Protein AF-0000000068134170 (afdb_homodimer)

Foldseek 3Di:
DPPPPFLQVLLQVLLVWAFFFQDPSVVVVLVVLQCLQPDLQQHAPDKDKDKFWFKWKAFDPVDAWWKFKAAPVGDTPDTADFFFDDDPPLRPDPRQGTFWAILFDFDKQKAFEFEQEAQALVSLVVCVVVVHQQASAEYEYEHDDDALLVSLVSSVVRRHAEYEYEHFCVQAPVLDAAQCRAPPNALFAYQFWWAYFYSFQAFAGQFAFLAFRHPVGHGDDPVPGDRGRPHYYGYGGNNVVLLVQQFADAAFDDPVRAGRSPHTGHGDGAGDCPHPGHRRMMMITGTGMDIDTHMGMKMKGKQAADAASLAEEEEEEERHASISQSQFASLVVSLLSSLSRVVSNCVSVVNDGFNYMYMYMYAGPFRNRLHRLLSVCSVCVVSCLQHYQEYEYEGGAFQAQQAKAKAWDQQLVQLLLVLQQPAAGDDDDGHGSFRSQLVQAWDQDPVPGIGHDHHYDARNGSCNLVCFQRLFTYMYIYHHDRCVVDSHPTRNSHRTSSNRSSSCCPHGAPVCVSSVSSSSSVSSSSRQQRHDLAHSTQPLSCLRVLVLQLVLCCVPVVVVCVVLPHHCVLSVVLSVLLNVLSVVLVVVVVVCVVDDDDSVVSVLSNSLRGNLSVLQFACPLCVPHRSGGRQQHGDAPAPGPHRRQLRNLCVVCVPDDRPDVSVVSNNVSSVSRSSSSNSSSVSSHDPPPD/DPPPDQLLVLLQVLLVWAFFFQDPSVVVVLVVLQCLQPDLQQHAPDKDKDKFWFKWKAFDPVDAWWKFKAAPVGDTPDTADFFFDDDPPLRPDPRQGTFWAILFDFDKQKAFEFEQEAQALVSLVVCVVVVHQQASAEYEYEHDDDALLVSLVSSVVRRHAEYEYEHFCVQAPVLDAAQCSAPPNALFAYQFWWAYFYSFQAFAGQFAFLAFRHPVGHGDDPVPGDRGRPHYYGYGGVNVVLLVFQFADAAFDDPVRAGRSPHTGHGDGAGDCPHPGHRPMMMIIGTGMDIDTHMGMKMKGKQAADAASLAEEEEEEERHASISQSQFASLVVSLLSSLSRVVSNCVSVVNDGFNYMYMYMYAGPFRNHLHRLLSVCSVCVVSCLQHYQEYEYEGGAFQAQQAKAKAWDQQCVQLLLVQQQPAAGDDDDGHGSFRSQLVQAWDQDPVPGIGHDHHYDARNGSCNLVCFQRLFTYMYIYHHDRCVVDSRPTRNSHRTSSNRSSSCCPHGDPSCRSSVSSSSSVSSSSRQQRHDLAHSTQQLSCLRVLVLQLVLCCVPVVVVCVVLPHHCVLSVVLSVLLNVLSVVLVVVVVVCVVDDDDSVVSVLSNSLRGNLSVLQFACPLCVPDRSGGRQQHDDAPAPGPHRRQLRNLCVVCVPDDRPDVSVVSNNVSSVSRSSSSNSSSVSSHDPPPD

Sequence (1380 aa):
CWPCPSLCPPCRELSREPHLASSPRDEDLVQLLLQRWKDPESGLDSAEAFTYEVLLSFPSQEQPNVVDIVGPTGDIIHSCHRTEENVTGEQGGPDVVQPYAAYAPSGTPQGLLVYANRGTEEDFKELQTQGINLEGTIALTRYGGVGRGAKAVNAAKHGVAGVLVYTDPADINDGLRLPNETFPNSWYLPPSGVERGSYYKYFGDPLTPYLPAIPSSFRLDLANVSGFPPIPTQPIGFQDARDLLCNLNGTLAPATWQGALGCPYSLGPGFRPDGNFSADSQVNVSVYNRLELRNSSNVLGIIRGAVEPDRYVLYGNHRDSWVHGAVDPSSGTAVLLELSRVLGTLLKKGTWRPRRSIVFASWGAEEFGLIGSTEFTEEFFNKLQERTVAYINVDIAVFANATLRVQGTPPVQSVVFSATKEIRSPGPGDLSIYDNWIQYFNRSSPVYGLVPSLGSLGAGSDYAPFIHFLGISSMDIAYTYDRSKTSARIYPTYHTAFDTFDYVDKFLDPGFSSHQAVARTAGSIILRLSDSFFLPLKVSDYSETLRSFLQAAQEDLGALLEQHSISLGPLVTAVEKFEAEAAALGQRISALQKGSPDPLQVRMLNDQLMLLERTFLNPRAFPEERYYSHVLWATRTGSVATFPGLSNACSRARDTASGSEAWAEVQRQLSIVVTALEGAAATLRPVADLCWPCPSLCPPCRELSREPHLASSPRDEDLVQLLLQRWKDPESGLDSAEAFTYEVLLSFPSQEQPNVVDIVGPTGDIIHSCHRTEENVTGEQGGPDVVQPYAAYAPSGTPQGLLVYANRGTEEDFKELQTQGINLEGTIALTRYGGVGRGAKAVNAAKHGVAGVLVYTDPADINDGLRLPNETFPNSWYLPPSGVERGSYYKYFGDPLTPYLPAIPSSFRLDLANVSGFPPIPTQPIGFQDARDLLCNLNGTLAPATWQGALGCPYSLGPGFRPDGNFSADSQVNVSVYNRLELRNSSNVLGIIRGAVEPDRYVLYGNHRDSWVHGAVDPSSGTAVLLELSRVLGTLLKKGTWRPRRSIVFASWGAEEFGLIGSTEFTEEFFNKLQERTVAYINVDIAVFANATLRVQGTPPVQSVVFSATKEIRSPGPGDLSIYDNWIQYFNRSSPVYGLVPSLGSLGAGSDYAPFIHFLGISSMDIAYTYDRSKTSARIYPTYHTAFDTFDYVDKFLDPGFSSHQAVARTAGSIILRLSDSFFLPLKVSDYSETLRSFLQAAQEDLGALLEQHSISLGPLVTAVEKFEAEAAALGQRISALQKGSPDPLQVRMLNDQLMLLERTFLNPRAFPEERYYSHVLWATRTGSVATFPGLSNACSRARDTASGSEAWAEVQRQLSIVVTALEGAAATLRPVADL

Nearest PDB structures (foldseek):
  4twe-assembly1_A  TM=9.978E-01  e=0.000E+00  Homo sapiens
  6h7z-assembly1_A  TM=9.379E-01  e=5.448E-82  Homo sapiens
  4ngp-assembly1_A-2  TM=9.386E-01  e=2.065E-80  Homo sapiens
  7zqs-assembly1_D  TM=8.855E-01  e=8.256E-57  Homo sapiens
  6d04-assembly1_A  TM=9.019E-01  e=1.075E-52  Homo sapiens

Solvent-accessible surface area (backbone atoms only — not comparable to full-atom values): 67793 Å² total; per-residue (Å²): 133,78,80,68,70,68,68,58,60,52,29,45,62,63,14,66,48,38,16,32,57,64,33,73,52,30,51,50,49,52,49,49,52,46,52,52,28,58,31,82,65,30,12,46,78,42,55,49,73,50,73,30,54,36,68,44,50,43,73,35,85,90,46,63,54,46,44,33,33,27,37,80,87,64,47,76,75,44,71,52,75,60,62,51,68,60,84,81,58,70,39,63,40,90,66,48,60,67,58,41,36,27,52,24,35,55,39,68,39,61,18,37,38,28,51,31,45,43,26,39,60,65,43,53,49,51,43,42,72,72,66,47,81,40,64,46,16,26,35,40,23,35,64,53,92,50,57,70,25,48,26,33,44,38,38,44,76,55,38,32,39,28,35,36,34,25,58,45,25,42,44,34,30,68,43,45,54,50,63,84,60,6,39,95,69,38,70,28,40,33,34,44,46,32,60,39,48,44,18,46,68,55,72,26,43,72,41,22,77,89,43,36,37,42,92,73,39,43,63,57,53,77,91,73,49,76,47,54,25,79,35,24,40,40,42,38,19,36,49,49,48,31,65,50,41,62,25,33,15,63,55,73,45,56,79,89,57,50,70,32,70,83,55,76,43,26,29,27,66,17,29,24,72,88,42,92,46,55,43,69,25,26,38,34,43,35,32,38,45,40,78,42,79,41,60,37,46,28,40,40,33,32,41,59,20,74,71,38,28,56,33,31,39,36,37,38,22,36,65,29,15,73,17,24,13,21,41,52,14,24,34,12,40,37,33,50,52,49,49,48,34,57,53,10,29,38,40,58,70,67,78,45,72,38,34,21,12,36,35,41,36,39,24,16,33,38,64,67,23,30,23,27,46,32,33,50,48,42,52,40,41,62,55,49,54,74,25,37,50,32,39,41,28,26,49,44,19,45,59,18,65,67,32,65,46,44,27,29,44,49,28,49,49,53,37,52,50,58,31,24,59,75,34,69,33,71,71,91,70,87,43,25,33,41,61,50,18,38,74,78,42,53,42,81,37,97,86,73,40,78,39,57,49,68,38,72,64,72,71,89,52,66,52,24,50,39,36,30,57,45,20,30,42,36,34,38,44,25,24,27,64,57,68,91,79,44,56,40,80,55,56,38,34,55,56,17,62,62,20,28,46,65,50,37,48,72,59,35,33,59,89,44,43,46,49,47,44,44,36,53,36,52,48,43,38,49,49,45,61,20,52,42,83,64,56,56,51,37,65,49,49,41,43,61,57,51,49,49,24,50,48,40,38,52,72,75,39,36,67,63,34,48,74,66,74,44,77,62,60,58,47,54,52,23,54,52,47,26,43,52,24,33,48,50,39,53,52,52,50,56,55,43,66,76,51,84,67,52,72,62,60,45,48,55,54,36,47,42,60,39,50,43,48,40,32,38,50,36,79,73,78,34,79,88,44,87,62,38,17,21,56,78,62,38,83,59,82,28,87,56,77,30,46,16,53,38,24,34,25,43,59,68,19,71,86,51,63,86,84,30,72,44,47,51,45,26,42,39,32,46,26,51,52,29,49,27,35,44,35,38,23,60,49,39,40,64,55,68,51,133,133,79,79,69,71,68,69,59,60,53,30,44,62,63,15,66,49,38,17,31,59,66,33,72,52,30,51,50,49,53,50,48,50,46,53,53,28,59,32,82,63,30,12,46,78,42,54,48,74,51,72,30,54,34,68,43,50,43,72,35,85,90,47,62,53,45,46,33,33,28,37,80,86,64,46,76,76,44,72,49,75,60,62,50,69,61,83,82,58,69,41,63,42,90,65,47,60,67,58,40,37,28,52,24,35,56,39,65,39,59,19,37,38,29,50,31,45,44,26,39,61,64,43,54,48,50,42,44,72,72,68,47,83,39,65,43,16,27,34,39,23,36,64,54,92,48,55,71,24,50,26,33,46,38,37,45,77,56,36,32,40,27,36,36,35,27,59,46,25,42,46,34,31,69,43,45,53,47,62,83,61,5,40,94,70,40,69,27,41,33,33,44,47,32,62,40,49,43,18,46,66,56,74,25,42,71,40,21,76,90,42,35,37,43,92,75,39,44,62,56,53,77,90,71,50,73,46,54,25,80,34,26,41,40,43,38,19,37,49,48,46,31,63,51,41,63,25,33,15,62,54,75,47,56,80,91,58,51,68,31,71,83,54,76,44,25,28,27,68,17,29,25,73,90,43,94,44,54,42,68,25,26,38,33,43,36,34,37,45,40,78,42,80,41,61,36,48,27,39,39,32,33,41,59,19,74,71,39,26,58,33,30,38,35,37,39,23,35,63,30,15,74,17,24,12,19,39,54,13,24,35,11,40,38,34,50,51,51,50,49,34,56,53,11,29,38,40,58,68,67,77,45,73,38,34,21,11,37,35,42,35,39,25,18,32,37,63,67,23,31,24,28,46,30,34,50,48,42,52,40,40,62,53,46,56,74,24,38,50,33,40,40,28,27,50,45,19,45,58,17,66,65,32,64,47,42,26,28,45,50,28,49,49,54,37,52,51,58,31,24,59,74,34,69,34,71,71,91,71,86,44,25,33,41,62,50,17,37,75,77,42,53,42,81,37,98,85,73,39,77,39,57,49,70,37,72,66,72,72,87,51,67,51,24,50,40,36,29,57,45,19,30,44,36,33,38,45,23,23,26,64,57,69,90,78,43,55,39,81,53,56,38,34,55,54,16,62,63,20,28,45,64,49,37,48,71,59,33,34,58,88,46,44,46,49,48,44,42,34,53,37,54,48,43,37,50,50,44,62,22,52,42,84,63,57,56,51,39,65,49,48,40,41,61,56,52,50,47,22,49,49,39,38,52,73,75,39,36,68,64,33,47,76,67,74,44,76,61,60,58,47,54,52,22,53,51,48,26,44,53,25,34,49,50,39,53,51,52,52,57,56,43,67,78,52,84,67,52,70,62,58,45,48,55,54,36,46,42,59,39,51,44,48,40,33,37,50,36,79,73,79,34,78,88,44,86,62,38,16,21,56,78,61,38,83,58,82,29,89,57,78,30,45,16,54,38,25,34,26,42,61,67,20,70,87,50,62,86,85,31,72,45,48,50,45,28,43,40,32,46,26,51,52,29,50,28,35,45,34,38,23,59,50,41,40,64,55,67,51,133

pLDDT: mean 96.14, std 6.69, range [30.27, 98.94]

Radius of gyration: 35.32 Å; Cα contacts (8 Å, |Δi|>4): 3319; chains: 2; bounding box: 80×100×73 Å

Structure (mmCIF, N/CA/C/O backbone):
data_AF-0000000068134170-model_v1
#
loop_
_entity.id
_entity.type
_entity.pdbx_description
1 polymer 'Aminopeptidase NAALADL1'
#
loop_
_atom_site.group_PDB
_atom_site.id
_atom_site.type_symbol
_atom_site.label_atom_id
_atom_site.label_alt_id
_atom_site.label_comp_id
_atom_site.label_asym_id
_atom_site.label_entity_id
_atom_site.label_seq_id
_atom_site.pdbx_PDB_ins_code
_atom_site.Cartn_x
_atom_site.Cartn_y
_atom_site.Cartn_z
_atom_site.occupancy
_atom_site.B_iso_or_equiv
_atom_site.auth_seq_id
_atom_site.auth_comp_id
_atom_site.auth_asym_id
_atom_site.auth_atom_id
_atom_site.pdbx_PDB_model_num
ATOM 1 N N . CYS A 1 1 ? 28.656 33.594 10.078 1 30.3 1 CYS A N 1
ATOM 2 C CA . CYS A 1 1 ? 27.844 34.719 10.594 1 30.3 1 CYS A CA 1
ATOM 3 C C . CYS A 1 1 ? 26.844 35.188 9.555 1 30.3 1 CYS A C 1
ATOM 5 O O . CYS A 1 1 ? 27.234 35.625 8.469 1 30.3 1 CYS A O 1
ATOM 7 N N . TRP A 1 2 ? 25.547 34.719 9.578 1 34.97 2 TRP A N 1
ATOM 8 C CA . TRP A 1 2 ? 24.422 35 8.695 1 34.97 2 TRP A CA 1
ATOM 9 C C . TRP A 1 2 ? 24.062 36.5 8.742 1 34.97 2 TRP A C 1
ATOM 11 O O . TRP A 1 2 ? 23.672 37 9.797 1 34.97 2 TRP A O 1
ATOM 21 N N . PRO A 1 3 ? 24.719 37.375 8.07 1 35.81 3 PRO A N 1
ATOM 22 C CA . PRO A 1 3 ? 24.109 38.719 8.125 1 35.81 3 PRO A CA 1
ATOM 23 C C . PRO A 1 3 ? 22.594 38.656 7.918 1 35.81 3 PRO A C 1
ATOM 25 O O . PRO A 1 3 ? 22.109 38 7.004 1 35.81 3 PRO A O 1
ATOM 28 N N . CYS A 1 4 ? 21.875 38.688 8.953 1 40.25 4 CYS A N 1
ATOM 29 C CA . CYS A 1 4 ? 20.422 38.656 8.984 1 40.25 4 CYS A CA 1
ATOM 30 C C . CYS A 1 4 ? 19.828 39.844 8.203 1 40.25 4 CYS A C 1
ATOM 32 O O . CYS A 1 4 ? 19.719 40.938 8.734 1 40.25 4 CYS A O 1
ATOM 34 N N . PRO A 1 5 ? 20.047 39.969 6.984 1 43.09 5 PRO A N 1
ATOM 35 C CA . PRO A 1 5 ? 19.109 41 6.578 1 43.09 5 PRO A CA 1
ATOM 36 C C . PRO A 1 5 ? 17.719 40.812 7.215 1 43.09 5 PRO A C 1
ATOM 38 O O . PRO A 1 5 ? 17.344 39.719 7.574 1 43.09 5 PRO A O 1
ATOM 41 N N . SER A 1 6 ? 17.016 41.906 7.684 1 44.09 6 SER A N 1
ATOM 42 C CA . SER A 1 6 ? 15.773 42 8.453 1 44.09 6 SER A CA 1
ATOM 43 C C . SER A 1 6 ? 14.648 41.188 7.828 1 44.09 6 SER A C 1
ATOM 45 O O . SER A 1 6 ? 14.266 41.438 6.684 1 44.09 6 SER A O 1
ATOM 47 N N . LEU A 1 7 ? 14.531 39.875 8.195 1 48.94 7 LEU A N 1
ATOM 48 C CA . LEU A 1 7 ? 13.297 39.125 7.953 1 48.94 7 LEU A CA 1
ATOM 49 C C . LEU A 1 7 ? 12.086 40.031 7.949 1 48.94 7 LEU A C 1
ATOM 51 O O . LEU A 1 7 ? 10.984 39.625 7.605 1 48.94 7 LEU A O 1
ATOM 55 N N . CYS A 1 8 ? 12.352 41.344 8.25 1 55.88 8 CYS A N 1
ATOM 56 C CA . CYS A 1 8 ? 11.273 42.281 8.453 1 55.88 8 CYS A CA 1
ATOM 57 C C . CYS A 1 8 ? 10.602 42.656 7.133 1 55.88 8 CYS A C 1
ATOM 59 O O . CYS A 1 8 ? 9.375 42.656 7.039 1 55.88 8 CYS A O 1
ATOM 61 N N . PRO A 1 9 ? 11.406 42.656 6.012 1 55.91 9 PRO A N 1
ATOM 62 C CA . PRO A 1 9 ? 10.711 43.125 4.809 1 55.91 9 PRO A CA 1
ATOM 63 C C . PRO A 1 9 ? 9.859 42.031 4.156 1 55.91 9 PRO A C 1
ATOM 65 O O . PRO A 1 9 ? 8.711 42.281 3.781 1 55.91 9 PRO A O 1
ATOM 68 N N . PRO A 1 10 ? 10.289 40.781 4.258 1 71.69 10 PRO A N 1
ATOM 69 C CA . PRO A 1 10 ? 9.445 39.781 3.602 1 71.69 10 PRO A CA 1
ATOM 70 C C . PRO A 1 10 ? 8.148 39.531 4.355 1 71.69 10 PRO A C 1
ATOM 72 O O . PRO A 1 10 ? 7.086 39.375 3.74 1 71.69 10 PRO A O 1
ATOM 75 N N . CYS A 1 11 ? 8.297 39.531 5.59 1 76.88 11 CYS A N 1
ATOM 76 C CA . CYS A 1 11 ? 7.105 39.219 6.359 1 76.88 11 CYS A CA 1
ATOM 77 C C . CYS A 1 11 ? 6.012 40.25 6.141 1 76.88 11 CYS A C 1
ATOM 79 O O . CYS A 1 11 ? 4.832 39.906 6.039 1 76.88 11 CYS A O 1
ATOM 81 N N . ARG A 1 12 ? 6.469 41.5 6.145 1 88.12 12 ARG A N 1
ATOM 82 C CA . ARG A 1 12 ? 5.484 42.562 5.938 1 88.12 12 ARG A CA 1
ATOM 83 C C . ARG A 1 12 ? 4.824 42.438 4.566 1 88.12 12 ARG A C 1
ATOM 85 O O . ARG A 1 12 ? 3.604 42.562 4.449 1 88.12 12 ARG A O 1
ATOM 92 N N . GLU A 1 13 ? 5.609 42.156 3.609 1 92.06 13 GLU A N 1
ATOM 93 C CA . GLU A 1 13 ? 5.082 42.031 2.256 1 92.06 13 GLU A CA 1
ATOM 94 C C . GLU A 1 13 ? 4.164 40.812 2.152 1 92.06 13 GLU A C 1
ATOM 96 O O . GLU A 1 13 ? 3.109 40.875 1.516 1 92.06 13 GLU A O 1
ATOM 101 N N . LEU A 1 14 ? 4.523 39.688 2.732 1 96.44 14 LEU A N 1
ATOM 102 C CA . LEU A 1 14 ? 3.801 38.406 2.637 1 96.44 14 LEU A CA 1
ATOM 103 C C . LEU A 1 14 ? 2.408 38.531 3.246 1 96.44 14 LEU A C 1
ATOM 105 O O . LEU A 1 14 ? 1.466 37.875 2.789 1 96.44 14 LEU A O 1
ATOM 109 N N . SER A 1 15 ? 2.275 39.375 4.328 1 96.06 15 SER A N 1
ATOM 110 C CA . SER A 1 15 ? 1.023 39.469 5.074 1 96.06 15 SER A CA 1
ATOM 111 C C . SER A 1 15 ? 0.335 40.812 4.844 1 96.06 15 SER A C 1
ATOM 113 O O . SER A 1 15 ? -0.539 41.219 5.621 1 96.06 15 SER A O 1
ATOM 115 N N . ARG A 1 16 ? 0.759 41.531 3.852 1 94.88 16 ARG A N 1
ATOM 116 C CA . ARG A 1 16 ? 0.228 42.844 3.58 1 94.88 16 ARG A CA 1
ATOM 117 C C . ARG A 1 16 ? -1.262 42.781 3.264 1 94.88 16 ARG A C 1
ATOM 119 O O . ARG A 1 16 ? -2.023 43.688 3.67 1 94.88 16 ARG A O 1
ATOM 126 N N .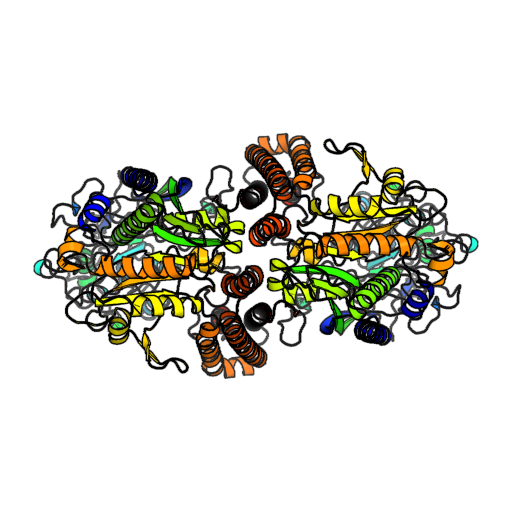 GLU A 1 17 ? -1.665 41.844 2.525 1 95.81 17 GLU A N 1
ATOM 127 C CA . GLU A 1 17 ? -3.051 41.625 2.125 1 95.81 17 GLU A CA 1
ATOM 128 C C . GLU A 1 17 ? -3.494 40.188 2.434 1 95.81 17 GLU A C 1
ATOM 130 O O . GLU A 1 17 ? -2.67 39.281 2.488 1 95.81 17 GLU A O 1
ATOM 135 N N . PRO A 1 18 ? -4.84 40.094 2.686 1 96.88 18 PRO A N 1
ATOM 136 C CA . PRO A 1 18 ? -5.332 38.719 2.826 1 96.88 18 PRO A CA 1
ATOM 137 C C . PRO A 1 18 ? -5.016 37.844 1.609 1 96.88 18 PRO A C 1
ATOM 139 O O . PRO A 1 18 ? -5.082 38.344 0.473 1 96.88 18 PRO A O 1
ATOM 142 N N . HIS A 1 19 ? -4.613 36.656 1.808 1 97.69 19 HIS A N 1
ATOM 143 C CA . HIS A 1 19 ? -4.184 35.812 0.71 1 97.69 19 HIS A CA 1
ATOM 144 C C . HIS A 1 19 ? -4.75 34.406 0.858 1 97.69 19 HIS A C 1
ATOM 146 O O . HIS A 1 19 ? -4.004 33.406 0.86 1 97.69 19 HIS A O 1
ATOM 152 N N . LEU A 1 20 ? -6.078 34.312 0.842 1 97.75 20 LEU A N 1
ATOM 153 C CA . LEU A 1 20 ? -6.816 33.062 0.84 1 97.75 20 LEU A CA 1
ATOM 154 C C . LEU A 1 20 ? -6.453 32.219 -0.38 1 97.75 20 LEU A C 1
ATOM 156 O O . LEU A 1 20 ? -6.125 32.781 -1.438 1 97.75 20 LEU A O 1
ATOM 160 N N . ALA A 1 21 ? -6.469 30.938 -0.207 1 98.25 21 ALA A N 1
ATOM 161 C CA . ALA A 1 21 ? -6.125 30.031 -1.301 1 98.25 21 ALA A CA 1
ATOM 162 C C . ALA A 1 21 ? -6.852 30.422 -2.584 1 98.25 21 ALA A C 1
ATOM 164 O O . ALA A 1 21 ? -8.055 30.672 -2.566 1 98.25 21 ALA A O 1
ATOM 165 N N . SER A 1 22 ? -6.129 30.406 -3.678 1 97.44 22 SER A N 1
ATOM 166 C CA . SER A 1 22 ? -6.617 30.609 -5.035 1 97.44 22 SER A CA 1
ATOM 167 C C . SER A 1 22 ? -7.086 32.062 -5.23 1 97.44 22 SER A C 1
ATOM 169 O O . SER A 1 22 ? -7.711 32.375 -6.246 1 97.44 22 SER A O 1
ATOM 171 N N . SER A 1 23 ? -6.887 32.969 -4.238 1 97.31 23 SER A N 1
ATOM 172 C CA . SER A 1 23 ? -7.152 34.406 -4.434 1 97.31 23 SER A CA 1
ATOM 173 C C . SER A 1 23 ? -6.086 35.062 -5.312 1 97.31 23 SER A C 1
ATOM 175 O O . SER A 1 23 ? -5.02 34.469 -5.531 1 97.31 23 SER A O 1
ATOM 177 N N . PRO A 1 24 ? -6.383 36.188 -5.852 1 96.88 24 PRO A N 1
ATOM 178 C CA . PRO A 1 24 ? -5.367 36.906 -6.633 1 96.88 24 PRO A CA 1
ATOM 179 C C . PRO A 1 24 ? -4.074 37.125 -5.852 1 96.88 24 PRO A C 1
ATOM 181 O O . PRO A 1 24 ? -2.98 37 -6.402 1 96.88 24 PRO A O 1
ATOM 184 N N . ARG A 1 25 ? -4.191 37.469 -4.574 1 97.69 25 ARG A N 1
ATOM 185 C CA . ARG A 1 25 ? -2.994 37.719 -3.775 1 97.69 25 ARG A CA 1
ATOM 186 C C . ARG A 1 25 ? -2.211 36.406 -3.578 1 97.69 25 ARG A C 1
ATOM 188 O O . ARG A 1 25 ? -0.979 36.438 -3.553 1 97.69 25 ARG A O 1
ATOM 195 N N . ASP A 1 26 ? -2.914 35.344 -3.33 1 97.94 26 ASP A N 1
ATOM 196 C CA . ASP A 1 26 ? -2.248 34.031 -3.273 1 97.94 26 ASP A CA 1
ATOM 197 C C . ASP A 1 26 ? -1.436 33.781 -4.539 1 97.94 26 ASP A C 1
ATOM 199 O O . ASP A 1 26 ? -0.3 33.312 -4.469 1 97.94 26 ASP A O 1
ATOM 203 N N . GLU A 1 27 ? -1.95 34.062 -5.699 1 97.81 27 GLU A N 1
ATOM 204 C CA . GLU A 1 27 ? -1.26 33.906 -6.977 1 97.81 27 GLU A CA 1
ATOM 205 C C . GLU A 1 27 ? -0.055 34.812 -7.078 1 97.81 27 GLU A C 1
ATOM 207 O O . GLU A 1 27 ? 0.978 34.438 -7.641 1 97.81 27 GLU A O 1
ATOM 212 N N . ASP A 1 28 ? -0.245 36.062 -6.566 1 97.81 28 ASP A N 1
ATOM 213 C CA . ASP A 1 28 ? 0.882 36.969 -6.531 1 97.81 28 ASP A CA 1
ATOM 214 C C . ASP A 1 28 ? 2.049 36.406 -5.738 1 97.81 28 ASP A C 1
ATOM 216 O O . ASP A 1 28 ? 3.211 36.562 -6.105 1 97.81 28 ASP A O 1
ATOM 220 N N . LEU A 1 29 ? 1.729 35.75 -4.668 1 98.06 29 LEU A N 1
ATOM 221 C CA . LEU A 1 29 ? 2.77 35.188 -3.828 1 98.06 29 LEU A CA 1
ATOM 222 C C . LEU A 1 29 ? 3.414 33.969 -4.512 1 98.06 29 LEU A C 1
ATOM 224 O O . LEU A 1 29 ? 4.605 33.719 -4.332 1 98.06 29 LEU A O 1
ATOM 228 N N . VAL A 1 30 ? 2.635 33.188 -5.285 1 98.5 30 VAL A N 1
ATOM 229 C CA . VAL A 1 30 ? 3.215 32.125 -6.121 1 98.5 30 VAL A CA 1
ATOM 230 C C . VAL A 1 30 ? 4.293 32.719 -7.023 1 98.5 30 VAL A C 1
ATOM 232 O O . VAL A 1 30 ? 5.406 32.219 -7.102 1 98.5 30 VAL A O 1
ATOM 235 N N . GLN A 1 31 ? 3.965 33.844 -7.645 1 98.25 31 GLN A N 1
ATOM 236 C CA . GLN A 1 31 ? 4.895 34.5 -8.555 1 98.25 31 GLN A CA 1
ATOM 237 C C . GLN A 1 31 ? 6.105 35.062 -7.809 1 98.25 31 GLN A C 1
ATOM 239 O O . GLN A 1 31 ? 7.227 35.031 -8.32 1 98.25 31 GLN A O 1
ATOM 244 N N . LEU A 1 32 ? 5.844 35.562 -6.613 1 97.69 32 LEU A N 1
ATOM 245 C CA . LEU A 1 32 ? 6.941 36.031 -5.789 1 97.69 32 LEU A CA 1
ATOM 246 C C . LEU A 1 32 ? 7.949 34.938 -5.508 1 97.69 32 LEU A C 1
ATOM 248 O O . LEU A 1 32 ? 9.156 35.156 -5.633 1 97.69 32 LEU A O 1
ATOM 252 N N . LEU A 1 33 ? 7.496 33.781 -5.113 1 98.19 33 LEU A N 1
ATOM 253 C CA . LEU A 1 33 ? 8.367 32.625 -4.832 1 98.19 33 LEU A CA 1
ATOM 254 C C . LEU A 1 33 ? 9.141 32.219 -6.078 1 98.19 33 LEU A C 1
ATOM 256 O O . LEU A 1 33 ? 10.344 31.969 -6.02 1 98.19 33 LEU A O 1
ATOM 260 N N . LEU A 1 34 ? 8.422 32.094 -7.191 1 98.62 34 LEU A N 1
ATOM 261 C CA . LEU A 1 34 ? 9.062 31.719 -8.445 1 98.62 34 LEU A CA 1
ATOM 262 C C . LEU A 1 34 ? 10.164 32.719 -8.812 1 98.62 34 LEU A C 1
ATOM 264 O O . LEU A 1 34 ? 11.266 32.312 -9.203 1 98.62 34 LEU A O 1
ATOM 268 N N . GLN A 1 35 ? 9.852 34 -8.672 1 98.06 35 GLN A N 1
ATOM 269 C CA . GLN A 1 35 ? 10.828 35.062 -8.984 1 98.06 35 GLN A CA 1
ATOM 270 C C . GLN A 1 35 ? 12.055 34.938 -8.094 1 98.06 35 GLN A C 1
ATOM 272 O O . GLN A 1 35 ? 13.188 35.031 -8.57 1 98.06 35 GLN A O 1
ATOM 277 N N . ARG A 1 36 ? 11.828 34.812 -6.809 1 97.75 36 ARG A N 1
ATOM 278 C CA . ARG A 1 36 ? 12.93 34.688 -5.855 1 97.75 36 ARG A CA 1
ATOM 279 C C . ARG A 1 36 ? 13.773 33.469 -6.125 1 97.75 36 ARG A C 1
ATOM 281 O O . ARG A 1 36 ? 15.008 33.531 -6.066 1 97.75 36 ARG A O 1
ATOM 288 N N . TRP A 1 37 ? 13.188 32.312 -6.441 1 98.5 37 TRP A N 1
ATOM 289 C CA . TRP A 1 37 ? 13.891 31.047 -6.582 1 98.5 37 TRP A CA 1
ATOM 290 C C . TRP A 1 37 ? 14.555 30.938 -7.949 1 98.5 37 TRP A C 1
ATOM 292 O O . TRP A 1 37 ? 15.406 30.062 -8.164 1 98.5 37 TRP A O 1
ATOM 302 N N . LYS A 1 38 ? 14.188 31.828 -8.836 1 98.44 38 LYS A N 1
ATOM 303 C CA . LYS A 1 38 ? 14.82 31.859 -10.148 1 98.44 38 LYS A CA 1
ATOM 304 C C . LYS A 1 38 ? 15.852 32.969 -10.242 1 98.44 38 LYS A C 1
ATOM 306 O O . LYS A 1 38 ? 16.438 33.219 -11.305 1 98.44 38 LYS A O 1
ATOM 311 N N . ASP A 1 39 ? 16.016 33.719 -9.18 1 98.19 39 ASP A N 1
ATOM 312 C CA . ASP A 1 39 ? 17 34.781 -9.156 1 98.19 39 ASP A CA 1
ATOM 313 C C . ASP A 1 39 ? 18.391 34.281 -9.508 1 98.19 39 ASP A C 1
ATOM 315 O O . ASP A 1 39 ? 18.844 33.281 -8.977 1 98.19 39 ASP A O 1
ATOM 319 N N . PRO A 1 40 ? 19.141 34.938 -10.352 1 97.75 40 PRO A N 1
ATOM 320 C CA . PRO A 1 40 ? 20.438 34.438 -10.797 1 97.75 40 PRO A CA 1
ATOM 321 C C . PRO A 1 40 ? 21.516 34.531 -9.711 1 97.75 40 PRO A C 1
ATOM 323 O O . PRO A 1 40 ? 22.5 33.781 -9.758 1 97.75 40 PRO A O 1
ATOM 326 N N . GLU A 1 41 ? 21.359 35.344 -8.734 1 97.62 41 GLU A N 1
ATOM 327 C CA . GLU A 1 41 ? 22.406 35.562 -7.734 1 97.62 41 GLU A CA 1
ATOM 328 C C . GLU A 1 41 ? 22.109 34.812 -6.445 1 97.62 41 GLU A C 1
ATOM 330 O O . GLU A 1 41 ? 23.031 34.469 -5.688 1 97.62 41 GLU A O 1
ATOM 335 N N . SER A 1 42 ? 20.844 34.531 -6.164 1 97.69 42 SER A N 1
ATOM 336 C CA . SER A 1 42 ? 20.5 33.938 -4.871 1 97.69 42 SER A CA 1
ATOM 337 C C . SER A 1 42 ? 19.438 32.875 -5.016 1 97.69 42 SER A C 1
ATOM 339 O O . SER A 1 42 ? 18.906 32.375 -4.02 1 97.69 42 SER A O 1
ATOM 341 N N . GLY A 1 43 ? 19.078 32.5 -6.246 1 98.06 43 GLY A N 1
ATOM 342 C CA . GLY A 1 43 ? 18.031 31.531 -6.48 1 98.06 43 GLY A CA 1
ATOM 343 C C . GLY A 1 43 ? 18.547 30.094 -6.465 1 98.06 43 GLY A C 1
ATOM 344 O O . GLY A 1 43 ? 19.609 29.828 -5.926 1 98.06 43 GLY A O 1
ATOM 345 N N . LEU A 1 44 ? 17.703 29.188 -6.93 1 98.44 44 LEU A N 1
ATOM 346 C CA . LEU A 1 44 ? 17.953 27.75 -6.898 1 98.44 44 LEU A CA 1
ATOM 347 C C . LEU A 1 44 ? 18.266 27.234 -8.297 1 98.44 44 LEU A C 1
ATOM 349 O O . LEU A 1 44 ? 18.469 28.016 -9.227 1 98.44 44 LEU A O 1
ATOM 353 N N . ASP A 1 45 ? 18.469 25.875 -8.477 1 98.12 45 ASP A N 1
ATOM 354 C CA . ASP A 1 45 ? 18.75 25.297 -9.781 1 98.12 45 ASP A CA 1
ATOM 355 C C . ASP A 1 45 ? 17.531 25.344 -10.688 1 98.12 45 ASP A C 1
ATOM 357 O O . ASP A 1 45 ? 17.641 25.516 -11.898 1 98.12 45 ASP A O 1
ATOM 361 N N . SER A 1 46 ? 16.406 25.094 -10.062 1 97.38 46 SER A N 1
ATOM 362 C CA . SER A 1 46 ? 15.133 25.156 -10.781 1 97.38 46 SER A CA 1
ATOM 363 C C . SER A 1 46 ? 13.984 25.5 -9.844 1 97.38 46 SER A C 1
ATOM 365 O O . SER A 1 46 ? 14.094 25.312 -8.625 1 97.38 46 SER A O 1
ATOM 367 N N . ALA A 1 47 ? 12.969 26.094 -10.336 1 97.94 47 ALA A N 1
ATOM 368 C CA . ALA A 1 47 ? 11.727 26.391 -9.641 1 97.94 47 ALA A CA 1
ATOM 369 C C . ALA A 1 47 ? 10.523 26.25 -10.578 1 97.94 47 ALA A C 1
ATOM 371 O O . ALA A 1 47 ? 10.586 26.672 -11.734 1 97.94 47 ALA A O 1
ATOM 372 N N . GLU A 1 48 ? 9.5 25.578 -10.07 1 97.31 48 GLU A N 1
ATOM 373 C CA . GLU A 1 48 ? 8.336 25.312 -10.906 1 97.31 48 GLU A CA 1
ATOM 374 C C . GLU A 1 48 ? 7.051 25.297 -10.07 1 97.31 48 GLU A C 1
ATOM 376 O O . GLU A 1 48 ? 7.082 24.969 -8.883 1 97.31 48 GLU A O 1
ATOM 381 N N . ALA A 1 49 ? 5.996 25.75 -10.711 1 98.19 49 ALA A N 1
ATOM 382 C CA . ALA A 1 49 ? 4.676 25.641 -10.094 1 98.19 49 ALA A CA 1
ATOM 383 C C . ALA A 1 49 ? 3.924 24.422 -10.602 1 98.19 49 ALA A C 1
ATOM 385 O O . ALA A 1 49 ? 3.996 24.078 -11.789 1 98.19 49 ALA A O 1
ATOM 386 N N . PHE A 1 50 ? 3.275 23.672 -9.766 1 97.62 50 PHE A N 1
ATOM 387 C CA . PHE A 1 50 ? 2.377 22.562 -10.055 1 97.62 50 PHE A CA 1
ATOM 388 C C . PHE A 1 50 ? 0.945 22.906 -9.664 1 97.62 50 PHE A C 1
ATOM 390 O O . PHE A 1 50 ? 0.648 23.109 -8.484 1 97.62 50 PHE A O 1
ATOM 397 N N . THR A 1 51 ? 0.081 22.906 -10.609 1 98.12 51 THR A N 1
ATOM 398 C CA . THR A 1 51 ? -1.277 23.391 -10.375 1 98.12 51 THR A CA 1
ATOM 399 C C . THR A 1 51 ? -2.25 22.219 -10.273 1 98.12 51 THR A C 1
ATOM 401 O O . THR A 1 51 ? -2.168 21.266 -11.047 1 98.12 51 THR A O 1
ATOM 404 N N . TYR A 1 52 ? -3.16 22.234 -9.328 1 98.62 52 TYR A N 1
ATOM 405 C CA . TYR A 1 52 ? -4.227 21.266 -9.109 1 98.62 52 TYR A CA 1
ATOM 406 C C . TYR A 1 52 ? -5.59 21.938 -9.117 1 98.62 52 TYR A C 1
ATOM 408 O O . TYR A 1 52 ? -5.727 23.078 -8.68 1 98.62 52 TYR A O 1
ATOM 416 N N . GLU A 1 53 ? -6.562 21.297 -9.672 1 98.69 53 GLU A N 1
ATOM 417 C CA . GLU A 1 53 ? -7.945 21.766 -9.602 1 98.69 53 GLU A CA 1
ATOM 418 C C . GLU A 1 53 ? -8.68 21.141 -8.43 1 98.69 53 GLU A C 1
ATOM 420 O O . GLU A 1 53 ? -9.016 19.953 -8.461 1 98.69 53 GLU A O 1
ATOM 425 N N . VAL A 1 54 ? -8.992 21.906 -7.375 1 98.69 54 VAL A N 1
ATOM 426 C CA . VAL A 1 54 ? -9.406 21.344 -6.09 1 98.69 54 VAL A CA 1
ATOM 427 C C . VAL A 1 54 ? -10.742 21.969 -5.664 1 98.69 54 VAL A C 1
ATOM 429 O O . VAL A 1 54 ? -11.102 23.047 -6.129 1 98.69 54 VAL A O 1
ATOM 432 N N . LEU A 1 55 ? -11.477 21.203 -4.863 1 98.69 55 LEU A N 1
ATOM 433 C CA . LEU A 1 55 ? -12.75 21.688 -4.332 1 98.69 55 LEU A CA 1
ATOM 434 C C . LEU A 1 55 ? -12.531 22.547 -3.086 1 98.69 55 LEU A C 1
ATOM 436 O O . LEU A 1 55 ? -12.125 22.031 -2.043 1 98.69 55 LEU A O 1
ATOM 440 N N . LEU A 1 56 ? -12.805 23.812 -3.182 1 98.62 56 LEU A N 1
ATOM 441 C CA . LEU A 1 56 ? -12.672 24.734 -2.064 1 98.62 56 LEU A CA 1
ATOM 442 C C . LEU A 1 56 ? -14.047 25.234 -1.611 1 98.62 56 LEU A C 1
ATOM 444 O O . LEU A 1 56 ? -15.055 24.984 -2.277 1 98.62 56 LEU A O 1
ATOM 448 N N . SER A 1 57 ? -14.125 25.781 -0.478 1 98.44 57 SER A N 1
ATOM 449 C CA . SER A 1 57 ? -15.344 26.281 0.151 1 98.44 57 SER A CA 1
ATOM 450 C C . SER A 1 57 ? -15.211 27.75 0.525 1 98.44 57 SER A C 1
ATOM 452 O O . SER A 1 57 ? -14.266 28.141 1.21 1 98.44 57 SER A O 1
ATOM 454 N N . PHE A 1 58 ? -16.156 28.594 0.006 1 97.81 58 PHE A N 1
ATOM 455 C CA . PHE A 1 58 ? -16.125 30.031 0.258 1 97.81 58 PHE A CA 1
ATOM 456 C C . PHE A 1 58 ? -17.484 30.516 0.762 1 97.81 58 PHE A C 1
ATOM 458 O O . PHE A 1 58 ? -18.516 29.969 0.4 1 97.81 58 PHE A O 1
ATOM 465 N N . PRO A 1 59 ? -17.438 31.531 1.655 1 96.69 59 PRO A N 1
ATOM 466 C CA . PRO A 1 59 ? -18.719 32.156 1.975 1 96.69 59 PRO A CA 1
ATOM 467 C C . PRO A 1 59 ? -19.297 32.969 0.805 1 96.69 59 PRO A C 1
ATOM 469 O O . PRO A 1 59 ? -18.531 33.469 -0.031 1 96.69 59 PRO A O 1
ATOM 472 N N . SER A 1 60 ? -20.594 33.031 0.773 1 93.88 60 SER A N 1
ATOM 473 C CA . SER A 1 60 ? -21.219 33.844 -0.266 1 93.88 60 SER A CA 1
ATOM 474 C C . SER A 1 60 ? -20.984 35.344 -0.03 1 93.88 60 SER A C 1
ATOM 476 O O . SER A 1 60 ? -21.156 35.812 1.089 1 93.88 60 SER A O 1
ATOM 478 N N . GLN A 1 61 ? -20.609 36.031 -1.038 1 85.94 61 GLN A N 1
ATOM 479 C CA . GLN A 1 61 ? -20.422 37.469 -0.925 1 85.94 61 GLN A CA 1
ATOM 480 C C . GLN A 1 61 ? -21.766 38.188 -0.94 1 85.94 61 GLN A C 1
ATOM 482 O O . GLN A 1 61 ? -21.922 39.219 -0.285 1 85.94 61 GLN A O 1
ATOM 487 N N . GLU A 1 62 ? -22.766 37.656 -1.643 1 91.19 62 GLU A N 1
ATOM 488 C CA . GLU A 1 62 ? -24.062 38.281 -1.813 1 91.19 62 GLU A CA 1
ATOM 489 C C . GLU A 1 62 ? -24.969 38.031 -0.607 1 91.19 62 GLU A C 1
ATOM 491 O O . GLU A 1 62 ? -25.766 38.906 -0.221 1 91.19 62 GLU A O 1
ATOM 496 N N . GLN A 1 63 ? -24.781 36.875 -0.057 1 93.19 63 GLN A N 1
ATOM 497 C CA . GLN A 1 63 ? -25.547 36.5 1.119 1 93.19 63 GLN A CA 1
ATOM 498 C C . GLN A 1 63 ? -24.625 36.094 2.273 1 93.19 63 GLN A C 1
ATOM 500 O O . GLN A 1 63 ? -24.328 34.938 2.461 1 93.19 63 GLN A O 1
ATOM 505 N N . PRO A 1 64 ? -24.328 37.031 3.053 1 92.69 64 PRO A N 1
ATOM 506 C CA . PRO A 1 64 ? -23.391 36.75 4.141 1 92.69 64 PRO A CA 1
ATOM 507 C C . PRO A 1 64 ? -23.984 35.781 5.172 1 92.69 64 PRO A C 1
ATOM 509 O O . PRO A 1 64 ? -25.203 35.688 5.316 1 92.69 64 PRO A O 1
ATOM 512 N N . ASN A 1 65 ? -23.125 34.969 5.797 1 97.69 65 ASN A N 1
ATOM 513 C CA . ASN A 1 65 ? -23.531 34.188 6.961 1 97.69 65 ASN A CA 1
ATOM 514 C C . ASN A 1 65 ? -23.922 35.094 8.133 1 97.69 65 ASN A C 1
ATOM 516 O O . ASN A 1 65 ? -23.25 36.094 8.406 1 97.69 65 ASN A O 1
ATOM 520 N N . VAL A 1 66 ? -25.078 34.75 8.758 1 97.38 66 VAL A N 1
ATOM 521 C CA . VAL A 1 66 ? -25.578 35.625 9.836 1 97.38 66 VAL A CA 1
ATOM 522 C C . VAL A 1 66 ? -26.141 34.75 10.961 1 97.38 66 VAL A C 1
ATOM 524 O O . VAL A 1 66 ? -26.641 33.656 10.727 1 97.38 66 VAL A O 1
ATOM 527 N N . VAL A 1 67 ? -25.938 35.25 12.141 1 98.56 67 VAL A N 1
ATOM 528 C CA . VAL A 1 67 ? -26.578 34.688 13.328 1 98.56 67 VAL A CA 1
ATOM 529 C C . VAL A 1 67 ? -27.469 35.719 13.984 1 98.56 67 VAL A C 1
ATOM 531 O O . VAL A 1 67 ? -26.984 36.781 14.43 1 98.56 67 VAL A O 1
ATOM 534 N N . ASP A 1 68 ? -28.781 35.406 14.07 1 98.38 68 ASP A N 1
ATOM 535 C CA . ASP A 1 68 ? -29.766 36.344 14.609 1 98.38 68 ASP A CA 1
ATOM 536 C C . ASP A 1 68 ? -30.531 35.719 15.773 1 98.38 68 ASP A C 1
ATOM 538 O O . ASP A 1 68 ? -30.688 34.5 15.844 1 98.38 68 ASP A O 1
ATOM 542 N N . ILE A 1 69 ? -30.906 36.594 16.641 1 98.38 69 ILE A N 1
ATOM 543 C CA . ILE A 1 69 ? -31.906 36.219 17.641 1 98.38 69 ILE A CA 1
ATOM 544 C C . ILE A 1 69 ? -33.281 36.719 17.188 1 98.38 69 ILE A C 1
ATOM 546 O O . ILE A 1 69 ? -33.469 37.875 16.906 1 98.38 69 ILE A O 1
ATOM 550 N N . VAL A 1 70 ? -34.125 35.75 17.141 1 97.94 70 VAL A N 1
ATOM 551 C CA . VAL A 1 70 ? -35.469 36 16.625 1 97.94 70 VAL A CA 1
ATOM 552 C C . VAL A 1 70 ? -36.5 35.906 17.766 1 97.94 70 VAL A C 1
ATOM 554 O O . VAL A 1 70 ? -36.531 34.938 18.516 1 97.94 70 VAL A O 1
ATOM 557 N N . GLY A 1 71 ? -37.312 36.969 17.859 1 95.31 71 GLY A N 1
ATOM 558 C CA . GLY A 1 71 ? -38.344 37 18.891 1 95.31 71 GLY A CA 1
ATOM 559 C C . GLY A 1 71 ? -39.531 36.094 18.578 1 95.31 71 GLY A C 1
ATOM 560 O O . GLY A 1 71 ? -39.594 35.531 17.484 1 95.31 71 GLY A O 1
ATOM 561 N N . PRO A 1 72 ? -40.5 36.031 19.547 1 91.75 72 PRO A N 1
ATOM 562 C CA . PRO A 1 72 ? -41.656 35.188 19.391 1 91.75 72 PRO A CA 1
ATOM 563 C C . PRO A 1 72 ? -42.531 35.594 18.203 1 91.75 72 PRO A C 1
ATOM 565 O O . PRO A 1 72 ? -43.25 34.75 17.656 1 91.75 72 PRO A O 1
ATOM 568 N N . THR A 1 73 ? -42.438 36.844 17.781 1 93.25 73 THR A N 1
ATOM 569 C CA . THR A 1 73 ? -43.281 37.312 16.688 1 93.25 73 THR A CA 1
ATOM 570 C C . THR A 1 73 ? -42.531 37.188 15.359 1 93.25 73 THR A C 1
ATOM 572 O O . THR A 1 73 ? -43.062 37.562 14.312 1 93.25 73 THR A O 1
ATOM 575 N N . GLY A 1 74 ? -41.312 36.812 15.445 1 93.5 74 GLY A N 1
ATOM 576 C CA . GLY A 1 74 ? -40.562 36.594 14.219 1 93.5 74 GLY A CA 1
ATOM 577 C C . GLY A 1 74 ? -39.625 37.719 13.883 1 93.5 74 GLY A C 1
ATOM 578 O O . GLY A 1 74 ? -38.812 37.594 12.953 1 93.5 74 GLY A O 1
ATOM 579 N N . ASP A 1 75 ? -39.625 38.719 14.625 1 95 75 ASP A N 1
ATOM 580 C CA . ASP A 1 75 ? -38.781 39.844 14.375 1 95 75 ASP A CA 1
ATOM 581 C C . ASP A 1 75 ? -37.344 39.594 14.875 1 95 75 ASP A C 1
ATOM 583 O O . ASP A 1 75 ? -37.156 38.938 15.906 1 95 75 ASP A O 1
ATOM 587 N N . ILE A 1 76 ? -36.406 40.125 14.164 1 97 76 ILE A N 1
ATOM 588 C CA . ILE A 1 76 ? -35.031 40.062 14.625 1 97 76 ILE A CA 1
ATOM 589 C C . ILE A 1 76 ? -34.812 41.062 15.758 1 97 76 ILE A C 1
ATOM 591 O O . ILE A 1 76 ? -35 42.25 15.57 1 97 76 ILE A O 1
ATOM 595 N N . ILE A 1 77 ? -34.438 40.594 16.875 1 95 77 ILE A N 1
ATOM 596 C CA . ILE A 1 77 ? -34.312 41.469 18.031 1 95 77 ILE A CA 1
ATOM 597 C C . ILE A 1 77 ? -32.812 41.75 18.312 1 95 77 ILE A C 1
ATOM 599 O O . ILE A 1 77 ? -32.5 42.719 19.016 1 95 77 ILE A O 1
ATOM 603 N N . HIS A 1 78 ? -31.984 40.906 17.812 1 96.75 78 HIS A N 1
ATOM 604 C CA . HIS A 1 78 ? -30.531 41.062 17.953 1 96.75 78 HIS A CA 1
ATOM 605 C C . HIS A 1 78 ? -29.797 40.344 16.844 1 96.75 78 HIS A C 1
ATOM 607 O O . HIS A 1 78 ? -30.25 39.312 16.359 1 96.75 78 HIS A O 1
ATOM 613 N N . SER A 1 79 ? -28.703 40.969 16.328 1 97.31 79 SER A N 1
ATOM 614 C CA . SER A 1 79 ? -27.844 40.344 15.32 1 97.31 79 SER A CA 1
ATOM 615 C C . SER A 1 79 ? -26.391 40.281 15.789 1 97.31 79 SER A C 1
ATOM 617 O O . SER A 1 79 ? -25.859 41.281 16.312 1 97.31 79 SER A O 1
ATOM 619 N N . CYS A 1 80 ? -25.781 39.125 15.641 1 97.25 80 CYS A N 1
ATOM 620 C CA . CYS A 1 80 ? -24.344 39 15.914 1 97.25 80 CYS A CA 1
ATOM 621 C C . CYS A 1 80 ? -23.531 39.781 14.875 1 97.25 80 CYS A C 1
ATOM 623 O O . CYS A 1 80 ? -24.016 40.031 13.773 1 97.25 80 CYS A O 1
ATOM 625 N N . HIS A 1 81 ? -22.281 40.031 15.273 1 96 81 HIS A N 1
ATOM 626 C CA . HIS A 1 81 ? -21.391 40.75 14.367 1 96 81 HIS A CA 1
ATOM 627 C C . HIS A 1 81 ? -21.062 39.875 13.141 1 96 81 HIS A C 1
ATOM 629 O O . HIS A 1 81 ? -20.797 38.688 13.266 1 96 81 HIS A O 1
ATOM 635 N N . ARG A 1 82 ? -21.047 40.531 12.047 1 93.44 82 ARG A N 1
ATOM 636 C CA . ARG A 1 82 ? -20.766 39.812 10.805 1 93.44 82 ARG A CA 1
ATOM 637 C C . ARG A 1 82 ? -19.266 39.812 10.516 1 93.44 82 ARG A C 1
ATOM 639 O O . ARG A 1 82 ? -18.781 38.969 9.758 1 93.44 82 ARG A O 1
ATOM 646 N N . THR A 1 83 ? -18.641 40.812 10.992 1 94.56 83 THR A N 1
ATOM 647 C CA . THR A 1 83 ? -17.203 40.938 10.789 1 94.56 83 THR A CA 1
ATOM 648 C C . THR A 1 83 ? -16.5 41.344 12.086 1 94.56 83 THR A C 1
ATOM 650 O O . THR A 1 83 ? -17.156 41.781 13.031 1 94.56 83 THR A O 1
ATOM 653 N N . GLU A 1 84 ? -15.211 41.188 12.125 1 97.56 84 GLU A N 1
ATOM 654 C CA . GLU A 1 84 ? -14.414 41.625 13.258 1 97.56 84 GLU A CA 1
ATOM 655 C C . GLU A 1 84 ? -14.266 43.156 13.266 1 97.56 84 GLU A C 1
ATOM 657 O O . GLU A 1 84 ? -14.281 43.781 12.211 1 97.56 84 GLU A O 1
ATOM 662 N N . GLU A 1 85 ? -14.117 43.688 14.461 1 97.12 85 GLU A N 1
ATOM 663 C CA . GLU A 1 85 ? -13.977 45.125 14.602 1 97.12 85 GLU A CA 1
ATOM 664 C C . GLU A 1 85 ? -12.648 45.625 14.008 1 97.12 85 GLU A C 1
ATOM 666 O O . GLU A 1 85 ? -11.625 44.938 14.156 1 97.12 85 GLU A O 1
ATOM 671 N N . ASN A 1 86 ? -12.719 46.75 13.297 1 97.5 86 ASN A N 1
ATOM 672 C CA . ASN A 1 86 ? -11.5 47.344 12.766 1 97.5 86 ASN A CA 1
ATOM 673 C C . ASN A 1 86 ? -10.75 48.125 13.844 1 97.5 86 ASN A C 1
ATOM 675 O O . ASN A 1 86 ? -11.07 49.281 14.109 1 97.5 86 ASN A O 1
ATOM 679 N N . VAL A 1 87 ? -9.727 47.562 14.398 1 96.5 87 VAL A N 1
ATOM 680 C CA . VAL A 1 87 ? -9.078 48.219 15.547 1 96.5 87 VAL A CA 1
ATOM 681 C C . VAL A 1 87 ? -7.738 48.812 15.117 1 96.5 87 VAL A C 1
ATOM 683 O O . VAL A 1 87 ? -7.199 49.688 15.797 1 96.5 87 VAL A O 1
ATOM 686 N N . THR A 1 88 ? -7.16 48.312 14 1 96.25 88 THR A N 1
ATOM 687 C CA . THR A 1 88 ? -5.863 48.812 13.578 1 96.25 88 THR A CA 1
ATOM 688 C C . THR A 1 88 ? -5.895 49.219 12.109 1 96.25 88 THR A C 1
ATOM 690 O O . THR A 1 88 ? -4.863 49.594 11.539 1 96.25 88 THR A O 1
ATOM 693 N N . GLY A 1 89 ? -7.023 49.062 11.461 1 94.69 89 GLY A N 1
ATOM 694 C CA . GLY A 1 89 ? -7.145 49.406 10.047 1 94.69 89 GLY A CA 1
ATOM 695 C C . GLY A 1 89 ? -7.156 48.188 9.148 1 94.69 89 GLY A C 1
ATOM 696 O O . GLY A 1 89 ? -7.949 48.094 8.211 1 94.69 89 GLY A O 1
ATOM 697 N N . GLU A 1 90 ? -6.363 47.125 9.375 1 93.62 90 GLU A N 1
ATOM 698 C CA . GLU A 1 90 ? -6.191 45.969 8.531 1 93.62 90 GLU A CA 1
ATOM 699 C C . GLU A 1 90 ? -7.473 45.125 8.484 1 93.62 90 GLU A C 1
ATOM 701 O O . GLU A 1 90 ? -7.754 44.469 7.477 1 93.62 90 GLU A O 1
ATOM 706 N N . GLN A 1 91 ? -8.25 45.125 9.531 1 95.19 91 GLN A N 1
ATOM 707 C CA . GLN A 1 91 ? -9.438 44.281 9.641 1 95.19 91 GLN A CA 1
ATOM 708 C C . GLN A 1 91 ? -10.547 44.781 8.719 1 95.19 91 GLN A C 1
ATOM 710 O O . GLN A 1 91 ? -11.492 44.031 8.438 1 95.19 91 GLN A O 1
ATOM 715 N N . GLY A 1 92 ? -10.453 46 8.32 1 92.94 92 GLY A N 1
ATOM 716 C CA . GLY A 1 92 ? -11.5 46.562 7.488 1 92.94 92 GLY A CA 1
ATOM 717 C C . GLY A 1 92 ? -11.211 46.406 6.004 1 92.94 92 GLY A C 1
ATOM 718 O O . GLY A 1 92 ? -11.977 46.906 5.172 1 92.94 92 GLY A O 1
ATOM 719 N N . GLY A 1 93 ? -10.172 45.75 5.629 1 92 93 GLY A N 1
ATOM 720 C CA . GLY A 1 93 ? -9.82 45.562 4.23 1 92 93 GLY A CA 1
ATOM 721 C C . GLY A 1 93 ? -10.867 44.812 3.438 1 92 93 GLY A C 1
ATOM 722 O O . GLY A 1 93 ? -11.531 43.906 3.971 1 92 93 GLY A O 1
ATOM 723 N N . PRO A 1 94 ? -11.016 45.125 2.178 1 91.75 94 PRO A N 1
ATOM 724 C CA . PRO A 1 94 ? -12.07 44.531 1.361 1 91.75 94 PRO A CA 1
ATOM 725 C C . PRO A 1 94 ? -11.875 43.031 1.132 1 91.75 94 PRO A C 1
ATOM 727 O O . PRO A 1 94 ? -12.836 42.312 0.851 1 91.75 94 PRO A O 1
ATOM 730 N N . ASP A 1 95 ? -10.641 42.625 1.229 1 93.81 95 ASP A N 1
ATOM 731 C CA . ASP A 1 95 ? -10.359 41.219 0.917 1 93.81 95 ASP A CA 1
ATOM 732 C C . ASP A 1 95 ? -10.352 40.375 2.184 1 93.81 95 ASP A C 1
ATOM 734 O O . ASP A 1 95 ? -10.039 39.156 2.131 1 93.81 95 ASP A O 1
ATOM 738 N N . VAL A 1 96 ? -10.609 40.938 3.33 1 96.06 96 VAL A N 1
ATOM 739 C CA . VAL A 1 96 ? -10.781 40.188 4.555 1 96.06 96 VAL A CA 1
ATOM 740 C C . VAL A 1 96 ? -12.047 39.312 4.449 1 96.06 96 VAL A C 1
ATOM 742 O O . VAL A 1 96 ? -13.156 39.844 4.391 1 96.06 96 VAL A O 1
ATOM 745 N N . VAL A 1 97 ? -11.859 38.062 4.387 1 96.06 97 VAL A N 1
ATOM 746 C CA . VAL A 1 97 ? -12.977 37.156 4.184 1 96.06 97 VAL A CA 1
ATOM 747 C C . VAL A 1 97 ? -13.875 37.156 5.418 1 96.06 97 VAL A C 1
ATOM 749 O O . VAL A 1 97 ? -13.391 37.25 6.547 1 96.06 97 VAL A O 1
ATOM 752 N N . GLN A 1 98 ? -15.172 37.094 5.262 1 94.88 98 GLN A N 1
ATOM 753 C CA . GLN A 1 98 ? -16.109 37 6.379 1 94.88 98 GLN A CA 1
ATOM 754 C C . GLN A 1 98 ? -15.82 35.75 7.223 1 94.88 98 GLN A C 1
ATOM 756 O O . GLN A 1 98 ? -15.438 34.688 6.691 1 94.88 98 GLN A O 1
ATOM 761 N N . PRO A 1 99 ? -16.016 35.875 8.523 1 95.62 99 PRO A N 1
ATOM 762 C CA . PRO A 1 99 ? -15.906 34.656 9.344 1 95.62 99 PRO A CA 1
ATOM 763 C C . PRO A 1 99 ? -16.844 33.531 8.875 1 95.62 99 PRO A C 1
ATOM 765 O O . PRO A 1 99 ? -18 33.812 8.555 1 95.62 99 PRO A O 1
ATOM 768 N N . TYR A 1 100 ? -16.281 32.344 8.727 1 97.75 100 TYR A N 1
ATOM 769 C CA . TYR A 1 100 ? -17.125 31.234 8.312 1 97.75 100 TYR A CA 1
ATOM 770 C C . TYR A 1 100 ? -16.422 29.906 8.602 1 97.75 100 TYR A C 1
ATOM 772 O O . TYR A 1 100 ? -15.234 29.875 8.898 1 97.75 100 TYR A O 1
ATOM 780 N N . ALA A 1 101 ? -17.172 28.875 8.703 1 98.12 101 ALA A N 1
ATOM 781 C CA . ALA A 1 101 ? -16.703 27.484 8.758 1 98.12 101 ALA A CA 1
ATOM 782 C C . ALA A 1 101 ? -16.656 26.875 7.363 1 98.12 101 ALA A C 1
ATOM 784 O O . ALA A 1 101 ? -17.688 26.469 6.824 1 98.12 101 ALA A O 1
ATOM 785 N N . ALA A 1 102 ? -15.383 26.719 6.875 1 98.31 102 ALA A N 1
ATOM 786 C CA . ALA A 1 102 ? -15.25 26.172 5.527 1 98.31 102 ALA A CA 1
ATOM 787 C C . ALA A 1 102 ? -15.812 24.75 5.457 1 98.31 102 ALA A C 1
ATOM 789 O O . ALA A 1 102 ? -15.586 23.953 6.363 1 98.31 102 ALA A O 1
ATOM 790 N N . TYR A 1 103 ? -16.625 24.438 4.371 1 98.25 103 TYR A N 1
ATOM 791 C CA . TYR A 1 103 ? -17.203 23.141 4.012 1 98.25 103 TYR A CA 1
ATOM 792 C C . TYR A 1 103 ? -18.453 22.875 4.84 1 98.25 103 TYR A C 1
ATOM 794 O O . TYR A 1 103 ? -19.141 21.859 4.637 1 98.25 103 TYR A O 1
ATOM 802 N N . ALA A 1 104 ? -18.781 23.719 5.855 1 98.19 104 ALA A N 1
ATOM 803 C CA . ALA A 1 104 ? -20.094 23.594 6.477 1 98.19 104 ALA A CA 1
ATOM 804 C C . ALA A 1 104 ? -21.203 23.781 5.449 1 98.19 104 ALA A C 1
ATOM 806 O O . ALA A 1 104 ? -21.109 24.656 4.582 1 98.19 104 ALA A O 1
ATOM 807 N N . PRO A 1 105 ? -22.234 23.031 5.562 1 97.44 105 PRO A N 1
ATOM 808 C CA . PRO A 1 105 ? -23.297 23.125 4.551 1 97.44 105 PRO A CA 1
ATOM 809 C C . PRO A 1 105 ? -24.156 24.359 4.715 1 97.44 105 PRO A C 1
ATOM 811 O O . PRO A 1 105 ? -24.312 24.875 5.832 1 97.44 105 PRO A O 1
ATOM 814 N N . SER A 1 106 ? -24.734 24.812 3.623 1 97.25 106 SER A N 1
ATOM 815 C CA . SER A 1 106 ? -25.688 25.906 3.666 1 97.25 106 SER A CA 1
ATOM 816 C C . SER A 1 106 ? -26.984 25.484 4.359 1 97.25 106 SER A C 1
ATOM 818 O O . SER A 1 106 ? -27.359 24.312 4.332 1 97.25 106 SER A O 1
ATOM 820 N N . GLY A 1 107 ? -27.594 26.359 4.996 1 98.19 107 GLY A N 1
ATOM 821 C CA . GLY A 1 107 ? -28.859 26.156 5.699 1 98.19 107 GLY A CA 1
ATOM 822 C C . GLY A 1 107 ? -29.203 27.297 6.648 1 98.19 107 GLY A C 1
ATOM 823 O O . GLY A 1 107 ? -28.391 28.172 6.887 1 98.19 107 GLY A O 1
ATOM 824 N N . THR A 1 108 ? -30.484 27.297 7.098 1 98.31 108 THR A N 1
ATOM 825 C CA . THR A 1 108 ? -30.938 28.359 7.992 1 98.31 108 THR A CA 1
ATOM 826 C C . THR A 1 108 ? -31.703 27.781 9.172 1 98.31 108 THR A C 1
ATOM 828 O O . THR A 1 108 ? -32.875 28.125 9.398 1 98.31 108 THR A O 1
ATOM 831 N N . PRO A 1 109 ? -31.078 27 9.914 1 98.75 109 PRO A N 1
ATOM 832 C CA . PRO A 1 109 ? -31.766 26.453 11.078 1 98.75 109 PRO A CA 1
ATOM 833 C C . PRO A 1 109 ? -32.094 27.531 12.109 1 98.75 109 PRO A C 1
ATOM 835 O O . PRO A 1 109 ? -31.422 28.531 12.211 1 98.75 109 PRO A O 1
ATOM 838 N N . GLN A 1 110 ? -33.188 27.281 12.805 1 98.62 110 GLN A N 1
ATOM 839 C CA . GLN A 1 110 ? -33.656 28.141 13.891 1 98.62 110 GLN A CA 1
ATOM 840 C C . GLN A 1 110 ? -34.188 27.297 15.062 1 98.62 110 GLN A C 1
ATOM 842 O O . GLN A 1 110 ? -34.844 26.297 14.867 1 98.62 110 GLN A O 1
ATOM 847 N N . GLY A 1 111 ? -33.75 27.656 16.25 1 98.5 111 GLY A N 1
ATOM 848 C CA . GLY A 1 111 ? -34.156 26.906 17.406 1 98.5 111 GLY A CA 1
ATOM 849 C C . GLY A 1 111 ? -33.688 27.516 18.719 1 98.5 111 GLY A C 1
ATOM 850 O O . GLY A 1 111 ? -33.031 28.562 18.719 1 98.5 111 GLY A O 1
ATOM 851 N N . LEU A 1 112 ? -34.188 26.875 19.844 1 98.25 112 LEU A N 1
ATOM 852 C CA . LEU A 1 112 ? -33.719 27.312 21.156 1 98.25 112 LEU A CA 1
ATOM 853 C C . LEU A 1 112 ? -32.219 27.078 21.312 1 98.25 112 LEU A C 1
ATOM 855 O O . LEU A 1 112 ? -31.703 26.094 20.797 1 98.25 112 LEU A O 1
ATOM 859 N N . LEU A 1 113 ? -31.594 27.984 21.969 1 98.5 113 LEU A N 1
ATOM 860 C CA . LEU A 1 113 ? -30.156 27.875 22.172 1 98.5 113 LEU A CA 1
ATOM 861 C C . LEU A 1 113 ? -29.828 26.938 23.328 1 98.5 113 LEU A C 1
ATOM 863 O O . LEU A 1 113 ? -30.5 26.953 24.359 1 98.5 113 LEU A O 1
ATOM 867 N N . VAL A 1 114 ? -28.859 26.094 23.141 1 98.69 114 VAL A N 1
ATOM 868 C CA . VAL A 1 114 ? -28.281 25.281 24.203 1 98.69 114 VAL A CA 1
ATOM 869 C C . VAL A 1 114 ? -26.766 25.453 24.219 1 98.69 114 VAL A C 1
ATOM 871 O O . VAL A 1 114 ? -26.141 25.656 23.172 1 98.69 114 VAL A O 1
ATOM 874 N N . TYR A 1 115 ? -26.188 25.5 25.422 1 98.75 115 TYR A N 1
ATOM 875 C CA . TYR A 1 115 ? -24.734 25.516 25.562 1 98.75 115 TYR A CA 1
ATOM 876 C C . TYR A 1 115 ? -24.188 24.094 25.688 1 98.75 115 TYR A C 1
ATOM 878 O O . TYR A 1 115 ? -24.578 23.344 26.578 1 98.75 115 TYR A O 1
ATOM 886 N N . ALA A 1 116 ? -23.25 23.781 24.766 1 98.69 116 ALA A N 1
ATOM 887 C CA . ALA A 1 116 ? -22.781 22.391 24.688 1 98.69 116 ALA A CA 1
ATOM 888 C C . ALA A 1 116 ? -21.281 22.297 24.859 1 98.69 116 ALA A C 1
ATOM 890 O O . ALA A 1 116 ? -20.625 21.469 24.234 1 98.69 116 ALA A O 1
ATOM 891 N N . ASN A 1 117 ? -20.672 23.125 25.625 1 98.38 117 ASN A N 1
ATOM 892 C CA . ASN A 1 117 ? -19.25 23.078 25.969 1 98.38 117 ASN A CA 1
ATOM 893 C C . ASN A 1 117 ? -18.375 22.938 24.734 1 98.38 117 ASN A C 1
ATOM 895 O O . ASN A 1 117 ? -18.438 23.781 23.828 1 98.38 117 ASN A O 1
ATOM 899 N N . ARG A 1 118 ? -17.609 21.812 24.578 1 97.81 118 ARG A N 1
ATOM 900 C CA . ARG A 1 118 ? -16.703 21.688 23.453 1 97.81 118 ARG A CA 1
ATOM 901 C C . ARG A 1 118 ? -17.312 20.812 22.359 1 97.81 118 ARG A C 1
ATOM 903 O O . ARG A 1 118 ? -16.641 20.484 21.375 1 97.81 118 ARG A O 1
ATOM 910 N N . GLY A 1 119 ? -18.469 20.438 22.5 1 98.06 119 GLY A N 1
ATOM 911 C CA . GLY A 1 119 ? -19.203 19.734 21.453 1 98.06 119 GLY A CA 1
ATOM 912 C C . GLY A 1 119 ? -18.766 18.297 21.281 1 98.06 119 GLY A C 1
ATOM 913 O O . GLY A 1 119 ? -18.844 17.75 20.188 1 98.06 119 GLY A O 1
ATOM 914 N N . THR A 1 120 ? -18.156 17.625 22.281 1 96.81 120 THR A N 1
ATOM 915 C CA . THR A 1 120 ? -17.844 16.203 22.203 1 96.81 120 THR A CA 1
ATOM 916 C C . THR A 1 120 ? -19.109 15.359 22.281 1 96.81 120 THR A C 1
ATOM 918 O O . THR A 1 120 ? -20.172 15.852 22.656 1 96.81 120 THR A O 1
ATOM 921 N N . GLU A 1 121 ? -18.984 14.18 21.859 1 95.38 121 GLU A N 1
ATOM 922 C CA . GLU A 1 121 ? -20.125 13.273 22 1 95.38 121 GLU A CA 1
ATOM 923 C C . GLU A 1 121 ? -20.578 13.18 23.453 1 95.38 121 GLU A C 1
ATOM 925 O O . GLU A 1 121 ? -21.781 13.156 23.734 1 95.38 121 GLU A O 1
ATOM 930 N N . GLU A 1 122 ? -19.641 13.164 24.344 1 95.44 122 GLU A N 1
ATOM 931 C CA . GLU A 1 122 ? -19.938 13.094 25.781 1 95.44 122 GLU A CA 1
ATOM 932 C C . GLU A 1 122 ? -20.656 14.344 26.266 1 95.44 122 GLU A C 1
ATOM 934 O O . GLU A 1 122 ? -21.5 14.273 27.156 1 95.44 122 GLU A O 1
ATOM 939 N N . ASP A 1 123 ? -20.328 15.5 25.75 1 98.06 123 ASP A N 1
ATOM 940 C CA . ASP A 1 123 ? -21 16.75 26.125 1 98.06 123 ASP A CA 1
ATOM 941 C C . ASP A 1 123 ? -22.5 16.688 25.781 1 98.06 123 ASP A C 1
ATOM 943 O O . ASP A 1 123 ? -23.344 17.062 26.594 1 98.06 123 ASP A O 1
ATOM 947 N N . PHE A 1 124 ? -22.828 16.188 24.641 1 98.31 124 PHE A N 1
ATOM 948 C CA . PHE A 1 124 ? -24.219 16.109 24.234 1 98.31 124 PHE A CA 1
ATOM 949 C C . PHE A 1 124 ? -24.969 15.055 25.031 1 98.31 124 PHE A C 1
ATOM 951 O O . PHE A 1 124 ? -26.141 15.234 25.375 1 98.31 124 PHE A O 1
ATOM 958 N N . LYS A 1 125 ? -24.25 13.977 25.297 1 97.31 125 LYS A N 1
ATOM 959 C CA . LYS A 1 125 ? -24.859 12.961 26.156 1 97.31 125 LYS A CA 1
ATOM 960 C C . LYS A 1 125 ? -25.156 13.516 27.547 1 97.31 125 LYS A C 1
ATOM 962 O O . LYS A 1 125 ? -26.203 13.203 28.125 1 97.31 125 LYS A O 1
ATOM 967 N N . GLU A 1 126 ? -24.234 14.242 28.031 1 97.31 126 GLU A N 1
ATOM 968 C CA . GLU A 1 126 ? -24.438 14.852 29.344 1 97.31 126 GLU A CA 1
ATOM 969 C C . GLU A 1 126 ? -25.656 15.773 29.344 1 97.31 126 GLU A C 1
ATOM 971 O O . GLU A 1 126 ? -26.422 15.789 30.297 1 97.31 126 GLU A O 1
ATOM 976 N N . LEU A 1 127 ? -25.891 16.578 28.328 1 98.31 127 LEU A N 1
ATOM 977 C CA . LEU A 1 127 ? -27.062 17.453 28.203 1 98.31 127 LEU A CA 1
ATOM 978 C C . LEU A 1 127 ? -28.344 16.641 28.219 1 98.31 127 LEU A C 1
ATOM 980 O O . LEU A 1 127 ? -29.328 17.016 28.875 1 98.31 127 LEU A O 1
ATOM 984 N N . GLN A 1 128 ? -28.297 15.57 27.5 1 97.38 128 GLN A N 1
ATOM 985 C CA . GLN A 1 128 ? -29.469 14.703 27.469 1 97.38 128 GLN A CA 1
ATOM 986 C C . GLN A 1 128 ? -29.734 14.078 28.828 1 97.38 128 GLN A C 1
ATOM 988 O O . GLN A 1 128 ? -30.875 13.938 29.25 1 97.38 128 GLN A O 1
ATOM 993 N N . THR A 1 129 ? -28.672 13.648 29.438 1 96.5 129 THR A N 1
ATOM 994 C CA . THR A 1 129 ? -28.797 13.078 30.766 1 96.5 129 THR A CA 1
ATOM 995 C C . THR A 1 129 ? -29.422 14.086 31.734 1 96.5 129 THR A C 1
ATOM 997 O O . THR A 1 129 ? -30.141 13.711 32.656 1 96.5 129 THR A O 1
ATOM 1000 N N . GLN A 1 130 ? -29.203 15.336 31.531 1 95.94 130 GLN A N 1
ATOM 1001 C CA . GLN A 1 130 ? -29.766 16.406 32.375 1 95.94 130 GLN A CA 1
ATOM 1002 C C . GLN A 1 130 ? -31.188 16.734 31.953 1 95.94 130 GLN A C 1
ATOM 1004 O O . GLN A 1 130 ? -31.797 17.672 32.469 1 95.94 130 GLN A O 1
ATOM 1009 N N . GLY A 1 131 ? -31.734 16 30.984 1 96.25 131 GLY A N 1
ATOM 1010 C CA . GLY A 1 131 ? -33.125 16.125 30.594 1 96.25 131 GLY A CA 1
ATOM 1011 C C . GLY A 1 131 ? -33.375 17.203 29.547 1 96.25 131 GLY A C 1
ATOM 1012 O O . GLY A 1 131 ? -34.5 17.625 29.328 1 96.25 131 GLY A O 1
ATOM 1013 N N . ILE A 1 132 ? -32.375 17.656 28.906 1 97.69 132 ILE A N 1
ATOM 1014 C CA . ILE A 1 132 ? -32.5 18.703 27.906 1 97.69 132 ILE A CA 1
ATOM 1015 C C . ILE A 1 132 ? -32.812 18.078 26.547 1 97.69 132 ILE A C 1
ATOM 1017 O O . ILE A 1 132 ? -32.062 17.234 26.062 1 97.69 132 ILE A O 1
ATOM 1021 N N . ASN A 1 133 ? -33.938 18.438 25.938 1 97.44 133 ASN A N 1
ATOM 1022 C CA . ASN A 1 133 ? -34.25 18 24.578 1 97.44 133 ASN A CA 1
ATOM 1023 C C . ASN A 1 133 ? -33.469 18.781 23.531 1 97.44 133 ASN A C 1
ATOM 1025 O O . ASN A 1 133 ? -33.656 19.984 23.375 1 97.44 133 ASN A O 1
ATOM 1029 N N . LEU A 1 134 ? -32.688 18.125 22.781 1 98.62 134 LEU A N 1
ATOM 1030 C CA . LEU A 1 134 ? -31.734 18.766 21.875 1 98.62 134 LEU A CA 1
ATOM 1031 C C . LEU A 1 134 ? -32.312 18.859 20.469 1 98.62 134 LEU A C 1
ATOM 1033 O O . LEU A 1 134 ? -31.781 19.594 19.625 1 98.62 134 LEU A O 1
ATOM 1037 N N . GLU A 1 135 ? -33.406 18.219 20.188 1 98.38 135 GLU A N 1
ATOM 1038 C CA . GLU A 1 135 ? -33.969 18.188 18.844 1 98.38 135 GLU A CA 1
ATOM 1039 C C . GLU A 1 135 ? -34.312 19.594 18.359 1 98.38 135 GLU A C 1
ATOM 1041 O O . GLU A 1 135 ? -35.094 20.312 19 1 98.38 135 GLU A O 1
ATOM 1046 N N . GLY A 1 136 ? -33.719 19.938 17.281 1 98.38 136 GLY A N 1
ATOM 1047 C CA . GLY A 1 136 ? -34.031 21.203 16.625 1 98.38 136 GLY A CA 1
ATOM 1048 C C . GLY A 1 136 ? -33.375 22.406 17.281 1 98.38 136 GLY A C 1
ATOM 1049 O O . GLY A 1 136 ? -33.594 23.547 16.891 1 98.38 136 GLY A O 1
ATOM 1050 N N . THR A 1 137 ? -32.531 22.203 18.266 1 98.69 137 THR A N 1
ATOM 1051 C CA . THR A 1 137 ? -31.875 23.297 18.969 1 98.69 137 THR A CA 1
ATOM 1052 C C . THR A 1 137 ? -30.672 23.797 18.188 1 98.69 137 THR A C 1
ATOM 1054 O O . THR A 1 137 ? -30.266 23.188 17.188 1 98.69 137 THR A O 1
ATOM 1057 N N . ILE A 1 138 ? -30.172 24.938 18.516 1 98.81 138 ILE A N 1
ATOM 1058 C CA . ILE A 1 138 ? -28.891 25.469 18.094 1 98.81 138 ILE A CA 1
ATOM 1059 C C . ILE A 1 138 ? -27.875 25.328 19.234 1 98.81 138 ILE A C 1
ATOM 1061 O O . ILE A 1 138 ? -28.094 25.844 20.328 1 98.81 138 ILE A O 1
ATOM 1065 N N . ALA A 1 139 ? -26.812 24.656 18.969 1 98.94 139 ALA A N 1
ATOM 1066 C CA . ALA A 1 139 ? -25.828 24.422 20 1 98.94 139 ALA A CA 1
ATOM 1067 C C . ALA A 1 139 ? -24.688 25.438 19.938 1 98.94 139 ALA A C 1
ATOM 1069 O O . ALA A 1 139 ? -24.141 25.688 18.859 1 98.94 139 ALA A O 1
ATOM 1070 N N . LEU A 1 140 ? -24.391 26.109 21 1 98.81 140 LEU A N 1
ATOM 1071 C CA . LEU A 1 140 ? -23.203 26.953 21.156 1 98.81 140 LEU A CA 1
ATOM 1072 C C . LEU A 1 140 ? -22.047 26.156 21.766 1 98.81 140 LEU A C 1
ATOM 1074 O O . LEU A 1 140 ? -22.188 25.594 22.859 1 98.81 140 LEU A O 1
ATOM 1078 N N . THR A 1 141 ? -20.906 26.062 21.047 1 98.69 141 THR A N 1
ATOM 1079 C CA . THR A 1 141 ? -19.766 25.281 21.5 1 98.69 141 THR A CA 1
ATOM 1080 C C . THR A 1 141 ? -18.5 26.125 21.5 1 98.69 141 THR A C 1
ATOM 1082 O O . THR A 1 141 ? -18.406 27.109 20.766 1 98.69 141 THR A O 1
ATOM 1085 N N . ARG A 1 142 ? -17.531 25.734 22.344 1 97.62 142 ARG A N 1
ATOM 1086 C CA . ARG A 1 142 ? -16.203 26.359 22.375 1 97.62 142 ARG A CA 1
ATOM 1087 C C . ARG A 1 142 ? -15.258 25.672 21.406 1 97.62 142 ARG A C 1
ATOM 1089 O O . ARG A 1 142 ? -15.359 24.453 21.188 1 97.62 142 ARG A O 1
ATOM 1096 N N . TYR A 1 143 ? -14.352 26.469 20.844 1 96.25 143 TYR A N 1
ATOM 1097 C CA . TYR A 1 143 ? -13.234 25.844 20.141 1 96.25 143 TYR A CA 1
ATOM 1098 C C . TYR A 1 143 ? -12.391 25.016 21.094 1 96.25 143 TYR A C 1
ATOM 1100 O O . TYR A 1 143 ? -12.414 25.234 22.312 1 96.25 143 TYR A O 1
ATOM 1108 N N . GLY A 1 144 ? -11.633 24 20.562 1 91.88 144 GLY A N 1
ATOM 1109 C CA . GLY A 1 144 ? -10.766 23.141 21.344 1 91.88 144 GLY A CA 1
ATOM 1110 C C . GLY A 1 144 ? -11.398 21.797 21.656 1 91.88 144 GLY A C 1
ATOM 1111 O O . GLY A 1 144 ? -12.602 21.609 21.469 1 91.88 144 GLY A O 1
ATOM 1112 N N . GLY A 1 145 ? -10.57 20.906 22.141 1 88.75 145 GLY A N 1
ATOM 1113 C CA . GLY A 1 145 ? -11.055 19.562 22.438 1 88.75 145 GLY A CA 1
ATOM 1114 C C . GLY A 1 145 ? -11.172 18.688 21.203 1 88.75 145 GLY A C 1
ATOM 1115 O O . GLY A 1 145 ? -10.164 18.266 20.641 1 88.75 145 GLY A O 1
ATOM 1116 N N . VAL A 1 146 ? -12.422 18.594 20.797 1 89.31 146 VAL A N 1
ATOM 1117 C CA . VAL A 1 146 ? -12.633 17.766 19.609 1 89.31 146 VAL A CA 1
ATOM 1118 C C . VAL A 1 146 ? -12.422 18.609 18.344 1 89.31 146 VAL A C 1
ATOM 1120 O O . VAL A 1 146 ? -12.359 19.844 18.422 1 89.31 146 VAL A O 1
ATOM 1123 N N . GLY A 1 147 ? -12.141 18.016 17.234 1 89.31 147 GLY A N 1
ATOM 1124 C CA . GLY A 1 147 ? -11.93 18.719 15.969 1 89.31 147 GLY A CA 1
ATOM 1125 C C . GLY A 1 147 ? -13.133 19.531 15.539 1 89.31 147 GLY A C 1
ATOM 1126 O O . GLY A 1 147 ? -14.266 19.234 15.914 1 89.31 147 GLY A O 1
ATOM 1127 N N . ARG A 1 148 ? -12.953 20.594 14.781 1 94.06 148 ARG A N 1
ATOM 1128 C CA . ARG A 1 148 ? -13.969 21.531 14.32 1 94.06 148 ARG A CA 1
ATOM 1129 C C . ARG A 1 148 ? -15.141 20.797 13.68 1 94.06 148 ARG A C 1
ATOM 1131 O O . ARG A 1 148 ? -16.297 20.969 14.102 1 94.06 148 ARG A O 1
ATOM 1138 N N . GLY A 1 149 ? -14.828 19.984 12.711 1 95.12 149 GLY A N 1
ATOM 1139 C CA . GLY A 1 149 ? -15.883 19.266 12.016 1 95.12 149 GLY A CA 1
ATOM 1140 C C . GLY A 1 149 ? -16.594 18.25 12.898 1 95.12 149 GLY A C 1
ATOM 1141 O O . GLY A 1 149 ? -17.797 18.031 12.734 1 95.12 149 GLY A O 1
ATOM 1142 N N . ALA A 1 150 ? -15.906 17.703 13.844 1 95.94 150 ALA A N 1
ATOM 1143 C CA . ALA A 1 150 ? -16.453 16.688 14.727 1 95.94 150 ALA A CA 1
ATOM 1144 C C . ALA A 1 150 ? -17.578 17.25 15.602 1 95.94 150 ALA A C 1
ATOM 1146 O O . ALA A 1 150 ? -18.516 16.547 15.953 1 95.94 150 ALA A O 1
ATOM 1147 N N . LYS A 1 151 ? -17.516 18.531 15.961 1 97.81 151 LYS A N 1
ATOM 1148 C CA . LYS A 1 151 ? -18.562 19.172 16.75 1 97.81 151 LYS A CA 1
ATOM 1149 C C . LYS A 1 151 ? -19.922 19.078 16.047 1 97.81 151 LYS A C 1
ATOM 1151 O O . LYS A 1 151 ? -20.922 18.75 16.672 1 97.81 151 LYS A O 1
ATOM 1156 N N . ALA A 1 152 ? -19.875 19.359 14.773 1 98.25 152 ALA A N 1
ATOM 1157 C CA . ALA A 1 152 ? -21.094 19.328 13.984 1 98.25 152 ALA A CA 1
ATOM 1158 C C . ALA A 1 152 ? -21.594 17.891 13.828 1 98.25 152 ALA A C 1
ATOM 1160 O O . ALA A 1 152 ? -22.812 17.641 13.867 1 98.25 152 ALA A O 1
ATOM 1161 N N . VAL A 1 153 ? -20.672 16.953 13.625 1 97.88 153 VAL A N 1
ATOM 1162 C CA . VAL A 1 153 ? -21.031 15.547 13.484 1 97.88 153 VAL A CA 1
ATOM 1163 C C . VAL A 1 153 ? -21.688 15.047 14.766 1 97.88 153 VAL A C 1
ATOM 1165 O O . VAL A 1 153 ? -22.75 14.414 14.727 1 97.88 153 VAL A O 1
ATOM 1168 N N . ASN A 1 154 ? -21.078 15.289 15.898 1 98.19 154 ASN A N 1
ATOM 1169 C CA . ASN A 1 154 ? -21.594 14.867 17.188 1 98.19 154 ASN A CA 1
ATOM 1170 C C . ASN A 1 154 ? -22.953 15.508 17.484 1 98.19 154 ASN A C 1
ATOM 1172 O O . ASN A 1 154 ? -23.875 14.836 17.969 1 98.19 154 ASN A O 1
ATOM 1176 N N . ALA A 1 155 ? -23.094 16.766 17.203 1 98.69 155 ALA A N 1
ATOM 1177 C CA . ALA A 1 155 ? -24.344 17.5 17.422 1 98.69 155 ALA A CA 1
ATOM 1178 C C . ALA A 1 155 ? -25.484 16.906 16.609 1 98.69 155 ALA A C 1
ATOM 1180 O O . ALA A 1 155 ? -26.594 16.703 17.125 1 98.69 155 ALA A O 1
ATOM 1181 N N . ALA A 1 156 ? -25.188 16.672 15.383 1 98.56 156 ALA A N 1
ATOM 1182 C CA . ALA A 1 156 ? -26.203 16.156 14.477 1 98.56 156 ALA A CA 1
ATOM 1183 C C . ALA A 1 156 ? -26.75 14.828 14.969 1 98.56 156 ALA A C 1
ATOM 1185 O O . ALA A 1 156 ? -27.938 14.539 14.812 1 98.56 156 ALA A O 1
ATOM 1186 N N . LYS A 1 157 ? -25.906 14.016 15.547 1 97.88 157 LYS A N 1
ATOM 1187 C CA . LYS A 1 157 ? -26.328 12.719 16.078 1 97.88 157 LYS A CA 1
ATOM 1188 C C . LYS A 1 157 ? -27.422 12.875 17.125 1 97.88 157 LYS A C 1
ATOM 1190 O O . LYS A 1 157 ? -28.203 11.953 17.344 1 97.88 157 LYS A O 1
ATOM 1195 N N . HIS A 1 158 ? -27.5 14.008 17.766 1 98.25 158 HIS A N 1
ATOM 1196 C CA . HIS A 1 158 ? -28.438 14.211 18.875 1 98.25 158 HIS A CA 1
ATOM 1197 C C . HIS A 1 158 ? -29.578 15.141 18.453 1 98.25 158 HIS A C 1
ATOM 1199 O O . HIS A 1 158 ? -30.297 15.656 19.312 1 98.25 158 HIS A O 1
ATOM 1205 N N . GLY A 1 159 ? -29.688 15.43 17.188 1 98.31 159 GLY A N 1
ATOM 1206 C CA . GLY A 1 159 ? -30.844 16.141 16.656 1 98.31 159 GLY A CA 1
ATOM 1207 C C . GLY A 1 159 ? -30.656 17.656 16.656 1 98.31 159 GLY A C 1
ATOM 1208 O O . GLY A 1 159 ? -31.594 18.391 16.359 1 98.31 159 GLY A O 1
ATOM 1209 N N . VAL A 1 160 ? -29.469 18.109 16.984 1 98.75 160 VAL A N 1
ATOM 1210 C CA . VAL A 1 160 ? -29.172 19.547 16.906 1 98.75 160 VAL A CA 1
ATOM 1211 C C . VAL A 1 160 ? -29.266 20.016 15.469 1 98.75 160 VAL A C 1
ATOM 1213 O O . VAL A 1 160 ? -28.828 19.312 14.547 1 98.75 160 VAL A O 1
ATOM 1216 N N . ALA A 1 161 ? -29.781 21.188 15.281 1 98.75 161 ALA A N 1
ATOM 1217 C CA . ALA A 1 161 ? -30.062 21.656 13.922 1 98.75 161 ALA A CA 1
ATOM 1218 C C . ALA A 1 161 ? -28.938 22.516 13.391 1 98.75 161 ALA A C 1
ATOM 1220 O O . ALA A 1 161 ? -28.734 22.609 12.172 1 98.75 161 ALA A O 1
ATOM 1221 N N . GLY A 1 162 ? -28.203 23.188 14.211 1 98.75 162 GLY A N 1
ATOM 1222 C CA . GLY A 1 162 ? -27.094 24.047 13.859 1 98.75 162 GLY A CA 1
ATOM 1223 C C . GLY A 1 162 ? -26.094 24.234 14.984 1 98.75 162 GLY A C 1
ATOM 1224 O O . GLY A 1 162 ? -26.422 24.016 16.156 1 98.75 162 GLY A O 1
ATOM 1225 N N . VAL A 1 163 ? -24.891 24.594 14.633 1 98.88 163 VAL A N 1
ATOM 1226 C CA . VAL A 1 163 ? -23.844 24.703 15.633 1 98.88 163 VAL A CA 1
ATOM 1227 C C . VAL A 1 163 ? -23.156 26.062 15.523 1 98.88 163 VAL A C 1
ATOM 1229 O O . VAL A 1 163 ? -22.859 26.531 14.43 1 98.88 163 VAL A O 1
ATOM 1232 N N . LEU A 1 164 ? -23 26.75 16.594 1 98.75 164 LEU A N 1
ATOM 1233 C CA . LEU A 1 164 ? -22.156 27.922 16.75 1 98.75 164 LEU A CA 1
ATOM 1234 C C . LEU A 1 164 ? -20.875 27.578 17.5 1 98.75 164 LEU A C 1
ATOM 1236 O O . LEU A 1 164 ? -20.906 26.781 18.438 1 98.75 164 LEU A O 1
ATOM 1240 N N . VAL A 1 165 ? -19.797 28.141 17.031 1 98.69 165 VAL A N 1
ATOM 1241 C CA . VAL A 1 165 ? -18.516 27.891 17.656 1 98.69 165 VAL A CA 1
ATOM 1242 C C . VAL A 1 165 ? -17.844 29.219 18.016 1 98.69 165 VAL A C 1
ATOM 1244 O O . VAL A 1 165 ? -17.875 30.156 17.234 1 98.69 165 VAL A O 1
ATOM 1247 N N . TYR A 1 166 ? -17.297 29.312 19.172 1 98.25 166 TYR A N 1
ATOM 1248 C CA . TYR A 1 166 ? -16.594 30.531 19.547 1 98.25 166 TYR A CA 1
ATOM 1249 C C . TYR A 1 166 ? -15.328 30.188 20.344 1 98.25 166 TYR A C 1
ATOM 1251 O O . TYR A 1 166 ? -15.164 29.062 20.812 1 98.25 166 TYR A O 1
ATOM 1259 N N . THR A 1 167 ? -14.391 31.125 20.406 1 98 167 THR A N 1
ATOM 1260 C CA . THR A 1 167 ? -13.164 31 21.172 1 98 167 THR A CA 1
ATOM 1261 C C . THR A 1 167 ? -13.312 31.641 22.562 1 98 167 THR A C 1
ATOM 1263 O O . THR A 1 167 ? -13.336 32.875 22.672 1 98 167 THR A O 1
ATOM 1266 N N . ASP A 1 168 ? -13.367 30.812 23.547 1 98.38 168 ASP A N 1
ATOM 1267 C CA . ASP A 1 168 ? -13.609 31.328 24.891 1 98.38 168 ASP A CA 1
ATOM 1268 C C . ASP A 1 168 ? -12.359 31.984 25.469 1 98.38 168 ASP A C 1
ATOM 1270 O O . ASP A 1 168 ? -11.266 31.422 25.391 1 98.38 168 ASP A O 1
ATOM 1274 N N . PRO A 1 169 ? -12.492 33.125 26.109 1 98.25 169 PRO A N 1
ATOM 1275 C CA . PRO A 1 169 ? -11.328 33.812 26.688 1 98.25 169 PRO A CA 1
ATOM 1276 C C . PRO A 1 169 ? -10.594 32.938 27.719 1 98.25 169 PRO A C 1
ATOM 1278 O O . PRO A 1 169 ? -9.383 33.094 27.906 1 98.25 169 PRO A O 1
ATOM 1281 N N . ALA A 1 170 ? -11.289 32 28.312 1 97.88 170 ALA A N 1
ATOM 1282 C CA . ALA A 1 170 ? -10.648 31.094 29.266 1 97.88 170 ALA A CA 1
ATOM 1283 C C . ALA A 1 170 ? -9.648 30.188 28.562 1 97.88 170 ALA A C 1
ATOM 1285 O O . ALA A 1 170 ? -8.664 29.75 29.156 1 97.88 170 ALA A O 1
ATOM 1286 N N . ASP A 1 171 ? -9.867 29.953 27.281 1 97.12 171 ASP A N 1
ATOM 1287 C CA . ASP A 1 171 ? -9.07 28.969 26.547 1 97.12 171 ASP A CA 1
ATOM 1288 C C . ASP A 1 171 ? -7.996 29.656 25.719 1 97.12 171 ASP A C 1
ATOM 1290 O O . ASP A 1 171 ? -7.09 29 25.203 1 97.12 171 ASP A O 1
ATOM 1294 N N . ILE A 1 172 ? -8.078 31.062 25.594 1 97.56 172 ILE A N 1
ATOM 1295 C CA . ILE A 1 172 ? -7.223 31.688 24.594 1 97.56 172 ILE A CA 1
ATOM 1296 C C . ILE A 1 172 ? -6.555 32.938 25.188 1 97.56 172 ILE A C 1
ATOM 1298 O O . ILE A 1 172 ? -5.512 33.375 24.688 1 97.56 172 ILE A O 1
ATOM 1302 N N . ASN A 1 173 ? -7.184 33.562 26.297 1 98.12 173 ASN A N 1
ATOM 1303 C CA . ASN A 1 173 ? -6.801 34.906 26.703 1 98.12 173 ASN A CA 1
ATOM 1304 C C . ASN A 1 173 ? -6.422 34.969 28.188 1 98.12 173 ASN A C 1
ATOM 1306 O O . ASN A 1 173 ? -6.406 36.031 28.781 1 98.12 173 ASN A O 1
ATOM 1310 N N . ASP A 1 174 ? -6.277 33.812 28.828 1 98 174 ASP A N 1
ATOM 1311 C CA . ASP A 1 174 ? -6.023 33.781 30.266 1 98 174 ASP A CA 1
ATOM 1312 C C . ASP A 1 174 ? -7.141 34.469 31.047 1 98 174 ASP A C 1
ATOM 1314 O O . ASP A 1 174 ? -6.883 35.125 32.031 1 98 174 ASP A O 1
ATOM 1318 N N . GLY A 1 175 ? -8.281 34.469 30.484 1 97.69 175 GLY A N 1
ATOM 1319 C CA . GLY A 1 175 ? -9.469 34.969 31.141 1 97.69 175 GLY A CA 1
ATOM 1320 C C . GLY A 1 175 ? -9.719 36.438 30.828 1 97.69 175 GLY A C 1
ATOM 1321 O O . GLY A 1 175 ? -10.75 37 31.234 1 97.69 175 GLY A O 1
ATOM 1322 N N . LEU A 1 176 ? -8.867 37.094 30.125 1 98 176 LEU A N 1
ATOM 1323 C CA . LEU A 1 176 ? -9.031 38.5 29.766 1 98 176 LEU A CA 1
ATOM 1324 C C . LEU A 1 176 ? -9.984 38.656 28.594 1 98 176 LEU A C 1
ATOM 1326 O O . LEU A 1 176 ? -9.961 37.844 27.656 1 98 176 LEU A O 1
ATOM 1330 N N . ARG A 1 177 ? -10.867 39.625 28.641 1 96.88 177 ARG A N 1
ATOM 1331 C CA . ARG A 1 177 ? -11.914 39.688 27.625 1 96.88 177 ARG A CA 1
ATOM 1332 C C . ARG A 1 177 ? -12.219 41.125 27.203 1 96.88 177 ARG A C 1
ATOM 1334 O O . ARG A 1 177 ? -12.867 41.344 26.188 1 96.88 177 ARG A O 1
ATOM 1341 N N . LEU A 1 178 ? -11.703 42.125 27.938 1 97.19 178 LEU A N 1
ATOM 1342 C CA . LEU A 1 178 ? -12.078 43.5 27.688 1 97.19 178 LEU A CA 1
ATOM 1343 C C . LEU A 1 178 ? -11.242 44.094 26.547 1 97.19 178 LEU A C 1
ATOM 1345 O O . LEU A 1 178 ? -10.086 43.719 26.359 1 97.19 178 LEU A O 1
ATOM 1349 N N . PRO A 1 179 ? -11.844 45.031 25.781 1 96.56 179 PRO A N 1
ATOM 1350 C CA . PRO A 1 179 ? -11.133 45.625 24.656 1 96.56 179 PRO A CA 1
ATOM 1351 C C . PRO A 1 179 ? -9.797 46.25 25.078 1 96.56 179 PRO A C 1
ATOM 1353 O O . PRO A 1 179 ? -8.82 46.188 24.328 1 96.56 179 PRO A O 1
ATOM 1356 N N . ASN A 1 180 ? -9.75 46.812 26.25 1 97.12 180 ASN A N 1
ATOM 1357 C CA . ASN A 1 180 ? -8.531 47.5 26.688 1 97.12 180 ASN A CA 1
ATOM 1358 C C . ASN A 1 180 ? -7.48 46.469 27.156 1 97.12 180 ASN A C 1
ATOM 1360 O O . ASN A 1 180 ? -6.32 46.844 27.359 1 97.12 180 ASN A O 1
ATOM 1364 N N . GLU A 1 181 ? -7.875 45.188 27.266 1 97.56 181 GLU A N 1
ATOM 1365 C CA . GLU A 1 181 ? -6.984 44.125 27.719 1 97.56 181 GLU A CA 1
ATOM 1366 C C . GLU A 1 181 ? -6.48 43.281 26.547 1 97.56 181 GLU A C 1
ATOM 1368 O O . GLU A 1 181 ? -5.578 42.469 26.719 1 97.56 181 GLU A O 1
ATOM 1373 N N . THR A 1 182 ? -7.016 43.5 25.469 1 98.06 182 THR A N 1
ATOM 1374 C CA . THR A 1 182 ? -6.762 42.625 24.328 1 98.06 182 THR A CA 1
ATOM 1375 C C . THR A 1 182 ? -6.145 43.406 23.172 1 98.06 182 THR A C 1
ATOM 1377 O O . THR A 1 182 ? -5.863 44.594 23.297 1 98.06 182 THR A O 1
ATOM 1380 N N . PHE A 1 183 ? -5.75 42.75 22.078 1 97.5 183 PHE A N 1
ATOM 1381 C CA . PHE A 1 183 ? -5.168 43.406 20.906 1 97.5 183 PHE A CA 1
ATOM 1382 C C . PHE A 1 183 ? -6.031 44.594 20.453 1 97.5 183 PHE A C 1
ATOM 1384 O O . PHE A 1 183 ? -7.258 44.469 20.406 1 97.5 183 PHE A O 1
ATOM 1391 N N . PRO A 1 184 ? -5.398 45.75 20.156 1 97.44 184 PRO A N 1
ATOM 1392 C CA . PRO A 1 184 ? -3.971 45.938 19.891 1 97.44 184 PRO A CA 1
ATOM 1393 C C . PRO A 1 184 ? -3.191 46.344 21.156 1 97.44 184 PRO A C 1
ATOM 1395 O O . PRO A 1 184 ? -2.064 46.812 21.047 1 97.44 184 PRO A O 1
ATOM 1398 N N . ASN A 1 185 ? -3.762 46.156 22.328 1 97.62 185 ASN A N 1
ATOM 1399 C CA . ASN A 1 185 ? -3.121 46.562 23.562 1 97.62 185 ASN A CA 1
ATOM 1400 C C . ASN A 1 185 ? -2.328 45.438 24.203 1 97.62 185 ASN A C 1
ATOM 1402 O O . ASN A 1 185 ? -1.543 45.656 25.125 1 97.62 185 ASN A O 1
ATOM 1406 N N . SER A 1 186 ? -2.473 44.312 23.781 1 97.5 186 SER A N 1
ATOM 1407 C CA . SER A 1 186 ? -1.749 43.094 24.188 1 97.5 186 SER A CA 1
ATOM 1408 C C . SER A 1 186 ? -1.8 42.031 23.125 1 97.5 186 SER A C 1
ATOM 1410 O O . SER A 1 186 ? -2.355 42.25 22.031 1 97.5 186 SER A O 1
ATOM 1412 N N . TRP A 1 187 ? -1.222 40.844 23.406 1 97.75 187 TRP A N 1
ATOM 1413 C CA . TRP A 1 187 ? -1.192 39.781 22.406 1 97.75 187 TRP A CA 1
ATOM 1414 C C . TRP A 1 187 ? -2.488 38.969 22.422 1 97.75 187 TRP A C 1
ATOM 1416 O O . TRP A 1 187 ? -2.67 38.062 21.625 1 97.75 187 TRP A O 1
ATOM 1426 N N . TYR A 1 188 ? -3.484 39.281 23.328 1 98.5 188 TYR A N 1
ATOM 1427 C CA . TYR A 1 188 ? -4.707 38.5 23.5 1 98.5 188 TYR A CA 1
ATOM 1428 C C . TYR A 1 188 ? -5.727 38.844 22.422 1 98.5 188 TYR A C 1
ATOM 1430 O O . TYR A 1 188 ? -5.68 39.906 21.812 1 98.5 188 TYR A O 1
ATOM 1438 N N . LEU A 1 189 ? -6.629 37.969 22.141 1 98.44 189 LEU A N 1
ATOM 1439 C CA . LEU A 1 189 ? -7.66 38.094 21.109 1 98.44 189 LEU A CA 1
ATOM 1440 C C . LEU A 1 189 ? -8.711 39.125 21.516 1 98.44 189 LEU A C 1
ATOM 1442 O O . LEU A 1 189 ? -9.25 39.062 22.625 1 98.44 189 LEU A O 1
ATOM 1446 N N . PRO A 1 190 ? -9.047 40.094 20.641 1 98.19 190 PRO A N 1
ATOM 1447 C CA . PRO A 1 190 ? -10.125 41.031 20.938 1 98.19 190 PRO A CA 1
ATOM 1448 C C . PRO A 1 190 ? -11.5 40.375 20.938 1 98.19 190 PRO A C 1
ATOM 1450 O O . PRO A 1 190 ? -11.68 39.312 20.359 1 98.19 190 PRO A O 1
ATOM 1453 N N . PRO A 1 191 ? -12.477 41.062 21.578 1 98.06 191 PRO A N 1
ATOM 1454 C CA . PRO A 1 191 ? -13.805 40.469 21.75 1 98.06 191 PRO A CA 1
ATOM 1455 C C . PRO A 1 191 ? -14.469 40.094 20.438 1 98.06 191 PRO A C 1
ATOM 1457 O O . PRO A 1 191 ? -15.234 39.125 20.375 1 98.06 191 PRO A O 1
ATOM 1460 N N . SER A 1 192 ? -14.164 40.781 19.391 1 98 192 SER A N 1
ATOM 1461 C CA . SER A 1 192 ? -14.844 40.531 18.125 1 98 192 SER A CA 1
ATOM 1462 C C . SER A 1 192 ? -14.117 39.469 17.312 1 98 192 SER A C 1
ATOM 1464 O O . SER A 1 192 ? -14.539 39.156 16.188 1 98 192 SER A O 1
ATOM 1466 N N . GLY A 1 193 ? -12.953 38.969 17.828 1 97.94 193 GLY A N 1
ATOM 1467 C CA . GLY A 1 193 ? -12.156 38 17.078 1 97.94 193 GLY A CA 1
ATOM 1468 C C . GLY A 1 193 ? -12.891 36.719 16.797 1 97.94 193 GLY A C 1
ATOM 1469 O O . GLY A 1 193 ? -13.516 36.156 17.688 1 97.94 193 GLY A O 1
ATOM 1470 N N . VAL A 1 194 ? -12.938 36.25 15.5 1 98.06 194 VAL A N 1
ATOM 1471 C CA . VAL A 1 194 ? -13.586 35.031 15.078 1 98.06 194 VAL A CA 1
ATOM 1472 C C . VAL A 1 194 ? -12.57 34.125 14.406 1 98.06 194 VAL A C 1
ATOM 1474 O O . VAL A 1 194 ? -11.953 34.5 13.406 1 98.06 194 VAL A O 1
ATOM 1477 N N . GLU A 1 195 ? -12.375 32.906 14.938 1 97.56 195 GLU A N 1
ATOM 1478 C CA . GLU A 1 195 ? -11.469 31.891 14.391 1 97.56 195 GLU A CA 1
ATOM 1479 C C . GLU A 1 195 ? -12.109 31.156 13.219 1 97.56 195 GLU A C 1
ATOM 1481 O O . GLU A 1 195 ? -13.141 30.5 13.383 1 97.56 195 GLU A O 1
ATOM 1486 N N . ARG A 1 196 ? -11.562 31.359 11.992 1 97.44 196 ARG A N 1
ATOM 1487 C CA . ARG A 1 196 ? -11.977 30.625 10.805 1 97.44 196 ARG A CA 1
ATOM 1488 C C . ARG A 1 196 ? -11.258 29.281 10.711 1 97.44 196 ARG A C 1
ATOM 1490 O O . ARG A 1 196 ? -10.297 29.031 11.445 1 97.44 196 ARG A O 1
ATOM 1497 N N . GLY A 1 197 ? -11.711 28.391 9.805 1 96.94 197 GLY A N 1
ATOM 1498 C CA . GLY A 1 197 ? -11.008 27.141 9.578 1 96.94 197 GLY A CA 1
ATOM 1499 C C . GLY A 1 197 ? -11.773 26.172 8.703 1 96.94 197 GLY A C 1
ATOM 1500 O O . GLY A 1 197 ? -12.953 26.391 8.398 1 96.94 197 GLY A O 1
ATOM 1501 N N . SER A 1 198 ? -11.078 25.188 8.266 1 97.44 198 SER A N 1
ATOM 1502 C CA . SER A 1 198 ? -11.719 24.078 7.551 1 97.44 198 SER A CA 1
ATOM 1503 C C . SER A 1 198 ? -12.422 23.125 8.516 1 97.44 198 SER A C 1
ATOM 1505 O O . SER A 1 198 ? -11.859 22.75 9.539 1 97.44 198 SER A O 1
ATOM 1507 N N . TYR A 1 199 ? -13.617 22.781 8.211 1 97.75 199 TYR A N 1
ATOM 1508 C CA . TYR A 1 199 ? -14.367 21.812 8.992 1 97.75 199 TYR A CA 1
ATOM 1509 C C . TYR A 1 199 ? -14.445 20.469 8.281 1 97.75 199 TYR A C 1
ATOM 1511 O O . TYR A 1 199 ? -15.258 19.609 8.641 1 97.75 199 TYR A O 1
ATOM 1519 N N . TYR A 1 200 ? -13.625 20.297 7.191 1 96.5 200 TYR A N 1
ATOM 1520 C CA . TYR A 1 200 ? -13.469 19.047 6.473 1 96.5 200 TYR A CA 1
ATOM 1521 C C . TYR A 1 200 ? -12.664 18.047 7.297 1 96.5 200 TYR A C 1
ATOM 1523 O O . TYR A 1 200 ? -11.633 18.391 7.871 1 96.5 200 TYR A O 1
ATOM 1531 N N . LYS A 1 201 ? -13.094 16.812 7.34 1 95.06 201 LYS A N 1
ATOM 1532 C CA . LYS A 1 201 ? -12.547 15.805 8.242 1 95.06 201 LYS A CA 1
ATOM 1533 C C . LYS A 1 201 ? -11.18 15.32 7.766 1 95.06 201 LYS A C 1
ATOM 1535 O O . LYS A 1 201 ? -10.289 15.07 8.578 1 95.06 201 LYS A O 1
ATOM 1540 N N . TYR A 1 202 ? -10.992 15.141 6.477 1 94.88 202 TYR A N 1
ATOM 1541 C CA . TYR A 1 202 ? -9.828 14.461 5.922 1 94.88 202 TYR A CA 1
ATOM 1542 C C . TYR A 1 202 ? -8.836 15.469 5.344 1 94.88 202 TYR A C 1
ATOM 1544 O O . TYR A 1 202 ? -9.148 16.656 5.238 1 94.88 202 TYR A O 1
ATOM 1552 N N . PHE A 1 203 ? -7.613 15.078 5.141 1 95.31 203 PHE A N 1
ATOM 1553 C CA . PHE A 1 203 ? -6.715 15.953 4.395 1 95.31 203 PHE A CA 1
ATOM 1554 C C . PHE A 1 203 ? -6.66 15.547 2.926 1 95.31 203 PHE A C 1
ATOM 1556 O O . PHE A 1 203 ? -6.93 14.391 2.584 1 95.31 203 PHE A O 1
ATOM 1563 N N . GLY A 1 204 ? -6.398 16.578 2.064 1 97.81 204 GLY A N 1
ATOM 1564 C CA . GLY A 1 204 ? -6.406 16.391 0.621 1 97.81 204 GLY A CA 1
ATOM 1565 C C . GLY A 1 204 ? -7.699 16.844 -0.028 1 97.81 204 GLY A C 1
ATOM 1566 O O . GLY A 1 204 ? -8.648 17.219 0.665 1 97.81 204 GLY A O 1
ATOM 1567 N N . ASP A 1 205 ? -7.781 16.875 -1.328 1 98.62 205 ASP A N 1
ATOM 1568 C CA . ASP A 1 205 ? -8.969 17.25 -2.08 1 98.62 205 ASP A CA 1
ATOM 1569 C C . ASP A 1 205 ? -10.125 16.297 -1.809 1 98.62 205 ASP A C 1
ATOM 1571 O O . ASP A 1 205 ? -9.969 15.078 -1.936 1 98.62 205 ASP A O 1
ATOM 1575 N N . PRO A 1 206 ? -11.359 16.812 -1.449 1 98.38 206 PRO A N 1
ATOM 1576 C CA . PRO A 1 206 ? -12.5 15.953 -1.132 1 98.38 206 PRO A CA 1
ATOM 1577 C C . PRO A 1 206 ? -12.938 15.094 -2.316 1 98.38 206 PRO A C 1
ATOM 1579 O O . PRO A 1 206 ? -13.516 14.016 -2.127 1 98.38 206 PRO A O 1
ATOM 1582 N N . LEU A 1 207 ? -12.594 15.539 -3.518 1 98.31 207 LEU A N 1
ATOM 1583 C CA . LEU A 1 207 ? -13.18 14.891 -4.688 1 98.31 207 LEU A CA 1
ATOM 1584 C C . LEU A 1 207 ? -12.25 13.812 -5.234 1 98.31 207 LEU A C 1
ATOM 1586 O O . LEU A 1 207 ? -12.688 12.938 -5.988 1 98.31 207 LEU A O 1
ATOM 1590 N N . THR A 1 208 ? -11.008 13.867 -4.926 1 98.25 208 THR A N 1
ATOM 1591 C CA . THR A 1 208 ? -10.086 12.961 -5.594 1 98.25 208 THR A CA 1
ATOM 1592 C C . THR A 1 208 ? -9.211 12.227 -4.574 1 98.25 208 THR A C 1
ATOM 1594 O O . THR A 1 208 ? -7.988 12.195 -4.703 1 98.25 208 THR A O 1
ATOM 1597 N N . PRO A 1 209 ? -9.797 11.602 -3.547 1 97.56 209 PRO A N 1
ATOM 1598 C CA . PRO A 1 209 ? -8.969 10.875 -2.584 1 97.56 209 PRO A CA 1
ATOM 1599 C C . PRO A 1 209 ? -8.062 9.844 -3.248 1 97.56 209 PRO A C 1
ATOM 1601 O O . PRO A 1 209 ? -8.523 9.055 -4.074 1 97.56 209 PRO A O 1
ATOM 1604 N N . TYR A 1 210 ? -6.727 9.906 -2.994 1 97.44 210 TYR A N 1
ATOM 1605 C CA . TYR A 1 210 ? -5.684 8.984 -3.418 1 97.44 210 TYR A CA 1
ATOM 1606 C C . TYR A 1 210 ? -5.32 9.203 -4.883 1 97.44 210 TYR A C 1
ATOM 1608 O O . TYR A 1 210 ? -4.574 8.414 -5.469 1 97.44 210 TYR A O 1
ATOM 1616 N N . LEU A 1 211 ? -5.895 10.219 -5.594 1 98.25 211 LEU A N 1
ATOM 1617 C CA . LEU A 1 211 ? -5.547 10.656 -6.941 1 98.25 211 LEU A CA 1
ATOM 1618 C C . LEU A 1 211 ? -5.191 12.141 -6.961 1 98.25 211 LEU A C 1
ATOM 1620 O O . LEU A 1 211 ? -5.797 12.938 -6.238 1 98.25 211 LEU A O 1
ATOM 1624 N N . PRO A 1 212 ? -4.176 12.508 -7.758 1 98.25 212 PRO A N 1
ATOM 1625 C CA . PRO A 1 212 ? -3.93 13.953 -7.867 1 98.25 212 PRO A CA 1
ATOM 1626 C C . PRO A 1 212 ? -5.109 14.703 -8.484 1 98.25 212 PRO A C 1
ATOM 1628 O O . PRO A 1 212 ? -5.75 14.203 -9.406 1 98.25 212 PRO A O 1
ATOM 1631 N N . ALA A 1 213 ? -5.398 15.859 -7.977 1 98.62 213 ALA A N 1
ATOM 1632 C CA . ALA A 1 213 ? -6.547 16.625 -8.438 1 98.62 213 ALA A CA 1
ATOM 1633 C C . ALA A 1 213 ? -6.234 17.359 -9.734 1 98.62 213 ALA A C 1
ATOM 1635 O O . ALA A 1 213 ? -6.254 18.594 -9.781 1 98.62 213 ALA A O 1
ATOM 1636 N N . ILE A 1 214 ? -5.957 16.672 -10.758 1 97.44 214 ILE A N 1
ATOM 1637 C CA . ILE A 1 214 ? -5.73 17.203 -12.094 1 97.44 214 ILE A CA 1
ATOM 1638 C C . ILE A 1 214 ? -6.934 16.906 -12.984 1 97.44 214 ILE A C 1
ATOM 1640 O O . ILE A 1 214 ? -7.766 16.062 -12.641 1 97.44 214 ILE A O 1
ATOM 1644 N N . PRO A 1 215 ? -7.105 17.531 -14.094 1 93.69 215 PRO A N 1
ATOM 1645 C CA . PRO A 1 215 ? -8.336 17.453 -14.883 1 93.69 215 PRO A CA 1
ATOM 1646 C C . PRO A 1 215 ? -8.672 16.031 -15.305 1 93.69 215 PRO A C 1
ATOM 1648 O O . PRO A 1 215 ? -9.852 15.656 -15.375 1 93.69 215 PRO A O 1
ATOM 1651 N N . SER A 1 216 ? -7.723 15.172 -15.477 1 92.81 216 SER A N 1
ATOM 1652 C CA . SER A 1 216 ? -7.965 13.836 -16 1 92.81 216 SER A CA 1
ATOM 1653 C C . SER A 1 216 ? -8.336 12.859 -14.891 1 92.81 216 SER A C 1
ATOM 1655 O O . SER A 1 216 ? -8.758 11.734 -15.164 1 92.81 216 SER A O 1
ATOM 1657 N N . SER A 1 217 ? -8.281 13.242 -13.688 1 97.5 217 SER A N 1
ATOM 1658 C CA . SER A 1 217 ? -8.516 12.328 -12.57 1 97.5 217 SER A CA 1
ATOM 1659 C C . SER A 1 217 ? -10.008 12.133 -12.32 1 97.5 217 SER A C 1
ATOM 1661 O O . SER A 1 217 ? -10.797 13.062 -12.469 1 97.5 217 SER A O 1
ATOM 1663 N N . PHE A 1 218 ? -10.336 10.938 -11.945 1 97.31 218 PHE A N 1
ATOM 1664 C CA . PHE A 1 218 ? -11.68 10.633 -11.477 1 97.31 218 PHE A CA 1
ATOM 1665 C C . PHE A 1 218 ? -12.039 11.484 -10.273 1 97.31 218 PHE A C 1
ATOM 1667 O O . PHE A 1 218 ? -11.211 11.695 -9.383 1 97.31 218 PHE A O 1
ATOM 1674 N N . ARG A 1 219 ? -13.25 12.016 -10.281 1 97.62 219 ARG A N 1
ATOM 1675 C CA . ARG A 1 219 ? -13.781 12.797 -9.172 1 97.62 219 ARG A CA 1
ATOM 1676 C C . ARG A 1 219 ? -15.047 12.164 -8.609 1 97.62 219 ARG A C 1
ATOM 1678 O O . ARG A 1 219 ? -15.898 11.688 -9.367 1 97.62 219 ARG A O 1
ATOM 1685 N N . LEU A 1 220 ? -15.156 12.117 -7.344 1 97 220 LEU A N 1
ATOM 1686 C CA . LEU A 1 220 ? -16.375 11.68 -6.684 1 97 220 LEU A CA 1
ATOM 1687 C C . LEU A 1 220 ? -17.531 12.641 -6.969 1 97 220 LEU A C 1
ATOM 1689 O O . LEU A 1 220 ? -17.312 13.844 -7.098 1 97 220 LEU A O 1
ATOM 1693 N N . ASP A 1 221 ? -18.703 11.992 -7.027 1 95.12 221 ASP A N 1
ATOM 1694 C CA . ASP A 1 221 ? -19.891 12.836 -6.977 1 95.12 221 ASP A CA 1
ATOM 1695 C C . ASP A 1 221 ? -20 13.555 -5.633 1 95.12 221 ASP A C 1
ATOM 1697 O O . ASP A 1 221 ? -19.734 12.961 -4.586 1 95.12 221 ASP A O 1
ATOM 1701 N N . LEU A 1 222 ? -20.375 14.828 -5.695 1 94.44 222 LEU A N 1
ATOM 1702 C CA . LEU A 1 222 ? -20.469 15.633 -4.48 1 94.44 222 LEU A CA 1
ATOM 1703 C C . LEU A 1 222 ? -21.344 14.938 -3.438 1 94.44 222 LEU A C 1
ATOM 1705 O O . LEU A 1 222 ? -21.078 15.039 -2.236 1 94.44 222 LEU A O 1
ATOM 1709 N N . ALA A 1 223 ? -22.391 14.242 -3.885 1 92.75 223 ALA A N 1
ATOM 1710 C CA . ALA A 1 223 ? -23.312 13.57 -2.982 1 92.75 223 ALA A CA 1
ATOM 1711 C C . ALA A 1 223 ? -22.641 12.398 -2.27 1 92.75 223 ALA A C 1
ATOM 1713 O O . ALA A 1 223 ? -23.125 11.938 -1.231 1 92.75 223 ALA A O 1
ATOM 1714 N N . ASN A 1 224 ? -21.469 11.922 -2.871 1 92.25 224 ASN A N 1
ATOM 1715 C CA . ASN A 1 224 ? -20.797 10.742 -2.342 1 92.25 224 ASN A CA 1
ATOM 1716 C C . ASN A 1 224 ? -19.547 11.125 -1.547 1 92.25 224 ASN A C 1
ATOM 1718 O O . ASN A 1 224 ? -18.797 10.25 -1.098 1 92.25 224 ASN A O 1
ATOM 1722 N N . VAL A 1 225 ? -19.328 12.43 -1.395 1 95.81 225 VAL A N 1
ATOM 1723 C CA . VAL A 1 225 ? -18.188 12.891 -0.622 1 95.81 225 VAL A CA 1
ATOM 1724 C C . VAL A 1 225 ? -18.5 12.797 0.871 1 95.81 225 VAL A C 1
ATOM 1726 O O . VAL A 1 225 ? -19.578 13.172 1.31 1 95.81 225 VAL A O 1
ATOM 1729 N N . SER A 1 226 ? -17.609 12.195 1.556 1 94.38 226 SER A N 1
ATOM 1730 C CA . SER A 1 226 ? -17.734 12.117 3.008 1 94.38 226 SER A CA 1
ATOM 1731 C C . SER A 1 226 ? -16.797 13.102 3.693 1 94.38 226 SER A C 1
ATOM 1733 O O . SER A 1 226 ? -15.859 13.609 3.074 1 94.38 226 SER A O 1
ATOM 1735 N N . GLY A 1 227 ? -17.078 13.43 4.938 1 95.62 227 GLY A N 1
ATOM 1736 C CA . GLY A 1 227 ? -16.156 14.203 5.742 1 95.62 227 GLY A CA 1
ATOM 1737 C C . GLY A 1 227 ? -16.609 15.641 5.953 1 95.62 227 GLY A C 1
ATOM 1738 O O . GLY A 1 227 ? -16.047 16.359 6.781 1 95.62 227 GLY A O 1
ATOM 1739 N N . PHE A 1 228 ? -17.641 16.062 5.219 1 97.12 228 PHE A N 1
ATOM 1740 C CA . PHE A 1 228 ? -18.219 17.391 5.465 1 97.12 228 PHE A CA 1
ATOM 1741 C C . PHE A 1 228 ? -19.109 17.359 6.691 1 97.12 228 PHE A C 1
ATOM 1743 O O . PHE A 1 228 ? -19.766 16.344 6.973 1 97.12 228 PHE A O 1
ATOM 1750 N N . PRO A 1 229 ? -19.125 18.516 7.438 1 97.06 229 PRO A N 1
ATOM 1751 C CA . PRO A 1 229 ? -20.141 18.594 8.492 1 97.06 229 PRO A CA 1
ATOM 1752 C C . PRO A 1 229 ? -21.562 18.375 7.969 1 97.06 229 PRO A C 1
ATOM 1754 O O . PRO A 1 229 ? -21.891 18.828 6.875 1 97.06 229 PRO A O 1
ATOM 1757 N N . PRO A 1 230 ? -22.375 17.703 8.805 1 97.56 230 PRO A N 1
ATOM 1758 C CA . PRO A 1 230 ? -23.703 17.359 8.297 1 97.56 230 PRO A CA 1
ATOM 1759 C C . PRO A 1 230 ? -24.719 18.5 8.5 1 97.56 230 PRO A C 1
ATOM 1761 O O . PRO A 1 230 ? -25.797 18.469 7.906 1 97.56 230 PRO A O 1
ATOM 1764 N N . ILE A 1 231 ? -24.469 19.5 9.352 1 98.56 231 ILE A N 1
ATOM 1765 C CA . ILE A 1 231 ? -25.422 20.562 9.641 1 98.56 231 ILE A CA 1
ATOM 1766 C C . ILE A 1 231 ? -24.719 21.906 9.578 1 98.56 231 ILE A C 1
ATOM 1768 O O . ILE A 1 231 ? -23.5 22 9.75 1 98.56 231 ILE A O 1
ATOM 1772 N N . PRO A 1 232 ? -25.469 23 9.32 1 98.56 232 PRO A N 1
ATOM 1773 C CA . PRO A 1 232 ? -24.891 24.344 9.273 1 98.56 232 PRO A CA 1
ATOM 1774 C C . PRO A 1 232 ? -24.125 24.688 10.539 1 98.56 232 PRO A C 1
ATOM 1776 O O . PRO A 1 232 ? -24.578 24.406 11.648 1 98.56 232 PRO A O 1
ATOM 1779 N N . THR A 1 233 ? -22.969 25.219 10.344 1 98.69 233 THR A N 1
ATOM 1780 C CA . THR A 1 233 ? -22.078 25.609 11.422 1 98.69 233 THR A CA 1
ATOM 1781 C C . THR A 1 233 ? -21.469 27 11.164 1 98.69 233 THR A C 1
ATOM 1783 O O . THR A 1 233 ? -21.109 27.312 10.023 1 98.69 233 THR A O 1
ATOM 1786 N N . GLN A 1 234 ? -21.406 27.797 12.172 1 98.5 234 GLN A N 1
ATOM 1787 C CA . GLN A 1 234 ? -20.922 29.156 12.016 1 98.5 234 GLN A CA 1
ATOM 1788 C C . GLN A 1 234 ? -20.125 29.609 13.234 1 98.5 234 GLN A C 1
ATOM 1790 O O . GLN A 1 234 ? -20.594 29.469 14.367 1 98.5 234 GLN A O 1
ATOM 1795 N N . PRO A 1 235 ? -18.906 30.094 13.016 1 98.5 235 PRO A N 1
ATOM 1796 C CA . PRO A 1 235 ? -18.156 30.688 14.133 1 98.5 235 PRO A CA 1
ATOM 1797 C C . PRO A 1 235 ? -18.594 32.125 14.43 1 98.5 235 PRO A C 1
ATOM 1799 O O . PRO A 1 235 ? -18.984 32.844 13.516 1 98.5 235 PRO A O 1
ATOM 1802 N N . ILE A 1 236 ? -18.562 32.531 15.672 1 98.56 236 ILE A N 1
ATOM 1803 C CA . ILE A 1 236 ? -18.875 33.875 16.109 1 98.56 236 ILE A CA 1
ATOM 1804 C C . ILE A 1 236 ? -17.812 34.375 17.078 1 98.56 236 ILE A C 1
ATOM 1806 O O . ILE A 1 236 ? -17 33.562 17.578 1 98.56 236 ILE A O 1
ATOM 1810 N N . GLY A 1 237 ? -17.703 35.656 17.297 1 98.06 237 GLY A N 1
ATOM 1811 C CA . GLY A 1 237 ? -16.797 36.219 18.281 1 98.06 237 GLY A CA 1
ATOM 1812 C C . GLY A 1 237 ? -17.234 35.938 19.703 1 98.06 237 GLY A C 1
ATOM 1813 O O . GLY A 1 237 ? -18.406 35.625 19.953 1 98.06 237 GLY A O 1
ATOM 1814 N N . PHE A 1 238 ? -16.266 36.031 20.656 1 98.25 238 PHE A N 1
ATOM 1815 C CA . PHE A 1 238 ? -16.672 35.719 22.031 1 98.25 238 PHE A CA 1
ATOM 1816 C C . PHE A 1 238 ? -17.5 36.844 22.625 1 98.25 238 PHE A C 1
ATOM 1818 O O . PHE A 1 238 ? -18.203 36.656 23.625 1 98.25 238 PHE A O 1
ATOM 1825 N N . GLN A 1 239 ? -17.531 38.062 22.031 1 98 239 GLN A N 1
ATOM 1826 C CA . GLN A 1 239 ? -18.484 39.094 22.422 1 98 239 GLN A CA 1
ATOM 1827 C C . GLN A 1 239 ? -19.922 38.656 22.141 1 98 239 GLN A C 1
ATOM 1829 O O . GLN A 1 239 ? -20.812 38.844 22.984 1 98 239 GLN A O 1
ATOM 1834 N N . ASP A 1 240 ? -20.141 38.156 20.969 1 98.44 240 ASP A N 1
ATOM 1835 C CA . ASP A 1 240 ? -21.453 37.656 20.609 1 98.44 240 ASP A CA 1
ATOM 1836 C C . ASP A 1 240 ? -21.844 36.469 21.453 1 98.44 240 ASP A C 1
ATOM 1838 O O . ASP A 1 240 ? -23 36.312 21.859 1 98.44 240 ASP A O 1
ATOM 1842 N N . ALA A 1 241 ? -20.875 35.594 21.688 1 98.69 241 ALA A N 1
ATOM 1843 C CA . ALA A 1 241 ? -21.125 34.438 22.562 1 98.69 241 ALA A CA 1
ATOM 1844 C C . ALA A 1 241 ? -21.547 34.906 23.953 1 98.69 241 ALA A C 1
ATOM 1846 O O . ALA A 1 241 ? -22.375 34.281 24.609 1 98.69 241 ALA A O 1
ATOM 1847 N N . ARG A 1 242 ? -20.906 35.969 24.438 1 98.19 242 ARG A N 1
ATOM 1848 C CA . ARG A 1 242 ? -21.281 36.531 25.734 1 98.19 242 ARG A CA 1
ATOM 1849 C C . ARG A 1 242 ? -22.734 37 25.734 1 98.19 242 ARG A C 1
ATOM 1851 O O . ARG A 1 242 ? -23.484 36.688 26.688 1 98.19 242 ARG A O 1
ATOM 1858 N N . ASP A 1 243 ? -23.172 37.656 24.703 1 97.5 243 ASP A N 1
ATOM 1859 C CA . ASP A 1 243 ? -24.547 38.125 24.594 1 97.5 243 ASP A CA 1
ATOM 1860 C C . ASP A 1 243 ? -25.531 36.938 24.641 1 97.5 243 ASP A C 1
ATOM 1862 O O . ASP A 1 243 ? -26.625 37.062 25.188 1 97.5 243 ASP A O 1
ATOM 1866 N N . LEU A 1 244 ? -25.125 35.844 24.047 1 98.12 244 LEU A N 1
ATOM 1867 C CA . LEU A 1 244 ? -25.984 34.688 23.984 1 98.12 244 LEU A CA 1
ATOM 1868 C C . LEU A 1 244 ? -25.953 33.906 25.312 1 98.12 244 LEU A C 1
ATOM 1870 O O . LEU A 1 244 ? -27 33.719 25.938 1 98.12 244 LEU A O 1
ATOM 1874 N N . LEU A 1 245 ? -24.828 33.594 25.766 1 97.94 245 LEU A N 1
ATOM 1875 C CA . LEU A 1 245 ? -24.641 32.688 26.875 1 97.94 245 LEU A CA 1
ATOM 1876 C C . LEU A 1 245 ? -25.031 33.344 28.203 1 97.94 245 LEU A C 1
ATOM 1878 O O . LEU A 1 245 ? -25.562 32.688 29.094 1 97.94 245 LEU A O 1
ATOM 1882 N N . CYS A 1 246 ? -24.766 34.625 28.422 1 97.44 246 CYS A N 1
ATOM 1883 C CA . CYS A 1 246 ? -25.062 35.312 29.672 1 97.44 246 CYS A CA 1
ATOM 1884 C C . CYS A 1 246 ? -26.562 35.562 29.812 1 97.44 246 CYS A C 1
ATOM 1886 O O . CYS A 1 246 ? -27.047 35.875 30.906 1 97.44 246 CYS A O 1
ATOM 1888 N N . ASN A 1 247 ? -27.328 35.344 28.766 1 97.62 247 ASN A N 1
ATOM 1889 C CA . ASN A 1 247 ? -28.781 35.469 28.812 1 97.62 247 ASN A CA 1
ATOM 1890 C C . ASN A 1 247 ? -29.469 34.094 28.719 1 97.62 247 ASN A C 1
ATOM 1892 O O . ASN A 1 247 ? -30.688 34.031 28.578 1 97.62 247 ASN A O 1
ATOM 1896 N N . LEU A 1 248 ? -28.703 33.094 28.719 1 97.62 248 LEU A N 1
ATOM 1897 C CA . LEU A 1 248 ? -29.25 31.734 28.562 1 97.62 248 LEU A CA 1
ATOM 1898 C C . LEU A 1 248 ? -29.938 31.281 29.828 1 97.62 248 LEU A C 1
ATOM 1900 O O . LEU A 1 248 ? -29.453 31.516 30.938 1 97.62 248 LEU A O 1
ATOM 1904 N N . ASN A 1 249 ? -31.062 30.625 29.688 1 96.31 249 ASN A N 1
ATOM 1905 C CA . ASN A 1 249 ? -31.797 30.016 30.797 1 96.31 249 ASN A CA 1
ATOM 1906 C C . ASN A 1 249 ? -31.25 28.625 31.141 1 96.31 249 ASN A C 1
ATOM 1908 O O . ASN A 1 249 ? -30.234 28.203 30.594 1 96.31 249 ASN A O 1
ATOM 1912 N N . GLY A 1 250 ? -31.953 28.016 32.094 1 95.25 250 GLY A N 1
ATOM 1913 C CA . GLY A 1 250 ? -31.672 26.609 32.406 1 95.25 250 GLY A CA 1
ATOM 1914 C C . GLY A 1 250 ? -30.75 26.438 33.594 1 95.25 250 GLY A C 1
ATOM 1915 O O . GLY A 1 250 ? -30.438 27.391 34.281 1 95.25 250 GLY A O 1
ATOM 1916 N N . THR A 1 251 ? -30.234 25.172 33.719 1 96.38 251 THR A N 1
ATOM 1917 C CA . THR A 1 251 ? -29.375 24.781 34.844 1 96.38 251 THR A CA 1
ATOM 1918 C C . THR A 1 251 ? -27.953 25.297 34.625 1 96.38 251 THR A C 1
ATOM 1920 O O . THR A 1 251 ? -27.484 25.391 33.469 1 96.38 251 THR A O 1
ATOM 1923 N N . LEU A 1 252 ? -27.375 25.656 35.781 1 97.31 252 LEU A N 1
ATOM 1924 C CA . LEU A 1 252 ? -25.969 26.062 35.719 1 97.31 252 LEU A CA 1
ATOM 1925 C C . LEU A 1 252 ? -25.094 24.953 35.156 1 97.31 252 LEU A C 1
ATOM 1927 O O . LEU A 1 252 ? -25.203 23.797 35.594 1 97.31 252 LEU A O 1
ATOM 1931 N N . ALA A 1 253 ? -24.25 25.328 34.156 1 98.06 253 ALA A N 1
ATOM 1932 C CA . ALA A 1 253 ? -23.328 24.344 33.594 1 98.06 253 ALA A CA 1
ATOM 1933 C C . ALA A 1 253 ? -22.344 23.844 34.625 1 98.06 253 ALA A C 1
ATOM 1935 O O . ALA A 1 253 ? -22.016 24.562 35.594 1 98.06 253 ALA A O 1
ATOM 1936 N N . PRO A 1 254 ? -21.797 22.594 34.438 1 96.5 254 PRO A N 1
ATOM 1937 C CA . PRO A 1 254 ? -20.766 22.109 35.344 1 96.5 254 PRO A CA 1
ATOM 1938 C C . PRO A 1 254 ? -19.547 23.031 35.438 1 96.5 254 PRO A C 1
ATOM 1940 O O . PRO A 1 254 ? -19.281 23.781 34.469 1 96.5 254 PRO A O 1
ATOM 1943 N N . ALA A 1 255 ? -18.828 22.922 36.531 1 96.94 255 ALA A N 1
ATOM 1944 C CA . ALA A 1 255 ? -17.672 23.781 36.75 1 96.94 255 ALA A CA 1
ATOM 1945 C C . ALA A 1 255 ? -16.656 23.672 35.625 1 96.94 255 ALA A C 1
ATOM 1947 O O . ALA A 1 255 ? -16.062 24.656 35.188 1 96.94 255 ALA A O 1
ATOM 1948 N N . THR A 1 256 ? -16.5 22.484 35.062 1 96.31 256 THR A N 1
ATOM 1949 C CA . THR A 1 256 ? -15.516 22.234 34.031 1 96.31 256 THR A CA 1
ATOM 1950 C C . THR A 1 256 ? -15.984 22.828 32.688 1 96.31 256 THR A C 1
ATOM 1952 O O . THR A 1 256 ? -15.203 22.953 31.75 1 96.31 256 THR A O 1
ATOM 1955 N N . TRP A 1 257 ? -17.281 23.25 32.625 1 97.94 257 TRP A N 1
ATOM 1956 C CA . TRP A 1 257 ? -17.844 23.812 31.406 1 97.94 257 TRP A CA 1
ATOM 1957 C C . TRP A 1 257 ? -17.828 25.328 31.453 1 97.94 257 TRP A C 1
ATOM 1959 O O . TRP A 1 257 ? -18.094 25.984 30.453 1 97.94 257 TRP A O 1
ATOM 1969 N N . GLN A 1 258 ? -17.531 25.906 32.625 1 98.12 258 GLN A N 1
ATOM 1970 C CA . GLN A 1 258 ? -17.531 27.359 32.75 1 98.12 258 GLN A CA 1
ATOM 1971 C C . GLN A 1 258 ? -16.328 27.984 32.031 1 98.12 258 GLN A C 1
ATOM 1973 O O . GLN A 1 258 ? -15.32 27.312 31.828 1 98.12 258 GLN A O 1
ATOM 1978 N N . GLY A 1 259 ? -16.484 29.281 31.625 1 97.88 259 GLY A N 1
ATOM 1979 C CA . GLY A 1 259 ? -15.438 30.031 30.938 1 97.88 259 GLY A CA 1
ATOM 1980 C C . GLY A 1 259 ? -15.273 31.438 31.484 1 97.88 259 GLY A C 1
ATOM 1981 O O . GLY A 1 259 ? -15.367 31.656 32.688 1 97.88 259 GLY A O 1
ATOM 1982 N N . ALA A 1 260 ? -14.914 32.375 30.609 1 98.19 260 ALA A N 1
ATOM 1983 C CA . ALA A 1 260 ? -14.555 33.688 31.125 1 98.19 260 ALA A CA 1
ATOM 1984 C C . ALA A 1 260 ? -15.266 34.812 30.359 1 98.19 260 ALA A C 1
ATOM 1986 O O . ALA A 1 260 ? -14.664 35.812 30.016 1 98.19 260 ALA A O 1
ATOM 1987 N N . LEU A 1 261 ? -16.516 34.594 30.125 1 98 261 LEU A N 1
ATOM 1988 C CA . LEU A 1 261 ? -17.281 35.594 29.422 1 98 261 LEU A CA 1
ATOM 1989 C C . LEU A 1 261 ? -17.812 36.656 30.391 1 98 261 LEU A C 1
ATOM 1991 O O . LEU A 1 261 ? -18.406 37.656 29.969 1 98 261 LEU A O 1
ATOM 1995 N N . GLY A 1 262 ? -17.609 36.469 31.719 1 96.88 262 GLY A N 1
ATOM 1996 C CA . GLY A 1 262 ? -17.984 37.469 32.688 1 96.88 262 GLY A CA 1
ATOM 1997 C C . GLY A 1 262 ? -19.312 37.188 33.344 1 96.88 262 GLY A C 1
ATOM 1998 O O . GLY A 1 262 ? -19.906 38.062 33.969 1 96.88 262 GLY A O 1
ATOM 1999 N N . CYS A 1 263 ? -19.906 36 33.188 1 97.38 263 CYS A N 1
ATOM 2000 C CA . CYS A 1 263 ? -21.141 35.5 33.812 1 97.38 263 CYS A CA 1
ATOM 2001 C C . CYS A 1 263 ? -21.109 34 33.969 1 97.38 263 CYS A C 1
ATOM 2003 O O . CYS A 1 263 ? -20.266 33.312 33.406 1 97.38 263 CYS A O 1
ATOM 2005 N N . PRO A 1 264 ? -21.938 33.469 34.875 1 97.44 264 PRO A N 1
ATOM 2006 C CA . PRO A 1 264 ? -22.078 32 34.938 1 97.44 264 PRO A CA 1
ATOM 2007 C C . PRO A 1 264 ? -22.719 31.453 33.656 1 97.44 264 PRO A C 1
ATOM 2009 O O . PRO A 1 264 ? -23.656 32.031 33.125 1 97.44 264 PRO A O 1
ATOM 2012 N N . TYR A 1 265 ? -22.234 30.344 33.188 1 98.5 265 TYR A N 1
ATOM 2013 C CA . TYR A 1 265 ? -22.797 29.688 32 1 98.5 265 TYR A CA 1
ATOM 2014 C C . TYR A 1 265 ? -23.938 28.75 32.406 1 98.5 265 TYR A C 1
ATOM 2016 O O . TYR A 1 265 ? -23.797 27.938 33.312 1 98.5 265 TYR A O 1
ATOM 2024 N N . SER A 1 266 ? -25.062 28.906 31.797 1 98 266 SER A N 1
ATOM 2025 C CA . SER A 1 266 ? -26.188 27.984 31.922 1 98 266 SER A CA 1
ATOM 2026 C C . SER A 1 266 ? -26.328 27.109 30.688 1 98 266 SER A C 1
ATOM 2028 O O . SER A 1 266 ? -25.766 27.406 29.641 1 98 266 SER A O 1
ATOM 2030 N N . LEU A 1 267 ? -27.047 26.078 30.766 1 98.38 267 LEU A N 1
ATOM 2031 C CA . LEU A 1 267 ? -27.078 25.078 29.703 1 98.38 267 LEU A CA 1
ATOM 2032 C C . LEU A 1 267 ? -28.203 25.359 28.719 1 98.38 267 LEU A C 1
ATOM 2034 O O . LEU A 1 267 ? -28.125 24.984 27.547 1 98.38 267 LEU A O 1
ATOM 2038 N N . GLY A 1 268 ? -29.25 26.094 29.078 1 96.88 268 GLY A N 1
ATOM 2039 C CA . GLY A 1 268 ? -30.453 26.188 28.281 1 96.88 268 GLY A CA 1
ATOM 2040 C C . GLY A 1 268 ? -31.453 25.062 28.547 1 96.88 268 GLY A C 1
ATOM 2041 O O . GLY A 1 268 ? -31.375 24.406 29.578 1 96.88 268 GLY A O 1
ATOM 2042 N N . PRO A 1 269 ? -32.375 24.953 27.641 1 97.25 269 PRO A N 1
ATOM 2043 C CA . PRO A 1 269 ? -32.531 25.656 26.359 1 97.25 269 PRO A CA 1
ATOM 2044 C C . PRO A 1 269 ? -33.281 26.984 26.516 1 97.25 269 PRO A C 1
ATOM 2046 O O . PRO A 1 269 ? -34.031 27.172 27.453 1 97.25 269 PRO A O 1
ATOM 2049 N N . GLY A 1 270 ? -32.938 27.797 25.609 1 96.88 270 GLY A N 1
ATOM 2050 C CA . GLY A 1 270 ? -33.656 29.047 25.516 1 96.88 270 GLY A CA 1
ATOM 2051 C C . GLY A 1 270 ? -33.125 30.125 26.438 1 96.88 270 GLY A C 1
ATOM 2052 O O . GLY A 1 270 ? -32.219 29.875 27.234 1 96.88 270 GLY A O 1
ATOM 2053 N N . PHE A 1 271 ? -33.719 31.312 26.406 1 97.62 271 PHE A N 1
ATOM 2054 C CA . PHE A 1 271 ? -33.188 32.469 27.125 1 97.62 271 PHE A CA 1
ATOM 2055 C C . PHE A 1 271 ? -34 32.688 28.406 1 97.62 271 PHE A C 1
ATOM 2057 O O . PHE A 1 271 ? -35.125 32.25 28.531 1 97.62 271 PHE A O 1
ATOM 2064 N N . ARG A 1 272 ? -33.344 33.312 29.375 1 95.75 272 ARG A N 1
ATOM 2065 C CA . ARG A 1 272 ? -34 33.625 30.625 1 95.75 272 ARG A CA 1
ATOM 2066 C C . ARG A 1 272 ? -35 34.781 30.469 1 95.75 272 ARG A C 1
ATOM 2068 O O . ARG A 1 272 ? -34.719 35.719 29.703 1 95.75 272 ARG A O 1
ATOM 2075 N N . PRO A 1 273 ? -36.062 34.812 31.25 1 92.12 273 PRO A N 1
ATOM 2076 C CA . PRO A 1 273 ? -37.094 35.844 31.094 1 92.12 273 PRO A CA 1
ATOM 2077 C C . PRO A 1 273 ? -36.625 37.219 31.531 1 92.12 273 PRO A C 1
ATOM 2079 O O . PRO A 1 273 ? -37.156 38.219 31.062 1 92.12 273 PRO A O 1
ATOM 2082 N N . ASP A 1 274 ? -35.688 37.312 32.438 1 92.62 274 ASP A N 1
ATOM 2083 C CA . ASP A 1 274 ? -35.219 38.594 32.969 1 92.62 274 ASP A CA 1
ATOM 2084 C C . ASP A 1 274 ? -34 39.094 32.219 1 92.62 274 ASP A C 1
ATOM 2086 O O . ASP A 1 274 ? -33.281 39.969 32.688 1 92.62 274 ASP A O 1
ATOM 2090 N N . GLY A 1 275 ? -33.75 38.406 31.094 1 92.94 275 GLY A N 1
ATOM 2091 C CA . GLY A 1 275 ? -32.594 38.812 30.312 1 92.94 275 GLY A CA 1
ATOM 2092 C C . GLY A 1 275 ? -32.906 39.812 29.234 1 92.94 275 GLY A C 1
ATOM 2093 O O . GLY A 1 275 ? -33.938 40.5 29.297 1 92.94 275 GLY A O 1
ATOM 2094 N N . ASN A 1 276 ? -31.969 39.938 28.297 1 94.12 276 ASN A N 1
ATOM 2095 C CA . ASN A 1 276 ? -32.094 40.906 27.234 1 94.12 276 ASN A CA 1
ATOM 2096 C C . ASN A 1 276 ? -33.031 40.438 26.109 1 94.12 276 ASN A C 1
ATOM 2098 O O . ASN A 1 276 ? -33.469 41.219 25.297 1 94.12 276 ASN A O 1
ATOM 2102 N N . PHE A 1 277 ? -33.219 39.094 26.156 1 95.06 277 PHE A N 1
ATOM 2103 C CA . PHE A 1 277 ? -34.062 38.5 25.141 1 95.06 277 PHE A CA 1
ATOM 2104 C C . PHE A 1 277 ? -35.281 37.844 25.781 1 95.06 277 PHE A C 1
ATOM 2106 O O . PHE A 1 277 ? -35.188 37.344 26.906 1 95.06 277 PHE A O 1
ATOM 2113 N N . SER A 1 278 ? -36.375 37.844 25.031 1 91.94 278 SER A N 1
ATOM 2114 C CA . SER A 1 278 ? -37.562 37.188 25.578 1 91.94 278 SER A CA 1
ATOM 2115 C C . SER A 1 278 ? -37.375 35.688 25.688 1 91.94 278 SER A C 1
ATOM 2117 O O . SER A 1 278 ? -36.625 35.062 24.891 1 91.94 278 SER A O 1
ATOM 2119 N N . ALA A 1 279 ? -37.969 35.125 26.609 1 90.56 279 ALA A N 1
ATOM 2120 C CA . ALA A 1 279 ? -37.812 33.688 26.922 1 90.56 279 ALA A CA 1
ATOM 2121 C C . ALA A 1 279 ? -38.125 32.844 25.703 1 90.56 279 ALA A C 1
ATOM 2123 O O . ALA A 1 279 ? -37.531 31.781 25.516 1 90.56 279 ALA A O 1
ATOM 2124 N N . ASP A 1 280 ? -38.969 33.312 24.812 1 88.56 280 ASP A N 1
ATOM 2125 C CA . ASP A 1 280 ? -39.406 32.5 23.672 1 88.56 280 ASP A CA 1
ATOM 2126 C C . ASP A 1 280 ? -38.594 32.812 22.422 1 88.56 280 ASP A C 1
ATOM 2128 O O . ASP A 1 280 ? -38.875 32.344 21.344 1 88.56 280 ASP A O 1
ATOM 2132 N N . SER A 1 281 ? -37.562 33.562 22.703 1 96.75 281 SER A N 1
ATOM 2133 C CA . SER A 1 281 ? -36.719 33.906 21.562 1 96.75 281 SER A CA 1
ATOM 2134 C C . SER A 1 281 ? -35.875 32.719 21.109 1 96.75 281 SER A C 1
ATOM 2136 O O . SER A 1 281 ? -35.531 31.859 21.922 1 96.75 281 SER A O 1
ATOM 2138 N N . GLN A 1 282 ? -35.562 32.656 19.797 1 98.12 282 GLN A N 1
ATOM 2139 C CA . GLN A 1 282 ? -34.781 31.594 19.188 1 98.12 282 GLN A CA 1
ATOM 2140 C C . GLN A 1 282 ? -33.562 32.156 18.453 1 98.12 282 GLN A C 1
ATOM 2142 O O . GLN A 1 282 ? -33.469 33.344 18.203 1 98.12 282 GLN A O 1
ATOM 2147 N N . VAL A 1 283 ? -32.594 31.297 18.234 1 98.69 283 VAL A N 1
ATOM 2148 C CA . VAL A 1 283 ? -31.422 31.672 17.453 1 98.69 283 VAL A CA 1
ATOM 2149 C C . VAL A 1 283 ? -31.578 31.156 16.016 1 98.69 283 VAL A C 1
ATOM 2151 O O . VAL A 1 283 ? -31.922 29.984 15.805 1 98.69 283 VAL A O 1
ATOM 2154 N N . ASN A 1 284 ? -31.422 31.984 15.102 1 98.62 284 ASN A N 1
ATOM 2155 C CA . ASN A 1 284 ? -31.391 31.641 13.688 1 98.62 284 ASN A CA 1
ATOM 2156 C C . ASN A 1 284 ? -29.969 31.703 13.125 1 98.62 284 ASN A C 1
ATOM 2158 O O . ASN A 1 284 ? -29.281 32.719 13.266 1 98.62 284 ASN A O 1
ATOM 2162 N N . VAL A 1 285 ? -29.453 30.625 12.594 1 98.62 285 VAL A N 1
ATOM 2163 C CA . VAL A 1 285 ? -28.141 30.516 11.977 1 98.62 285 VAL A CA 1
ATOM 2164 C C . VAL A 1 285 ? -28.297 30.406 10.461 1 98.62 285 VAL A C 1
ATOM 2166 O O . VAL A 1 285 ? -28.734 29.375 9.953 1 98.62 285 VAL A O 1
ATOM 2169 N N . SER A 1 286 ? -27.922 31.422 9.719 1 98.19 286 SER A N 1
ATOM 2170 C CA . SER A 1 286 ? -27.969 31.406 8.258 1 98.19 286 SER A CA 1
ATOM 2171 C C . SER A 1 286 ? -26.578 31.234 7.66 1 98.19 286 SER A C 1
ATOM 2173 O O . SER A 1 286 ? -25.75 32.156 7.75 1 98.19 286 SER A O 1
ATOM 2175 N N . VAL A 1 287 ? -26.312 30.109 7.086 1 98.38 287 VAL A N 1
ATOM 2176 C CA . VAL A 1 287 ? -25.047 29.797 6.461 1 98.38 287 VAL A CA 1
ATOM 2177 C C . VAL A 1 287 ? -25.219 29.656 4.953 1 98.38 287 VAL A C 1
ATOM 2179 O O . VAL A 1 287 ? -26.078 28.906 4.488 1 98.38 287 VAL A O 1
ATOM 2182 N N . TYR A 1 288 ? -24.438 30.422 4.219 1 97.81 288 TYR A N 1
ATOM 2183 C CA . TYR A 1 288 ? -24.469 30.359 2.762 1 97.81 288 TYR A CA 1
ATOM 2184 C C . TYR A 1 288 ? -23.078 30.141 2.197 1 97.81 288 TYR A C 1
ATOM 2186 O O . TYR A 1 288 ? -22.547 30.984 1.472 1 97.81 288 TYR A O 1
ATOM 2194 N N . ASN A 1 289 ? -22.438 29.047 2.52 1 97.62 289 ASN A N 1
ATOM 2195 C CA . ASN A 1 289 ? -21.156 28.656 1.96 1 97.62 289 ASN A CA 1
ATOM 2196 C C . ASN A 1 289 ? -21.312 28 0.592 1 97.62 289 ASN A C 1
ATOM 2198 O O . ASN A 1 289 ? -22.312 27.312 0.338 1 97.62 289 ASN A O 1
ATOM 2202 N N . ARG A 1 290 ? -20.391 28.188 -0.247 1 95.94 290 ARG A N 1
ATOM 2203 C CA . ARG A 1 290 ? -20.406 27.609 -1.586 1 95.94 290 ARG A CA 1
ATOM 2204 C C . ARG A 1 290 ? -19.172 26.766 -1.832 1 95.94 290 ARG A C 1
ATOM 2206 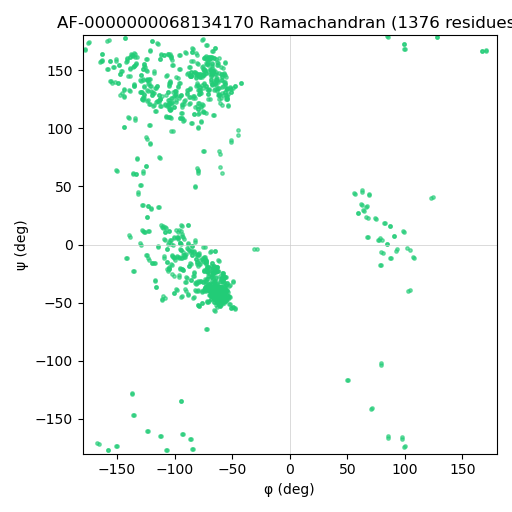O O . ARG A 1 290 ? -18.078 27.125 -1.401 1 95.94 290 ARG A O 1
ATOM 2213 N N . LEU A 1 291 ? -19.344 25.641 -2.453 1 97.25 291 LEU A N 1
ATOM 2214 C CA . LEU A 1 291 ? -18.234 24.812 -2.939 1 97.25 291 LEU A CA 1
ATOM 2215 C C . LEU A 1 291 ? -17.844 25.219 -4.359 1 97.25 291 LEU A C 1
ATOM 2217 O O . LEU A 1 291 ? -18.719 25.406 -5.215 1 97.25 291 LEU A O 1
ATOM 2221 N N . GLU A 1 292 ? -16.594 25.422 -4.547 1 97.25 292 GLU A N 1
ATOM 2222 C CA . GLU A 1 292 ? -16.109 25.828 -5.859 1 97.25 292 GLU A CA 1
ATOM 2223 C C . GLU A 1 292 ? -14.859 25.047 -6.254 1 97.25 292 GLU A C 1
ATOM 2225 O O . GLU A 1 292 ? -13.969 24.844 -5.434 1 97.25 292 GLU A O 1
ATOM 2230 N N . LEU A 1 293 ? -14.812 24.609 -7.5 1 97.88 293 LEU A N 1
ATOM 2231 C CA . LEU A 1 293 ? -13.562 24.094 -8.062 1 97.88 293 LEU A CA 1
ATOM 2232 C C . LEU A 1 293 ? -12.648 25.234 -8.484 1 97.88 293 LEU A C 1
ATOM 2234 O O . LEU A 1 293 ? -13.039 26.094 -9.258 1 97.88 293 LEU A O 1
ATOM 2238 N N . ARG A 1 294 ? -11.461 25.266 -7.918 1 98.12 294 ARG A N 1
ATOM 2239 C CA . ARG A 1 294 ? -10.469 26.297 -8.234 1 98.12 294 ARG A CA 1
ATOM 2240 C C . ARG A 1 294 ? -9.086 25.688 -8.43 1 98.12 294 ARG A C 1
ATOM 2242 O O . ARG A 1 294 ? -8.797 24.609 -7.902 1 98.12 294 ARG A O 1
ATOM 2249 N N . ASN A 1 295 ? -8.305 26.375 -9.195 1 98.38 295 ASN A N 1
ATOM 2250 C CA . ASN A 1 295 ? -6.898 25.984 -9.305 1 98.38 295 ASN A CA 1
ATOM 2251 C C . ASN A 1 295 ? -6.094 26.484 -8.109 1 98.38 295 ASN A C 1
ATOM 2253 O O . ASN A 1 295 ? -6.316 27.578 -7.613 1 98.38 295 ASN A O 1
ATOM 2257 N N . SER A 1 296 ? -5.332 25.688 -7.555 1 98.38 296 SER A N 1
ATOM 2258 C CA . SER A 1 296 ? -4.352 26.016 -6.523 1 98.38 296 SER A CA 1
ATOM 2259 C C . SER A 1 296 ? -2.977 25.469 -6.875 1 98.38 296 SER A C 1
ATOM 2261 O O . SER A 1 296 ? -2.865 24.344 -7.387 1 98.38 296 SER A O 1
ATOM 2263 N N . SER A 1 297 ? -1.912 26.234 -6.59 1 98.44 297 SER A N 1
ATOM 2264 C CA . SER A 1 297 ? -0.586 25.844 -7.059 1 98.44 297 SER A CA 1
ATOM 2265 C C . SER A 1 297 ? 0.341 25.531 -5.887 1 98.44 297 SER A C 1
ATOM 2267 O O . SER A 1 297 ? 0.316 26.219 -4.867 1 98.44 297 SER A O 1
ATOM 2269 N N . ASN A 1 298 ? 1.068 24.453 -6.043 1 98.75 298 ASN A N 1
ATOM 2270 C CA . ASN A 1 298 ? 2.314 24.281 -5.305 1 98.75 298 ASN A CA 1
ATOM 2271 C C . ASN A 1 298 ? 3.49 24.938 -6.02 1 98.75 298 ASN A C 1
ATOM 2273 O O . ASN A 1 298 ? 3.516 25 -7.25 1 98.75 298 ASN A O 1
ATOM 2277 N N . VAL A 1 299 ? 4.426 25.484 -5.293 1 98.81 299 V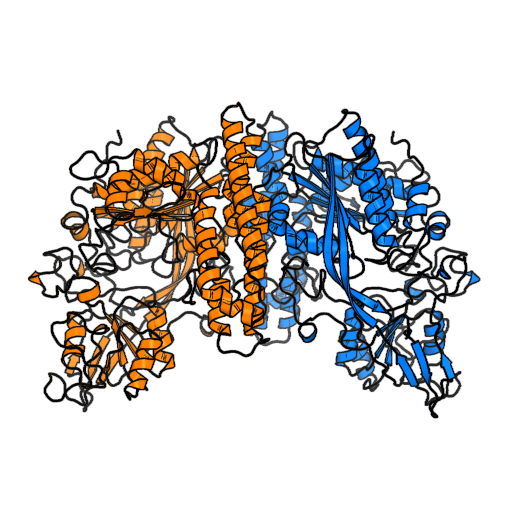AL A N 1
ATOM 2278 C CA . VAL A 1 299 ? 5.684 25.953 -5.867 1 98.81 299 VAL A CA 1
ATOM 2279 C C . VAL A 1 299 ? 6.844 25.141 -5.301 1 98.81 299 VAL A C 1
ATOM 2281 O O . VAL A 1 299 ? 6.996 25.031 -4.082 1 98.81 299 VAL A O 1
ATOM 2284 N N . LEU A 1 300 ? 7.594 24.531 -6.184 1 98.5 300 LEU A N 1
ATOM 2285 C CA . LEU A 1 300 ? 8.742 23.719 -5.781 1 98.5 300 LEU A CA 1
ATOM 2286 C C . LEU A 1 300 ? 10.039 24.328 -6.305 1 98.5 300 LEU A C 1
ATOM 2288 O O . LEU A 1 300 ? 10.086 24.812 -7.438 1 98.5 300 LEU A O 1
ATOM 2292 N N . GLY A 1 301 ? 11.062 24.422 -5.484 1 98.38 301 GLY A N 1
ATOM 2293 C CA . GLY A 1 301 ? 12.43 24.766 -5.84 1 98.38 301 GLY A CA 1
ATOM 2294 C C . GLY A 1 301 ? 13.438 23.703 -5.477 1 98.38 301 GLY A C 1
ATOM 2295 O O . GLY A 1 301 ? 13.328 23.062 -4.426 1 98.38 301 GLY A O 1
ATOM 2296 N N . ILE A 1 302 ? 14.43 23.5 -6.328 1 98.31 302 ILE A N 1
ATOM 2297 C CA . ILE A 1 302 ? 15.328 22.375 -6.121 1 98.31 302 ILE A CA 1
ATOM 2298 C C . ILE A 1 302 ? 16.781 22.844 -6.156 1 98.31 302 ILE A C 1
ATOM 2300 O O . ILE A 1 302 ? 17.141 23.688 -6.984 1 98.31 302 ILE A O 1
ATOM 2304 N N . ILE A 1 303 ? 17.562 22.469 -5.207 1 98.62 303 ILE A N 1
ATOM 2305 C CA . ILE A 1 303 ? 19.016 22.422 -5.281 1 98.62 303 ILE A CA 1
ATOM 2306 C C . ILE A 1 303 ? 19.484 21 -5.527 1 98.62 303 ILE A C 1
ATOM 2308 O O . ILE A 1 303 ? 19.281 20.109 -4.68 1 98.62 303 ILE A O 1
ATOM 2312 N N . ARG A 1 304 ? 20.141 20.797 -6.625 1 97.94 304 ARG A N 1
ATOM 2313 C CA . ARG A 1 304 ? 20.547 19.453 -7.004 1 97.94 304 ARG A CA 1
ATOM 2314 C C . ARG A 1 304 ? 21.766 19 -6.215 1 97.94 304 ARG A C 1
ATOM 2316 O O . ARG A 1 304 ? 22.719 19.781 -6.035 1 97.94 304 ARG A O 1
ATOM 2323 N N . GLY A 1 305 ? 21.672 17.719 -5.746 1 98 305 GLY A N 1
ATOM 2324 C CA . GLY A 1 305 ? 22.812 17.156 -5.043 1 98 305 GLY A CA 1
ATOM 2325 C C . GLY A 1 305 ? 23.969 16.828 -5.961 1 98 305 GLY A C 1
ATOM 2326 O O . GLY A 1 305 ? 23.766 16.453 -7.121 1 98 305 GLY A O 1
ATOM 2327 N N . ALA A 1 306 ? 25.156 16.797 -5.387 1 97 306 ALA A N 1
ATOM 2328 C CA . ALA A 1 306 ? 26.375 16.562 -6.168 1 97 306 ALA A CA 1
ATOM 2329 C C . ALA A 1 306 ? 26.703 15.078 -6.23 1 97 306 ALA A C 1
ATOM 2331 O O . ALA A 1 306 ? 27.266 14.609 -7.219 1 97 306 ALA A O 1
ATOM 2332 N N . VAL A 1 307 ? 26.375 14.344 -5.164 1 96.88 307 VAL A N 1
ATOM 2333 C CA . VAL A 1 307 ? 26.828 12.961 -5.047 1 96.88 307 VAL A CA 1
ATOM 2334 C C . VAL A 1 307 ? 25.641 12.008 -5.188 1 96.88 307 VAL A C 1
ATOM 2336 O O . VAL A 1 307 ? 25.688 11.055 -5.961 1 96.88 307 VAL A O 1
ATOM 2339 N N . GLU A 1 308 ? 24.578 12.289 -4.492 1 97.31 308 GLU A N 1
ATOM 2340 C CA . GLU A 1 308 ? 23.344 11.5 -4.531 1 97.31 308 GLU A CA 1
ATOM 2341 C C . GLU A 1 308 ? 22.141 12.367 -4.883 1 97.31 308 GLU A C 1
ATOM 2343 O O . GLU A 1 308 ? 21.203 12.492 -4.094 1 97.31 308 GLU A O 1
ATOM 2348 N N . PRO A 1 309 ? 22.094 12.867 -6.109 1 97.62 309 PRO A N 1
ATOM 2349 C CA . PRO A 1 309 ? 20.984 13.742 -6.496 1 97.62 309 PRO A CA 1
ATOM 2350 C C . PRO A 1 309 ? 19.625 13.047 -6.426 1 97.62 309 PRO A C 1
ATOM 2352 O O . PRO A 1 309 ? 18.594 13.711 -6.477 1 97.62 309 PRO A O 1
ATOM 2355 N N . ASP A 1 310 ? 19.594 11.656 -6.301 1 97.31 310 ASP A N 1
ATOM 2356 C CA . ASP A 1 310 ? 18.359 10.883 -6.266 1 97.31 310 ASP A CA 1
ATOM 2357 C C . ASP A 1 310 ? 17.766 10.852 -4.855 1 97.31 310 ASP A C 1
ATOM 2359 O O . ASP A 1 310 ? 16.703 10.273 -4.629 1 97.31 310 ASP A O 1
ATOM 2363 N N . ARG A 1 311 ? 18.453 11.383 -3.846 1 98.06 311 ARG A N 1
ATOM 2364 C CA . ARG A 1 311 ? 17.953 11.445 -2.479 1 98.06 311 ARG A CA 1
ATOM 2365 C C . ARG A 1 311 ? 17.531 12.867 -2.119 1 98.06 311 ARG A C 1
ATOM 2367 O O . ARG A 1 311 ? 18.281 13.82 -2.354 1 98.06 311 ARG A O 1
ATOM 2374 N N . TYR A 1 312 ? 16.297 13 -1.545 1 98.31 312 TYR A N 1
ATOM 2375 C CA . TYR A 1 312 ? 15.688 14.312 -1.35 1 98.31 312 TYR A CA 1
ATOM 2376 C C . TYR A 1 312 ? 15.57 14.641 0.133 1 98.31 312 TYR A C 1
ATOM 2378 O O . TYR A 1 312 ? 15.031 13.852 0.912 1 98.31 312 TYR A O 1
ATOM 2386 N N . VAL A 1 313 ? 16.094 15.734 0.565 1 98.81 313 VAL A N 1
ATOM 2387 C CA . VAL A 1 313 ? 15.695 16.406 1.804 1 98.81 313 VAL A CA 1
ATOM 2388 C C . VAL A 1 313 ? 14.641 17.469 1.508 1 98.81 313 VAL A C 1
ATOM 2390 O O . VAL A 1 313 ? 14.922 18.469 0.852 1 98.81 313 VAL A O 1
ATOM 2393 N N . LEU A 1 314 ? 13.406 17.25 1.998 1 98.81 314 LEU A N 1
ATOM 2394 C CA . LEU A 1 314 ? 12.297 18.141 1.684 1 98.81 314 LEU A CA 1
ATOM 2395 C C . LEU A 1 314 ? 12.055 19.125 2.82 1 98.81 314 LEU A C 1
ATOM 2397 O O . LEU A 1 314 ? 12.109 18.75 3.994 1 98.81 314 LEU A O 1
ATOM 2401 N N . TYR A 1 315 ? 11.922 20.344 2.475 1 98.88 315 TYR A N 1
ATOM 2402 C CA . TYR A 1 315 ? 11.492 21.406 3.367 1 98.88 315 TYR A CA 1
ATOM 2403 C C . TYR A 1 315 ? 10.211 22.062 2.863 1 98.88 315 TYR A C 1
ATOM 2405 O O . TYR A 1 315 ? 10.117 22.438 1.693 1 98.88 315 TYR A O 1
ATOM 2413 N N . GLY A 1 316 ? 9.164 22.156 3.795 1 98.75 316 GLY A N 1
ATOM 2414 C CA . GLY A 1 316 ? 7.906 22.688 3.273 1 98.75 316 GLY A CA 1
ATOM 2415 C C . GLY A 1 316 ? 7.23 23.656 4.215 1 98.75 316 GLY A C 1
ATOM 2416 O O . GLY A 1 316 ? 7.418 23.594 5.434 1 98.75 316 GLY A O 1
ATOM 2417 N N . ASN A 1 317 ? 6.477 24.578 3.684 1 98.44 317 ASN A N 1
ATOM 2418 C CA . ASN A 1 317 ? 5.59 25.562 4.297 1 98.44 317 ASN A CA 1
ATOM 2419 C C . ASN A 1 317 ? 4.406 25.891 3.393 1 98.44 317 ASN A C 1
ATOM 2421 O O . ASN A 1 317 ? 4.547 25.938 2.17 1 98.44 317 ASN A O 1
ATOM 2425 N N . HIS A 1 318 ? 3.252 26.016 3.928 1 98.56 318 HIS A N 1
ATOM 2426 C CA . HIS A 1 318 ? 2.156 26.484 3.086 1 98.56 318 HIS A CA 1
ATOM 2427 C C . HIS A 1 318 ? 2.123 28 3.016 1 98.56 318 HIS A C 1
ATOM 2429 O O . HIS A 1 318 ? 2.734 28.672 3.846 1 98.56 318 HIS A O 1
ATOM 2435 N N . ARG A 1 319 ? 1.356 28.516 2.031 1 97.62 319 ARG A N 1
ATOM 2436 C CA . ARG A 1 319 ? 1.38 29.938 1.72 1 97.62 319 ARG A CA 1
ATOM 2437 C C . ARG A 1 319 ? 0.017 30.578 1.97 1 97.62 319 ARG A C 1
ATOM 2439 O O . ARG A 1 319 ? -0.071 31.766 2.273 1 97.62 319 ARG A O 1
ATOM 2446 N N . ASP A 1 320 ? -1.009 29.891 1.801 1 98.25 320 ASP A N 1
ATOM 2447 C CA . ASP A 1 320 ? -2.35 30.453 1.878 1 98.25 320 ASP A CA 1
ATOM 2448 C C . ASP A 1 320 ? -2.75 30.734 3.326 1 98.25 320 ASP A C 1
ATOM 2450 O O . ASP A 1 320 ? -2.332 30 4.234 1 98.25 320 ASP A O 1
ATOM 2454 N N . SER A 1 321 ? -3.502 31.75 3.541 1 97.88 321 SER A N 1
ATOM 2455 C CA . SER A 1 321 ? -4.012 32.156 4.848 1 97.88 321 SER A CA 1
ATOM 2456 C C . SER A 1 321 ? -5.492 32.5 4.781 1 97.88 321 SER A C 1
ATOM 2458 O O . SER A 1 321 ? -5.992 32.906 3.732 1 97.88 321 SER A O 1
ATOM 2460 N N . TRP A 1 322 ? -6.156 32.375 5.844 1 98 322 TRP A N 1
ATOM 2461 C CA . TRP A 1 322 ? -7.551 32.781 5.91 1 98 322 TRP A CA 1
ATOM 2462 C C . TRP A 1 322 ? -7.676 34.312 5.754 1 98 322 TRP A C 1
ATOM 2464 O O . TRP A 1 322 ? -8.656 34.781 5.184 1 98 322 TRP A O 1
ATOM 2474 N N . VAL A 1 323 ? -6.695 35.125 6.316 1 97.5 323 VAL A N 1
ATOM 2475 C CA . VAL A 1 323 ? -6.699 36.594 6.289 1 97.5 323 VAL A CA 1
ATOM 2476 C C . VAL A 1 323 ? -5.297 37.094 5.965 1 97.5 323 VAL A C 1
ATOM 2478 O O . VAL A 1 323 ? -4.676 36.656 4.996 1 97.5 323 VAL A O 1
ATOM 2481 N N . HIS A 1 324 ? -4.785 38.031 6.828 1 97.06 324 HIS A N 1
ATOM 2482 C CA . HIS A 1 324 ? -3.449 38.531 6.547 1 97.06 324 HIS A CA 1
ATOM 2483 C C . HIS A 1 324 ? -2.381 37.5 6.848 1 97.06 324 HIS A C 1
ATOM 2485 O O . HIS A 1 324 ? -1.379 37.406 6.137 1 97.06 324 HIS A O 1
ATOM 2491 N N . GLY A 1 325 ? -2.576 36.75 7.922 1 97.62 325 GLY A N 1
ATOM 2492 C CA . GLY A 1 325 ? -1.793 35.562 8.211 1 97.62 325 GLY A CA 1
ATOM 2493 C C . GLY A 1 325 ? -0.319 35.844 8.422 1 97.62 325 GLY A C 1
ATOM 2494 O O . GLY A 1 325 ? 0.539 35.188 7.84 1 97.62 325 GLY A O 1
ATOM 2495 N N . ALA A 1 326 ? 0.012 36.875 9.188 1 97.88 326 ALA A N 1
ATOM 2496 C CA . ALA A 1 326 ? 1.412 37.188 9.469 1 97.88 326 ALA A CA 1
ATOM 2497 C C . ALA A 1 326 ? 2.078 36.062 10.258 1 97.88 326 ALA A C 1
ATOM 2499 O O . ALA A 1 326 ? 3.252 35.75 10.047 1 97.88 326 ALA A O 1
ATOM 2500 N N . VAL A 1 327 ? 1.353 35.5 11.242 1 98 327 VAL A N 1
ATOM 2501 C CA . VAL A 1 327 ? 1.855 34.375 12.016 1 98 327 VAL A CA 1
ATOM 2502 C C . VAL A 1 327 ? 1.686 33.094 11.211 1 98 327 VAL A C 1
ATOM 2504 O O . VAL A 1 327 ? 2.656 32.344 10.977 1 98 327 VAL A O 1
ATOM 2507 N N . ASP A 1 328 ? 0.498 32.875 10.758 1 98 328 ASP A N 1
ATOM 2508 C CA . ASP A 1 328 ? 0.122 31.688 10 1 98 328 ASP A CA 1
ATOM 2509 C C . ASP A 1 328 ? -0.418 32.062 8.617 1 98 328 ASP A C 1
ATOM 2511 O O . ASP A 1 328 ? -1.573 32.469 8.492 1 98 328 ASP A O 1
ATOM 2515 N N . PRO A 1 329 ? 0.394 31.891 7.66 1 97.62 329 PRO A N 1
ATOM 2516 C CA . PRO A 1 329 ? 1.633 31.109 7.68 1 97.62 329 PRO A CA 1
ATOM 2517 C C . PRO A 1 329 ? 2.859 31.938 7.309 1 97.62 329 PRO A C 1
ATOM 2519 O O . PRO A 1 329 ? 3.939 31.391 7.082 1 97.62 329 PRO A O 1
ATOM 2522 N N . SER A 1 330 ? 2.715 33.188 7.258 1 97.88 330 SER A N 1
ATOM 2523 C CA . SER A 1 330 ? 3.748 34 6.637 1 97.88 330 SER A CA 1
ATOM 2524 C C . SER A 1 330 ? 5.047 33.969 7.438 1 97.88 330 SER A C 1
ATOM 2526 O O . SER A 1 330 ? 6.129 34.156 6.883 1 97.88 330 SER A O 1
ATOM 2528 N N . SER A 1 331 ? 4.934 33.688 8.758 1 97.81 331 SER A N 1
ATOM 2529 C CA . SER A 1 331 ? 6.148 33.469 9.539 1 97.81 331 SER A CA 1
ATOM 2530 C C . SER A 1 331 ? 6.98 32.344 8.961 1 97.81 331 SER A C 1
ATOM 2532 O O . SER A 1 331 ? 8.203 32.469 8.82 1 97.81 331 SER A O 1
ATOM 2534 N N . GLY A 1 332 ? 6.32 31.203 8.586 1 98.12 332 GLY A N 1
ATOM 2535 C CA . GLY A 1 332 ? 6.996 30.078 7.965 1 98.12 332 GLY A CA 1
ATOM 2536 C C . GLY A 1 332 ? 7.508 30.391 6.57 1 98.12 332 GLY A C 1
ATOM 2537 O O . GLY A 1 332 ? 8.602 29.953 6.195 1 98.12 332 GLY A O 1
ATOM 2538 N N . THR A 1 333 ? 6.727 31.094 5.773 1 98.31 333 THR A N 1
ATOM 2539 C CA . THR A 1 333 ? 7.145 31.469 4.43 1 98.31 333 THR A CA 1
ATOM 2540 C C . THR A 1 333 ? 8.367 32.375 4.477 1 98.31 333 THR A C 1
ATOM 2542 O O . THR A 1 333 ? 9.25 32.281 3.619 1 98.31 333 THR A O 1
ATOM 2545 N N . ALA A 1 334 ? 8.367 33.281 5.469 1 97.56 334 ALA A N 1
ATOM 2546 C CA . ALA A 1 334 ? 9.531 34.156 5.633 1 97.56 334 ALA A CA 1
ATOM 2547 C C . ALA A 1 334 ? 10.797 33.344 5.875 1 97.56 334 ALA A C 1
ATOM 2549 O O . ALA A 1 334 ? 11.844 33.625 5.293 1 97.56 334 ALA A O 1
ATOM 2550 N N . VAL A 1 335 ? 10.688 32.344 6.734 1 98.06 335 VAL A N 1
ATOM 2551 C CA . VAL A 1 335 ? 11.812 31.453 7.02 1 98.06 335 VAL A CA 1
ATOM 2552 C C . VAL A 1 335 ? 12.203 30.688 5.758 1 98.06 335 VAL A C 1
ATOM 2554 O O . VAL A 1 335 ? 13.391 30.562 5.441 1 98.06 335 VAL A O 1
ATOM 2557 N N . LEU A 1 336 ? 11.219 30.188 5.031 1 98.5 336 LEU A N 1
ATOM 2558 C CA . LEU A 1 336 ? 11.445 29.453 3.787 1 98.5 336 LEU A CA 1
ATOM 2559 C C . LEU A 1 336 ? 12.219 30.312 2.793 1 98.5 336 LEU A C 1
ATOM 2561 O O . LEU A 1 336 ? 13.188 29.844 2.191 1 98.5 336 LEU A O 1
ATOM 2565 N N . LEU A 1 337 ? 11.789 31.531 2.619 1 97.75 337 LEU A N 1
ATOM 2566 C CA . LEU A 1 337 ? 12.414 32.438 1.658 1 97.75 337 LEU A CA 1
ATOM 2567 C C . LEU A 1 337 ? 13.836 32.781 2.08 1 97.75 337 LEU A C 1
ATOM 2569 O O . LEU A 1 337 ? 14.734 32.844 1.241 1 97.75 337 LEU A O 1
ATOM 2573 N N . GLU A 1 338 ? 14.039 33.031 3.361 1 96.81 338 GLU A N 1
ATOM 2574 C CA . GLU A 1 338 ? 15.375 33.344 3.836 1 96.81 338 GLU A CA 1
ATOM 2575 C C . GLU A 1 338 ? 16.328 32.156 3.703 1 96.81 338 GLU A C 1
ATOM 2577 O O . GLU A 1 338 ? 17.469 32.344 3.273 1 96.81 338 GLU A O 1
ATOM 2582 N N . LEU A 1 339 ? 15.859 30.984 4.086 1 97.75 339 LEU A N 1
ATOM 2583 C CA . LEU A 1 339 ? 16.672 29.781 3.967 1 97.75 339 LEU A CA 1
ATOM 2584 C C . LEU A 1 339 ? 17.047 29.531 2.512 1 97.75 339 LEU A C 1
ATOM 2586 O O . LEU A 1 339 ? 18.219 29.234 2.209 1 97.75 339 LEU A O 1
ATOM 2590 N N . SER A 1 340 ? 16.047 29.594 1.625 1 98.19 340 SER A N 1
ATOM 2591 C CA . SER A 1 340 ? 16.312 29.359 0.213 1 98.19 340 SER A CA 1
ATOM 2592 C C . SER A 1 340 ? 17.25 30.422 -0.353 1 98.19 340 SER A C 1
ATOM 2594 O O . SER A 1 340 ? 18.109 30.125 -1.193 1 98.19 340 SER A O 1
ATOM 2596 N N . ARG A 1 341 ? 17.141 31.688 0.107 1 97.56 341 ARG A N 1
ATOM 2597 C CA . ARG A 1 341 ? 18.031 32.75 -0.344 1 97.56 341 ARG A CA 1
ATOM 2598 C C . ARG A 1 341 ? 19.469 32.5 0.097 1 97.56 341 ARG A C 1
ATOM 2600 O O . ARG A 1 341 ? 20.406 32.625 -0.699 1 97.56 341 ARG A O 1
ATOM 2607 N N . VAL A 1 342 ? 19.672 32.188 1.403 1 97.5 342 VAL A N 1
ATOM 2608 C CA . VAL A 1 342 ? 21 31.953 1.961 1 97.5 342 VAL A CA 1
ATOM 2609 C C . VAL A 1 342 ? 21.672 30.781 1.248 1 97.5 342 VAL A C 1
ATOM 2611 O O . VAL A 1 342 ? 22.812 30.891 0.803 1 97.5 342 VAL A O 1
ATOM 2614 N N . LEU A 1 343 ? 20.953 29.672 1.126 1 98.5 343 LEU A N 1
ATOM 2615 C CA . LEU A 1 343 ? 21.516 28.5 0.471 1 98.5 343 LEU A CA 1
ATOM 2616 C C . LEU A 1 343 ? 21.703 28.734 -1.023 1 98.5 343 LEU A C 1
ATOM 2618 O O . LEU A 1 343 ? 22.688 28.297 -1.615 1 98.5 343 LEU A O 1
ATOM 2622 N N . GLY A 1 344 ? 20.703 29.422 -1.635 1 98.5 344 GLY A N 1
ATOM 2623 C CA . GLY A 1 344 ? 20.812 29.797 -3.037 1 98.5 344 GLY A CA 1
ATOM 2624 C C . GLY A 1 344 ? 22.016 30.672 -3.324 1 98.5 344 GLY A C 1
ATOM 2625 O O . GLY A 1 344 ? 22.672 30.516 -4.352 1 98.5 344 GLY A O 1
ATOM 2626 N N . THR A 1 345 ? 22.312 31.578 -2.42 1 98.25 345 THR A N 1
ATOM 2627 C CA . THR A 1 345 ? 23.469 32.469 -2.574 1 98.25 345 THR A CA 1
ATOM 2628 C C . THR A 1 345 ? 24.766 31.672 -2.564 1 98.25 345 THR A C 1
ATOM 2630 O O . THR A 1 345 ? 25.656 31.906 -3.389 1 98.25 345 THR A O 1
ATOM 2633 N N . LEU A 1 346 ? 24.906 30.766 -1.591 1 98.06 346 LEU A N 1
ATOM 2634 C CA . LEU A 1 346 ? 26.078 29.906 -1.539 1 98.06 346 LEU A CA 1
ATOM 2635 C C . LEU A 1 346 ? 26.203 29.078 -2.811 1 98.06 346 LEU A C 1
ATOM 2637 O O . LEU A 1 346 ? 27.297 28.891 -3.332 1 98.06 346 LEU A O 1
ATOM 2641 N N . LEU A 1 347 ? 25.062 28.594 -3.291 1 98.31 347 LEU A N 1
ATOM 2642 C CA . LEU A 1 347 ? 25 27.781 -4.504 1 98.31 347 LEU A CA 1
ATOM 2643 C C . LEU A 1 347 ? 25.484 28.578 -5.711 1 98.31 347 LEU A C 1
ATOM 2645 O O . LEU A 1 347 ? 26.344 28.125 -6.465 1 98.31 347 LEU A O 1
ATOM 2649 N N . LYS A 1 348 ? 24.922 29.797 -5.887 1 98.06 348 LYS A N 1
ATOM 2650 C CA . LYS A 1 348 ? 25.203 30.625 -7.055 1 98.06 348 LYS A CA 1
ATOM 2651 C C . LYS A 1 348 ? 26.641 31.172 -7.02 1 98.06 348 LYS A C 1
ATOM 2653 O O . LYS A 1 348 ? 27.234 31.406 -8.07 1 98.06 348 LYS A O 1
ATOM 2658 N N . LYS A 1 349 ? 27.188 31.266 -5.887 1 97.81 349 LYS A N 1
ATOM 2659 C CA . LYS A 1 349 ? 28.562 31.688 -5.73 1 97.81 349 LYS A CA 1
ATOM 2660 C C . LYS A 1 349 ? 29.531 30.547 -6.059 1 97.81 349 LYS A C 1
ATOM 2662 O O . LYS A 1 349 ? 30.734 30.781 -6.238 1 97.81 349 LYS A O 1
ATOM 2667 N N . GLY A 1 350 ? 29.047 29.359 -6.086 1 97.44 350 GLY A N 1
ATOM 2668 C CA . GLY A 1 350 ? 29.875 28.188 -6.398 1 97.44 350 GLY A CA 1
ATOM 2669 C C . GLY A 1 350 ? 30.656 27.688 -5.207 1 97.44 350 GLY A C 1
ATOM 2670 O O . GLY A 1 350 ? 31.562 26.859 -5.359 1 97.44 350 GLY A O 1
ATOM 2671 N N . THR A 1 351 ? 30.266 28.047 -4.027 1 97.19 351 THR A N 1
ATOM 2672 C CA . THR A 1 351 ? 31.047 27.703 -2.848 1 97.19 351 THR A CA 1
ATOM 2673 C C . THR A 1 351 ? 30.453 26.5 -2.135 1 97.19 351 THR A C 1
ATOM 2675 O O . THR A 1 351 ? 31.078 25.922 -1.238 1 97.19 351 THR A O 1
ATOM 2678 N N . TRP A 1 352 ? 29.297 26.156 -2.525 1 97.56 352 TRP A N 1
ATOM 2679 C CA . TRP A 1 352 ? 28.641 25.047 -1.832 1 97.56 352 TRP A CA 1
ATOM 2680 C C . TRP A 1 352 ? 27.641 24.359 -2.746 1 97.56 352 TRP A C 1
ATOM 2682 O O . TRP A 1 352 ? 26.938 25.016 -3.518 1 97.56 352 TRP A O 1
ATOM 2692 N N . ARG A 1 353 ? 27.594 23.094 -2.711 1 97.81 353 ARG A N 1
ATOM 2693 C CA . ARG A 1 353 ? 26.547 22.234 -3.25 1 97.81 353 ARG A CA 1
ATOM 2694 C C . ARG A 1 353 ? 26.359 21 -2.381 1 97.81 353 ARG A C 1
ATOM 2696 O O . ARG A 1 353 ? 27.328 20.312 -2.043 1 97.81 353 ARG A O 1
ATOM 2703 N N . PRO A 1 354 ? 25.172 20.672 -1.992 1 98.31 354 PRO A N 1
ATOM 2704 C CA . PRO A 1 354 ? 24.953 19.562 -1.067 1 98.31 354 PRO A CA 1
ATOM 2705 C C . PRO A 1 354 ? 25.203 18.203 -1.717 1 98.31 354 PRO A C 1
ATOM 2707 O O . PRO A 1 354 ? 25.188 18.094 -2.945 1 98.31 354 PRO A O 1
ATOM 2710 N N . ARG A 1 355 ? 25.516 17.203 -0.891 1 97.75 355 ARG A N 1
ATOM 2711 C CA . ARG A 1 355 ? 25.656 15.82 -1.337 1 97.75 355 ARG A CA 1
ATOM 2712 C C . ARG A 1 355 ? 24.344 15.297 -1.906 1 97.75 355 ARG A C 1
ATOM 2714 O O . ARG A 1 355 ? 24.344 14.508 -2.857 1 97.75 355 ARG A O 1
ATOM 2721 N N . ARG A 1 356 ? 23.234 15.562 -1.294 1 98.38 356 ARG A N 1
ATOM 2722 C CA . ARG A 1 356 ? 21.875 15.156 -1.655 1 98.38 356 ARG A CA 1
ATOM 2723 C C . ARG A 1 356 ? 21.031 16.359 -2.08 1 98.38 356 ARG A C 1
ATOM 2725 O O . ARG A 1 356 ? 21.344 17.5 -1.721 1 98.38 356 ARG A O 1
ATOM 2732 N N . SER A 1 357 ? 19.953 16.109 -2.801 1 98.44 357 SER A N 1
ATOM 2733 C CA . SER A 1 357 ? 19.109 17.203 -3.283 1 98.44 357 SER A CA 1
ATOM 2734 C C . SER A 1 357 ? 18.266 17.781 -2.158 1 98.44 357 SER A C 1
ATOM 2736 O O . SER A 1 357 ? 17.891 17.078 -1.218 1 98.44 357 SER A O 1
ATOM 2738 N N . ILE A 1 358 ? 18.031 19.062 -2.244 1 98.75 358 ILE A N 1
ATOM 2739 C CA . ILE A 1 358 ? 17.109 19.75 -1.364 1 98.75 358 ILE A CA 1
ATOM 2740 C C . ILE A 1 358 ? 15.914 20.25 -2.17 1 98.75 358 ILE A C 1
ATOM 2742 O O . ILE A 1 358 ? 16.078 20.859 -3.229 1 98.75 358 ILE A O 1
ATOM 2746 N N . VAL A 1 359 ? 14.766 19.953 -1.73 1 98.56 359 VAL A N 1
ATOM 2747 C CA . VAL A 1 359 ? 13.539 20.438 -2.371 1 98.56 359 VAL A CA 1
ATOM 2748 C C . VAL A 1 359 ? 12.781 21.344 -1.415 1 98.56 359 VAL A C 1
ATOM 2750 O O . VAL A 1 359 ? 12.367 20.922 -0.333 1 98.56 359 VAL A O 1
ATOM 2753 N N . PHE A 1 360 ? 12.68 22.609 -1.794 1 98.75 360 PHE A N 1
ATOM 2754 C CA . PHE A 1 360 ? 11.828 23.547 -1.083 1 98.75 360 PHE A CA 1
ATOM 2755 C C . PHE A 1 360 ? 10.414 23.531 -1.648 1 98.75 360 PHE A C 1
ATOM 2757 O O . PHE A 1 360 ? 10.227 23.578 -2.867 1 98.75 360 PHE A O 1
ATOM 2764 N N . ALA A 1 361 ? 9.461 23.469 -0.756 1 98.88 361 ALA A N 1
ATOM 2765 C CA . ALA A 1 361 ? 8.078 23.391 -1.21 1 98.88 361 ALA A CA 1
ATOM 2766 C C . ALA A 1 361 ? 7.207 24.453 -0.532 1 98.88 361 ALA A C 1
ATOM 2768 O O . ALA A 1 361 ? 7.219 24.578 0.694 1 98.88 361 ALA A O 1
ATOM 2769 N N . SER A 1 362 ? 6.551 25.234 -1.302 1 98.88 362 SER A N 1
ATOM 2770 C CA . SER A 1 362 ? 5.469 26.109 -0.878 1 98.88 362 SER A CA 1
ATOM 2771 C C . SER A 1 362 ? 4.105 25.547 -1.265 1 98.88 362 SER A C 1
ATOM 2773 O O . SER A 1 362 ? 3.742 25.531 -2.441 1 98.88 362 SER A O 1
ATOM 2775 N N . TRP A 1 363 ? 3.348 25.094 -0.297 1 98.88 363 TRP A N 1
ATOM 2776 C CA . TRP A 1 363 ? 2.115 24.359 -0.55 1 98.88 363 TRP A CA 1
ATOM 2777 C C . TRP A 1 363 ? 0.938 25.312 -0.736 1 98.88 363 TRP A C 1
ATOM 2779 O O . TRP A 1 363 ? 0.834 26.328 -0.041 1 98.88 363 TRP A O 1
ATOM 2789 N N . GLY A 1 364 ? 0.012 24.922 -1.628 1 98.62 364 GLY A N 1
ATOM 2790 C CA . GLY A 1 364 ? -1.244 25.641 -1.812 1 98.62 364 GLY A CA 1
ATOM 2791 C C . GLY A 1 364 ? -2.404 25 -1.068 1 98.62 364 GLY A C 1
ATOM 2792 O O . GLY A 1 364 ? -2.43 23.781 -0.871 1 98.62 364 GLY A O 1
ATOM 2793 N N . ALA A 1 365 ? -3.273 25.797 -0.565 1 98.62 365 ALA A N 1
ATOM 2794 C CA . ALA A 1 365 ? -4.574 25.438 -0.006 1 98.62 365 ALA A CA 1
ATOM 2795 C C . ALA A 1 365 ? -4.414 24.516 1.205 1 98.62 365 ALA A C 1
ATOM 2797 O O . ALA A 1 365 ? -5.172 23.562 1.369 1 98.62 365 ALA A O 1
ATOM 2798 N N . GLU A 1 366 ? -3.396 24.703 1.986 1 98.69 366 GLU A N 1
ATOM 2799 C CA . GLU A 1 366 ? -3.242 23.953 3.229 1 98.69 366 GLU A CA 1
ATOM 2800 C C . GLU A 1 366 ? -4.418 24.188 4.168 1 98.69 366 GLU A C 1
ATOM 2802 O O . GLU A 1 366 ? -4.91 23.266 4.809 1 98.69 366 GLU A O 1
ATOM 2807 N N . GLU A 1 367 ? -4.914 25.422 4.203 1 98.25 367 GLU A N 1
ATOM 2808 C CA . GLU A 1 367 ? -5.934 25.844 5.156 1 98.25 367 GLU A CA 1
ATOM 2809 C C . GLU A 1 367 ? -7.258 25.125 4.906 1 98.25 367 GLU A C 1
ATOM 2811 O O . GLU A 1 367 ? -8.117 25.062 5.789 1 98.25 367 GLU A O 1
ATOM 2816 N N . PHE A 1 368 ? -7.457 24.594 3.734 1 98.31 368 PHE A N 1
ATOM 2817 C CA . PHE A 1 368 ? -8.703 23.906 3.395 1 98.31 368 PHE A CA 1
ATOM 2818 C C . PHE A 1 368 ? -8.594 22.406 3.639 1 98.31 368 PHE A C 1
ATOM 2820 O O . PHE A 1 368 ? -9.461 21.641 3.221 1 98.31 368 PHE A O 1
ATOM 2827 N N . GLY A 1 369 ? -7.535 22 4.258 1 97.56 369 GLY A N 1
ATOM 2828 C CA . GLY A 1 369 ? -7.398 20.578 4.543 1 97.56 369 GLY A CA 1
ATOM 2829 C C . GLY A 1 369 ? -6.141 19.969 3.959 1 97.56 369 GLY A C 1
ATOM 2830 O O . GLY A 1 369 ? -6.172 18.859 3.41 1 97.56 369 GLY A O 1
ATOM 2831 N N . LEU A 1 370 ? -5.035 20.656 4.012 1 98.62 370 LEU A N 1
ATOM 2832 C CA . LEU A 1 370 ? -3.723 20.172 3.596 1 98.62 370 LEU A CA 1
ATOM 2833 C C . LEU A 1 370 ? -3.75 19.703 2.145 1 98.62 370 LEU A C 1
ATOM 2835 O O . LEU A 1 370 ? -3.223 18.641 1.818 1 98.62 370 LEU A O 1
ATOM 2839 N N . ILE A 1 371 ? -4.348 20.406 1.286 1 98.75 371 ILE A N 1
ATOM 2840 C CA . ILE A 1 371 ? -4.629 19.953 -0.07 1 98.75 371 ILE A CA 1
ATOM 2841 C C . ILE A 1 371 ? -3.336 19.906 -0.878 1 98.75 371 ILE A C 1
ATOM 2843 O O . ILE A 1 371 ? -2.998 18.859 -1.455 1 98.75 371 ILE A O 1
ATOM 2847 N N . GLY A 1 372 ? -2.518 20.953 -0.867 1 98.75 372 GLY A N 1
ATOM 2848 C CA . GLY A 1 372 ? -1.337 21.047 -1.713 1 98.75 372 GLY A CA 1
ATOM 2849 C C . GLY A 1 372 ? -0.336 19.938 -1.455 1 98.75 372 GLY A C 1
ATOM 2850 O O . GLY A 1 372 ? 0.093 19.25 -2.387 1 98.75 372 GLY A O 1
ATOM 2851 N N . SER A 1 373 ? 0.072 19.766 -0.147 1 98.81 373 SER A N 1
ATOM 2852 C CA . SER A 1 373 ? 1.033 18.719 0.206 1 98.81 373 SER A CA 1
ATOM 2853 C C . SER A 1 373 ? 0.49 17.328 -0.118 1 98.81 373 SER A C 1
ATOM 2855 O O . SER A 1 373 ? 1.228 16.469 -0.598 1 98.81 373 SER A O 1
ATOM 2857 N N . THR A 1 374 ? -0.838 17.094 0.077 1 98.75 374 THR A N 1
ATOM 2858 C CA . THR A 1 374 ? -1.446 15.805 -0.206 1 98.75 374 THR A CA 1
ATOM 2859 C C . THR A 1 374 ? -1.433 15.516 -1.705 1 98.75 374 THR A C 1
ATOM 2861 O O . THR A 1 374 ? -1.069 14.414 -2.127 1 98.75 374 THR A O 1
ATOM 2864 N N . GLU A 1 375 ? -1.786 16.562 -2.533 1 98.75 375 GLU A N 1
ATOM 2865 C CA . GLU A 1 375 ? -1.761 16.391 -3.982 1 98.75 375 GLU A CA 1
ATOM 2866 C C . GLU A 1 375 ? -0.359 16.031 -4.473 1 98.75 375 GLU A C 1
ATOM 2868 O O . GLU A 1 375 ? -0.199 15.188 -5.355 1 98.75 375 GLU A O 1
ATOM 2873 N N . PHE A 1 376 ? 0.633 16.688 -3.914 1 98.5 376 PHE A N 1
ATOM 2874 C CA . PHE A 1 376 ? 2.025 16.422 -4.258 1 98.5 376 PHE A CA 1
ATOM 2875 C C . PHE A 1 376 ? 2.395 14.977 -3.953 1 98.5 376 PHE A C 1
ATOM 2877 O O . PHE A 1 376 ? 3.01 14.297 -4.781 1 98.5 376 PHE A O 1
ATOM 2884 N N . THR A 1 377 ? 2.006 14.453 -2.76 1 98.5 377 THR A N 1
ATOM 2885 C CA . THR A 1 377 ? 2.338 13.094 -2.354 1 98.5 377 THR A CA 1
ATOM 2886 C C . THR A 1 377 ? 1.573 12.078 -3.197 1 98.5 377 THR A C 1
ATOM 2888 O O . THR A 1 377 ? 2.082 10.992 -3.482 1 98.5 377 THR A O 1
ATOM 2891 N N . GLU A 1 378 ? 0.318 12.414 -3.633 1 98.19 378 GLU A N 1
ATOM 2892 C CA . GLU A 1 378 ? -0.448 11.531 -4.512 1 98.19 378 GLU A CA 1
ATOM 2893 C C . GLU A 1 378 ? 0.18 11.453 -5.898 1 98.19 378 GLU A C 1
ATOM 2895 O O . GLU A 1 378 ? 0.33 10.367 -6.457 1 98.19 378 GLU A O 1
ATOM 2900 N N . GLU A 1 379 ? 0.582 12.602 -6.387 1 97.31 379 GLU A N 1
ATOM 2901 C CA . GLU A 1 379 ? 1.081 12.672 -7.758 1 97.31 379 GLU A CA 1
ATOM 2902 C C . GLU A 1 379 ? 2.441 11.992 -7.887 1 97.31 379 GLU A C 1
ATOM 2904 O O . GLU A 1 379 ? 2.717 11.32 -8.883 1 97.31 379 GLU A O 1
ATOM 2909 N N . PHE A 1 380 ? 3.309 12.156 -6.895 1 97.12 380 PHE A N 1
ATOM 2910 C CA . PHE A 1 380 ? 4.676 11.656 -6.969 1 97.12 380 PHE A CA 1
ATOM 2911 C C . PHE A 1 380 ? 4.906 10.555 -5.938 1 97.12 380 PHE A C 1
ATOM 2913 O O . PHE A 1 380 ? 6.012 10.414 -5.41 1 97.12 380 PHE A O 1
ATOM 2920 N N . PHE A 1 381 ? 3.898 9.789 -5.648 1 96.62 381 PHE A N 1
ATOM 2921 C CA . PHE A 1 381 ? 3.846 8.781 -4.598 1 96.62 381 PHE A CA 1
ATOM 2922 C C . PHE A 1 381 ? 5.082 7.887 -4.641 1 96.62 381 PHE A C 1
ATOM 2924 O O . PHE A 1 381 ? 5.832 7.812 -3.664 1 96.62 381 PHE A O 1
ATOM 2931 N N . ASN A 1 382 ? 5.402 7.266 -5.746 1 95.06 382 ASN A N 1
ATOM 2932 C CA . ASN A 1 382 ? 6.469 6.277 -5.863 1 95.06 382 ASN A CA 1
ATOM 2933 C C . ASN A 1 382 ? 7.844 6.918 -5.711 1 95.06 382 ASN A C 1
ATOM 2935 O O . ASN A 1 382 ? 8.695 6.402 -4.988 1 95.06 382 ASN A O 1
ATOM 2939 N N . LYS A 1 383 ? 8.078 8.047 -6.332 1 95.5 383 LYS A N 1
ATOM 2940 C CA . LYS A 1 383 ? 9.352 8.758 -6.281 1 95.5 383 LYS A CA 1
ATOM 2941 C C . LYS A 1 383 ? 9.672 9.211 -4.859 1 95.5 383 LYS A C 1
ATOM 2943 O O . LYS A 1 383 ? 10.797 9.023 -4.383 1 95.5 383 LYS A O 1
ATOM 2948 N N . LEU A 1 384 ? 8.656 9.766 -4.258 1 97.44 384 LEU A N 1
ATOM 2949 C CA . LEU A 1 384 ? 8.875 10.305 -2.92 1 97.44 384 LEU A CA 1
ATOM 2950 C C . LEU A 1 384 ? 9.094 9.18 -1.914 1 97.44 384 LEU A C 1
ATOM 2952 O O . LEU A 1 384 ? 9.969 9.273 -1.054 1 97.44 384 LEU A O 1
ATOM 2956 N N . GLN A 1 385 ? 8.305 8.156 -2.016 1 96.06 385 GLN A N 1
ATOM 2957 C CA . GLN A 1 385 ? 8.453 7.055 -1.075 1 96.06 385 GLN A CA 1
ATOM 2958 C C . GLN A 1 385 ? 9.836 6.414 -1.192 1 96.06 385 GLN A C 1
ATOM 2960 O O . GLN A 1 385 ? 10.445 6.047 -0.185 1 96.06 385 GLN A O 1
ATOM 2965 N N . GLU A 1 386 ? 10.344 6.332 -2.383 1 95.25 386 GLU A N 1
ATOM 2966 C CA . GLU A 1 386 ? 11.609 5.664 -2.646 1 95.25 386 GLU A CA 1
ATOM 2967 C C . GLU A 1 386 ? 12.789 6.562 -2.293 1 95.25 386 GLU A C 1
ATOM 2969 O O . GLU A 1 386 ? 13.836 6.078 -1.856 1 95.25 386 GLU A O 1
ATOM 2974 N N . ARG A 1 387 ? 12.609 7.879 -2.443 1 97.56 387 ARG A N 1
ATOM 2975 C CA . ARG A 1 387 ? 13.805 8.703 -2.58 1 97.56 387 ARG A CA 1
ATOM 2976 C C . ARG A 1 387 ? 13.906 9.711 -1.438 1 97.56 387 ARG A C 1
ATOM 2978 O O . ARG A 1 387 ? 14.977 10.281 -1.207 1 97.56 387 ARG A O 1
ATOM 2985 N N . THR A 1 388 ? 12.852 9.969 -0.676 1 98.38 388 THR A N 1
ATOM 2986 C CA . THR A 1 388 ? 12.875 11.07 0.278 1 98.38 388 THR A CA 1
ATOM 2987 C C . THR A 1 388 ? 13.531 10.641 1.589 1 98.38 388 THR A C 1
ATOM 2989 O O . THR A 1 388 ? 13.133 9.633 2.182 1 98.38 388 THR A O 1
ATOM 2992 N N . VAL A 1 389 ? 14.516 11.43 2.014 1 98.56 389 VAL A N 1
ATOM 2993 C CA . VAL A 1 389 ? 15.258 11.188 3.246 1 98.56 389 VAL A CA 1
ATOM 2994 C C . VAL A 1 389 ? 14.414 11.586 4.449 1 98.56 389 VAL A C 1
ATOM 2996 O O . VAL A 1 389 ? 14.273 10.82 5.402 1 98.56 389 VAL A O 1
ATOM 2999 N N . ALA A 1 390 ? 13.898 12.727 4.426 1 98.81 390 ALA A N 1
ATOM 3000 C CA . ALA A 1 390 ? 13.078 13.289 5.496 1 98.81 390 ALA A CA 1
ATOM 3001 C C . ALA A 1 390 ? 12.297 14.508 5.008 1 98.81 390 ALA A C 1
ATOM 3003 O O . ALA A 1 390 ? 12.625 15.086 3.973 1 98.81 390 ALA A O 1
ATOM 3004 N N . TYR A 1 391 ? 11.258 14.805 5.672 1 98.88 391 TYR A N 1
ATOM 3005 C CA . TYR A 1 391 ? 10.461 16 5.434 1 98.88 391 TYR A CA 1
ATOM 3006 C C . TYR A 1 391 ? 10.539 16.953 6.625 1 98.88 391 TYR A C 1
ATOM 3008 O O . TYR A 1 391 ? 10.219 16.562 7.754 1 98.88 391 TYR A O 1
ATOM 3016 N N . ILE A 1 392 ? 10.961 18.156 6.426 1 98.94 392 ILE A N 1
ATOM 3017 C CA . ILE A 1 392 ? 11.039 19.203 7.426 1 98.94 392 ILE A CA 1
ATOM 3018 C C . ILE A 1 392 ? 9.898 20.203 7.227 1 98.94 392 ILE A C 1
ATOM 3020 O O . ILE A 1 392 ? 9.836 20.875 6.203 1 98.94 392 ILE A O 1
ATOM 3024 N N . ASN A 1 393 ? 9.031 20.281 8.203 1 98.88 393 ASN A N 1
ATOM 3025 C CA . ASN A 1 393 ? 7.871 21.156 8.164 1 98.88 393 ASN A CA 1
ATOM 3026 C C . ASN A 1 393 ? 8.055 22.375 9.062 1 98.88 393 ASN A C 1
ATOM 3028 O O . ASN A 1 393 ? 8.406 22.25 10.234 1 98.88 393 ASN A O 1
ATOM 3032 N N . VAL A 1 394 ? 7.934 23.562 8.531 1 98.62 394 VAL A N 1
ATOM 3033 C CA . VAL A 1 394 ? 7.785 24.797 9.305 1 98.62 394 VAL A CA 1
ATOM 3034 C C . VAL A 1 394 ? 6.477 25.484 8.922 1 98.62 394 VAL A C 1
ATOM 3036 O O . VAL A 1 394 ? 6.465 26.391 8.078 1 98.62 394 VAL A O 1
ATOM 3039 N N . ASP A 1 395 ? 5.488 25.094 9.578 1 98.19 395 ASP A N 1
ATOM 3040 C CA . ASP A 1 395 ? 4.16 25.641 9.328 1 98.19 395 ASP A CA 1
ATOM 3041 C C . ASP A 1 395 ? 4.051 27.062 9.852 1 98.19 395 ASP A C 1
ATOM 3043 O O . ASP A 1 395 ? 4.039 28.031 9.07 1 98.19 395 ASP A O 1
ATOM 3047 N N . ILE A 1 396 ? 4 27.203 11.164 1 98.06 396 ILE A N 1
ATOM 3048 C CA . ILE A 1 396 ? 4.164 28.453 11.914 1 98.06 396 ILE A CA 1
ATOM 3049 C C . ILE A 1 396 ? 5.555 28.5 12.539 1 98.06 396 ILE A C 1
ATOM 3051 O O . ILE A 1 396 ? 5.906 27.656 13.359 1 98.06 396 ILE A O 1
ATOM 3055 N N . ALA A 1 397 ? 6.348 29.484 12.102 1 98.19 397 ALA A N 1
ATOM 3056 C CA . ALA A 1 397 ? 7.715 29.547 12.609 1 98.19 397 ALA A CA 1
ATOM 3057 C C . ALA A 1 397 ? 7.734 30.047 14.055 1 98.19 397 ALA A C 1
ATOM 3059 O O . ALA A 1 397 ? 8.555 29.594 14.859 1 98.19 397 ALA A O 1
ATOM 3060 N N . VAL A 1 398 ? 6.816 31.016 14.289 1 97.81 398 VAL A N 1
ATOM 3061 C CA . VAL A 1 398 ? 6.875 31.656 15.602 1 97.81 398 VAL A CA 1
ATOM 3062 C C . VAL A 1 398 ? 5.461 31.891 16.125 1 97.81 398 VAL A C 1
ATOM 3064 O O . VAL A 1 398 ? 4.734 32.75 15.625 1 97.81 398 VAL A O 1
ATOM 3067 N N . PHE A 1 399 ? 5.121 31.078 17.188 1 97.12 399 PHE A N 1
ATOM 3068 C CA . PHE A 1 399 ? 3.91 31.312 17.969 1 97.12 399 PHE A CA 1
ATOM 3069 C C . PHE A 1 399 ? 4.137 32.406 19 1 97.12 399 PHE A C 1
ATOM 3071 O O . PHE A 1 399 ? 3.203 33.125 19.375 1 97.12 399 PHE A O 1
ATOM 3078 N N . ALA A 1 400 ? 5.273 32.344 19.562 1 95.88 400 ALA A N 1
ATOM 3079 C CA . ALA A 1 400 ? 5.797 33.219 20.609 1 95.88 400 ALA A CA 1
ATOM 3080 C C . ALA A 1 400 ? 7.301 33.031 20.766 1 95.88 400 ALA A C 1
ATOM 3082 O O . ALA A 1 400 ? 7.949 32.406 19.938 1 95.88 400 ALA A O 1
ATOM 3083 N N . ASN A 1 401 ? 7.922 33.625 21.797 1 95.56 401 ASN A N 1
ATOM 3084 C CA . ASN A 1 401 ? 9.367 33.75 21.734 1 95.56 401 ASN A CA 1
ATOM 3085 C C . ASN A 1 401 ? 10.047 33.125 22.953 1 95.56 401 ASN A C 1
ATOM 3087 O O . ASN A 1 401 ? 11.195 33.469 23.266 1 95.56 401 ASN A O 1
ATOM 3091 N N . ALA A 1 402 ? 9.344 32.156 23.625 1 96.06 402 ALA A N 1
ATOM 3092 C CA . ALA A 1 402 ? 9.914 31.625 24.875 1 96.06 402 ALA A CA 1
ATOM 3093 C C . ALA A 1 402 ? 10.93 30.531 24.578 1 96.06 402 ALA A C 1
ATOM 3095 O O . ALA A 1 402 ? 11.992 30.469 25.203 1 96.06 402 ALA A O 1
ATOM 3096 N N . THR A 1 403 ? 10.578 29.641 23.688 1 97.06 403 THR A N 1
ATOM 3097 C CA . THR A 1 403 ? 11.414 28.453 23.5 1 97.06 403 THR A CA 1
ATOM 3098 C C . THR A 1 403 ? 11.078 27.766 22.172 1 97.06 403 THR A C 1
ATOM 3100 O O . THR A 1 403 ? 10.047 28.047 21.562 1 97.06 403 THR A O 1
ATOM 3103 N N . LEU A 1 404 ? 12.023 26.875 21.766 1 98 404 LEU A N 1
ATOM 3104 C CA . LEU A 1 404 ? 11.789 26.031 20.594 1 98 404 LEU A CA 1
ATOM 3105 C C . LEU A 1 404 ? 10.867 24.859 20.953 1 98 404 LEU A C 1
ATOM 3107 O O . LEU A 1 404 ? 10.891 24.359 22.078 1 98 404 LEU A O 1
ATOM 3111 N N . ARG A 1 405 ? 10.047 24.484 20.062 1 97.69 405 ARG A N 1
ATOM 3112 C CA . ARG A 1 405 ? 9.25 23.266 20.078 1 97.69 405 ARG A CA 1
ATOM 3113 C C . ARG A 1 405 ? 9.445 22.469 18.781 1 97.69 405 ARG A C 1
ATOM 3115 O O . ARG A 1 405 ? 9.289 23 17.688 1 97.69 405 ARG A O 1
ATOM 3122 N N . VAL A 1 406 ? 9.789 21.234 18.906 1 98.56 406 VAL A N 1
ATOM 3123 C CA . VAL A 1 406 ? 9.883 20.344 17.75 1 98.56 406 VAL A CA 1
ATOM 3124 C C . VAL A 1 406 ? 9.047 19.094 17.984 1 98.56 406 VAL A C 1
ATOM 3126 O O . VAL A 1 406 ? 9.047 18.531 19.078 1 98.56 406 VAL A O 1
ATOM 3129 N N . GLN A 1 407 ? 8.234 18.797 17.047 1 98.19 407 GLN A N 1
ATOM 3130 C CA . GLN A 1 407 ? 7.594 17.484 16.953 1 98.19 407 GLN A CA 1
ATOM 3131 C C . GLN A 1 407 ? 8.195 16.656 15.812 1 98.19 407 GLN A C 1
ATOM 3133 O O . GLN A 1 407 ? 8.633 17.219 14.797 1 98.19 407 GLN A O 1
ATOM 3138 N N . GLY A 1 408 ? 8.289 15.398 15.953 1 98.38 408 GLY A N 1
ATOM 3139 C CA . GLY A 1 408 ? 8.891 14.586 14.914 1 98.38 408 GLY A CA 1
ATOM 3140 C C . GLY A 1 408 ? 8.875 13.102 15.227 1 98.38 408 GLY A C 1
ATOM 3141 O O . GLY A 1 408 ? 8.523 12.703 16.344 1 98.38 408 GLY A O 1
ATOM 3142 N N . THR A 1 409 ? 9.172 12.281 14.242 1 98.25 409 THR A N 1
ATOM 3143 C CA . THR A 1 409 ? 9.414 10.859 14.469 1 98.25 409 THR A CA 1
ATOM 3144 C C . THR A 1 409 ? 10.695 10.648 15.266 1 98.25 409 THR A C 1
ATOM 3146 O O . THR A 1 409 ? 11.633 11.445 15.172 1 98.25 409 THR A O 1
ATOM 3149 N N . PRO A 1 410 ? 10.805 9.578 15.953 1 98.06 410 PRO A N 1
ATOM 3150 C CA . PRO A 1 410 ? 11.922 9.391 16.875 1 98.06 410 PRO A CA 1
ATOM 3151 C C . PRO A 1 410 ? 13.281 9.453 16.188 1 98.06 410 PRO A C 1
ATOM 3153 O O . PRO A 1 410 ? 14.227 10.039 16.719 1 98.06 410 PRO A O 1
ATOM 3156 N N . PRO A 1 411 ? 13.492 8.984 14.992 1 98.44 411 PRO A N 1
ATOM 3157 C CA . PRO A 1 411 ? 14.828 8.984 14.383 1 98.44 411 PRO A CA 1
ATOM 3158 C C . PRO A 1 411 ? 15.359 10.398 14.133 1 98.44 411 PRO A C 1
ATOM 3160 O O . PRO A 1 411 ? 16.578 10.586 14.016 1 98.44 411 PRO A O 1
ATOM 3163 N N . VAL A 1 412 ? 14.523 11.445 14.062 1 98.62 412 VAL A N 1
ATOM 3164 C CA . VAL A 1 412 ? 15.008 12.781 13.727 1 98.62 412 VAL A CA 1
ATOM 3165 C C . VAL A 1 412 ? 15.508 13.477 14.992 1 98.62 412 VAL A C 1
ATOM 3167 O O . VAL A 1 412 ? 16.125 14.539 14.914 1 98.62 412 VAL A O 1
ATOM 3170 N N . GLN A 1 413 ? 15.266 12.898 16.172 1 98.19 413 GLN A N 1
ATOM 3171 C CA . GLN A 1 413 ? 15.633 13.5 17.438 1 98.19 413 GLN A CA 1
ATOM 3172 C C . GLN A 1 413 ? 17.109 13.891 17.453 1 98.19 413 GLN A C 1
ATOM 3174 O O . GLN A 1 413 ? 17.453 15 17.859 1 98.19 413 GLN A O 1
ATOM 3179 N N . SER A 1 414 ? 17.969 13.008 16.984 1 97.19 414 SER A N 1
ATOM 3180 C CA . SER A 1 414 ? 19.406 13.203 17.047 1 97.19 414 SER A CA 1
ATOM 3181 C C . SER A 1 414 ? 19.844 14.422 16.25 1 97.19 414 SER A C 1
ATOM 3183 O O . SER A 1 414 ? 20.656 15.227 16.719 1 97.19 414 SER A O 1
ATOM 3185 N N . VAL A 1 415 ? 19.328 14.508 15.047 1 98.62 415 VAL A N 1
ATOM 3186 C CA . VAL A 1 415 ? 19.75 15.602 14.18 1 98.62 415 VAL A CA 1
ATOM 3187 C C . VAL A 1 415 ? 19.188 16.922 14.719 1 98.62 415 VAL A C 1
ATOM 3189 O O . VAL A 1 415 ? 19.844 17.953 14.641 1 98.62 415 VAL A O 1
ATOM 3192 N N . VAL A 1 416 ? 18 16.938 15.32 1 98.81 416 VAL A N 1
ATOM 3193 C CA . VAL A 1 416 ? 17.391 18.125 15.914 1 98.81 416 VAL A CA 1
ATOM 3194 C C . VAL A 1 416 ? 18.219 18.578 17.125 1 98.81 416 VAL A C 1
ATOM 3196 O O . VAL A 1 416 ? 18.547 19.766 17.25 1 98.81 416 VAL A O 1
ATOM 3199 N N . PHE A 1 417 ? 18.578 17.625 17.953 1 98.56 417 PHE A N 1
ATOM 3200 C CA . PHE A 1 417 ? 19.359 17.938 19.141 1 98.56 417 PHE A CA 1
ATOM 3201 C C . PHE A 1 417 ? 20.734 18.484 18.766 1 98.56 417 PHE A C 1
ATOM 3203 O O . PHE A 1 417 ? 21.188 19.484 19.344 1 98.56 417 PHE A O 1
ATOM 3210 N N . SER A 1 418 ? 21.375 17.844 17.828 1 98.5 418 SER A N 1
ATOM 3211 C CA . SER A 1 418 ? 22.688 18.297 17.406 1 98.5 418 SER A CA 1
ATOM 3212 C C . SER A 1 418 ? 22.625 19.734 16.875 1 98.5 418 SER A C 1
ATOM 3214 O O . SER A 1 418 ? 23.484 20.562 17.203 1 98.5 418 SER A O 1
ATOM 3216 N N . ALA A 1 419 ? 21.656 20 16.094 1 98.69 419 ALA A N 1
ATOM 3217 C CA . ALA A 1 419 ? 21.5 21.344 15.539 1 98.69 419 ALA A CA 1
ATOM 3218 C C . ALA A 1 419 ? 21.266 22.375 16.641 1 98.69 419 ALA A C 1
ATOM 3220 O O . ALA A 1 419 ? 21.891 23.438 16.641 1 98.69 419 ALA A O 1
ATOM 3221 N N . THR A 1 420 ? 20.422 22.094 17.578 1 98.69 420 THR A N 1
ATOM 3222 C CA . THR A 1 420 ? 19.984 23.062 18.578 1 98.69 420 THR A CA 1
ATOM 3223 C C . THR A 1 420 ? 21.078 23.312 19.609 1 98.69 420 THR A C 1
ATOM 3225 O O . THR A 1 420 ? 21.094 24.344 20.281 1 98.69 420 THR A O 1
ATOM 3228 N N . LYS A 1 421 ? 22 22.359 19.766 1 98.31 421 LYS A N 1
ATOM 3229 C CA . LYS A 1 421 ? 23.125 22.516 20.688 1 98.31 421 LYS A CA 1
ATOM 3230 C C . LYS A 1 421 ? 24.125 23.547 20.156 1 98.31 421 LYS A C 1
ATOM 3232 O O . LYS A 1 421 ? 24.859 24.156 20.938 1 98.31 421 LYS A O 1
ATOM 3237 N N . GLU A 1 422 ? 24.062 23.812 18.906 1 97.38 422 GLU A N 1
ATOM 3238 C CA . GLU A 1 422 ? 25.094 24.641 18.281 1 97.38 422 GLU A CA 1
ATOM 3239 C C . GLU A 1 422 ? 24.578 26.047 17.984 1 97.38 422 GLU A C 1
ATOM 3241 O O . GLU A 1 422 ? 25.297 26.875 17.422 1 97.38 422 GLU A O 1
ATOM 3246 N N . ILE A 1 423 ? 23.359 26.281 18.328 1 97.5 423 ILE A N 1
ATOM 3247 C CA . ILE A 1 423 ? 22.766 27.578 18.016 1 97.5 423 ILE A CA 1
ATOM 3248 C C . ILE A 1 423 ? 22.391 28.297 19.297 1 97.5 423 ILE A C 1
ATOM 3250 O O . ILE A 1 423 ? 21.75 27.719 20.188 1 97.5 423 ILE A O 1
ATOM 3254 N N . ARG A 1 424 ? 22.797 29.547 19.422 1 96.25 424 ARG A N 1
ATOM 3255 C CA . ARG A 1 424 ? 22.469 30.344 20.594 1 96.25 424 ARG A CA 1
ATOM 3256 C C . ARG A 1 424 ? 20.984 30.703 20.609 1 96.25 424 ARG A C 1
ATOM 3258 O O . ARG A 1 424 ? 20.406 31.031 19.562 1 96.25 424 ARG A O 1
ATOM 3265 N N . SER A 1 425 ? 20.344 30.516 21.734 1 96.44 425 SER A N 1
ATOM 3266 C CA . SER A 1 425 ? 18.953 30.906 21.875 1 96.44 425 SER A CA 1
ATOM 3267 C C . SER A 1 425 ? 18.781 32.406 21.844 1 96.44 425 SER A C 1
ATOM 3269 O O . SER A 1 425 ? 19.641 33.156 22.344 1 96.44 425 SER A O 1
ATOM 3271 N N . PRO A 1 426 ? 17.672 32.875 21.266 1 93.81 426 PRO A N 1
ATOM 3272 C CA . PRO A 1 426 ? 17.406 34.312 21.344 1 93.81 426 PRO A CA 1
ATOM 3273 C C . PRO A 1 426 ? 17.234 34.812 22.766 1 93.81 426 PRO A C 1
ATOM 3275 O O . PRO A 1 426 ? 16.812 34.031 23.641 1 93.81 426 PRO A O 1
ATOM 3278 N N . GLY A 1 427 ? 17.375 36.094 23 1 83.69 427 GLY A N 1
ATOM 3279 C CA . GLY A 1 427 ? 17.188 36.688 24.312 1 83.69 427 GLY A CA 1
ATOM 3280 C C . GLY A 1 427 ? 18.484 36.938 25.062 1 83.69 427 GLY A C 1
ATOM 3281 O O . GLY A 1 427 ? 19.562 36.719 24.516 1 83.69 427 GLY A O 1
ATOM 3282 N N . PRO A 1 428 ? 18.234 37.344 26.25 1 79.69 428 PRO A N 1
ATOM 3283 C CA . PRO A 1 428 ? 19.422 37.625 27.078 1 79.69 428 PRO A CA 1
ATOM 3284 C C . PRO A 1 428 ? 20.062 36.344 27.625 1 79.69 428 PRO A C 1
ATOM 3286 O O . PRO A 1 428 ? 19.375 35.375 27.875 1 79.69 428 PRO A O 1
ATOM 3289 N N . GLY A 1 429 ? 21.297 36.094 27.531 1 82.25 429 GLY A N 1
ATOM 3290 C CA . GLY A 1 429 ? 21.984 34.938 28.062 1 82.25 429 GLY A CA 1
ATOM 3291 C C . GLY A 1 429 ? 22.828 34.219 27.031 1 82.25 429 GLY A C 1
ATOM 3292 O O . GLY A 1 429 ? 22.859 34.594 25.875 1 82.25 429 GLY A O 1
ATOM 3293 N N . ASP A 1 430 ? 23.438 33.219 27.547 1 90.25 430 ASP A N 1
ATOM 3294 C CA . ASP A 1 430 ? 24.391 32.531 26.703 1 90.25 430 ASP A CA 1
ATOM 3295 C C . ASP A 1 430 ? 24 31.047 26.531 1 90.25 430 ASP A C 1
ATOM 3297 O O . ASP A 1 430 ? 24.859 30.219 26.188 1 90.25 430 ASP A O 1
ATOM 3301 N N . LEU A 1 431 ? 22.641 30.797 26.562 1 95.75 431 LEU A N 1
ATOM 3302 C CA . LEU A 1 431 ? 22.219 29.406 26.422 1 95.75 431 LEU A CA 1
ATOM 3303 C C . LEU A 1 431 ? 22.094 29.016 24.953 1 95.75 431 LEU A C 1
ATOM 3305 O O . LEU A 1 431 ? 21.766 29.859 24.109 1 95.75 431 LEU A O 1
ATOM 3309 N N . SER A 1 432 ? 22.359 27.766 24.656 1 98.06 432 SER A N 1
ATOM 3310 C CA . SER A 1 432 ? 21.969 27.219 23.375 1 98.06 432 SER A CA 1
ATOM 3311 C C . SER A 1 432 ? 20.469 27.031 23.281 1 98.06 432 SER A C 1
ATOM 3313 O O . SER A 1 432 ? 19.766 27.047 24.297 1 98.06 432 SER A O 1
ATOM 3315 N N . ILE A 1 433 ? 19.938 26.938 22.109 1 98.38 433 ILE A N 1
ATOM 3316 C CA . ILE A 1 433 ? 18.516 26.656 21.938 1 98.38 433 ILE A CA 1
ATOM 3317 C C . ILE A 1 433 ? 18.156 25.359 22.656 1 98.38 433 ILE A C 1
ATOM 3319 O O . ILE A 1 433 ? 17.094 25.25 23.281 1 98.38 433 ILE A O 1
ATOM 3323 N N . TYR A 1 434 ? 19.047 24.328 22.625 1 98.38 434 TYR A N 1
ATOM 3324 C CA . TYR A 1 434 ? 18.875 23.062 23.312 1 98.38 434 TYR A CA 1
ATOM 3325 C C . TYR A 1 434 ? 18.703 23.266 24.812 1 98.38 434 TYR A C 1
ATOM 3327 O O . TYR A 1 434 ? 17.75 22.75 25.406 1 98.38 434 TYR A O 1
ATOM 3335 N N . ASP A 1 435 ? 19.562 24.031 25.422 1 97.94 435 ASP A N 1
ATOM 3336 C CA . ASP A 1 435 ? 19.547 24.266 26.859 1 97.94 435 ASP A CA 1
ATOM 3337 C C . ASP A 1 435 ? 18.328 25.078 27.266 1 97.94 435 ASP A C 1
ATOM 3339 O O . ASP A 1 435 ? 17.75 24.859 28.328 1 97.94 435 ASP A O 1
ATOM 3343 N N . ASN A 1 436 ? 18.016 26.062 26.453 1 97.81 436 ASN A N 1
ATOM 3344 C CA . ASN A 1 436 ? 16.812 26.828 26.703 1 97.81 436 ASN A CA 1
ATOM 3345 C C . ASN A 1 436 ? 15.562 25.953 26.625 1 97.81 436 ASN A C 1
ATOM 3347 O O . ASN A 1 436 ? 14.664 26.062 27.469 1 97.81 436 ASN A O 1
ATOM 3351 N N . TRP A 1 437 ? 15.531 25.094 25.609 1 98.19 437 TRP A N 1
ATOM 3352 C CA . TRP A 1 437 ? 14.406 24.203 25.375 1 98.19 437 TRP A CA 1
ATOM 3353 C C . TRP A 1 437 ? 14.172 23.281 26.578 1 98.19 437 TRP A C 1
ATOM 3355 O O . TRP A 1 437 ? 13.031 23.078 27 1 98.19 437 TRP A O 1
ATOM 3365 N N . ILE A 1 438 ? 15.109 22.734 27.203 1 97.12 438 ILE A N 1
ATOM 3366 C CA . ILE A 1 438 ? 15.039 21.828 28.344 1 97.12 438 ILE A CA 1
ATOM 3367 C C . ILE A 1 438 ? 14.312 22.5 29.5 1 97.12 438 ILE A C 1
ATOM 3369 O O . ILE A 1 438 ? 13.609 21.844 30.266 1 97.12 438 ILE A O 1
ATOM 3373 N N . GLN A 1 439 ? 14.438 23.781 29.594 1 95.81 439 GLN A N 1
ATOM 3374 C CA . GLN A 1 439 ? 13.891 24.531 30.719 1 95.81 439 GLN A CA 1
ATOM 3375 C C . GLN A 1 439 ? 12.367 24.609 30.641 1 95.81 439 GLN A C 1
ATOM 3377 O O . GLN A 1 439 ? 11.695 24.812 31.641 1 95.81 439 GLN A O 1
ATOM 3382 N N . TYR A 1 440 ? 11.875 24.453 29.484 1 96.56 440 TYR A N 1
ATOM 3383 C CA . TYR A 1 440 ? 10.445 24.672 29.297 1 96.56 440 TYR A CA 1
ATOM 3384 C C . TYR A 1 440 ? 9.727 23.359 29.031 1 96.56 440 TYR A C 1
ATOM 3386 O O . TYR A 1 440 ? 8.617 23.141 29.531 1 96.56 440 TYR A O 1
ATOM 3394 N N . PHE A 1 441 ? 10.266 22.5 28.188 1 95.94 441 PHE A N 1
ATOM 3395 C CA . PHE A 1 441 ? 9.703 21.203 27.844 1 95.94 441 PHE A CA 1
ATOM 3396 C C . PHE A 1 441 ? 10.781 20.125 27.859 1 95.94 441 PHE A C 1
ATOM 3398 O O . PHE A 1 441 ? 11.633 20.062 26.969 1 95.94 441 PHE A O 1
ATOM 3405 N N . ASN A 1 442 ? 10.742 19.297 28.797 1 96.81 442 ASN A N 1
ATOM 3406 C CA . ASN A 1 442 ? 11.75 18.25 28.922 1 96.81 442 ASN A CA 1
ATOM 3407 C C . ASN A 1 442 ? 11.125 16.906 29.312 1 96.81 442 ASN A C 1
ATOM 3409 O O . ASN A 1 442 ? 9.93 16.844 29.609 1 96.81 442 ASN A O 1
ATOM 3413 N N . ARG A 1 443 ? 11.836 15.891 29.141 1 96.44 443 ARG A N 1
ATOM 3414 C CA . ARG A 1 443 ? 11.484 14.539 29.578 1 96.44 443 ARG A CA 1
ATOM 3415 C C . ARG A 1 443 ? 12.711 13.789 30.094 1 96.44 443 ARG A C 1
ATOM 3417 O O . ARG A 1 443 ? 13.844 14.133 29.734 1 96.44 443 ARG A O 1
ATOM 3424 N N . SER A 1 444 ? 12.484 12.797 30.906 1 96.31 444 SER A N 1
ATOM 3425 C CA . SER A 1 444 ? 13.555 11.914 31.359 1 96.31 444 SER A CA 1
ATOM 3426 C C . SER A 1 444 ? 13.656 10.68 30.469 1 96.31 444 SER A C 1
ATOM 3428 O O . SER A 1 444 ? 12.688 9.938 30.312 1 96.31 444 SER A O 1
ATOM 3430 N N . SER A 1 445 ? 14.75 10.531 29.891 1 95.25 445 SER A N 1
ATOM 3431 C CA . SER A 1 445 ? 15.055 9.375 29.062 1 95.25 445 SER A CA 1
ATOM 3432 C C . SER A 1 445 ? 15.922 8.367 29.812 1 95.25 445 SER A C 1
ATOM 3434 O O . SER A 1 445 ? 16.906 8.742 30.469 1 95.25 445 SER A O 1
ATOM 3436 N N . PRO A 1 446 ? 15.555 7.066 29.797 1 92.12 446 PRO A N 1
ATOM 3437 C CA . PRO A 1 446 ? 16.438 6.07 30.422 1 92.12 446 PRO A CA 1
ATOM 3438 C C . PRO A 1 446 ? 17.797 5.988 29.734 1 92.12 446 PRO A C 1
ATOM 3440 O O . PRO A 1 446 ? 18.781 5.562 30.359 1 92.12 446 PRO A O 1
ATOM 3443 N N . VAL A 1 447 ? 17.859 6.477 28.516 1 91.75 447 VAL A N 1
ATOM 3444 C CA . VAL A 1 447 ? 19.078 6.355 27.719 1 91.75 447 VAL A CA 1
ATOM 3445 C C . VAL A 1 447 ? 19.875 7.648 27.812 1 91.75 447 VAL A C 1
ATOM 3447 O O . VAL A 1 447 ? 21.094 7.617 27.953 1 91.75 447 VAL A O 1
ATOM 3450 N N . TYR A 1 448 ? 19.172 8.828 27.797 1 95.5 448 TYR A N 1
ATOM 3451 C CA . TYR A 1 448 ? 19.875 10.094 27.578 1 95.5 448 TYR A CA 1
ATOM 3452 C C . TYR A 1 448 ? 19.797 10.977 28.812 1 95.5 448 TYR A C 1
ATOM 3454 O O . TYR A 1 448 ? 20.438 12.031 28.859 1 95.5 448 TYR A O 1
ATOM 3462 N N . GLY A 1 449 ? 19.125 10.531 29.844 1 96.62 449 GLY A N 1
ATOM 3463 C CA . GLY A 1 449 ? 18.859 11.406 30.984 1 96.62 449 GLY A CA 1
ATOM 3464 C C . GLY A 1 449 ? 17.859 12.492 30.672 1 96.62 449 GLY A C 1
ATOM 3465 O O . GLY A 1 449 ? 16.859 12.25 29.984 1 96.62 449 GLY A O 1
ATOM 3466 N N . LEU A 1 450 ? 18.094 13.648 31.203 1 97.69 450 LEU A N 1
ATOM 3467 C CA . LEU A 1 450 ? 17.172 14.758 30.969 1 97.69 450 LEU A CA 1
ATOM 3468 C C . LEU A 1 450 ? 17.438 15.398 29.609 1 97.69 450 LEU A C 1
ATOM 3470 O O . LEU A 1 450 ? 18.531 15.891 29.344 1 97.69 450 LEU A O 1
ATOM 3474 N N . VAL A 1 451 ? 16.484 15.383 28.734 1 98.12 451 VAL A N 1
ATOM 3475 C CA . VAL A 1 451 ? 16.594 15.953 27.406 1 98.12 451 VAL A CA 1
ATOM 3476 C C . VAL A 1 451 ? 15.336 16.734 27.062 1 98.12 451 VAL A C 1
ATOM 3478 O O . VAL A 1 451 ? 14.305 16.594 27.734 1 98.12 451 VAL A O 1
ATOM 3481 N N . PRO A 1 452 ? 15.391 17.641 26.016 1 98 452 PRO A N 1
ATOM 3482 C CA . PRO A 1 452 ? 14.148 18.25 25.547 1 98 452 PRO A CA 1
ATOM 3483 C C . PRO A 1 452 ? 13.109 17.219 25.109 1 98 452 PRO A C 1
ATOM 3485 O O . PRO A 1 452 ? 13.469 16.141 24.641 1 98 452 PRO A O 1
ATOM 3488 N N . SER A 1 453 ? 11.883 17.531 25.312 1 97.38 453 SER A N 1
ATOM 3489 C CA . SER A 1 453 ? 10.805 16.656 24.859 1 97.38 453 SER A CA 1
ATOM 3490 C C . SER A 1 453 ? 10.453 16.922 23.406 1 97.38 453 SER A C 1
ATOM 3492 O O . SER A 1 453 ? 9.891 17.969 23.062 1 97.38 453 SER A O 1
ATOM 3494 N N . LEU A 1 454 ? 10.883 16.016 22.531 1 96.81 454 LEU A N 1
ATOM 3495 C CA . LEU A 1 454 ? 10.414 16.016 21.156 1 96.81 454 LEU A CA 1
ATOM 3496 C C . LEU A 1 454 ? 8.992 15.461 21.062 1 96.81 454 LEU A C 1
ATOM 3498 O O . LEU A 1 454 ? 8.75 14.312 21.438 1 96.81 454 LEU A O 1
ATOM 3502 N N . GLY A 1 455 ? 8.047 16.219 20.703 1 95.06 455 GLY A N 1
ATOM 3503 C CA . GLY A 1 455 ? 6.664 15.773 20.609 1 95.06 455 GLY A CA 1
ATOM 3504 C C . GLY A 1 455 ? 6.41 14.852 19.438 1 95.06 455 GLY A C 1
ATOM 3505 O O . GLY A 1 455 ? 7.293 14.641 18.594 1 95.06 455 GLY A O 1
ATOM 3506 N N . SER A 1 456 ? 5.23 14.258 19.344 1 94.31 456 SER A N 1
ATOM 3507 C CA . SER A 1 456 ? 4.82 13.391 18.25 1 94.31 456 SER A CA 1
ATOM 3508 C C . SER A 1 456 ? 4.027 14.156 17.188 1 94.31 456 SER A C 1
ATOM 3510 O O . SER A 1 456 ? 3.529 15.25 17.469 1 94.31 456 SER A O 1
ATOM 3512 N N . LEU A 1 457 ? 3.938 13.539 16.031 1 95.69 457 LEU A N 1
ATOM 3513 C CA . LEU A 1 457 ? 3.24 14.18 14.93 1 95.69 457 LEU A CA 1
ATOM 3514 C C . LEU A 1 457 ? 1.818 13.641 14.797 1 95.69 457 LEU A C 1
ATOM 3516 O O . LEU A 1 457 ? 1.602 12.43 14.844 1 95.69 457 LEU A O 1
ATOM 3520 N N . GLY A 1 458 ? 0.844 14.477 14.719 1 92.75 458 GLY A N 1
ATOM 3521 C CA . GLY A 1 458 ? -0.519 14.141 14.336 1 92.75 458 GLY A CA 1
ATOM 3522 C C . GLY A 1 458 ? -0.795 14.359 12.859 1 92.75 458 GLY A C 1
ATOM 3523 O O . GLY A 1 458 ? -0.032 13.906 12.008 1 92.75 458 GLY A O 1
ATOM 3524 N N . ALA A 1 459 ? -1.886 14.953 12.578 1 91.44 459 ALA A N 1
ATOM 3525 C CA . ALA A 1 459 ? -2.25 15.281 11.203 1 91.44 459 ALA A CA 1
ATOM 3526 C C . ALA A 1 459 ? -2.619 16.75 11.07 1 91.44 459 ALA A C 1
ATOM 3528 O O . ALA A 1 459 ? -3.5 17.109 10.281 1 91.44 459 ALA A O 1
ATOM 3529 N N . GLY A 1 460 ? -1.989 17.578 11.812 1 90.88 460 GLY A N 1
ATOM 3530 C CA . GLY A 1 460 ? -2.406 18.969 11.922 1 90.88 460 GLY A CA 1
ATOM 3531 C C . GLY A 1 460 ? -1.742 19.875 10.898 1 90.88 460 GLY A C 1
ATOM 3532 O O . GLY A 1 460 ? -2.088 21.047 10.789 1 90.88 460 GLY A O 1
ATOM 3533 N N . SER A 1 461 ? -0.766 19.312 10.188 1 96.5 461 SER A N 1
ATOM 3534 C CA . SER A 1 461 ? -0.07 20.141 9.203 1 96.5 461 SER A CA 1
ATOM 3535 C C . SER A 1 461 ? 0.455 19.281 8.047 1 96.5 461 SER A C 1
ATOM 3537 O O . SER A 1 461 ? 0.158 18.094 7.965 1 96.5 461 SER A O 1
ATOM 3539 N N . ASP A 1 462 ? 1.219 19.906 7.168 1 98.5 462 ASP A N 1
ATOM 3540 C CA . ASP A 1 462 ? 1.567 19.344 5.867 1 98.5 462 ASP A CA 1
ATOM 3541 C C . ASP A 1 462 ? 2.502 18.141 6.012 1 98.5 462 ASP A C 1
ATOM 3543 O O . ASP A 1 462 ? 2.721 17.406 5.055 1 98.5 462 ASP A O 1
ATOM 3547 N N . TYR A 1 463 ? 3.004 17.781 7.188 1 98.56 463 TYR A N 1
ATOM 3548 C CA . TYR A 1 463 ? 3.785 16.562 7.371 1 98.56 463 TYR A CA 1
ATOM 3549 C C . TYR A 1 463 ? 2.893 15.328 7.305 1 98.56 463 TYR A C 1
ATOM 3551 O O . TYR A 1 463 ? 3.383 14.211 7.129 1 98.56 463 TYR A O 1
ATOM 3559 N N . ALA A 1 464 ? 1.586 15.469 7.41 1 98.5 464 ALA A N 1
ATOM 3560 C CA . ALA A 1 464 ? 0.645 14.367 7.574 1 98.5 464 ALA A CA 1
ATOM 3561 C C . ALA A 1 464 ? 0.713 13.406 6.395 1 98.5 464 ALA A C 1
ATOM 3563 O O . ALA A 1 464 ? 0.898 12.195 6.578 1 98.5 464 ALA A O 1
ATOM 3564 N N . PRO A 1 465 ? 0.594 13.898 5.109 1 98.56 465 PRO A N 1
ATOM 3565 C CA . PRO A 1 465 ? 0.649 12.93 4.012 1 98.56 465 PRO A CA 1
ATOM 3566 C C . PRO A 1 465 ? 2.016 12.258 3.881 1 98.56 465 PRO A C 1
ATOM 3568 O O . 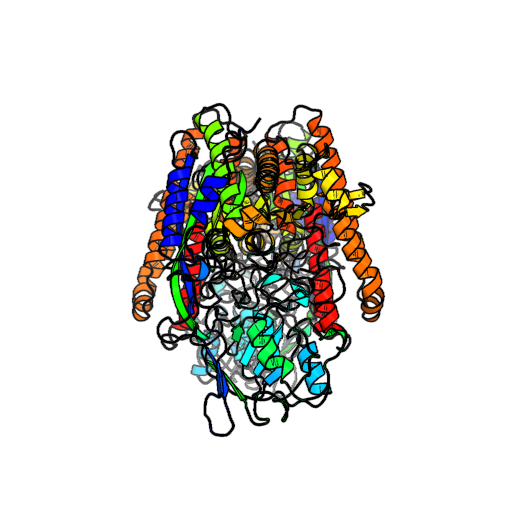PRO A 1 465 ? 2.115 11.133 3.381 1 98.56 465 PRO A O 1
ATOM 3571 N N . PHE A 1 466 ? 3.117 12.891 4.371 1 98.75 466 PHE A N 1
ATOM 3572 C CA . PHE A 1 466 ? 4.457 12.328 4.273 1 98.75 466 PHE A CA 1
ATOM 3573 C C . PHE A 1 466 ? 4.645 11.211 5.289 1 98.75 466 PHE A C 1
ATOM 3575 O O . PHE A 1 466 ? 5.219 10.164 4.969 1 98.75 466 PHE A O 1
ATOM 3582 N N . ILE A 1 467 ? 4.105 11.406 6.523 1 98.38 467 ILE A N 1
ATOM 3583 C CA . ILE A 1 467 ? 4.34 10.398 7.555 1 98.38 467 ILE A CA 1
ATOM 3584 C C . ILE A 1 467 ? 3.252 9.328 7.488 1 98.38 467 ILE A C 1
ATOM 3586 O O . ILE A 1 467 ? 3.547 8.133 7.516 1 98.38 467 ILE A O 1
ATOM 3590 N N . HIS A 1 468 ? 1.964 9.633 7.328 1 98.19 468 HIS A N 1
ATOM 3591 C CA . HIS A 1 468 ? 0.852 8.703 7.469 1 98.19 468 HIS A CA 1
ATOM 3592 C C . HIS A 1 468 ? 0.597 7.949 6.168 1 98.19 468 HIS A C 1
ATOM 3594 O O . HIS A 1 468 ? 0.169 6.793 6.188 1 98.19 468 HIS A O 1
ATOM 3600 N N . PHE A 1 469 ? 0.872 8.562 4.996 1 97.94 469 PHE A N 1
ATOM 3601 C CA . PHE A 1 469 ? 0.567 7.996 3.688 1 97.94 469 PHE A CA 1
ATOM 3602 C C . PHE A 1 469 ? 1.812 7.379 3.062 1 97.94 469 PHE A C 1
ATOM 3604 O O . PHE A 1 469 ? 1.78 6.238 2.602 1 97.94 469 PHE A O 1
ATOM 3611 N N . LEU A 1 470 ? 2.998 8.133 3.209 1 98.31 470 LEU A N 1
ATOM 3612 C CA . LEU A 1 470 ? 4.188 7.695 2.482 1 98.31 470 LEU A CA 1
ATOM 3613 C C . LEU A 1 470 ? 5.199 7.066 3.43 1 98.31 470 LEU A C 1
ATOM 3615 O O . LEU A 1 470 ? 6.152 6.414 2.984 1 98.31 470 LEU A O 1
ATOM 3619 N N . GLY A 1 471 ? 5.102 7.219 4.738 1 98.06 471 GLY A N 1
ATOM 3620 C CA . GLY A 1 471 ? 6.059 6.664 5.68 1 98.06 471 GLY A CA 1
ATOM 3621 C C . GLY A 1 471 ? 7.422 7.332 5.609 1 98.06 471 GLY A C 1
ATOM 3622 O O . GLY A 1 471 ? 8.453 6.656 5.645 1 98.06 471 GLY A O 1
ATOM 3623 N N . ILE A 1 472 ? 7.48 8.68 5.508 1 98.69 472 ILE A N 1
ATOM 3624 C CA . ILE A 1 472 ? 8.719 9.453 5.457 1 98.69 472 ILE A CA 1
ATOM 3625 C C . ILE A 1 472 ? 8.969 10.109 6.816 1 98.69 472 ILE A C 1
ATOM 3627 O O . ILE A 1 472 ? 8.094 10.781 7.363 1 98.69 472 ILE A O 1
ATOM 3631 N N . SER A 1 473 ? 10.148 9.898 7.398 1 98.75 473 SER A N 1
ATOM 3632 C CA . SER A 1 473 ? 10.5 10.586 8.633 1 98.75 473 SER A CA 1
ATOM 3633 C C . SER A 1 473 ? 10.273 12.094 8.508 1 98.75 473 SER A C 1
ATOM 3635 O O . SER A 1 473 ? 10.664 12.703 7.512 1 98.75 473 SER A O 1
ATOM 3637 N N . SER A 1 474 ? 9.594 12.664 9.5 1 98.81 474 SER A N 1
ATOM 3638 C CA . SER A 1 474 ? 9.172 14.055 9.391 1 98.81 474 SER A CA 1
ATOM 3639 C C . SER A 1 474 ? 9.367 14.797 10.711 1 98.81 474 SER A C 1
ATOM 3641 O O . SER A 1 474 ? 9.539 14.172 11.758 1 98.81 474 SER A O 1
ATOM 3643 N N . MET A 1 475 ? 9.398 16.078 10.672 1 98.81 475 MET A N 1
ATOM 3644 C CA . MET A 1 475 ? 9.484 16.953 11.836 1 98.81 475 MET A CA 1
ATOM 3645 C C . MET A 1 475 ? 8.75 18.266 11.578 1 98.81 475 MET A C 1
ATOM 3647 O O . MET A 1 475 ? 8.516 18.641 10.43 1 98.81 475 MET A O 1
ATOM 3651 N N . ASP A 1 476 ? 8.32 18.891 12.57 1 98.81 476 ASP A N 1
ATOM 3652 C CA . ASP A 1 476 ? 7.703 20.219 12.594 1 98.81 476 ASP A CA 1
ATOM 3653 C C . ASP A 1 476 ? 8.383 21.125 13.609 1 98.81 476 ASP A C 1
ATOM 3655 O O . ASP A 1 476 ? 8.523 20.766 14.781 1 98.81 476 ASP A O 1
ATOM 3659 N N . ILE A 1 477 ? 8.859 22.297 13.203 1 98.81 477 ILE A N 1
ATOM 3660 C CA . ILE A 1 477 ? 9.711 23.156 14.016 1 98.81 477 ILE A CA 1
ATOM 3661 C C . ILE A 1 477 ? 9.031 24.516 14.219 1 98.81 477 ILE A C 1
ATOM 3663 O O . ILE A 1 477 ? 8.562 25.125 13.258 1 98.81 477 ILE A O 1
ATOM 3667 N N . ALA A 1 478 ? 8.977 25.016 15.445 1 98.44 478 ALA A N 1
ATOM 3668 C CA . ALA A 1 478 ? 8.422 26.328 15.758 1 98.44 478 ALA A CA 1
ATOM 3669 C C . ALA A 1 478 ? 8.953 26.844 17.094 1 98.44 478 ALA A C 1
ATOM 3671 O O . ALA A 1 478 ? 9.367 26.062 17.953 1 98.44 478 ALA A O 1
ATOM 3672 N N . TYR A 1 479 ? 9.031 28.125 17.219 1 97.94 479 TYR A N 1
ATOM 3673 C CA . TYR A 1 479 ? 9.156 28.734 18.547 1 97.94 479 TYR A CA 1
ATOM 3674 C C . TYR A 1 479 ? 7.781 28.953 19.172 1 97.94 479 TYR A C 1
ATOM 3676 O O . TYR A 1 479 ? 6.809 29.234 18.469 1 97.94 479 TYR A O 1
ATOM 3684 N N . THR A 1 480 ? 7.715 28.797 20.484 1 97.31 480 THR A N 1
ATOM 3685 C CA . THR A 1 480 ? 6.406 28.844 21.125 1 97.31 480 THR A CA 1
ATOM 3686 C C . THR A 1 480 ? 6.504 29.547 22.484 1 97.31 480 THR A C 1
ATOM 3688 O O . THR A 1 480 ? 7.535 30.125 22.812 1 97.31 480 THR A O 1
ATOM 3691 N N . TYR A 1 481 ? 5.426 29.703 23.156 1 96.25 481 TYR A N 1
ATOM 3692 C CA . TYR A 1 481 ? 5.328 30.391 24.438 1 96.25 481 TYR A CA 1
ATOM 3693 C C . TYR A 1 481 ? 5.5 29.422 25.594 1 96.25 481 TYR A C 1
ATOM 3695 O O . TYR A 1 481 ? 5.562 28.203 25.391 1 96.25 481 TYR A O 1
ATOM 3703 N N . ASP A 1 482 ? 5.727 29.906 26.797 1 96.19 482 ASP A N 1
ATOM 3704 C CA . ASP A 1 482 ? 5.805 29.156 28.047 1 96.19 482 ASP A CA 1
ATOM 3705 C C . ASP A 1 482 ? 4.418 28.719 28.516 1 96.19 482 ASP A C 1
ATOM 3707 O O . ASP A 1 482 ? 3.629 29.516 29 1 96.19 482 ASP A O 1
ATOM 3711 N N . ARG A 1 483 ? 4.156 27.484 28.531 1 94.38 483 ARG A N 1
ATOM 3712 C CA . ARG A 1 483 ? 2.824 26.969 28.828 1 94.38 483 ARG A CA 1
ATOM 3713 C C . ARG A 1 483 ? 2.492 27.125 30.312 1 94.38 483 ARG A C 1
ATOM 3715 O O . ARG A 1 483 ? 1.329 27.016 30.703 1 94.38 483 ARG A O 1
ATOM 3722 N N . SER A 1 484 ? 3.447 27.344 31.078 1 95.69 484 SER A N 1
ATOM 3723 C CA . SER A 1 484 ? 3.199 27.578 32.5 1 95.69 484 SER A CA 1
ATOM 3724 C C . SER A 1 484 ? 2.662 28.984 32.75 1 95.69 484 SER A C 1
ATOM 3726 O O . SER A 1 484 ? 2.135 29.266 33.844 1 95.69 484 SER A O 1
ATOM 3728 N N . LYS A 1 485 ? 2.752 29.797 31.75 1 95.94 485 LYS A N 1
ATOM 3729 C CA . LYS A 1 485 ? 2.404 31.203 31.969 1 95.94 485 LYS A CA 1
ATOM 3730 C C . LYS A 1 485 ? 1.098 31.562 31.266 1 95.94 485 LYS A C 1
ATOM 3732 O O . LYS A 1 485 ? 0.544 32.625 31.484 1 95.94 485 LYS A O 1
ATOM 3737 N N . THR A 1 486 ? 0.632 30.703 30.438 1 96.38 486 THR A N 1
ATOM 3738 C CA . THR A 1 486 ? -0.607 30.984 29.719 1 96.38 486 THR A CA 1
ATOM 3739 C C . THR A 1 486 ? -1.411 29.703 29.5 1 96.38 486 THR A C 1
ATOM 3741 O O . THR A 1 486 ? -0.84 28.625 29.375 1 96.38 486 THR A O 1
ATOM 3744 N N . SER A 1 487 ? -2.713 29.859 29.469 1 92.62 487 SER A N 1
ATOM 3745 C CA . SER A 1 487 ? -3.625 28.766 29.188 1 92.62 487 SER A CA 1
ATOM 3746 C C . SER A 1 487 ? -4.039 28.75 27.719 1 92.62 487 SER A C 1
ATOM 3748 O O . SER A 1 487 ? -4.887 27.953 27.312 1 92.62 487 SER A O 1
ATOM 3750 N N . ALA A 1 488 ? -3.434 29.641 26.953 1 96.5 488 ALA A N 1
ATOM 3751 C CA . ALA A 1 488 ? -3.812 29.75 25.547 1 96.5 488 ALA A CA 1
ATOM 3752 C C . ALA A 1 488 ? -3.58 28.438 24.812 1 96.5 488 ALA A C 1
ATOM 3754 O O . ALA A 1 488 ? -2.484 27.875 24.859 1 96.5 488 ALA A O 1
ATOM 3755 N N . ARG A 1 489 ? -4.543 27.875 24.141 1 94.44 489 ARG A N 1
ATOM 3756 C CA . ARG A 1 489 ? -4.449 26.625 23.391 1 94.44 489 ARG A CA 1
ATOM 3757 C C . ARG A 1 489 ? -3.547 26.797 22.172 1 94.44 489 ARG A C 1
ATOM 3759 O O . ARG A 1 489 ? -2.967 25.828 21.688 1 94.44 489 ARG A O 1
ATOM 3766 N N . ILE A 1 490 ? -3.438 27.938 21.625 1 95.69 490 ILE A N 1
ATOM 3767 C CA . ILE A 1 490 ? -2.674 28.406 20.469 1 95.69 490 ILE A CA 1
ATOM 3768 C C . ILE A 1 490 ? -2.479 29.922 20.547 1 95.69 490 ILE A C 1
ATOM 3770 O O . ILE A 1 490 ? -2.963 30.562 21.484 1 95.69 490 ILE A O 1
ATOM 3774 N N . TYR A 1 491 ? -1.708 30.531 19.625 1 97.19 491 TYR A N 1
ATOM 3775 C CA . TYR A 1 491 ? -1.584 31.984 19.719 1 97.19 491 TYR A CA 1
ATOM 3776 C C . TYR A 1 491 ? -2.932 32.656 19.516 1 97.19 491 TYR A C 1
ATOM 3778 O O . TYR A 1 491 ? -3.723 32.219 18.672 1 97.19 491 TYR A O 1
ATOM 3786 N N . PRO A 1 492 ? -3.293 33.656 20.172 1 98.06 492 PRO A N 1
ATOM 3787 C CA . PRO A 1 492 ? -4.676 34.125 20.344 1 98.06 492 PRO A CA 1
ATOM 3788 C C . PRO A 1 492 ? -5.301 34.594 19.031 1 98.06 492 PRO A C 1
ATOM 3790 O O . PRO A 1 492 ? -6.5 34.406 18.812 1 98.06 492 PRO A O 1
ATOM 3793 N N . THR A 1 493 ? -4.566 35.219 18.141 1 98.25 493 THR A N 1
ATOM 3794 C CA . THR A 1 493 ? -5.16 35.812 16.938 1 98.25 493 THR A CA 1
ATOM 3795 C C . THR A 1 493 ? -5.207 34.781 15.812 1 98.25 493 THR A C 1
ATOM 3797 O O . THR A 1 493 ? -5.363 35.156 14.641 1 98.25 493 THR A O 1
ATOM 3800 N N . TYR A 1 494 ? -5.051 33.5 16.172 1 97.81 494 TYR A N 1
ATOM 3801 C CA . TYR A 1 494 ? -5.016 32.406 15.219 1 97.81 494 TYR A CA 1
ATOM 3802 C C . TYR A 1 494 ? -6.238 32.406 14.312 1 97.81 494 TYR A C 1
ATOM 3804 O O . TYR A 1 494 ? -7.375 32.406 14.789 1 97.81 494 TYR A O 1
ATOM 3812 N N . HIS A 1 495 ? -6.039 32.531 12.945 1 97.81 495 HIS A N 1
ATOM 3813 C CA . HIS A 1 495 ? -7.047 32.438 11.891 1 97.81 495 HIS A CA 1
ATOM 3814 C C . HIS A 1 495 ? -8.047 33.594 11.961 1 97.81 495 HIS A C 1
ATOM 3816 O O . HIS A 1 495 ? -9.211 33.438 11.609 1 97.81 495 HIS A O 1
ATOM 3822 N N . THR A 1 496 ? -7.703 34.75 12.547 1 98.25 496 THR A N 1
ATOM 3823 C CA . THR A 1 496 ? -8.555 35.906 12.625 1 98.25 496 THR A CA 1
ATOM 3824 C C . THR A 1 496 ? -7.953 37.062 11.82 1 98.25 496 THR A C 1
ATOM 3826 O O . THR A 1 496 ? -6.816 37 11.359 1 98.25 496 THR A O 1
ATOM 3829 N N . ALA A 1 497 ? -8.719 38.125 11.711 1 98 497 ALA A N 1
ATOM 3830 C CA . ALA A 1 497 ? -8.258 39.281 10.961 1 98 497 ALA A CA 1
ATOM 3831 C C . ALA A 1 497 ? -7.215 40.062 11.758 1 98 497 ALA A C 1
ATOM 3833 O O . ALA A 1 497 ? -6.609 41 11.242 1 98 497 ALA A O 1
ATOM 3834 N N . PHE A 1 498 ? -6.941 39.594 12.984 1 98.25 498 PHE A N 1
ATOM 3835 C CA . PHE A 1 498 ? -6 40.312 13.844 1 98.25 498 PHE A CA 1
ATOM 3836 C C . PHE A 1 498 ? -4.598 39.719 13.711 1 98.25 498 PHE A C 1
ATOM 3838 O O . PHE A 1 498 ? -3.643 40.25 14.281 1 98.25 498 PHE A O 1
ATOM 3845 N N . ASP A 1 499 ? -4.449 38.625 12.938 1 97.81 499 ASP A N 1
ATOM 3846 C CA . ASP A 1 499 ? -3.15 38.062 12.609 1 97.81 499 ASP A CA 1
ATOM 3847 C C . ASP A 1 499 ? -2.412 38.906 11.578 1 97.81 499 ASP A C 1
ATOM 3849 O O . ASP A 1 499 ? -2.385 38.562 10.391 1 97.81 499 ASP A O 1
ATOM 3853 N N . THR A 1 500 ? -1.792 39.969 12.062 1 96.88 500 THR A N 1
ATOM 3854 C CA . THR A 1 500 ? -1.174 41 11.219 1 96.88 500 THR A CA 1
ATOM 3855 C C . THR A 1 500 ? 0.313 41.125 11.531 1 96.88 500 THR A C 1
ATOM 3857 O O . THR A 1 500 ? 0.791 40.594 12.539 1 96.88 500 THR A O 1
ATOM 3860 N N . PHE A 1 501 ? 0.978 41.812 10.633 1 96.5 501 PHE A N 1
ATOM 3861 C CA . PHE A 1 501 ? 2.408 42 10.82 1 96.5 501 PHE A CA 1
ATOM 3862 C C . PHE A 1 501 ? 2.682 42.719 12.141 1 96.5 501 PHE A C 1
ATOM 3864 O O . PHE A 1 501 ? 3.609 42.344 12.867 1 96.5 501 PHE A O 1
ATOM 3871 N N . ASP A 1 502 ? 1.869 43.719 12.484 1 95.19 502 ASP A N 1
ATOM 3872 C CA . ASP A 1 502 ? 2.055 44.469 13.711 1 95.19 502 ASP A CA 1
ATOM 3873 C C . ASP A 1 502 ? 1.91 43.594 14.945 1 95.19 502 ASP A C 1
ATOM 3875 O O . ASP A 1 502 ? 2.594 43.781 15.945 1 95.19 502 ASP A O 1
ATOM 3879 N N . TYR A 1 503 ? 0.97 42.688 14.891 1 97.06 503 TYR A N 1
ATOM 3880 C CA . TYR A 1 503 ? 0.796 41.719 15.969 1 97.06 503 TYR A CA 1
ATOM 3881 C C . TYR A 1 503 ? 2.096 40.969 16.25 1 97.06 503 TYR A C 1
ATOM 3883 O O . TYR A 1 503 ? 2.498 40.812 17.406 1 97.06 503 TYR A O 1
ATOM 3891 N N . VAL A 1 504 ? 2.824 40.531 15.195 1 97.19 504 VAL A N 1
ATOM 3892 C CA . VAL A 1 504 ? 4.074 39.781 15.32 1 97.19 504 VAL A CA 1
ATOM 3893 C C . VAL A 1 504 ? 5.176 40.719 15.828 1 97.19 504 VAL A C 1
ATOM 3895 O O . VAL A 1 504 ? 5.883 40.375 16.781 1 97.19 504 VAL A O 1
ATOM 3898 N N . ASP A 1 505 ? 5.301 41.844 15.203 1 95.31 505 ASP A N 1
ATOM 3899 C CA . ASP A 1 505 ? 6.387 42.781 15.469 1 95.31 505 ASP A CA 1
ATOM 3900 C C . ASP A 1 505 ? 6.316 43.312 16.891 1 95.31 505 ASP A C 1
ATOM 3902 O O . ASP A 1 505 ? 7.348 43.5 17.547 1 95.31 505 ASP A O 1
ATOM 3906 N N . LYS A 1 506 ? 5.109 43.531 17.391 1 95.38 506 LYS A N 1
ATOM 3907 C CA . LYS A 1 506 ? 4.945 44.156 18.688 1 95.38 506 LYS A CA 1
ATOM 3908 C C . LYS A 1 506 ? 4.91 43.125 19.812 1 95.38 506 LYS A C 1
ATOM 3910 O O . LYS A 1 506 ? 5.422 43.375 20.906 1 95.38 506 LYS A O 1
ATOM 3915 N N . PHE A 1 507 ? 4.246 42.031 19.531 1 96.31 507 PHE A N 1
ATOM 3916 C CA . PHE A 1 507 ? 3.904 41.188 20.688 1 96.31 507 PHE A CA 1
ATOM 3917 C C . PHE A 1 507 ? 4.605 39.844 20.594 1 96.31 507 PHE A C 1
ATOM 3919 O O . PHE A 1 507 ? 4.98 39.25 21.609 1 96.31 507 PHE A O 1
ATOM 3926 N N . LEU A 1 508 ? 4.785 39.25 19.484 1 96.44 508 LEU A N 1
ATOM 3927 C CA . LEU A 1 508 ? 5.227 37.844 19.406 1 96.44 508 LEU A CA 1
ATOM 3928 C C . LEU A 1 508 ? 6.742 37.75 19.281 1 96.44 508 LEU A C 1
ATOM 3930 O O . LEU A 1 508 ? 7.379 36.938 19.922 1 96.44 508 LEU A O 1
ATOM 3934 N N . ASP A 1 509 ? 7.289 38.594 18.422 1 96.19 509 ASP A N 1
ATOM 3935 C CA . ASP A 1 509 ? 8.719 38.469 18.156 1 96.19 509 ASP A CA 1
ATOM 3936 C C . ASP A 1 509 ? 9.328 39.812 17.781 1 96.19 509 ASP A C 1
ATOM 3938 O O . ASP A 1 509 ? 9.883 39.969 16.688 1 96.19 509 ASP A O 1
ATOM 3942 N N . PRO A 1 510 ? 9.32 40.75 18.688 1 93.62 510 PRO A N 1
ATOM 3943 C CA . PRO A 1 510 ? 10.031 42 18.406 1 93.62 510 PRO A CA 1
ATOM 3944 C C . PRO A 1 510 ? 11.5 41.781 18.047 1 93.62 510 PRO A C 1
ATOM 3946 O O . PRO A 1 510 ? 12.211 41.062 18.75 1 93.62 510 PRO A O 1
ATOM 3949 N N . GLY A 1 511 ? 11.906 42.281 16.984 1 92.31 511 GLY A N 1
ATOM 3950 C CA . GLY A 1 511 ? 13.281 42.125 16.531 1 92.31 511 GLY A CA 1
ATOM 3951 C C . GLY A 1 511 ? 13.5 40.875 15.711 1 92.31 511 GLY A C 1
ATOM 3952 O O . GLY A 1 511 ? 14.578 40.656 15.148 1 92.31 511 GLY A O 1
ATOM 3953 N N . PHE A 1 512 ? 12.523 39.906 15.656 1 95.56 512 PHE A N 1
ATOM 3954 C CA . PHE A 1 512 ? 12.438 38.75 14.773 1 95.56 512 PHE A CA 1
ATOM 3955 C C . PHE A 1 512 ? 13.594 37.781 15.047 1 95.56 512 PHE A C 1
ATOM 3957 O O . PHE A 1 512 ? 14.094 37.125 14.125 1 95.56 512 PHE A O 1
ATOM 3964 N N . SER A 1 513 ? 14.07 37.781 16.281 1 95.38 513 SER A N 1
ATOM 3965 C CA . SER A 1 513 ? 15.18 36.906 16.656 1 95.38 513 SER A CA 1
ATOM 3966 C C . SER A 1 513 ? 14.719 35.438 16.75 1 95.38 513 SER A C 1
ATOM 3968 O O . SER A 1 513 ? 15.5 34.531 16.516 1 95.38 513 SER A O 1
ATOM 3970 N N . SER A 1 514 ? 13.453 35.25 17.125 1 96.69 514 SER A N 1
ATOM 3971 C CA . SER A 1 514 ? 12.938 33.875 17.156 1 96.69 514 SER A CA 1
ATOM 3972 C C . SER A 1 514 ? 12.789 33.312 15.75 1 96.69 514 SER A C 1
ATOM 3974 O O . SER A 1 514 ? 13.047 32.125 15.523 1 96.69 514 SER A O 1
ATOM 3976 N N . HIS A 1 515 ? 12.375 34.156 14.781 1 97.19 515 HIS A N 1
ATOM 3977 C CA . HIS A 1 515 ? 12.359 33.719 13.383 1 97.19 515 HIS A CA 1
ATOM 3978 C C . HIS A 1 515 ? 13.742 33.281 12.922 1 97.19 515 HIS A C 1
ATOM 3980 O O . HIS A 1 515 ? 13.875 32.25 12.25 1 97.19 515 HIS A O 1
ATOM 3986 N N . GLN A 1 516 ? 14.703 34.062 13.312 1 96.44 516 GLN A N 1
ATOM 3987 C CA . GLN A 1 516 ? 16.078 33.719 12.961 1 96.44 516 GLN A CA 1
ATOM 3988 C C . GLN A 1 516 ? 16.5 32.406 13.578 1 96.44 516 GLN A C 1
ATOM 3990 O O . GLN A 1 516 ? 17.203 31.609 12.945 1 96.44 516 GLN A O 1
ATOM 3995 N N . ALA A 1 517 ? 16.109 32.219 14.805 1 97.25 517 ALA A N 1
ATOM 3996 C CA . ALA A 1 517 ? 16.453 30.969 15.5 1 97.25 517 ALA A CA 1
ATOM 3997 C C . ALA A 1 517 ? 15.859 29.75 14.781 1 97.25 517 ALA A C 1
ATOM 3999 O O . ALA A 1 517 ? 16.531 28.719 14.633 1 97.25 517 ALA A O 1
ATOM 4000 N N . VAL A 1 518 ? 14.609 29.859 14.383 1 98.31 518 VAL A N 1
ATOM 4001 C CA . VAL A 1 518 ? 13.969 28.766 13.664 1 98.31 518 VAL A CA 1
ATOM 4002 C C . VAL A 1 518 ? 14.68 28.531 12.328 1 98.31 518 VAL A C 1
ATOM 4004 O O . VAL A 1 518 ? 14.945 27.391 11.953 1 98.31 518 VAL A O 1
ATOM 4007 N N . ALA A 1 519 ? 14.992 29.594 11.617 1 98.12 519 ALA A N 1
ATOM 4008 C CA . ALA A 1 519 ? 15.688 29.484 10.336 1 98.12 519 ALA A CA 1
ATOM 4009 C C . ALA A 1 519 ? 17.047 28.797 10.5 1 98.12 519 ALA A C 1
ATOM 4011 O O . ALA A 1 519 ? 17.406 27.922 9.711 1 98.12 519 ALA A O 1
ATOM 4012 N N . ARG A 1 520 ? 17.781 29.25 11.531 1 98 520 ARG A N 1
ATOM 4013 C CA . ARG A 1 520 ? 19.094 28.656 11.781 1 98 520 ARG A CA 1
ATOM 4014 C C . ARG A 1 520 ? 18.984 27.188 12.141 1 98 520 ARG A C 1
ATOM 4016 O O . ARG A 1 520 ? 19.781 26.359 11.703 1 98 520 ARG A O 1
ATOM 4023 N N . THR A 1 521 ? 18 26.875 12.945 1 98.69 521 THR A N 1
ATOM 4024 C CA . THR A 1 521 ? 17.781 25.484 13.328 1 98.69 521 THR A CA 1
ATOM 4025 C C . THR A 1 521 ? 17.438 24.625 12.109 1 98.69 521 THR A C 1
ATOM 4027 O O . THR A 1 521 ? 18.078 23.609 11.859 1 98.69 521 THR A O 1
ATOM 4030 N N . ALA A 1 522 ? 16.422 25.047 11.344 1 98.81 522 ALA A N 1
ATOM 4031 C CA . ALA A 1 522 ? 16.016 24.328 10.148 1 98.81 522 ALA A CA 1
ATOM 4032 C C . ALA A 1 522 ? 17.156 24.234 9.133 1 98.81 522 ALA A C 1
ATOM 4034 O O . ALA A 1 522 ? 17.359 23.203 8.508 1 98.81 522 ALA A O 1
ATOM 4035 N N . GLY A 1 523 ? 17.828 25.344 8.945 1 98.62 523 GLY A N 1
ATOM 4036 C CA . GLY A 1 523 ? 18.969 25.359 8.039 1 98.62 523 GLY A CA 1
ATOM 4037 C C . GLY A 1 523 ? 20.047 24.375 8.438 1 98.62 523 GLY A C 1
ATOM 4038 O O . GLY A 1 523 ? 20.594 23.656 7.582 1 98.62 523 GLY A O 1
ATOM 4039 N N . SER A 1 524 ? 20.391 24.344 9.758 1 98.69 524 SER A N 1
ATOM 4040 C CA . SER A 1 524 ? 21.375 23.406 10.258 1 98.69 524 SER A CA 1
ATOM 4041 C C . SER A 1 524 ? 20.938 21.953 10.023 1 98.69 524 SER A C 1
ATOM 4043 O O . SER A 1 524 ? 21.75 21.109 9.641 1 98.69 524 SER A O 1
ATOM 4045 N N . ILE A 1 525 ? 19.719 21.672 10.227 1 98.88 525 ILE A N 1
ATOM 4046 C CA . ILE A 1 525 ? 19.172 20.344 10.023 1 98.88 525 ILE A CA 1
ATOM 4047 C C . ILE A 1 525 ? 19.25 19.969 8.547 1 98.88 525 ILE A C 1
ATOM 4049 O O . ILE A 1 525 ? 19.656 18.859 8.195 1 98.88 525 ILE A O 1
ATOM 4053 N N . ILE A 1 526 ? 18.844 20.906 7.637 1 98.88 526 ILE A N 1
ATOM 4054 C CA . ILE A 1 526 ? 18.922 20.688 6.195 1 98.88 526 ILE A CA 1
ATOM 4055 C C . ILE A 1 526 ? 20.344 20.328 5.801 1 98.88 526 ILE A C 1
ATOM 4057 O O . ILE A 1 526 ? 20.578 19.359 5.074 1 98.88 526 ILE A O 1
ATOM 4061 N N . LEU A 1 527 ? 21.328 21.094 6.297 1 98.75 527 LEU A N 1
ATOM 4062 C CA . LEU A 1 527 ? 22.719 20.875 5.941 1 98.75 527 LEU A CA 1
ATOM 4063 C C . LEU A 1 527 ? 23.219 19.516 6.453 1 98.75 527 LEU A C 1
ATOM 4065 O O . LEU A 1 527 ? 23.922 18.797 5.742 1 98.75 527 LEU A O 1
ATOM 4069 N N . ARG A 1 528 ? 22.812 19.172 7.668 1 98.69 528 ARG A N 1
ATOM 4070 C CA . ARG A 1 528 ? 23.219 17.891 8.234 1 98.69 528 ARG A CA 1
ATOM 4071 C C . ARG A 1 528 ? 22.625 16.734 7.457 1 98.69 528 ARG A C 1
ATOM 4073 O O . ARG A 1 528 ? 23.312 15.75 7.164 1 98.69 528 ARG A O 1
ATOM 4080 N N . LEU A 1 529 ? 21.359 16.797 7.078 1 98.88 529 LEU A N 1
ATOM 4081 C CA . LEU A 1 529 ? 20.688 15.727 6.352 1 98.88 529 LEU A CA 1
ATOM 4082 C C . LEU A 1 529 ? 21.188 15.648 4.91 1 98.88 529 LEU A C 1
ATOM 4084 O O . LEU A 1 529 ? 21.281 14.562 4.34 1 98.88 529 LEU A O 1
ATOM 4088 N N . SER A 1 530 ? 21.484 16.812 4.301 1 98.62 530 SER A N 1
ATOM 4089 C CA . SER A 1 530 ? 21.797 16.844 2.877 1 98.62 530 SER A CA 1
ATOM 4090 C C . SER A 1 530 ? 23.281 16.609 2.641 1 98.62 530 SER A C 1
ATOM 4092 O O . SER A 1 530 ? 23.688 16.172 1.559 1 98.62 530 SER A O 1
ATOM 4094 N N . ASP A 1 531 ? 24.188 16.797 3.711 1 97.75 531 ASP A N 1
ATOM 4095 C CA . ASP A 1 531 ? 25.625 16.844 3.424 1 97.75 531 ASP A CA 1
ATOM 4096 C C . ASP A 1 531 ? 26.375 15.766 4.203 1 97.75 531 ASP A C 1
ATOM 4098 O O . ASP A 1 531 ? 27.531 15.477 3.91 1 97.75 531 ASP A O 1
ATOM 4102 N N . SER A 1 532 ? 25.75 15.148 5.18 1 96.31 532 SER A N 1
ATOM 4103 C CA . SER A 1 532 ? 26.453 14.141 5.973 1 96.31 532 SER A CA 1
ATOM 4104 C C . SER A 1 532 ? 26.672 12.867 5.176 1 96.31 532 SER A C 1
ATOM 4106 O O . SER A 1 532 ? 25.844 12.492 4.344 1 96.31 532 SER A O 1
ATOM 4108 N N . PHE A 1 533 ? 27.859 12.219 5.52 1 95.06 533 PHE A N 1
ATOM 4109 C CA . PHE A 1 533 ? 28.141 10.938 4.895 1 95.06 533 PHE A CA 1
ATOM 4110 C C . PHE A 1 533 ? 27.141 9.883 5.332 1 95.06 533 PHE A C 1
ATOM 4112 O O . PHE A 1 533 ? 26.516 9.227 4.496 1 95.06 533 PHE A O 1
ATOM 4119 N N . PHE A 1 534 ? 27.062 9.711 6.637 1 97.25 534 PHE A N 1
ATOM 4120 C CA . PHE A 1 534 ? 26.016 8.883 7.227 1 97.25 534 PHE A CA 1
ATOM 4121 C C . PHE A 1 534 ? 24.828 9.727 7.648 1 97.25 534 PHE A C 1
ATOM 4123 O O . PHE A 1 534 ? 25 10.75 8.312 1 97.25 534 PHE A O 1
ATOM 4130 N N . LEU A 1 535 ? 23.609 9.375 7.238 1 98.31 535 LEU A N 1
ATOM 4131 C CA . LEU A 1 535 ? 22.422 10.125 7.637 1 98.31 535 LEU A CA 1
ATOM 4132 C C . LEU A 1 535 ? 22.328 10.234 9.156 1 98.31 535 LEU A C 1
ATOM 4134 O O . LEU A 1 535 ? 22.469 9.234 9.859 1 98.31 535 LEU A O 1
ATOM 4138 N N . PRO A 1 536 ? 22.156 11.359 9.648 1 98.31 536 PRO A N 1
ATOM 4139 C CA . PRO A 1 536 ? 22.062 11.531 11.102 1 98.31 536 PRO A CA 1
ATOM 4140 C C . PRO A 1 536 ? 20.656 11.227 11.641 1 98.31 536 PRO A C 1
ATOM 4142 O O . PRO A 1 536 ? 20.109 12.008 12.414 1 98.31 536 PRO A O 1
ATOM 4145 N N . LEU A 1 537 ? 20.062 10.109 11.305 1 98.44 537 LEU A N 1
ATOM 4146 C CA . LEU A 1 537 ? 18.828 9.539 11.836 1 98.44 537 LEU A CA 1
ATOM 4147 C C . LEU A 1 537 ? 19.125 8.391 12.789 1 98.44 537 LEU A C 1
ATOM 4149 O O . LEU A 1 537 ? 19.812 7.434 12.422 1 98.44 537 LEU A O 1
ATOM 4153 N N . LYS A 1 538 ? 18.719 8.5 13.953 1 97.88 538 LYS A N 1
ATOM 4154 C CA . LYS A 1 538 ? 19 7.48 14.953 1 97.88 538 LYS A CA 1
ATOM 4155 C C . LYS A 1 538 ? 17.797 6.57 15.172 1 97.88 538 LYS A C 1
ATOM 4157 O O . LYS A 1 538 ? 16.984 6.812 16.078 1 97.88 538 LYS A O 1
ATOM 4162 N N . VAL A 1 539 ? 17.797 5.438 14.539 1 97.94 539 VAL A N 1
ATOM 4163 C CA . VAL A 1 539 ? 16.625 4.562 14.516 1 97.94 539 VAL A CA 1
ATOM 4164 C C . VAL A 1 539 ? 16.438 3.926 15.883 1 97.94 539 VAL A C 1
ATOM 4166 O O . VAL A 1 539 ? 15.312 3.561 16.25 1 97.94 539 VAL A O 1
ATOM 4169 N N . SER A 1 540 ? 17.5 3.814 16.734 1 97.88 540 SER A N 1
ATOM 4170 C CA . SER A 1 540 ? 17.391 3.213 18.062 1 97.88 540 SER A CA 1
ATOM 4171 C C . SER A 1 540 ? 16.531 4.066 18.984 1 97.88 540 SER A C 1
ATOM 4173 O O . SER A 1 540 ? 16.094 3.598 20.031 1 97.88 540 SER A O 1
ATOM 4175 N N . ASP A 1 541 ? 16.312 5.309 18.594 1 97.62 541 ASP A N 1
ATOM 4176 C CA . ASP A 1 541 ? 15.453 6.168 19.406 1 97.62 541 ASP A CA 1
ATOM 4177 C C . ASP A 1 541 ? 14.008 5.66 19.406 1 97.62 541 ASP A C 1
ATOM 4179 O O . ASP A 1 541 ? 13.227 6.008 20.281 1 97.62 541 ASP A O 1
ATOM 4183 N N . TYR A 1 542 ? 13.609 4.828 18.469 1 98 542 TYR A N 1
ATOM 4184 C CA . TYR A 1 542 ? 12.289 4.215 18.469 1 98 542 TYR A CA 1
ATOM 4185 C C . TYR A 1 542 ? 12.109 3.299 19.672 1 98 542 TYR A C 1
ATOM 4187 O O . TYR A 1 542 ? 10.984 3.002 20.078 1 98 542 TYR A O 1
ATOM 4195 N N . SER A 1 543 ? 13.25 2.816 20.203 1 97.56 543 SER A N 1
ATOM 4196 C CA . SER A 1 543 ? 13.18 1.84 21.297 1 97.56 543 SER A CA 1
ATOM 4197 C C . SER A 1 543 ? 12.414 2.395 22.484 1 97.56 543 SER A C 1
ATOM 4199 O O . SER A 1 543 ? 11.602 1.692 23.094 1 97.56 543 SER A O 1
ATOM 4201 N N . GLU A 1 544 ? 12.617 3.629 22.812 1 96.62 544 GLU A N 1
ATOM 4202 C CA . GLU A 1 544 ? 11.914 4.23 23.953 1 96.62 544 GLU A CA 1
ATOM 4203 C C . GLU A 1 544 ? 10.414 4.309 23.688 1 96.62 544 GLU A C 1
ATOM 4205 O O . GLU A 1 544 ? 9.609 4.051 24.578 1 96.62 544 GLU A O 1
ATOM 4210 N N . THR A 1 545 ? 10.055 4.742 22.5 1 97 545 THR A N 1
ATOM 4211 C CA . THR A 1 545 ? 8.648 4.836 22.109 1 97 545 THR A CA 1
ATOM 4212 C C . THR A 1 545 ? 7.98 3.463 22.156 1 97 545 THR A C 1
ATOM 4214 O O . THR A 1 545 ? 6.898 3.311 22.719 1 97 545 THR A O 1
ATOM 4217 N N . LEU A 1 546 ? 8.656 2.471 21.578 1 98.44 546 LEU A N 1
ATOM 4218 C CA . LEU A 1 546 ? 8.102 1.122 21.5 1 98.44 546 LEU A CA 1
ATOM 4219 C C . LEU A 1 546 ? 7.957 0.519 22.891 1 98.44 546 LEU A C 1
ATOM 4221 O O . LEU A 1 546 ? 6.961 -0.143 23.188 1 98.44 546 LEU A O 1
ATOM 4225 N N . ARG A 1 547 ? 8.938 0.731 23.766 1 97.69 547 ARG A N 1
ATOM 4226 C CA . ARG A 1 547 ? 8.859 0.244 25.141 1 97.69 547 ARG A CA 1
ATOM 4227 C C . ARG A 1 547 ? 7.715 0.916 25.891 1 97.69 547 ARG A C 1
ATOM 4229 O O . ARG A 1 547 ? 7.02 0.271 26.688 1 97.69 547 ARG A O 1
ATOM 4236 N N . SER A 1 548 ? 7.586 2.197 25.688 1 97.12 548 SER A N 1
ATOM 4237 C CA . SER A 1 548 ? 6.488 2.922 26.328 1 97.12 548 SER A CA 1
ATOM 4238 C C . SER A 1 548 ? 5.137 2.363 25.891 1 97.12 548 SER A C 1
ATOM 4240 O O . SER A 1 548 ? 4.254 2.145 26.719 1 97.12 548 SER A O 1
ATOM 4242 N N . PHE A 1 549 ? 4.914 2.148 24.578 1 98.31 549 PHE A N 1
ATOM 4243 C CA . PHE A 1 549 ? 3.68 1.566 24.078 1 98.31 549 PHE A CA 1
ATOM 4244 C C . PHE A 1 549 ? 3.445 0.184 24.672 1 98.31 549 PHE A C 1
ATOM 4246 O O . PHE A 1 549 ? 2.33 -0.137 25.078 1 98.31 549 PHE A O 1
ATOM 4253 N N . LEU A 1 550 ? 4.547 -0.638 24.672 1 98.75 550 LEU A N 1
ATOM 4254 C CA . LEU A 1 550 ? 4.445 -1.995 25.188 1 98.75 550 LEU A CA 1
ATOM 4255 C C . LEU A 1 550 ? 4.062 -1.979 26.672 1 98.75 550 LEU A C 1
ATOM 4257 O O . LEU A 1 550 ? 3.197 -2.744 27.094 1 98.75 550 LEU A O 1
ATOM 4261 N N . GLN A 1 551 ? 4.668 -1.111 27.422 1 98.31 551 GLN A N 1
ATOM 4262 C CA . GLN A 1 551 ? 4.379 -1.001 28.859 1 98.31 551 GLN A CA 1
ATOM 4263 C C . GLN A 1 551 ? 2.928 -0.592 29.094 1 98.31 551 GLN A C 1
ATOM 4265 O O . GLN A 1 551 ? 2.25 -1.158 29.953 1 98.31 551 GLN A O 1
ATOM 4270 N N . ALA A 1 552 ? 2.488 0.398 28.328 1 98.56 552 ALA A N 1
ATOM 4271 C CA . ALA A 1 552 ? 1.096 0.821 28.453 1 98.56 552 ALA A CA 1
ATOM 4272 C C . ALA A 1 552 ? 0.146 -0.327 28.125 1 98.56 552 ALA A C 1
ATOM 4274 O O . ALA A 1 552 ? -0.868 -0.516 28.797 1 98.56 552 ALA A O 1
ATOM 4275 N N . ALA A 1 553 ? 0.429 -1.072 27.078 1 98.69 553 ALA A N 1
ATOM 4276 C CA . ALA A 1 553 ? -0.39 -2.227 26.719 1 98.69 553 ALA A CA 1
ATOM 4277 C C . ALA A 1 553 ? -0.413 -3.258 27.844 1 98.69 553 ALA A C 1
ATOM 4279 O O . ALA A 1 553 ? -1.474 -3.777 28.188 1 98.69 553 ALA A O 1
ATOM 4280 N N . GLN A 1 554 ? 0.763 -3.578 28.406 1 98.62 554 GLN A N 1
ATOM 4281 C CA . GLN A 1 554 ? 0.888 -4.582 29.453 1 98.62 554 GLN A CA 1
ATOM 4282 C C . GLN A 1 554 ? 0.166 -4.137 30.734 1 98.62 554 GLN A C 1
ATOM 4284 O O . GLN A 1 554 ? -0.545 -4.926 31.359 1 98.62 554 GLN A O 1
ATOM 4289 N N . GLU A 1 555 ? 0.271 -2.879 31.062 1 98.5 555 GLU A N 1
ATOM 4290 C CA . GLU A 1 555 ? -0.274 -2.371 32.312 1 98.5 555 GLU A CA 1
ATOM 4291 C C . GLU A 1 555 ? -1.777 -2.133 32.219 1 98.5 555 GLU A C 1
ATOM 4293 O O . GLU A 1 555 ? -2.527 -2.426 33.156 1 98.5 555 GLU A O 1
ATOM 4298 N N . ASP A 1 556 ? -2.207 -1.628 31.078 1 98.38 556 ASP A N 1
ATOM 4299 C CA . ASP A 1 556 ? -3.574 -1.125 31.016 1 98.38 556 ASP A CA 1
ATOM 4300 C C . ASP A 1 556 ? -4.477 -2.09 30.25 1 98.38 556 ASP A C 1
ATOM 4302 O O . ASP A 1 556 ? -5.699 -2.035 30.375 1 98.38 556 ASP A O 1
ATOM 4306 N N . LEU A 1 557 ? -3.889 -2.951 29.422 1 98.12 557 LEU A N 1
ATOM 4307 C CA . LEU A 1 557 ? -4.711 -3.846 28.609 1 98.12 557 LEU A CA 1
ATOM 4308 C C . LEU A 1 557 ? -4.398 -5.305 28.938 1 98.12 557 LEU A C 1
ATOM 4310 O O . LEU A 1 557 ? -5.152 -6.203 28.547 1 98.12 557 LEU A O 1
ATOM 4314 N N . GLY A 1 558 ? -3.297 -5.648 29.594 1 97.81 558 GLY A N 1
ATOM 4315 C CA . GLY A 1 558 ? -2.795 -7 29.797 1 97.81 558 GLY A CA 1
ATOM 4316 C C . GLY A 1 558 ? -3.83 -7.945 30.375 1 97.81 558 GLY A C 1
ATOM 4317 O O . GLY A 1 558 ? -4.062 -9.023 29.828 1 97.81 558 GLY A O 1
ATOM 4318 N N . ALA A 1 559 ? -4.473 -7.555 31.469 1 97.12 559 ALA A N 1
ATOM 4319 C CA . ALA A 1 559 ? -5.457 -8.398 32.125 1 97.12 559 ALA A CA 1
ATOM 4320 C C . ALA A 1 559 ? -6.668 -8.656 31.234 1 97.12 559 ALA A C 1
ATOM 4322 O O . ALA A 1 559 ? -7.172 -9.773 31.172 1 97.12 559 ALA A O 1
ATOM 4323 N N . LEU A 1 560 ? -7.105 -7.574 30.641 1 96.5 560 LEU A N 1
ATOM 4324 C CA . LEU A 1 560 ? -8.242 -7.68 29.734 1 96.5 560 LEU A CA 1
ATOM 4325 C C . LEU A 1 560 ? -7.941 -8.648 28.594 1 96.5 560 LEU A C 1
ATOM 4327 O O . LEU A 1 560 ? -8.781 -9.484 28.25 1 96.5 560 LEU A O 1
ATOM 4331 N N . LEU A 1 561 ? -6.812 -8.539 27.984 1 97.56 561 LEU A N 1
ATOM 4332 C CA . LEU A 1 561 ? -6.402 -9.391 26.875 1 97.56 561 LEU A CA 1
ATOM 4333 C C . LEU A 1 561 ? -6.289 -10.844 27.328 1 97.56 561 LEU A C 1
ATOM 4335 O O . LEU A 1 561 ? -6.738 -11.75 26.625 1 97.56 561 LEU A O 1
ATOM 4339 N N . GLU A 1 562 ? -5.742 -11.094 28.438 1 96.38 562 GLU A N 1
ATOM 4340 C CA . GLU A 1 562 ? -5.605 -12.445 28.953 1 96.38 562 GLU A CA 1
ATOM 4341 C C . GLU A 1 562 ? -6.969 -13.094 29.188 1 96.38 562 GLU A C 1
ATOM 4343 O O . GLU A 1 562 ? -7.133 -14.297 28.969 1 96.38 562 GLU A O 1
ATOM 4348 N N . GLN A 1 563 ? -7.918 -12.297 29.688 1 95.62 563 GLN A N 1
ATOM 4349 C CA . GLN A 1 563 ? -9.281 -12.781 29.875 1 95.62 563 GLN A CA 1
ATOM 4350 C C . GLN A 1 563 ? -9.867 -13.32 28.578 1 95.62 563 GLN A C 1
ATOM 4352 O O . GLN A 1 563 ? -10.734 -14.195 28.594 1 95.62 563 GLN A O 1
ATOM 4357 N N . HIS A 1 564 ? -9.398 -12.812 27.531 1 95.69 564 HIS A N 1
ATOM 4358 C CA . HIS A 1 564 ? -9.914 -13.219 26.219 1 95.69 564 HIS A CA 1
ATOM 4359 C C . HIS A 1 564 ? -8.883 -14.062 25.469 1 95.69 564 HIS A C 1
ATOM 4361 O O . HIS A 1 564 ? -8.93 -14.148 24.234 1 95.69 564 HIS A O 1
ATOM 4367 N N . SER A 1 565 ? -7.84 -14.578 26.156 1 94.44 565 SER A N 1
ATOM 4368 C CA . SER A 1 565 ? -6.84 -15.523 25.672 1 94.44 565 SER A CA 1
ATOM 4369 C C . SER A 1 565 ? -5.965 -14.898 24.594 1 94.44 565 SER A C 1
ATOM 4371 O O . SER A 1 565 ? -5.633 -15.547 23.594 1 94.44 565 SER A O 1
ATOM 4373 N N . ILE A 1 566 ? -5.746 -13.672 24.688 1 96.75 566 ILE A N 1
ATOM 4374 C CA . ILE A 1 566 ? -4.832 -12.961 23.797 1 96.75 566 ILE A CA 1
ATOM 4375 C C . ILE A 1 566 ? -3.541 -12.625 24.531 1 96.75 566 ILE A C 1
ATOM 4377 O O . ILE A 1 566 ? -3.566 -11.93 25.547 1 96.75 566 ILE A O 1
ATOM 4381 N N . SER A 1 567 ? -2.43 -13.133 24.031 1 97.31 567 SER A N 1
ATOM 4382 C CA . SER A 1 567 ? -1.135 -12.945 24.672 1 97.31 567 SER A CA 1
ATOM 4383 C C . SER A 1 567 ? -0.371 -11.781 24.047 1 97.31 567 SER A C 1
ATOM 4385 O O . SER A 1 567 ? -0.385 -11.609 22.828 1 97.31 567 SER A O 1
ATOM 4387 N N . LEU A 1 568 ? 0.293 -10.977 24.859 1 98.5 568 LEU A N 1
ATOM 4388 C CA . LEU A 1 568 ? 1.176 -9.922 24.391 1 98.5 568 LEU A CA 1
ATOM 4389 C C . LEU A 1 568 ? 2.594 -10.445 24.188 1 98.5 568 LEU A C 1
ATOM 4391 O O . LEU A 1 568 ? 3.488 -9.688 23.797 1 98.5 568 LEU A O 1
ATOM 4395 N N . GLY A 1 569 ? 2.793 -11.719 24.438 1 98.38 569 GLY A N 1
ATOM 4396 C CA . GLY A 1 569 ? 4.098 -12.344 24.297 1 98.38 569 GLY A CA 1
ATOM 4397 C C . GLY A 1 569 ? 4.766 -12.039 22.969 1 98.38 569 GLY A C 1
ATOM 4398 O O . GLY A 1 569 ? 5.922 -11.609 22.922 1 98.38 569 GLY A O 1
ATOM 4399 N N . PRO A 1 570 ? 4.059 -12.305 21.891 1 98.25 570 PRO A N 1
ATOM 4400 C CA . PRO A 1 570 ? 4.645 -12.008 20.578 1 98.25 570 PRO A CA 1
ATOM 4401 C C . PRO A 1 570 ? 5.062 -10.547 20.438 1 98.25 570 PRO A C 1
ATOM 4403 O O . PRO A 1 570 ? 6.086 -10.25 19.812 1 98.25 570 PRO A O 1
ATOM 4406 N N . LEU A 1 571 ? 4.254 -9.625 20.938 1 98.62 571 LEU A N 1
ATOM 4407 C CA . LEU A 1 571 ? 4.59 -8.203 20.875 1 98.62 571 LEU A CA 1
ATOM 4408 C C . LEU A 1 571 ? 5.859 -7.914 21.672 1 98.62 571 LEU A C 1
ATOM 4410 O O . LEU A 1 571 ? 6.711 -7.141 21.219 1 98.62 571 LEU A O 1
ATOM 4414 N N . VAL A 1 572 ? 6 -8.484 22.875 1 98.75 572 VAL A N 1
ATOM 4415 C CA . VAL A 1 572 ? 7.203 -8.352 23.688 1 98.75 572 VAL A CA 1
ATOM 4416 C C . VAL A 1 572 ? 8.422 -8.797 22.891 1 98.75 572 VAL A C 1
ATOM 4418 O O . VAL A 1 572 ? 9.422 -8.078 22.812 1 98.75 572 VAL A O 1
ATOM 4421 N N . THR A 1 573 ? 8.344 -9.953 22.266 1 98.62 573 THR A N 1
ATOM 4422 C CA . THR A 1 573 ? 9.453 -10.516 21.5 1 98.62 573 THR A CA 1
ATOM 4423 C C . THR A 1 573 ? 9.797 -9.617 20.328 1 98.62 573 THR A C 1
ATOM 4425 O O . THR A 1 573 ? 10.977 -9.391 20.031 1 98.62 573 THR A O 1
ATOM 4428 N N . ALA A 1 574 ? 8.789 -9.156 19.609 1 98.5 574 ALA A N 1
ATOM 4429 C CA . ALA A 1 574 ? 9.008 -8.305 18.453 1 98.5 574 ALA A CA 1
ATOM 4430 C C . ALA A 1 574 ? 9.711 -7.004 18.844 1 98.5 574 ALA A C 1
ATOM 4432 O O . ALA A 1 574 ? 10.609 -6.543 18.141 1 98.5 574 ALA A O 1
ATOM 4433 N N . VAL A 1 575 ? 9.289 -6.34 19.953 1 98.75 575 VAL A N 1
ATOM 4434 C CA . VAL A 1 575 ? 9.898 -5.105 20.438 1 98.75 575 VAL A CA 1
ATOM 4435 C C . VAL A 1 575 ? 11.359 -5.363 20.797 1 98.75 575 VAL A C 1
ATOM 4437 O O . VAL A 1 575 ? 12.25 -4.586 20.422 1 98.75 575 VAL A O 1
ATOM 4440 N N . GLU A 1 576 ? 11.625 -6.449 21.484 1 98.69 576 GLU A N 1
ATOM 4441 C CA . GLU A 1 576 ? 12.984 -6.805 21.891 1 98.69 576 GLU A CA 1
ATOM 4442 C C . GLU A 1 576 ? 13.875 -7.047 20.672 1 98.69 576 GLU A C 1
ATOM 4444 O O . GLU A 1 576 ? 15.031 -6.621 20.641 1 98.69 576 GLU A O 1
ATOM 4449 N N . LYS A 1 577 ? 13.352 -7.762 19.703 1 98.31 577 LYS A N 1
ATOM 4450 C CA . LYS A 1 577 ? 14.102 -8.016 18.469 1 98.31 577 LYS A CA 1
ATOM 4451 C C . LYS A 1 577 ? 14.453 -6.711 17.766 1 98.31 577 LYS A C 1
ATOM 4453 O O . LYS A 1 577 ? 15.578 -6.543 17.297 1 98.31 577 LYS A O 1
ATOM 4458 N N . PHE A 1 578 ? 13.492 -5.809 17.641 1 98.5 578 PHE A N 1
ATOM 4459 C CA . PHE A 1 578 ? 13.75 -4.516 17.016 1 98.5 578 PHE A CA 1
ATOM 4460 C C . PHE A 1 578 ? 14.859 -3.773 17.75 1 98.5 578 PHE A C 1
ATOM 4462 O O . PHE A 1 578 ? 15.773 -3.236 17.125 1 98.5 578 PHE A O 1
ATOM 4469 N N . GLU A 1 579 ? 14.734 -3.734 19.078 1 98.38 579 GLU A N 1
ATOM 4470 C CA . GLU A 1 579 ? 15.711 -3.027 19.891 1 98.38 579 GLU A CA 1
ATOM 4471 C C . GLU A 1 579 ? 17.125 -3.574 19.672 1 98.38 579 GLU A C 1
ATOM 4473 O O . GLU A 1 579 ? 18.078 -2.809 19.516 1 98.38 579 GLU A O 1
ATOM 4478 N N . ALA A 1 580 ? 17.219 -4.863 19.609 1 98.56 580 ALA A N 1
ATOM 4479 C CA . ALA A 1 580 ? 18.516 -5.504 19.422 1 98.56 580 ALA A CA 1
ATOM 4480 C C . ALA A 1 580 ? 19.094 -5.164 18.047 1 98.56 580 ALA A C 1
ATOM 4482 O O . ALA A 1 580 ? 20.281 -4.836 17.938 1 98.56 580 ALA A O 1
ATOM 4483 N N . GLU A 1 581 ? 18.297 -5.219 17.016 1 98.31 581 GLU A N 1
ATOM 4484 C CA . GLU A 1 581 ? 18.781 -4.961 15.656 1 98.31 581 GLU A CA 1
ATOM 4485 C C . GLU A 1 581 ? 19.109 -3.486 15.461 1 98.31 581 GLU A C 1
ATOM 4487 O O . GLU A 1 581 ? 20.047 -3.145 14.734 1 98.31 581 GLU A O 1
ATOM 4492 N N . ALA A 1 582 ? 18.281 -2.604 16.047 1 98.44 582 ALA A N 1
ATOM 4493 C CA . ALA A 1 582 ? 18.562 -1.174 15.969 1 98.44 582 ALA A CA 1
ATOM 4494 C C . ALA A 1 582 ? 19.891 -0.837 16.625 1 98.44 582 ALA A C 1
ATOM 4496 O O . ALA A 1 582 ? 20.688 -0.061 16.078 1 98.44 582 ALA A O 1
ATOM 4497 N N . ALA A 1 583 ? 20.141 -1.408 17.781 1 97.69 583 ALA A N 1
ATOM 4498 C CA . ALA A 1 583 ? 21.422 -1.204 18.469 1 97.69 583 ALA A CA 1
ATOM 4499 C C . ALA A 1 583 ? 22.578 -1.76 17.656 1 97.69 583 ALA A C 1
ATOM 4501 O O . ALA A 1 583 ? 23.625 -1.128 17.547 1 97.69 583 ALA A O 1
ATOM 4502 N N . ALA A 1 584 ? 22.391 -2.959 17.109 1 98.06 584 ALA A N 1
ATOM 4503 C CA . ALA A 1 584 ? 23.422 -3.594 16.312 1 98.06 584 ALA A CA 1
ATOM 4504 C C . ALA A 1 584 ? 23.766 -2.754 15.078 1 98.06 584 ALA A C 1
ATOM 4506 O O . ALA A 1 584 ? 24.922 -2.656 14.68 1 98.06 584 ALA A O 1
ATOM 4507 N N . LEU A 1 585 ? 22.797 -2.211 14.453 1 97.94 585 LEU A N 1
ATOM 4508 C CA . LEU A 1 585 ? 23.031 -1.348 13.305 1 97.94 585 LEU A CA 1
ATOM 4509 C C . LEU A 1 585 ? 23.859 -0.129 13.703 1 97.94 585 LEU A C 1
ATOM 4511 O O . LEU A 1 585 ? 24.766 0.281 12.969 1 97.94 585 LEU A O 1
ATOM 4515 N N . GLY A 1 586 ? 23.484 0.479 14.875 1 96.94 586 GLY A N 1
ATOM 4516 C CA . GLY A 1 586 ? 24.281 1.59 15.375 1 96.94 586 GLY A CA 1
ATOM 4517 C C . GLY A 1 586 ? 25.75 1.248 15.539 1 96.94 586 GLY A C 1
ATOM 4518 O O . GLY A 1 586 ? 26.625 2.051 15.203 1 96.94 586 GLY A O 1
ATOM 4519 N N . GLN A 1 587 ? 26.016 0.057 16 1 97.06 587 GLN A N 1
ATOM 4520 C CA . GLN A 1 587 ? 27.391 -0.401 16.188 1 97.06 587 GLN A CA 1
ATOM 4521 C C . GLN A 1 587 ? 28.094 -0.589 14.844 1 97.06 587 GLN A C 1
ATOM 4523 O O . GLN A 1 587 ? 29.266 -0.249 14.695 1 97.06 587 GLN A O 1
ATOM 4528 N N . ARG A 1 588 ? 27.391 -1.119 13.891 1 96.12 588 ARG A N 1
ATOM 4529 C CA . ARG A 1 588 ? 27.969 -1.302 12.555 1 96.12 588 ARG A CA 1
ATOM 4530 C C . ARG A 1 588 ? 28.328 0.04 11.922 1 96.12 588 ARG A C 1
ATOM 4532 O O . ARG A 1 588 ? 29.359 0.171 11.273 1 96.12 588 ARG A O 1
ATOM 4539 N N . ILE A 1 589 ? 27.453 1.009 12.086 1 96.81 589 ILE A N 1
ATOM 4540 C CA . ILE A 1 589 ? 27.688 2.34 11.547 1 96.81 589 ILE A CA 1
ATOM 4541 C C . ILE A 1 589 ? 28.938 2.945 12.203 1 96.81 589 ILE A C 1
ATOM 4543 O O . ILE A 1 589 ? 29.797 3.484 11.516 1 96.81 589 ILE A O 1
ATOM 4547 N N . SER A 1 590 ? 29.031 2.828 13.523 1 96 590 SER A N 1
ATOM 4548 C CA . SER A 1 590 ? 30.172 3.359 14.266 1 96 590 SER A CA 1
ATOM 4549 C C . SER A 1 590 ? 31.484 2.713 13.805 1 96 590 SER A C 1
ATOM 4551 O O . SER A 1 590 ? 32.5 3.387 13.688 1 96 590 SER A O 1
ATOM 4553 N N . ALA A 1 591 ? 31.375 1.45 13.594 1 95.31 591 ALA A N 1
ATOM 4554 C CA . ALA A 1 591 ? 32.562 0.723 13.133 1 95.31 591 ALA A CA 1
ATOM 4555 C C . ALA A 1 591 ? 32.969 1.182 11.742 1 95.31 591 ALA A C 1
ATOM 4557 O O . ALA A 1 591 ? 34.156 1.339 11.461 1 95.31 591 ALA A O 1
ATOM 4558 N N . LEU A 1 592 ? 32.062 1.38 10.891 1 94.31 592 LEU A N 1
ATOM 4559 C CA . LEU A 1 592 ? 32.344 1.796 9.516 1 94.31 592 LEU A CA 1
ATOM 4560 C C . LEU A 1 592 ? 32.875 3.225 9.484 1 94.31 592 LEU A C 1
ATOM 4562 O O . LEU A 1 592 ? 33.688 3.566 8.625 1 94.31 592 LEU A O 1
ATOM 4566 N N . GLN A 1 593 ? 32.344 4.039 10.312 1 93.62 593 GLN A N 1
ATOM 4567 C CA . GLN A 1 593 ? 32.781 5.434 10.391 1 93.62 593 GLN A CA 1
ATOM 4568 C C . GLN A 1 593 ? 34.25 5.551 10.719 1 93.62 593 GLN A C 1
ATOM 4570 O O . GLN A 1 593 ? 34.906 6.52 10.328 1 93.62 593 GLN A O 1
ATOM 4575 N N . LYS A 1 594 ? 34.875 4.566 11.445 1 92.88 594 LYS A N 1
ATOM 4576 C CA . LYS A 1 594 ? 36.281 4.57 11.844 1 92.88 594 LYS A CA 1
ATOM 4577 C C . LYS A 1 594 ? 37.188 4.129 10.695 1 92.88 594 LYS A C 1
ATOM 4579 O O . LYS A 1 594 ? 38.406 4.371 10.719 1 92.88 594 LYS A O 1
ATOM 4584 N N . GLY A 1 595 ? 36.469 3.697 9.727 1 91.38 595 GLY A N 1
ATOM 4585 C CA . GLY A 1 595 ? 37.25 3.254 8.57 1 91.38 595 GLY A CA 1
ATOM 4586 C C . GLY A 1 595 ? 37.062 4.148 7.359 1 91.38 595 GLY A C 1
ATOM 4587 O O . GLY A 1 595 ? 36.875 5.359 7.5 1 91.38 595 GLY A O 1
ATOM 4588 N N . SER A 1 596 ? 37.469 3.643 6.227 1 90.44 596 SER A N 1
ATOM 4589 C CA . SER A 1 596 ? 37.25 4.293 4.938 1 90.44 596 SER A CA 1
ATOM 4590 C C . SER A 1 596 ? 36.281 3.488 4.066 1 90.44 596 SER A C 1
ATOM 4592 O O . SER A 1 596 ? 36.719 2.881 3.076 1 90.44 596 SER A O 1
ATOM 4594 N N . PRO A 1 597 ? 35.031 3.611 4.504 1 90.44 597 PRO A N 1
ATOM 4595 C CA . PRO A 1 597 ? 34.094 2.771 3.781 1 90.44 597 PRO A CA 1
ATOM 4596 C C . PRO A 1 597 ? 33.906 3.207 2.33 1 90.44 597 PRO A C 1
ATOM 4598 O O . PRO A 1 597 ? 34.062 4.391 2.012 1 90.44 597 PRO A O 1
ATOM 4601 N N . ASP A 1 598 ? 33.531 2.195 1.497 1 92.62 598 ASP A N 1
ATOM 4602 C CA . ASP A 1 598 ? 33.125 2.449 0.121 1 92.62 598 ASP A CA 1
ATOM 4603 C C . ASP A 1 598 ? 31.781 3.172 0.079 1 92.62 598 ASP A C 1
ATOM 4605 O O . ASP A 1 598 ? 30.938 2.982 0.96 1 92.62 598 ASP A O 1
ATOM 4609 N N . PRO A 1 599 ? 31.625 4.051 -0.957 1 94.06 599 PRO A N 1
ATOM 4610 C CA . PRO A 1 599 ? 30.375 4.797 -1.06 1 94.06 599 PRO A CA 1
ATOM 4611 C C . PRO A 1 599 ? 29.141 3.889 -1.068 1 94.06 599 PRO A C 1
ATOM 4613 O O . PRO A 1 599 ? 28.094 4.254 -0.526 1 94.06 599 PRO A O 1
ATOM 4616 N N . LEU A 1 600 ? 29.281 2.723 -1.63 1 96.44 600 LEU A N 1
ATOM 4617 C CA . LEU A 1 600 ? 28.141 1.818 -1.691 1 96.44 600 LEU A CA 1
ATOM 4618 C C . LEU A 1 600 ? 27.812 1.265 -0.309 1 96.44 600 LEU A C 1
ATOM 4620 O O . LEU A 1 600 ? 26.641 1.031 0.008 1 96.44 600 LEU A O 1
ATOM 4624 N N . GLN A 1 601 ? 28.844 1.02 0.508 1 95.44 601 GLN A N 1
ATOM 4625 C CA . GLN A 1 601 ? 28.609 0.567 1.878 1 95.44 601 GLN A CA 1
ATOM 4626 C C . GLN A 1 601 ? 27.859 1.614 2.684 1 95.44 601 GLN A C 1
ATOM 4628 O O . GLN A 1 601 ? 26.938 1.279 3.439 1 95.44 601 GLN A O 1
ATOM 4633 N N . VAL A 1 602 ? 28.25 2.848 2.469 1 96.44 602 VAL A N 1
ATOM 4634 C CA . VAL A 1 602 ? 27.594 3.947 3.158 1 96.44 602 VAL A CA 1
ATOM 4635 C C . VAL A 1 602 ? 26.141 4.051 2.689 1 96.44 602 VAL A C 1
ATOM 4637 O O . VAL A 1 602 ? 25.234 4.195 3.504 1 96.44 602 VAL A O 1
ATOM 4640 N N . ARG A 1 603 ? 25.984 3.91 1.382 1 96.94 603 ARG A N 1
ATOM 4641 C CA . ARG A 1 603 ? 24.641 4.012 0.795 1 96.94 603 ARG A CA 1
ATOM 4642 C C . ARG A 1 603 ? 23.734 2.916 1.333 1 96.94 603 ARG A C 1
ATOM 4644 O O . ARG A 1 603 ? 22.562 3.17 1.624 1 96.94 603 ARG A O 1
ATOM 4651 N N . MET A 1 604 ? 24.203 1.739 1.483 1 96.56 604 MET A N 1
ATOM 4652 C CA . MET A 1 604 ? 23.406 0.62 1.964 1 96.56 604 MET A CA 1
ATOM 4653 C C . MET A 1 604 ? 22.953 0.853 3.4 1 96.56 604 MET A C 1
ATOM 4655 O O . MET A 1 604 ? 21.797 0.575 3.746 1 96.56 604 MET A O 1
ATOM 4659 N N . LEU A 1 605 ? 23.828 1.384 4.234 1 97.12 605 LEU A N 1
ATOM 4660 C CA . LEU A 1 605 ? 23.484 1.686 5.617 1 97.12 605 LEU A CA 1
ATOM 4661 C C . LEU A 1 605 ? 22.484 2.848 5.68 1 97.12 605 LEU A C 1
ATOM 4663 O O . LEU A 1 605 ? 21.516 2.803 6.438 1 97.12 605 LEU A O 1
ATOM 4667 N N . ASN A 1 606 ? 22.703 3.877 4.832 1 98 606 ASN A N 1
ATOM 4668 C CA . ASN A 1 606 ? 21.797 5.02 4.785 1 98 606 ASN A CA 1
ATOM 4669 C C . ASN A 1 606 ? 20.406 4.609 4.32 1 98 606 ASN A C 1
ATOM 4671 O O . ASN A 1 606 ? 19.406 5.16 4.777 1 98 606 ASN A O 1
ATOM 4675 N N . ASP A 1 607 ? 20.359 3.627 3.375 1 97.62 607 ASP A N 1
ATOM 4676 C CA . ASP A 1 607 ? 19.062 3.133 2.918 1 97.62 607 ASP A CA 1
ATOM 4677 C C . ASP A 1 607 ? 18.281 2.484 4.062 1 97.62 607 ASP A C 1
ATOM 4679 O O . ASP A 1 607 ? 17.062 2.646 4.164 1 97.62 607 ASP A O 1
ATOM 4683 N N . GLN A 1 608 ? 19 1.729 4.945 1 97.81 608 GLN A N 1
ATOM 4684 C CA . GLN A 1 608 ? 18.328 1.122 6.094 1 97.81 608 GLN A CA 1
ATOM 4685 C C . GLN A 1 608 ? 17.766 2.188 7.031 1 97.81 608 GLN A C 1
ATOM 4687 O O . GLN A 1 608 ? 16.656 2.059 7.527 1 97.81 608 GLN A O 1
ATOM 4692 N N . LEU A 1 609 ? 18.516 3.279 7.23 1 98.38 609 LEU A N 1
ATOM 4693 C CA . LEU A 1 609 ? 18.062 4.379 8.086 1 98.38 609 LEU A CA 1
ATOM 4694 C C . LEU A 1 609 ? 16.891 5.109 7.457 1 98.38 609 LEU A C 1
ATOM 4696 O O . LEU A 1 609 ? 15.867 5.32 8.117 1 98.38 609 LEU A O 1
ATOM 4700 N N . MET A 1 610 ? 17 5.422 6.195 1 97.94 610 MET A N 1
ATOM 4701 C CA . MET A 1 610 ? 16.031 6.234 5.473 1 97.94 610 MET A CA 1
ATOM 4702 C C . MET A 1 610 ? 14.711 5.484 5.312 1 97.94 610 MET A C 1
ATOM 4704 O O . MET A 1 610 ? 13.633 6.07 5.477 1 97.94 610 MET A O 1
ATOM 4708 N N . LEU A 1 611 ? 14.742 4.164 5.039 1 97.56 611 LEU A N 1
ATOM 4709 C CA . LEU A 1 611 ? 13.555 3.432 4.609 1 97.56 611 LEU A CA 1
ATOM 4710 C C . LEU A 1 611 ? 12.875 2.758 5.793 1 97.56 611 LEU A C 1
ATOM 4712 O O . LEU A 1 611 ? 11.836 2.111 5.633 1 97.56 611 LEU A O 1
ATOM 4716 N N . LEU A 1 612 ? 13.398 2.922 7.02 1 97.81 612 LEU A N 1
ATOM 4717 C CA . LEU A 1 612 ? 12.82 2.277 8.195 1 97.81 612 LEU A CA 1
ATOM 4718 C C . LEU A 1 612 ? 11.367 2.688 8.383 1 97.81 612 LEU A C 1
ATOM 4720 O O . LEU A 1 612 ? 10.5 1.838 8.617 1 97.81 612 LEU A O 1
ATOM 4724 N N . GLU A 1 613 ? 11.109 3.996 8.242 1 97.75 613 GLU A N 1
ATOM 4725 C CA . GLU A 1 613 ? 9.766 4.508 8.508 1 97.75 613 GLU A CA 1
ATOM 4726 C C . GLU A 1 613 ? 8.727 3.816 7.629 1 97.75 613 GLU A C 1
ATOM 4728 O O . GLU A 1 613 ? 7.594 3.59 8.055 1 97.75 613 GLU A O 1
ATOM 4733 N N . ARG A 1 614 ? 9.086 3.418 6.383 1 97.69 614 ARG A N 1
ATOM 4734 C CA . ARG A 1 614 ? 8.195 2.779 5.422 1 97.69 614 ARG A CA 1
ATOM 4735 C C . ARG A 1 614 ? 7.781 1.392 5.898 1 97.69 614 ARG A C 1
ATOM 4737 O O . ARG A 1 614 ? 6.719 0.891 5.52 1 97.69 614 ARG A O 1
ATOM 4744 N N . THR A 1 615 ? 8.555 0.771 6.785 1 97.94 615 THR A N 1
ATOM 4745 C CA . THR A 1 615 ? 8.281 -0.588 7.238 1 97.94 615 THR A CA 1
ATOM 4746 C C . THR A 1 615 ? 7.07 -0.617 8.164 1 97.94 615 THR A C 1
ATOM 4748 O O . THR A 1 615 ? 6.504 -1.682 8.422 1 97.94 615 THR A O 1
ATOM 4751 N N . PHE A 1 616 ? 6.645 0.516 8.633 1 98.5 616 PHE A N 1
ATOM 4752 C CA . PHE A 1 616 ? 5.516 0.586 9.555 1 98.5 616 PHE A CA 1
ATOM 4753 C C . PHE A 1 616 ? 4.227 0.898 8.805 1 98.5 616 PHE A C 1
ATOM 4755 O O . PHE A 1 616 ? 3.176 1.093 9.422 1 98.5 616 PHE A O 1
ATOM 4762 N N . LEU A 1 617 ? 4.262 0.937 7.449 1 97.69 617 LEU A N 1
ATOM 4763 C CA . LEU A 1 617 ? 3.064 1.2 6.66 1 97.69 617 LEU A CA 1
ATOM 4764 C C . LEU A 1 617 ? 2.295 -0.09 6.395 1 97.69 617 LEU A C 1
ATOM 4766 O O . LEU A 1 617 ? 2.896 -1.135 6.137 1 97.69 617 LEU A O 1
ATOM 4770 N N . ASN A 1 618 ? 1.038 -0.072 6.562 1 97.56 618 ASN A N 1
ATOM 4771 C CA . ASN A 1 618 ? 0.101 -1.123 6.176 1 97.56 618 ASN A CA 1
ATOM 4772 C C . ASN A 1 618 ? -1.227 -0.542 5.699 1 97.56 618 ASN A C 1
ATOM 4774 O O . ASN A 1 618 ? -2.066 -0.15 6.512 1 97.56 618 ASN A O 1
ATOM 4778 N N . PRO A 1 619 ? -1.437 -0.486 4.379 1 95 619 PRO A N 1
ATOM 4779 C CA . PRO A 1 619 ? -2.648 0.145 3.854 1 95 619 PRO A CA 1
ATOM 4780 C C . PRO A 1 619 ? -3.922 -0.603 4.246 1 95 619 PRO A C 1
ATOM 4782 O O . PRO A 1 619 ? -5.027 -0.094 4.043 1 95 619 PRO A O 1
ATOM 4785 N N . ARG A 1 620 ? -3.805 -1.752 4.879 1 95.31 620 ARG A N 1
ATOM 4786 C CA . ARG A 1 620 ? -4.969 -2.557 5.227 1 95.31 620 ARG A CA 1
ATOM 4787 C C . ARG A 1 620 ? -5.254 -2.49 6.723 1 95.31 620 ARG A C 1
ATOM 4789 O O . ARG A 1 620 ? -6.25 -3.043 7.199 1 95.31 620 ARG A O 1
ATOM 4796 N N . ALA A 1 621 ? -4.43 -1.823 7.48 1 97.12 621 ALA A N 1
ATOM 4797 C CA . ALA A 1 621 ? -4.547 -1.813 8.938 1 97.12 621 ALA A CA 1
ATOM 4798 C C . ALA A 1 621 ? -5.777 -1.029 9.383 1 97.12 621 ALA A C 1
ATOM 4800 O O . ALA A 1 621 ? -6.426 -1.39 10.367 1 97.12 621 ALA A O 1
ATOM 4801 N N . PHE A 1 622 ? -6.059 0.051 8.633 1 96.31 622 PHE A N 1
ATOM 4802 C CA . PHE A 1 622 ? -7.141 0.952 9 1 96.31 622 PHE A CA 1
ATOM 4803 C C . PHE A 1 622 ? -8.023 1.27 7.797 1 96.31 622 PHE A C 1
ATOM 4805 O O . PHE A 1 622 ? -8.047 2.406 7.324 1 96.31 622 PHE A O 1
ATOM 4812 N N . PRO A 1 623 ? -8.836 0.353 7.371 1 91 623 PRO A N 1
ATOM 4813 C CA . PRO A 1 623 ? -9.586 0.528 6.125 1 91 623 PRO A CA 1
ATOM 4814 C C . PRO A 1 623 ? -10.57 1.693 6.191 1 91 623 PRO A C 1
ATOM 4816 O O . PRO A 1 623 ? -10.938 2.256 5.152 1 91 623 PRO A O 1
ATOM 4819 N N . GLU A 1 624 ? -10.93 2.123 7.352 1 91.38 624 GLU A N 1
ATOM 4820 C CA . GLU A 1 624 ? -11.922 3.186 7.492 1 91.38 624 GLU A CA 1
ATOM 4821 C C . GLU A 1 624 ? -11.25 4.559 7.562 1 91.38 624 GLU A C 1
ATOM 4823 O O . GLU A 1 624 ? -11.93 5.586 7.543 1 91.38 624 GLU A O 1
ATOM 4828 N N . GLU A 1 625 ? -9.953 4.574 7.68 1 93.62 625 GLU A N 1
ATOM 4829 C CA . GLU A 1 625 ? -9.219 5.828 7.82 1 93.62 625 GLU A CA 1
ATOM 4830 C C . GLU A 1 625 ? -8.508 6.195 6.52 1 93.62 625 GLU A C 1
ATOM 4832 O O . GLU A 1 625 ? -7.598 5.484 6.082 1 93.62 625 GLU A O 1
ATOM 4837 N N . ARG A 1 626 ? -8.883 7.309 5.988 1 94.62 626 ARG A N 1
ATOM 4838 C CA . ARG A 1 626 ? -8.273 7.75 4.742 1 94.62 626 ARG A CA 1
ATOM 4839 C C . ARG A 1 626 ? -6.824 8.18 4.965 1 94.62 626 ARG A C 1
ATOM 4841 O O . ARG A 1 626 ? -6.543 8.992 5.852 1 94.62 626 ARG A O 1
ATOM 4848 N N . TYR A 1 627 ? -5.859 7.617 4.227 1 96.38 627 TYR A N 1
ATOM 4849 C CA . TYR A 1 627 ? -4.453 7.977 4.113 1 96.38 627 TYR A CA 1
ATOM 4850 C C . TYR A 1 627 ? -3.66 7.457 5.305 1 96.38 627 TYR A C 1
ATOM 4852 O O . TYR A 1 627 ? -2.43 7.379 5.254 1 96.38 627 TYR A O 1
ATOM 4860 N N . TYR A 1 628 ? -4.309 7.082 6.445 1 97 628 TYR A N 1
ATOM 4861 C CA . TYR A 1 628 ? -3.59 6.57 7.605 1 97 628 TYR A CA 1
ATOM 4862 C C . TYR A 1 628 ? -3.176 5.117 7.395 1 97 628 TYR A C 1
ATOM 4864 O O . TYR A 1 628 ? -4.016 4.215 7.43 1 97 628 TYR A O 1
ATOM 4872 N N . SER A 1 629 ? -1.941 4.926 7.176 1 96.81 629 SER A N 1
ATOM 4873 C CA . SER A 1 629 ? -1.429 3.576 6.965 1 96.81 629 SER A CA 1
ATOM 4874 C C . SER A 1 629 ? -0.303 3.254 7.941 1 96.81 629 SER A C 1
ATOM 4876 O O . SER A 1 629 ? 0.158 2.111 8.008 1 96.81 629 SER A O 1
ATOM 4878 N N . HIS A 1 630 ? 0.202 4.227 8.711 1 98.12 630 HIS A N 1
ATOM 4879 C CA . HIS A 1 630 ? 1.299 4.043 9.656 1 98.12 630 HIS A CA 1
ATOM 4880 C C . HIS A 1 630 ? 0.81 3.404 10.953 1 98.12 630 HIS A C 1
ATOM 4882 O O . HIS A 1 630 ? 0.081 4.035 11.719 1 98.12 630 HIS A O 1
ATOM 4888 N N . VAL A 1 631 ? 1.209 2.271 11.328 1 98.19 631 VAL A N 1
ATOM 4889 C CA . VAL A 1 631 ? 0.562 1.473 12.367 1 98.19 631 VAL A CA 1
ATOM 4890 C C . VAL A 1 631 ? 0.991 1.972 13.742 1 98.19 631 VAL A C 1
ATOM 4892 O O . VAL A 1 631 ? 0.365 1.639 14.758 1 98.19 631 VAL A O 1
ATOM 4895 N N . LEU A 1 632 ? 2.105 2.816 13.805 1 98.06 632 LEU A N 1
ATOM 4896 C CA . LEU A 1 632 ? 2.551 3.355 15.078 1 98.06 632 LEU A CA 1
ATOM 4897 C C . LEU A 1 632 ? 1.931 4.727 15.336 1 98.06 632 LEU A C 1
ATOM 4899 O O . LEU A 1 632 ? 1.901 5.195 16.484 1 98.06 632 LEU A O 1
ATOM 4903 N N . TRP A 1 633 ? 1.468 5.387 14.211 1 97.12 633 TRP A N 1
ATOM 4904 C CA . TRP A 1 633 ? 1.142 6.797 14.398 1 97.12 633 TRP A CA 1
ATOM 4905 C C . TRP A 1 633 ? -0.264 7.102 13.891 1 97.12 633 TRP A C 1
ATOM 4907 O O . TRP A 1 633 ? -0.669 8.266 13.828 1 97.12 633 TRP A O 1
ATOM 4917 N N . ALA A 1 634 ? -1.054 6.121 13.609 1 95.62 634 ALA A N 1
ATOM 4918 C CA . ALA A 1 634 ? -2.436 6.352 13.195 1 95.62 634 ALA A CA 1
ATOM 4919 C C . ALA A 1 634 ? -3.25 6.98 14.32 1 95.62 634 ALA A C 1
ATOM 4921 O O . ALA A 1 634 ? -2.768 7.109 15.453 1 95.62 634 ALA A O 1
ATOM 4922 N N . THR A 1 635 ? -4.418 7.422 14.023 1 92.31 635 THR A N 1
ATOM 4923 C CA . THR A 1 635 ? -5.277 8.086 15 1 92.31 635 THR A CA 1
ATOM 4924 C C . THR A 1 635 ? -5.691 7.117 16.109 1 92.31 635 THR A C 1
ATOM 4926 O O . THR A 1 635 ? -6.055 5.973 15.828 1 92.31 635 THR A O 1
ATOM 4929 N N . ARG A 1 636 ? -5.605 7.516 17.281 1 92.88 636 ARG A N 1
ATOM 4930 C CA . ARG A 1 636 ? -6.008 6.723 18.438 1 92.88 636 ARG A CA 1
ATOM 4931 C C . ARG A 1 636 ? -7.285 7.273 19.062 1 92.88 636 ARG A C 1
ATOM 4933 O O . ARG A 1 636 ? -7.344 8.445 19.422 1 92.88 636 ARG A O 1
ATOM 4940 N N . THR A 1 637 ? -8.289 6.578 19.141 1 89.81 637 THR A N 1
ATOM 4941 C CA . THR A 1 637 ? -9.539 6.949 19.797 1 89.81 637 THR A CA 1
ATOM 4942 C C . THR A 1 637 ? -9.656 6.273 21.156 1 89.81 637 THR A C 1
ATOM 4944 O O . THR A 1 637 ? -10.43 6.711 22.016 1 89.81 637 THR A O 1
ATOM 4947 N N . GLY A 1 638 ? -8.852 5.223 21.359 1 92.19 638 GLY A N 1
ATOM 4948 C CA . GLY A 1 638 ? -8.844 4.551 22.641 1 92.19 638 GLY A CA 1
ATOM 4949 C C . GLY A 1 638 ? -8.133 5.34 23.734 1 92.19 638 GLY A C 1
ATOM 4950 O O . GLY A 1 638 ? -7.309 6.207 23.422 1 92.19 638 GLY A O 1
ATOM 4951 N N . SER A 1 639 ? -8.383 5.035 24.938 1 92.56 639 SER A N 1
ATOM 4952 C CA . SER A 1 639 ? -7.875 5.812 26.062 1 92.56 639 SER A CA 1
ATOM 4953 C C . SER A 1 639 ? -6.453 5.398 26.422 1 92.56 639 SER A C 1
ATOM 4955 O O . SER A 1 639 ? -5.703 6.176 27.016 1 92.56 639 SER A O 1
ATOM 4957 N N . VAL A 1 640 ? -6.09 4.164 26.062 1 96.56 640 VAL A N 1
ATOM 4958 C CA . VAL A 1 640 ? -4.773 3.67 26.453 1 96.56 640 VAL A CA 1
ATOM 4959 C C . VAL A 1 640 ? -3.729 4.156 25.438 1 96.56 640 VAL A C 1
ATOM 4961 O O . VAL A 1 640 ? -3.887 3.967 24.234 1 96.56 640 VAL A O 1
ATOM 4964 N N . ALA A 1 641 ? -2.686 4.801 25.906 1 96.25 641 ALA A N 1
ATOM 4965 C CA . ALA A 1 641 ? -1.65 5.383 25.047 1 96.25 641 ALA A CA 1
ATOM 4966 C C . ALA A 1 641 ? -0.661 4.32 24.578 1 96.25 641 ALA A C 1
ATOM 4968 O O . ALA A 1 641 ? 0.516 4.352 24.953 1 96.25 641 ALA A O 1
ATOM 4969 N N . THR A 1 642 ? -1.097 3.389 23.828 1 98.19 642 THR A N 1
ATOM 4970 C CA . THR A 1 642 ? -0.314 2.311 23.234 1 98.19 642 THR A CA 1
ATOM 4971 C C . THR A 1 642 ? -0.47 2.305 21.719 1 98.19 642 THR A C 1
ATOM 4973 O O . THR A 1 642 ? -0.699 3.35 21.109 1 98.19 642 THR A O 1
ATOM 4976 N N . PHE A 1 643 ? -0.169 1.213 21.062 1 98.5 643 PHE A N 1
ATOM 4977 C CA . PHE A 1 643 ? -0.359 1.105 19.625 1 98.5 643 PHE A CA 1
ATOM 4978 C C . PHE A 1 643 ? -1.798 1.434 19.234 1 98.5 643 PHE A C 1
ATOM 4980 O O . PHE A 1 643 ? -2.734 0.791 19.719 1 98.5 643 PHE A O 1
ATOM 4987 N N . PRO A 1 644 ? -1.938 2.404 18.312 1 97.94 644 PRO A N 1
ATOM 4988 C CA . PRO A 1 644 ? -3.275 2.947 18.062 1 97.94 644 PRO A CA 1
ATOM 4989 C C . PRO A 1 644 ? -4.277 1.875 17.641 1 97.94 644 PRO A C 1
ATOM 4991 O O . PRO A 1 644 ? -5.406 1.853 18.141 1 97.94 644 PRO A O 1
ATOM 4994 N N . GLY A 1 645 ? -3.879 0.987 16.719 1 98.25 645 GLY A N 1
ATOM 4995 C CA . GLY A 1 645 ? -4.785 -0.068 16.297 1 98.25 645 GLY A CA 1
ATOM 4996 C C . GLY A 1 645 ? -5.25 -0.954 17.438 1 98.25 645 GLY A C 1
ATOM 4997 O O . GLY A 1 645 ? -6.438 -1.275 17.531 1 98.25 645 GLY A O 1
ATOM 4998 N N . LEU A 1 646 ? -4.305 -1.369 18.281 1 98.56 646 LEU A N 1
ATOM 4999 C CA . LEU A 1 646 ? -4.617 -2.209 19.438 1 98.56 646 LEU A CA 1
ATOM 5000 C C . LEU A 1 646 ? -5.516 -1.468 20.422 1 98.56 646 LEU A C 1
ATOM 5002 O O . LEU A 1 646 ? -6.5 -2.025 20.906 1 98.56 646 LEU A O 1
ATOM 5006 N N . SER A 1 647 ? -5.172 -0.206 20.703 1 98.38 647 SER A N 1
ATOM 5007 C CA . SER A 1 647 ? -5.949 0.621 21.625 1 98.38 647 SER A CA 1
ATOM 5008 C C . SER A 1 647 ? -7.387 0.782 21.125 1 98.38 647 SER A C 1
ATOM 5010 O O . SER A 1 647 ? -8.336 0.589 21.891 1 98.38 647 SER A O 1
ATOM 5012 N N . ASN A 1 648 ? -7.555 1.161 19.891 1 97.56 648 ASN A N 1
ATOM 5013 C CA . ASN A 1 648 ? -8.875 1.372 19.297 1 97.56 648 ASN A CA 1
ATOM 5014 C C . ASN A 1 648 ? -9.703 0.088 19.297 1 97.56 648 ASN A C 1
ATOM 5016 O O . ASN A 1 648 ? -10.883 0.103 19.641 1 97.56 648 ASN A O 1
ATOM 5020 N N . ALA A 1 649 ? -9.078 -1.008 18.859 1 97.88 649 ALA A N 1
ATOM 5021 C CA . ALA A 1 649 ? -9.789 -2.283 18.797 1 97.88 649 ALA A CA 1
ATOM 5022 C C . ALA A 1 649 ? -10.25 -2.734 20.172 1 97.88 649 ALA A C 1
ATOM 5024 O O . ALA A 1 649 ? -11.375 -3.213 20.328 1 97.88 649 ALA A O 1
ATOM 5025 N N . CYS A 1 650 ? -9.398 -2.602 21.188 1 98 650 CYS A N 1
ATOM 5026 C CA . CYS A 1 650 ? -9.766 -2.984 22.547 1 98 650 CYS A CA 1
ATOM 5027 C C . CYS A 1 650 ? -10.93 -2.141 23.047 1 98 650 CYS A C 1
ATOM 5029 O O . CYS A 1 650 ? -11.836 -2.656 23.719 1 98 650 CYS A O 1
ATOM 5031 N N . SER A 1 651 ? -10.836 -0.857 22.781 1 96.38 651 SER A N 1
ATOM 5032 C CA . SER A 1 651 ? -11.914 0.035 23.203 1 96.38 651 SER A CA 1
ATOM 5033 C C . SER A 1 651 ? -13.25 -0.398 22.609 1 96.38 651 SER A C 1
ATOM 5035 O O . SER A 1 651 ? -14.281 -0.345 23.281 1 96.38 651 SER A O 1
ATOM 5037 N N . ARG A 1 652 ? -13.289 -0.839 21.391 1 95.06 652 ARG A N 1
ATOM 5038 C CA . ARG A 1 652 ? -14.516 -1.277 20.719 1 95.06 652 ARG A CA 1
ATOM 5039 C C . ARG A 1 652 ? -14.953 -2.645 21.234 1 95.06 652 ARG A C 1
ATOM 5041 O O . ARG A 1 652 ? -16.156 -2.932 21.297 1 95.06 652 ARG A O 1
ATOM 5048 N N . ALA A 1 653 ? -14.008 -3.477 21.609 1 97.19 653 ALA A N 1
ATOM 5049 C CA . ALA A 1 653 ? -14.289 -4.871 21.953 1 97.19 653 ALA A CA 1
ATOM 5050 C C . ALA A 1 653 ? -14.734 -5.004 23.406 1 97.19 653 ALA A C 1
ATOM 5052 O O . ALA A 1 653 ? -15.453 -5.941 23.75 1 97.19 653 ALA A O 1
ATOM 5053 N N . ARG A 1 654 ? -14.352 -4.141 24.266 1 93.44 654 ARG A N 1
ATOM 5054 C CA . ARG A 1 654 ? -14.477 -4.234 25.719 1 93.44 654 ARG A CA 1
ATOM 5055 C C . ARG A 1 654 ? -15.898 -4.621 26.109 1 93.44 654 ARG A C 1
ATOM 5057 O O . ARG A 1 654 ? -16.094 -5.398 27.047 1 93.44 654 ARG A O 1
ATOM 5064 N N . ASP A 1 655 ? -16.938 -4.262 25.422 1 88.12 655 ASP A N 1
ATOM 5065 C CA . ASP A 1 655 ? -18.312 -4.523 25.844 1 88.12 655 ASP A CA 1
ATOM 5066 C C . ASP A 1 655 ? -18.969 -5.57 24.953 1 88.12 655 ASP A C 1
ATOM 5068 O O . ASP A 1 655 ? -20.203 -5.684 24.922 1 88.12 655 ASP A O 1
ATOM 5072 N N . THR A 1 656 ? -18.156 -6.273 24.219 1 94.38 656 THR A N 1
ATOM 5073 C CA . THR A 1 656 ? -18.719 -7.312 23.359 1 94.38 656 THR A CA 1
ATOM 5074 C C . THR A 1 656 ? -18.359 -8.695 23.891 1 94.38 656 THR A C 1
ATOM 5076 O O . THR A 1 656 ? -17.547 -8.828 24.812 1 94.38 656 THR A O 1
ATOM 5079 N N . ALA A 1 657 ? -19.062 -9.75 23.438 1 92.12 657 ALA A N 1
ATOM 5080 C CA . ALA A 1 657 ? -18.859 -11.125 23.891 1 92.12 657 ALA A CA 1
ATOM 5081 C C . ALA A 1 657 ? -17.5 -11.648 23.422 1 92.12 657 ALA A C 1
ATOM 5083 O O . ALA A 1 657 ? -16.984 -11.227 22.375 1 92.12 657 ALA A O 1
ATOM 5084 N N . SER A 1 658 ? -16.953 -12.547 24.219 1 87.88 658 SER A N 1
ATOM 5085 C CA . SER A 1 658 ? -15.727 -13.219 23.797 1 87.88 658 SER A CA 1
ATOM 5086 C C . SER A 1 658 ? -15.914 -13.922 22.453 1 87.88 658 SER A C 1
ATOM 5088 O O . SER A 1 658 ? -16.953 -14.531 22.203 1 87.88 658 SER A O 1
ATOM 5090 N N . GLY A 1 659 ? -15.008 -13.859 21.672 1 86.94 659 GLY A N 1
ATOM 5091 C CA . GLY A 1 659 ? -15.07 -14.531 20.391 1 86.94 659 GLY A CA 1
ATOM 5092 C C . GLY A 1 659 ? -15.781 -13.719 19.328 1 86.94 659 GLY A C 1
ATOM 5093 O O . GLY A 1 659 ? -15.906 -14.156 18.172 1 86.94 659 GLY A O 1
ATOM 5094 N N . SER A 1 660 ? -16.219 -12.562 19.703 1 92.44 660 SER A N 1
ATOM 5095 C CA . SER A 1 660 ? -16.891 -11.68 18.766 1 92.44 660 SER A CA 1
ATOM 5096 C C . SER A 1 660 ? -15.93 -11.18 17.688 1 92.44 660 SER A C 1
ATOM 5098 O O . SER A 1 660 ? -14.711 -11.359 17.812 1 92.44 660 SER A O 1
ATOM 5100 N N . GLU A 1 661 ? -16.516 -10.594 16.641 1 94.44 661 GLU A N 1
ATOM 5101 C CA . GLU A 1 661 ? -15.719 -9.992 15.578 1 94.44 661 GLU A CA 1
ATOM 5102 C C . GLU A 1 661 ? -14.844 -8.867 16.109 1 94.44 661 GLU A C 1
ATOM 5104 O O . GLU A 1 661 ? -13.742 -8.633 15.609 1 94.44 661 GLU A O 1
ATOM 5109 N N . ALA A 1 662 ? -15.312 -8.203 17.109 1 96.88 662 ALA A N 1
ATOM 5110 C CA . ALA A 1 662 ? -14.555 -7.109 17.703 1 96.88 662 ALA A CA 1
ATOM 5111 C C . ALA A 1 662 ? -13.266 -7.625 18.344 1 96.88 662 ALA A C 1
ATOM 5113 O O . ALA A 1 662 ? -12.219 -6.988 18.234 1 96.88 662 ALA A O 1
ATOM 5114 N N . TRP A 1 663 ? -13.383 -8.711 19.031 1 96.94 663 TRP A N 1
ATOM 5115 C CA . TRP A 1 663 ? -12.188 -9.281 19.656 1 96.94 663 TRP A CA 1
ATOM 5116 C C . TRP A 1 663 ? -11.266 -9.898 18.609 1 96.94 663 TRP A C 1
ATOM 5118 O O . TRP A 1 663 ? -10.047 -9.914 18.781 1 96.94 663 TRP A O 1
ATOM 5128 N N . ALA A 1 664 ? -11.828 -10.414 17.469 1 96.75 664 ALA A N 1
ATOM 5129 C CA . ALA A 1 664 ? -11.008 -10.844 16.328 1 96.75 664 ALA A CA 1
ATOM 5130 C C . ALA A 1 664 ? -10.18 -9.68 15.797 1 96.75 664 ALA A C 1
ATOM 5132 O O . ALA A 1 664 ? -9.008 -9.859 15.438 1 96.75 664 ALA A O 1
ATOM 5133 N N . GLU A 1 665 ? -10.828 -8.539 15.773 1 97.5 665 GLU A N 1
ATOM 5134 C CA . GLU A 1 665 ? -10.125 -7.352 15.305 1 97.5 665 GLU A CA 1
ATOM 5135 C C . GLU A 1 665 ? -8.969 -6.988 16.234 1 97.5 665 GLU A C 1
ATOM 5137 O O . GLU A 1 665 ? -7.934 -6.496 15.789 1 97.5 665 GLU A O 1
ATOM 5142 N N . VAL A 1 666 ? -9.109 -7.164 17.547 1 98.31 666 VAL A N 1
ATOM 5143 C CA . VAL A 1 666 ? -8.031 -6.934 18.516 1 98.31 666 VAL A CA 1
ATOM 5144 C C . VAL A 1 666 ? -6.836 -7.816 18.172 1 98.31 666 VAL A C 1
ATOM 5146 O O . VAL A 1 666 ? -5.703 -7.336 18.094 1 98.31 666 VAL A O 1
ATOM 5149 N N . GLN A 1 667 ? -7.082 -9.086 17.906 1 97.88 667 GLN A N 1
ATOM 5150 C CA . GLN A 1 667 ? -6.02 -10.016 17.547 1 97.88 667 GLN A CA 1
ATOM 5151 C C . GLN A 1 667 ? -5.375 -9.633 16.219 1 97.88 667 GLN A C 1
ATOM 5153 O O . GLN A 1 667 ? -4.156 -9.727 16.062 1 97.88 667 GLN A O 1
ATOM 5158 N N . ARG A 1 668 ? -6.207 -9.242 15.297 1 98.19 668 ARG A N 1
ATOM 5159 C CA . ARG A 1 668 ? -5.695 -8.828 13.992 1 98.19 668 ARG A CA 1
ATOM 5160 C C . ARG A 1 668 ? -4.762 -7.637 14.125 1 98.19 668 ARG A C 1
ATOM 5162 O O . ARG A 1 668 ? -3.672 -7.625 13.547 1 98.19 668 ARG A O 1
ATOM 5169 N N . GLN A 1 669 ? -5.172 -6.633 14.891 1 98.56 669 GLN A N 1
ATOM 5170 C CA . GLN A 1 669 ? -4.359 -5.434 15.078 1 98.56 669 GLN A CA 1
ATOM 5171 C C . GLN A 1 669 ? -3.051 -5.758 15.789 1 98.56 669 GLN A C 1
ATOM 5173 O O . GLN A 1 669 ? -2.006 -5.188 15.469 1 98.56 669 GLN A O 1
ATOM 5178 N N . LEU A 1 670 ? -3.121 -6.605 16.766 1 98.62 670 LEU A N 1
ATOM 5179 C CA . LEU A 1 670 ? -1.905 -7.043 17.438 1 98.62 670 LEU A CA 1
ATOM 5180 C C . LEU A 1 670 ? -0.95 -7.719 16.469 1 98.62 670 LEU A C 1
ATOM 5182 O O . LEU A 1 670 ? 0.25 -7.434 16.469 1 98.62 670 LEU A O 1
ATOM 5186 N N . SER A 1 671 ? -1.468 -8.586 15.625 1 98.62 671 SER A N 1
ATOM 5187 C CA . SER A 1 671 ? -0.652 -9.281 14.633 1 98.62 671 SER A CA 1
ATOM 5188 C C . SER A 1 671 ? -0.041 -8.312 13.633 1 98.62 671 SER A C 1
ATOM 5190 O O . SER A 1 671 ? 1.103 -8.484 13.211 1 98.62 671 SER A O 1
ATOM 5192 N N . ILE A 1 672 ? -0.794 -7.316 13.25 1 98.5 672 ILE A N 1
ATOM 5193 C CA . ILE A 1 672 ? -0.314 -6.305 12.312 1 98.5 672 ILE A CA 1
ATOM 5194 C C . ILE A 1 672 ? 0.897 -5.59 12.906 1 98.5 672 ILE A C 1
ATOM 5196 O O . ILE A 1 672 ? 1.918 -5.422 12.234 1 98.5 672 ILE A O 1
ATOM 5200 N N . VAL A 1 673 ? 0.818 -5.195 14.164 1 98.5 673 VAL A N 1
ATOM 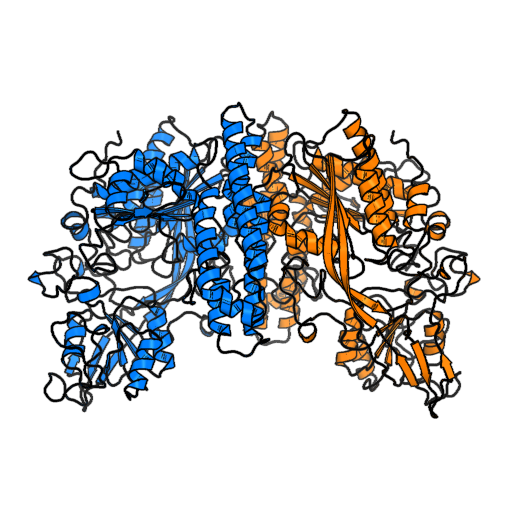5201 C CA . VAL A 1 673 ? 1.909 -4.477 14.812 1 98.5 673 VAL A CA 1
ATOM 5202 C C . VAL A 1 673 ? 3.121 -5.398 14.953 1 98.5 673 VAL A C 1
ATOM 5204 O O . VAL A 1 673 ? 4.254 -4.984 14.695 1 98.5 673 VAL A O 1
ATOM 5207 N N . VAL A 1 674 ? 2.883 -6.617 15.375 1 98.56 674 VAL A N 1
ATOM 5208 C CA . VAL A 1 674 ? 3.967 -7.582 15.539 1 98.56 674 VAL A CA 1
ATOM 5209 C C . VAL A 1 674 ? 4.688 -7.781 14.211 1 98.56 674 VAL A C 1
ATOM 5211 O O . VAL A 1 674 ? 5.918 -7.734 14.156 1 98.56 674 VAL A O 1
ATOM 5214 N N . THR A 1 675 ? 3.938 -7.969 13.156 1 98.25 675 THR A N 1
ATOM 5215 C CA . THR A 1 675 ? 4.516 -8.18 11.836 1 98.25 675 THR A CA 1
ATOM 5216 C C . THR A 1 675 ? 5.301 -6.953 11.383 1 98.25 675 THR A C 1
ATOM 5218 O O . THR A 1 675 ? 6.367 -7.078 10.781 1 98.25 675 THR A O 1
ATOM 5221 N N . ALA A 1 676 ? 4.781 -5.766 11.648 1 98.38 676 ALA A N 1
ATOM 5222 C CA . ALA A 1 676 ? 5.473 -4.531 11.297 1 98.38 676 ALA A CA 1
ATOM 5223 C C . ALA A 1 676 ? 6.812 -4.426 12.016 1 98.38 676 ALA A C 1
ATOM 5225 O O . ALA A 1 676 ? 7.824 -4.059 11.414 1 98.38 676 ALA A O 1
ATOM 5226 N N . LEU A 1 677 ? 6.844 -4.742 13.289 1 98.56 677 LEU A N 1
ATOM 5227 C CA . LEU A 1 677 ? 8.062 -4.664 14.078 1 98.56 677 LEU A CA 1
ATOM 5228 C C . LEU A 1 677 ? 9.078 -5.711 13.625 1 98.56 677 LEU A C 1
ATOM 5230 O O . LEU A 1 677 ? 10.273 -5.43 13.562 1 98.56 677 LEU A O 1
ATOM 5234 N N . GLU A 1 678 ? 8.57 -6.906 13.336 1 97.62 678 GLU A N 1
ATOM 5235 C CA . GLU A 1 678 ? 9.461 -7.945 12.82 1 97.62 678 GLU A CA 1
ATOM 5236 C C . GLU A 1 678 ? 10.062 -7.539 11.477 1 97.62 678 GLU A C 1
ATOM 5238 O O . GLU A 1 678 ? 11.242 -7.789 11.219 1 97.62 678 GLU A O 1
ATOM 5243 N N . GLY A 1 679 ? 9.219 -6.934 10.609 1 96.75 679 GLY A N 1
ATOM 5244 C CA . GLY A 1 679 ? 9.719 -6.422 9.344 1 96.75 679 GLY A CA 1
ATOM 5245 C C . GLY A 1 679 ? 10.766 -5.332 9.516 1 96.75 679 GLY A C 1
ATOM 5246 O O . GLY A 1 679 ? 11.758 -5.297 8.789 1 96.75 679 GLY A O 1
ATOM 5247 N N . ALA A 1 680 ? 10.508 -4.426 10.453 1 98.25 680 ALA A N 1
ATOM 5248 C CA . ALA A 1 680 ? 11.469 -3.363 10.75 1 98.25 680 ALA A CA 1
ATOM 5249 C C . ALA A 1 680 ? 12.789 -3.941 11.242 1 98.25 680 ALA A C 1
ATOM 5251 O O . ALA A 1 680 ? 13.859 -3.51 10.805 1 98.25 680 ALA A O 1
ATOM 5252 N N . ALA A 1 681 ? 12.719 -4.91 12.156 1 97.69 681 ALA A N 1
ATOM 5253 C CA . ALA A 1 681 ? 13.922 -5.574 12.648 1 97.69 681 ALA A CA 1
ATOM 5254 C C . ALA A 1 681 ? 14.695 -6.23 11.516 1 97.69 681 ALA A C 1
ATOM 5256 O O . ALA A 1 681 ? 15.922 -6.117 11.438 1 97.69 681 ALA A O 1
ATOM 5257 N N . ALA A 1 682 ? 13.992 -6.906 10.641 1 96.19 682 ALA A N 1
ATOM 5258 C CA . ALA A 1 682 ? 14.617 -7.57 9.5 1 96.19 682 ALA A CA 1
ATOM 5259 C C . ALA A 1 682 ? 15.336 -6.562 8.602 1 96.19 682 ALA A C 1
ATOM 5261 O O . ALA A 1 682 ? 16.406 -6.852 8.07 1 96.19 682 ALA A O 1
ATOM 5262 N N . THR A 1 683 ? 14.758 -5.41 8.414 1 96.12 683 THR A N 1
ATOM 5263 C CA . THR A 1 683 ? 15.312 -4.355 7.578 1 96.12 683 THR A CA 1
ATOM 5264 C C . THR A 1 683 ? 16.641 -3.846 8.148 1 96.12 683 THR A C 1
ATOM 5266 O O . THR A 1 683 ? 17.531 -3.434 7.406 1 96.12 683 THR A O 1
ATOM 5269 N N . LEU A 1 684 ? 16.812 -3.932 9.453 1 97.62 684 LEU A N 1
ATOM 5270 C CA . LEU A 1 684 ? 17.969 -3.334 10.133 1 97.62 684 LEU A CA 1
ATOM 5271 C C . LEU A 1 684 ? 19.109 -4.332 10.234 1 97.62 684 LEU A C 1
ATOM 5273 O O . LEU A 1 684 ? 20.25 -3.951 10.539 1 97.62 684 LEU A O 1
ATOM 5277 N N . ARG A 1 685 ? 18.875 -5.617 9.93 1 96.31 685 ARG A N 1
ATOM 5278 C CA . ARG A 1 685 ? 19.922 -6.633 9.945 1 96.31 685 ARG A CA 1
ATOM 5279 C C . ARG A 1 685 ? 20.969 -6.363 8.859 1 96.31 685 ARG A C 1
ATOM 5281 O O . ARG A 1 685 ? 20.703 -5.621 7.91 1 96.31 685 ARG A O 1
ATOM 5288 N N . PRO A 1 686 ? 22.141 -7.004 9.102 1 94.5 686 PRO A N 1
ATOM 5289 C CA . PRO A 1 686 ? 23.125 -6.863 8.023 1 94.5 686 PRO A CA 1
ATOM 5290 C C . PRO A 1 686 ? 22.562 -7.234 6.656 1 94.5 686 PRO A C 1
ATOM 5292 O O . PRO A 1 686 ? 21.875 -8.258 6.523 1 94.5 686 PRO A O 1
ATOM 5295 N N . VAL A 1 687 ? 22.812 -6.445 5.621 1 91.25 687 VAL A N 1
ATOM 5296 C CA . VAL A 1 687 ? 22.172 -6.543 4.316 1 91.25 687 VAL A CA 1
ATOM 5297 C C . VAL A 1 687 ? 22.578 -7.852 3.639 1 91.25 687 VAL A C 1
ATOM 5299 O O . VAL A 1 687 ? 21.891 -8.32 2.725 1 91.25 687 VAL A O 1
ATOM 5302 N N . ALA A 1 688 ? 23.672 -8.461 4.098 1 88.19 688 ALA A N 1
ATOM 5303 C CA . ALA A 1 688 ? 24.141 -9.719 3.529 1 88.19 688 ALA A CA 1
ATOM 5304 C C . ALA A 1 688 ? 23.359 -10.906 4.102 1 88.19 688 ALA A C 1
ATOM 5306 O O . ALA A 1 688 ? 23.453 -12.023 3.59 1 88.19 688 ALA A O 1
ATOM 5307 N N . ASP A 1 689 ? 22.578 -10.586 5.086 1 84.44 689 ASP A N 1
ATOM 5308 C CA . ASP A 1 689 ? 21.797 -11.633 5.734 1 84.44 689 ASP A CA 1
ATOM 5309 C C . ASP A 1 689 ? 20.328 -11.57 5.301 1 84.44 689 ASP A C 1
ATOM 5311 O O . ASP A 1 689 ? 19.828 -10.5 4.953 1 84.44 689 ASP A O 1
ATOM 5315 N N . LEU A 1 690 ? 19.844 -12.805 5.133 1 77.38 690 LEU A N 1
ATOM 5316 C CA . LEU A 1 690 ? 18.422 -12.82 4.84 1 77.38 690 LEU A CA 1
ATOM 5317 C C . LEU A 1 690 ? 17.609 -12.438 6.074 1 77.38 690 LEU A C 1
ATOM 5319 O O . LEU A 1 690 ? 17.906 -12.883 7.184 1 77.38 690 LEU A O 1
ATOM 5323 N N . CYS B 1 1 ? 32.812 -25.359 -19.875 1 30.27 1 CYS B N 1
ATOM 5324 C CA . CYS B 1 1 ? 32.25 -26.672 -20.156 1 30.27 1 CYS B CA 1
ATOM 5325 C C . CYS B 1 1 ? 31.734 -27.344 -18.875 1 30.27 1 CYS B C 1
ATOM 5327 O O . CYS B 1 1 ? 32.531 -27.578 -17.953 1 30.27 1 CYS B O 1
ATOM 5329 N N . TRP B 1 2 ? 30.391 -27.219 -18.516 1 35.34 2 TRP B N 1
ATOM 5330 C CA . TRP B 1 2 ? 29.688 -27.734 -17.359 1 35.34 2 TRP B CA 1
ATOM 5331 C C . TRP B 1 2 ? 29.75 -29.266 -17.312 1 35.34 2 TRP B C 1
ATOM 5333 O O . TRP B 1 2 ? 29.234 -29.938 -18.219 1 35.34 2 TRP B O 1
ATOM 5343 N N . PRO B 1 3 ? 30.797 -29.906 -16.906 1 36.5 3 PRO B N 1
ATOM 5344 C CA . PRO B 1 3 ? 30.578 -31.344 -16.797 1 36.5 3 PRO B CA 1
ATOM 5345 C C . PRO B 1 3 ? 29.25 -31.703 -16.109 1 36.5 3 PRO B C 1
ATOM 5347 O O . PRO B 1 3 ? 28.953 -31.172 -15.047 1 36.5 3 PRO B O 1
ATOM 5350 N N . CYS B 1 4 ? 28.25 -31.922 -16.859 1 40.84 4 CYS B N 1
ATOM 5351 C CA . CYS B 1 4 ? 26.891 -32.25 -16.422 1 40.84 4 CYS B CA 1
ATOM 5352 C C . CYS B 1 4 ? 26.891 -33.562 -15.602 1 40.84 4 CYS B C 1
ATOM 5354 O O . CYS B 1 4 ? 26.906 -34.656 -16.172 1 40.84 4 CYS B O 1
ATOM 5356 N N . PRO B 1 5 ? 27.453 -33.594 -14.5 1 44.06 5 PRO B N 1
ATOM 5357 C CA . PRO B 1 5 ? 26.984 -34.844 -13.922 1 44.06 5 PRO B CA 1
ATOM 5358 C C . PRO B 1 5 ? 25.5 -35.094 -14.148 1 44.06 5 PRO B C 1
ATOM 5360 O O . PRO B 1 5 ? 24.734 -34.125 -14.328 1 44.06 5 PRO B O 1
ATOM 5363 N N . SER B 1 6 ? 25.016 -36.344 -14.477 1 46 6 SER B N 1
ATOM 5364 C CA . SER B 1 6 ? 23.703 -36.844 -14.883 1 46 6 SER B CA 1
ATOM 5365 C C . SER B 1 6 ? 22.609 -36.375 -13.914 1 46 6 SER B C 1
ATOM 5367 O O . SER B 1 6 ? 22.672 -36.688 -12.719 1 46 6 SER B O 1
ATOM 5369 N N . LEU B 1 7 ? 21.969 -35.156 -14.195 1 49.59 7 LEU B N 1
ATOM 5370 C CA . LEU B 1 7 ? 20.719 -34.812 -13.539 1 49.59 7 LEU B CA 1
ATOM 5371 C C . LEU B 1 7 ? 19.891 -36.062 -13.234 1 49.59 7 LEU B C 1
ATOM 5373 O O . LEU B 1 7 ? 18.891 -35.969 -12.523 1 49.59 7 LEU B O 1
ATOM 5377 N N . CYS B 1 8 ? 20.391 -37.188 -13.672 1 56.84 8 CYS B N 1
ATOM 5378 C CA . CYS B 1 8 ? 19.625 -38.438 -13.578 1 56.84 8 CYS B CA 1
ATOM 5379 C C . CYS B 1 8 ? 19.531 -38.906 -12.133 1 56.84 8 CYS B C 1
ATOM 5381 O O . CYS B 1 8 ? 18.453 -39.25 -11.656 1 56.84 8 CYS B O 1
ATOM 5383 N N . PRO B 1 9 ? 20.594 -38.656 -11.312 1 58.25 9 PRO B N 1
ATOM 5384 C CA . PRO B 1 9 ? 20.469 -39.25 -9.969 1 58.25 9 PRO B CA 1
ATOM 5385 C C . PRO B 1 9 ? 19.594 -38.406 -9.047 1 58.25 9 PRO B C 1
ATOM 5387 O O . PRO B 1 9 ? 18.734 -38.938 -8.344 1 58.25 9 PRO B O 1
ATOM 5390 N N . PRO B 1 10 ? 19.609 -37.094 -9.195 1 72.75 10 PRO B N 1
ATOM 5391 C CA . PRO B 1 10 ? 18.75 -36.344 -8.273 1 72.75 10 PRO B CA 1
ATOM 5392 C C . PRO B 1 10 ? 17.266 -36.469 -8.594 1 72.75 10 PRO B C 1
ATOM 5394 O O . PRO B 1 10 ? 16.453 -36.625 -7.676 1 72.75 10 PRO B O 1
ATOM 5397 N N . CYS B 1 11 ? 17.047 -36.5 -9.82 1 77.75 11 CYS B N 1
ATOM 5398 C CA . CYS B 1 11 ? 15.633 -36.562 -10.18 1 77.75 11 CYS B CA 1
ATOM 5399 C C . CYS B 1 11 ? 15 -37.875 -9.68 1 77.75 11 CYS B C 1
ATOM 5401 O O . CYS B 1 11 ? 13.859 -37.875 -9.211 1 77.75 11 CYS B O 1
ATOM 5403 N N . ARG B 1 12 ? 15.781 -38.938 -9.867 1 88.12 12 ARG B N 1
ATOM 5404 C CA . ARG B 1 12 ? 15.25 -40.219 -9.414 1 88.12 12 ARG B CA 1
ATOM 5405 C C . ARG B 1 12 ? 15.031 -40.219 -7.906 1 88.12 12 ARG B C 1
ATOM 5407 O O . ARG B 1 12 ? 13.992 -40.688 -7.426 1 88.12 12 ARG B O 1
ATOM 5414 N N . GLU B 1 13 ? 15.961 -39.719 -7.219 1 92.06 13 GLU B N 1
ATOM 5415 C CA . GLU B 1 13 ? 15.852 -39.656 -5.766 1 92.06 13 GLU B CA 1
ATOM 5416 C C . GLU B 1 13 ? 14.695 -38.75 -5.336 1 92.06 13 GLU B C 1
ATOM 5418 O O . GLU B 1 13 ? 13.945 -39.062 -4.414 1 92.06 13 GLU B O 1
ATOM 5423 N N . LEU B 1 14 ? 14.523 -37.594 -5.945 1 96.44 14 LEU B N 1
ATOM 5424 C CA . LEU B 1 14 ? 13.539 -36.562 -5.582 1 96.44 14 LEU B CA 1
ATOM 5425 C C . LEU B 1 14 ? 12.117 -37.125 -5.75 1 96.44 14 LEU B C 1
ATOM 5427 O O . LEU B 1 14 ? 11.211 -36.75 -5.008 1 96.44 14 LEU B O 1
ATOM 5431 N N . SER B 1 15 ? 11.922 -38.031 -6.777 1 96.06 15 SER B N 1
ATOM 5432 C CA . SER B 1 15 ? 10.578 -38.5 -7.117 1 96.06 15 SER B CA 1
ATOM 5433 C C . SER B 1 15 ? 10.398 -39.969 -6.75 1 96.06 15 SER B C 1
ATOM 5435 O O . SER B 1 15 ? 9.492 -40.625 -7.246 1 96.06 15 SER B O 1
ATOM 5437 N N . ARG B 1 16 ? 11.281 -40.469 -5.957 1 94.88 16 ARG B N 1
ATOM 5438 C CA . ARG B 1 16 ? 11.25 -41.875 -5.594 1 94.88 16 ARG B CA 1
ATOM 5439 C C . ARG B 1 16 ? 9.969 -42.219 -4.848 1 94.88 16 ARG B C 1
ATOM 5441 O O . ARG B 1 16 ? 9.406 -43.312 -5.043 1 94.88 16 ARG B O 1
ATOM 5448 N N . GLU B 1 17 ? 9.555 -41.406 -3.975 1 95.75 17 GLU B N 1
ATOM 5449 C CA . GLU B 1 17 ? 8.344 -41.562 -3.172 1 95.75 17 GLU B CA 1
ATOM 5450 C C . GLU B 1 17 ? 7.449 -40.312 -3.27 1 95.75 17 GLU B C 1
ATOM 5452 O O . GLU B 1 17 ? 7.93 -39.219 -3.533 1 95.75 17 GLU B O 1
ATOM 5457 N N . PRO B 1 18 ? 6.121 -40.625 -3.1 1 96.88 18 PRO B N 1
ATOM 5458 C CA . PRO B 1 18 ? 5.246 -39.438 -3.027 1 96.88 18 PRO B CA 1
ATOM 5459 C C . PRO B 1 18 ? 5.656 -38.469 -1.929 1 96.88 18 PRO B C 1
ATOM 5461 O O . PRO B 1 18 ? 6.066 -38.906 -0.845 1 96.88 18 PRO B O 1
ATOM 5464 N N . HIS B 1 19 ? 5.625 -37.219 -2.184 1 97.69 19 HIS B N 1
ATOM 5465 C CA . HIS B 1 19 ? 6.102 -36.219 -1.231 1 97.69 19 HIS B CA 1
ATOM 5466 C C . HIS B 1 19 ? 5.145 -35.031 -1.144 1 97.69 19 HIS B C 1
ATOM 5468 O O . HIS B 1 19 ? 5.555 -33.875 -1.313 1 97.69 19 HIS B O 1
ATOM 5474 N N . LEU B 1 20 ? 3.914 -35.344 -0.743 1 97.75 20 LEU B N 1
ATOM 5475 C CA . LEU B 1 20 ? 2.887 -34.344 -0.468 1 97.75 20 LEU B CA 1
ATOM 5476 C C . LEU B 1 20 ? 3.344 -33.375 0.621 1 97.75 20 LEU B C 1
ATOM 5478 O O . LEU B 1 20 ? 4.109 -33.781 1.51 1 97.75 20 LEU B O 1
ATOM 5482 N N . ALA B 1 21 ? 2.92 -32.156 0.517 1 98.25 21 ALA B N 1
ATOM 5483 C CA . ALA B 1 21 ? 3.309 -31.141 1.491 1 98.25 21 ALA B CA 1
ATOM 5484 C C . ALA B 1 21 ? 3.145 -31.656 2.918 1 98.25 21 ALA B C 1
ATOM 5486 O O . ALA B 1 21 ? 2.115 -32.25 3.258 1 98.25 21 ALA B O 1
ATOM 5487 N N . SER B 1 22 ? 4.125 -31.391 3.742 1 97.44 22 SER B N 1
ATOM 5488 C CA . SER B 1 22 ? 4.156 -31.672 5.172 1 97.44 22 SER B CA 1
ATOM 5489 C C . SER B 1 22 ? 4.191 -33.188 5.441 1 97.44 22 SER B C 1
ATOM 5491 O O . SER B 1 22 ? 4.031 -33.625 6.582 1 97.44 22 SER B O 1
ATOM 5493 N N . SER B 1 23 ? 4.332 -34.062 4.395 1 97.31 23 SER B N 1
ATOM 5494 C CA . SER B 1 23 ? 4.547 -35.5 4.598 1 97.31 23 SER B CA 1
ATOM 5495 C C . SER B 1 23 ? 5.961 -35.781 5.094 1 97.31 23 SER B C 1
ATOM 5497 O O . SER B 1 23 ? 6.84 -34.906 5.004 1 97.31 23 SER B O 1
ATOM 5499 N N . PRO B 1 24 ? 6.176 -36.938 5.648 1 96.94 24 PRO B N 1
ATOM 5500 C CA . PRO B 1 24 ? 7.535 -37.281 6.059 1 96.94 24 PRO B CA 1
ATOM 5501 C C . PRO B 1 24 ? 8.547 -37.188 4.918 1 96.94 24 PRO B C 1
ATOM 5503 O O . PRO B 1 24 ? 9.664 -36.688 5.121 1 96.94 24 PRO B O 1
ATOM 5506 N N . ARG B 1 25 ? 8.156 -37.594 3.715 1 97.69 25 ARG B N 1
ATOM 5507 C CA . ARG B 1 25 ? 9.07 -37.5 2.582 1 97.69 25 ARG B CA 1
ATOM 5508 C C . ARG B 1 25 ? 9.359 -36.062 2.213 1 97.69 25 ARG B C 1
AT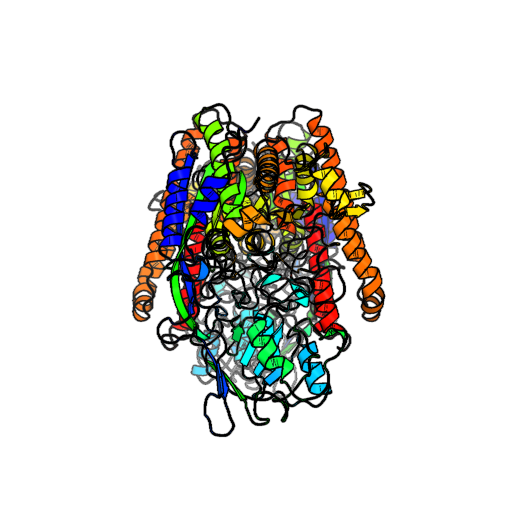OM 5510 O O . ARG B 1 25 ? 10.477 -35.719 1.817 1 97.69 25 ARG B O 1
ATOM 5517 N N . ASP B 1 26 ? 8.336 -35.219 2.234 1 97.94 26 ASP B N 1
ATOM 5518 C CA . ASP B 1 26 ? 8.562 -33.812 2.033 1 97.94 26 ASP B CA 1
ATOM 5519 C C . ASP B 1 26 ? 9.609 -33.281 3.008 1 97.94 26 ASP B C 1
ATOM 5521 O O . ASP B 1 26 ? 10.492 -32.5 2.619 1 97.94 26 ASP B O 1
ATOM 5525 N N . GLU B 1 27 ? 9.562 -33.625 4.258 1 97.81 27 GLU B N 1
ATOM 5526 C CA . GLU B 1 27 ? 10.531 -33.219 5.273 1 97.81 27 GLU B CA 1
ATOM 5527 C C . GLU B 1 27 ? 11.922 -33.781 4.969 1 97.81 27 GLU B C 1
ATOM 5529 O O . GLU B 1 27 ? 12.922 -33.094 5.211 1 97.81 27 GLU B O 1
ATOM 5534 N N . ASP B 1 28 ? 11.945 -35.031 4.488 1 97.81 28 ASP B N 1
ATOM 5535 C CA . ASP B 1 28 ? 13.219 -35.594 4.074 1 97.81 28 ASP B CA 1
ATOM 5536 C C . ASP B 1 28 ? 13.883 -34.75 2.994 1 97.81 28 ASP B C 1
ATOM 5538 O O . ASP B 1 28 ? 15.102 -34.594 2.988 1 97.81 28 ASP B O 1
ATOM 5542 N N . LEU B 1 29 ? 13.094 -34.281 2.1 1 98.06 29 LEU B N 1
ATOM 5543 C CA . LEU B 1 29 ? 13.625 -33.469 1.01 1 98.06 29 LEU B CA 1
ATOM 5544 C C . LEU B 1 29 ? 14.086 -32.094 1.521 1 98.06 29 LEU B C 1
ATOM 5546 O O . LEU B 1 29 ? 15.047 -31.531 1 1 98.06 29 LEU B O 1
ATOM 5550 N N . VAL B 1 30 ? 13.375 -31.516 2.521 1 98.56 30 VAL B N 1
ATOM 5551 C CA . VAL B 1 30 ? 13.859 -30.312 3.189 1 98.56 30 VAL B CA 1
ATOM 5552 C C . VAL B 1 30 ? 15.281 -30.547 3.701 1 98.56 30 VAL B C 1
ATOM 5554 O O . VAL B 1 30 ? 16.172 -29.734 3.465 1 98.56 30 VAL B O 1
ATOM 5557 N N . GLN B 1 31 ? 15.477 -31.688 4.344 1 98.25 31 GLN B N 1
ATOM 5558 C CA . GLN B 1 31 ? 16.781 -32.031 4.906 1 98.25 31 GLN B CA 1
ATOM 5559 C C . GLN B 1 31 ? 17.812 -32.25 3.807 1 98.25 31 GLN B C 1
ATOM 5561 O O . GLN B 1 31 ? 18.984 -31.875 3.963 1 98.25 31 GLN B O 1
ATOM 5566 N N . LEU B 1 32 ? 17.359 -32.844 2.729 1 97.75 32 LEU B N 1
ATOM 5567 C CA . LEU B 1 32 ? 18.266 -33.062 1.594 1 97.75 32 LEU B CA 1
ATOM 5568 C C . LEU B 1 32 ? 18.781 -31.719 1.067 1 97.75 32 LEU B C 1
ATOM 5570 O O . LEU B 1 32 ? 19.984 -31.578 0.815 1 97.75 32 LEU B O 1
ATOM 5574 N N . LEU B 1 33 ? 17.922 -30.75 0.876 1 98.19 33 LEU B N 1
ATOM 5575 C CA . LEU B 1 33 ? 18.328 -29.438 0.392 1 98.19 33 LEU B CA 1
ATOM 5576 C C . LEU B 1 33 ? 19.281 -28.766 1.368 1 98.19 33 LEU B C 1
ATOM 5578 O O . LEU B 1 33 ? 20.297 -28.188 0.957 1 98.19 33 LEU B O 1
ATOM 5582 N N . LEU B 1 34 ? 18.922 -28.781 2.646 1 98.62 34 LEU B N 1
ATOM 5583 C CA . LEU B 1 34 ? 19.766 -28.172 3.664 1 98.62 34 LEU B CA 1
ATOM 5584 C C . LEU B 1 34 ? 21.172 -28.797 3.643 1 98.62 34 LEU B C 1
ATOM 5586 O O . LEU B 1 34 ? 22.172 -28.094 3.699 1 98.62 34 LEU B O 1
ATOM 5590 N N . GLN B 1 35 ? 21.203 -30.141 3.545 1 98.06 35 GLN B N 1
ATOM 5591 C CA . GLN B 1 35 ? 22.484 -30.859 3.514 1 98.06 35 GLN B CA 1
ATOM 5592 C C . GLN B 1 35 ? 23.297 -30.453 2.295 1 98.06 35 GLN B C 1
ATOM 5594 O O . GLN B 1 35 ? 24.5 -30.188 2.41 1 98.06 35 GLN B O 1
ATOM 5599 N N . ARG B 1 36 ? 22.672 -30.438 1.146 1 97.75 36 ARG B N 1
ATOM 5600 C CA . ARG B 1 36 ? 23.359 -30.078 -0.089 1 97.75 36 ARG B CA 1
ATOM 5601 C C . ARG B 1 36 ? 23.859 -28.641 -0.035 1 97.75 36 ARG B C 1
ATOM 5603 O O . ARG B 1 36 ? 24.984 -28.344 -0.46 1 97.75 36 ARG B O 1
ATOM 5610 N N . TRP B 1 37 ? 23.094 -27.688 0.495 1 98.5 37 TRP B N 1
ATOM 5611 C CA . TRP B 1 37 ? 23.422 -26.266 0.468 1 98.5 37 TRP B CA 1
ATOM 5612 C C . TRP B 1 37 ? 24.406 -25.906 1.574 1 98.5 37 TRP B C 1
ATOM 5614 O O . TRP B 1 37 ? 25.016 -24.828 1.559 1 98.5 37 TRP B O 1
ATOM 5624 N N . LYS B 1 38 ? 24.594 -26.828 2.49 1 98.38 38 LYS B N 1
ATOM 5625 C CA . LYS B 1 38 ? 25.578 -26.609 3.553 1 98.38 38 LYS B CA 1
ATOM 5626 C C . LYS B 1 38 ? 26.859 -27.391 3.285 1 98.38 38 LYS B C 1
ATOM 5628 O O . LYS B 1 38 ? 27.766 -27.406 4.113 1 98.38 38 LYS B O 1
ATOM 5633 N N . ASP B 1 39 ? 26.891 -28.109 2.186 1 98.12 39 ASP B N 1
ATOM 5634 C CA . ASP B 1 39 ? 28.078 -28.875 1.828 1 98.12 39 ASP B CA 1
ATOM 5635 C C . ASP B 1 39 ? 29.312 -27.984 1.77 1 98.12 39 ASP B C 1
ATOM 5637 O O . ASP B 1 39 ? 29.281 -26.906 1.166 1 98.12 39 ASP B O 1
ATOM 5641 N N . PRO B 1 40 ? 30.438 -28.359 2.324 1 97.69 40 PRO B N 1
ATOM 5642 C CA . PRO B 1 40 ? 31.625 -27.5 2.383 1 97.69 40 PRO B CA 1
ATOM 5643 C C . PRO B 1 40 ? 32.281 -27.328 1.021 1 97.69 40 PRO B C 1
ATOM 5645 O O . PRO B 1 40 ? 33 -26.344 0.802 1 97.69 40 PRO B O 1
ATOM 5648 N N . GLU B 1 41 ? 32.094 -28.203 0.096 1 97.56 41 GLU B N 1
ATOM 5649 C CA . GLU B 1 41 ? 32.812 -28.172 -1.175 1 97.56 41 GLU B CA 1
ATOM 5650 C C . GLU B 1 41 ? 31.938 -27.578 -2.285 1 97.56 41 GLU B C 1
ATOM 5652 O O . GLU B 1 41 ? 32.469 -27.047 -3.268 1 97.56 41 GLU B O 1
ATOM 5657 N N . SER B 1 42 ? 30.625 -27.688 -2.164 1 97.62 42 SER B N 1
ATOM 5658 C CA . SER B 1 42 ? 29.766 -27.281 -3.27 1 97.62 42 SER B CA 1
ATOM 5659 C C . SER B 1 42 ? 28.531 -26.531 -2.766 1 97.62 42 SER B C 1
ATOM 5661 O O . SER B 1 42 ? 27.609 -26.266 -3.531 1 97.62 42 SER B O 1
ATOM 5663 N N . GLY B 1 43 ? 28.469 -26.234 -1.467 1 98 43 GLY B N 1
ATOM 5664 C CA . GLY B 1 43 ? 27.312 -25.578 -0.889 1 98 43 GLY B CA 1
ATOM 5665 C C . GLY B 1 43 ? 27.375 -24.062 -0.997 1 98 43 GLY B C 1
ATOM 5666 O O . GLY B 1 43 ? 28.109 -23.516 -1.819 1 98 43 GLY B O 1
ATOM 5667 N N . LEU B 1 44 ? 26.484 -23.406 -0.267 1 98.44 44 LEU B N 1
ATOM 5668 C CA . LEU B 1 44 ? 26.297 -21.969 -0.312 1 98.44 44 LEU B CA 1
ATOM 5669 C C . LEU B 1 44 ? 26.859 -21.297 0.947 1 98.44 44 LEU B C 1
ATOM 5671 O O . LEU B 1 44 ? 27.547 -21.953 1.741 1 98.44 44 LEU B O 1
ATOM 5675 N N . ASP B 1 45 ? 26.719 -19.938 1.113 1 98.12 45 ASP B N 1
ATOM 5676 C CA . ASP B 1 45 ? 27.203 -19.25 2.299 1 98.12 45 ASP B CA 1
ATOM 5677 C C . ASP B 1 45 ? 26.375 -19.594 3.527 1 98.12 45 ASP B C 1
ATOM 5679 O O . ASP B 1 45 ? 26.891 -19.672 4.641 1 98.12 45 ASP B O 1
ATOM 5683 N N . SER B 1 46 ? 25.078 -19.703 3.287 1 97.25 46 SER B N 1
ATOM 5684 C CA . SER B 1 46 ? 24.156 -20.094 4.352 1 97.25 46 SER B CA 1
ATOM 5685 C C . SER B 1 46 ? 22.922 -20.766 3.785 1 97.25 46 SER B C 1
ATOM 5687 O O . SER B 1 46 ? 22.594 -20.609 2.605 1 97.25 46 SER B O 1
ATOM 5689 N N . ALA B 1 47 ? 22.312 -21.594 4.527 1 97.94 47 ALA B N 1
ATOM 5690 C CA . ALA B 1 47 ? 21.062 -22.281 4.227 1 97.94 47 ALA B CA 1
ATOM 5691 C C . ALA B 1 47 ? 20.203 -22.438 5.484 1 97.94 47 ALA B C 1
ATOM 5693 O O . ALA B 1 47 ? 20.719 -22.766 6.555 1 97.94 47 ALA B O 1
ATOM 5694 N N . GLU B 1 48 ? 18.922 -22.094 5.34 1 97.25 48 GLU B N 1
ATOM 5695 C CA . GLU B 1 48 ? 18.047 -22.141 6.5 1 97.25 48 GLU B CA 1
ATOM 5696 C C . GLU B 1 48 ? 16.625 -22.516 6.094 1 97.25 48 GLU B C 1
ATOM 5698 O O . GLU B 1 48 ? 16.203 -22.25 4.965 1 97.25 48 GLU B O 1
ATOM 5703 N N . ALA B 1 49 ? 15.969 -23.219 6.992 1 98.12 49 ALA B N 1
ATOM 5704 C CA . ALA B 1 49 ? 14.555 -23.516 6.805 1 98.12 49 ALA B CA 1
ATOM 5705 C C . ALA B 1 49 ? 13.672 -22.531 7.566 1 98.12 49 ALA B C 1
ATOM 5707 O O . ALA B 1 49 ? 14 -22.141 8.688 1 98.12 49 ALA B O 1
ATOM 5708 N N . PHE B 1 50 ? 12.617 -22.016 6.996 1 97.62 50 PHE B N 1
ATOM 5709 C CA . PHE B 1 50 ? 11.578 -21.203 7.594 1 97.62 50 PHE B CA 1
ATOM 5710 C C . PHE B 1 50 ? 10.25 -21.953 7.641 1 97.62 50 PHE B C 1
ATOM 5712 O O . PHE B 1 50 ? 9.68 -22.281 6.594 1 97.62 50 PHE B O 1
ATOM 5719 N N . THR B 1 51 ? 9.75 -22.156 8.789 1 98.12 51 THR B N 1
ATOM 5720 C CA . THR B 1 51 ? 8.578 -23.016 8.953 1 98.12 51 THR B CA 1
ATOM 5721 C C . THR B 1 51 ? 7.332 -22.172 9.203 1 98.12 51 THR B C 1
ATOM 5723 O O . THR B 1 51 ? 7.371 -21.203 9.953 1 98.12 51 THR B O 1
ATOM 5726 N N . TYR B 1 52 ? 6.219 -22.5 8.578 1 98.62 52 TYR B N 1
ATOM 5727 C CA . TYR B 1 52 ? 4.91 -21.875 8.734 1 98.62 52 TYR B CA 1
ATOM 5728 C C . TYR B 1 52 ? 3.855 -22.906 9.117 1 98.62 52 TYR B C 1
ATOM 5730 O O . TYR B 1 52 ? 3.924 -24.062 8.688 1 98.62 52 TYR B O 1
ATOM 5738 N N . GLU B 1 53 ? 2.965 -22.531 9.961 1 98.69 53 GLU B N 1
ATOM 5739 C CA . GLU B 1 53 ? 1.815 -23.375 10.289 1 98.69 53 GLU B CA 1
ATOM 5740 C C . GLU B 1 53 ? 0.614 -23.031 9.414 1 98.69 53 GLU B C 1
ATOM 5742 O O . GLU B 1 53 ? -0.016 -21.984 9.602 1 98.69 53 GLU B O 1
ATOM 5747 N N . VAL B 1 54 ? 0.236 -23.891 8.469 1 98.69 54 VAL B N 1
ATOM 5748 C CA . VAL B 1 54 ? -0.684 -23.547 7.395 1 98.69 54 VAL B CA 1
ATOM 5749 C C . VAL B 1 54 ? -1.851 -24.531 7.367 1 98.69 54 VAL B C 1
ATOM 5751 O O . VAL B 1 54 ? -1.738 -25.641 7.875 1 98.69 54 VAL B O 1
ATOM 5754 N N . LEU B 1 55 ? -2.979 -24.031 6.859 1 98.69 55 LEU B N 1
ATOM 5755 C CA . LEU B 1 55 ? -4.164 -24.875 6.719 1 98.69 55 LEU B CA 1
ATOM 5756 C C . LEU B 1 55 ? -4.102 -25.688 5.43 1 98.69 55 LEU B C 1
ATOM 5758 O O . LEU B 1 55 ? -4.184 -25.141 4.336 1 98.69 55 LEU B O 1
ATOM 5762 N N . LEU B 1 56 ? -3.971 -26.984 5.551 1 98.62 56 LEU B N 1
ATOM 5763 C CA . LEU B 1 56 ? -3.926 -27.891 4.41 1 98.62 56 LEU B CA 1
ATOM 5764 C C . LEU B 1 56 ? -5.168 -28.766 4.367 1 98.62 56 LEU B C 1
ATOM 5766 O O . LEU B 1 56 ? -5.957 -28.781 5.316 1 98.62 56 LEU B O 1
ATOM 5770 N N . SER B 1 57 ? -5.434 -29.359 3.303 1 98.44 57 SER B N 1
ATOM 5771 C CA . SER B 1 57 ? -6.594 -30.219 3.051 1 98.44 57 SER B CA 1
ATOM 5772 C C . SER B 1 57 ? -6.172 -31.609 2.592 1 98.44 57 SER B C 1
ATOM 5774 O O . SER B 1 57 ? -5.402 -31.75 1.638 1 98.44 57 SER B O 1
ATOM 5776 N N . PHE B 1 58 ? -6.645 -32.656 3.322 1 97.81 58 PHE B N 1
ATOM 5777 C CA . PHE B 1 58 ? -6.293 -34.031 3.012 1 97.81 58 PHE B CA 1
ATOM 5778 C C . PHE B 1 58 ? -7.539 -34.906 2.918 1 97.81 58 PHE B C 1
ATOM 5780 O O . PHE B 1 58 ? -8.531 -34.656 3.6 1 97.81 58 PHE B O 1
ATOM 5787 N N . PRO B 1 59 ? -7.473 -35.906 2.01 1 96.62 59 PRO B N 1
ATOM 5788 C CA . PRO B 1 59 ? -8.562 -36.875 2.064 1 96.62 59 PRO B CA 1
ATOM 5789 C C . PRO B 1 59 ? -8.516 -37.75 3.316 1 96.62 59 PRO B C 1
ATOM 5791 O O . PRO B 1 59 ? -7.438 -37.969 3.881 1 96.62 59 PRO B O 1
ATOM 5794 N N . SER B 1 60 ? -9.672 -38.188 3.736 1 93.62 60 SER B N 1
ATOM 5795 C CA . SER B 1 60 ? -9.711 -39.094 4.883 1 93.62 60 SER B CA 1
ATOM 5796 C C . SER B 1 60 ? -9.156 -40.469 4.523 1 93.62 60 SER B C 1
ATOM 5798 O O . SER B 1 60 ? -9.508 -41.031 3.484 1 93.62 60 SER B O 1
ATOM 5800 N N . GLN B 1 61 ? -8.32 -41 5.34 1 85.56 61 GLN B N 1
ATOM 5801 C CA . GLN B 1 61 ? -7.797 -42.344 5.117 1 85.56 61 GLN B CA 1
ATOM 5802 C C . GLN B 1 61 ? -8.82 -43.406 5.512 1 85.56 61 GLN B C 1
ATOM 5804 O O . GLN B 1 61 ? -8.875 -44.469 4.898 1 85.56 61 GLN B O 1
ATOM 5809 N N . GLU B 1 62 ? -9.656 -43.125 6.512 1 91 62 GLU B N 1
ATOM 5810 C CA . GLU B 1 62 ? -10.625 -44.094 7.043 1 91 62 GLU B CA 1
ATOM 5811 C C . GLU B 1 62 ? -11.883 -44.125 6.176 1 91 62 GLU B C 1
ATOM 5813 O O . GLU B 1 62 ? -12.484 -45.188 6 1 91 62 GLU B O 1
ATOM 5818 N N . GLN B 1 63 ? -12.195 -43 5.648 1 93.12 63 GLN B N 1
ATOM 5819 C CA . GLN B 1 63 ? -13.359 -42.875 4.773 1 93.12 63 GLN B CA 1
ATOM 5820 C C . GLN B 1 63 ? -12.969 -42.312 3.412 1 93.12 63 GLN B C 1
ATOM 5822 O O . GLN B 1 63 ? -13.055 -41.094 3.188 1 93.12 63 GLN B O 1
ATOM 5827 N N . PRO B 1 64 ? -12.664 -43.188 2.541 1 92.94 64 PRO B N 1
ATOM 5828 C CA . PRO B 1 64 ? -12.219 -42.688 1.237 1 92.94 64 PRO B CA 1
ATOM 5829 C C . PRO B 1 64 ? -13.328 -41.969 0.468 1 92.94 64 PRO B C 1
ATOM 5831 O O . PRO B 1 64 ? -14.508 -42.219 0.699 1 92.94 64 PRO B O 1
ATOM 5834 N N . ASN B 1 65 ? -12.961 -40.969 -0.342 1 97.69 65 ASN B N 1
ATOM 5835 C CA . ASN B 1 65 ? -13.891 -40.406 -1.305 1 97.69 65 ASN B CA 1
ATOM 5836 C C . ASN B 1 65 ? -14.336 -41.406 -2.342 1 97.69 65 ASN B C 1
ATOM 5838 O O . ASN B 1 65 ? -13.516 -42.188 -2.865 1 97.69 65 ASN B O 1
ATOM 5842 N N . VAL B 1 66 ? -15.672 -41.469 -2.574 1 97.38 66 VAL B N 1
ATOM 5843 C CA . VAL B 1 66 ? -16.203 -42.469 -3.484 1 97.38 66 VAL B CA 1
ATOM 5844 C C . VAL B 1 66 ? -17.297 -41.844 -4.355 1 97.38 66 VAL B C 1
ATOM 5846 O O . VAL B 1 66 ? -17.984 -40.938 -3.936 1 97.38 66 VAL B O 1
ATOM 5849 N N . VAL B 1 67 ? -17.328 -42.312 -5.555 1 98.56 67 VAL B N 1
ATOM 5850 C CA . VAL B 1 67 ? -18.422 -42.031 -6.473 1 98.56 67 VAL B CA 1
ATOM 5851 C C . VAL B 1 67 ? -19.125 -43.312 -6.871 1 98.56 67 VAL B C 1
ATOM 5853 O O . VAL B 1 67 ? -18.531 -44.188 -7.488 1 98.56 67 VAL B O 1
ATOM 5856 N N . ASP B 1 68 ? -20.438 -43.344 -6.543 1 98.38 68 ASP B N 1
ATOM 5857 C CA . ASP B 1 68 ? -21.234 -44.562 -6.801 1 98.38 68 ASP B CA 1
ATOM 5858 C C . ASP B 1 68 ? -22.453 -44.219 -7.656 1 98.38 68 ASP B C 1
ATOM 5860 O O . ASP B 1 68 ? -22.969 -43.094 -7.629 1 98.38 68 ASP B O 1
ATOM 5864 N N . ILE B 1 69 ? -22.812 -45.219 -8.406 1 98.31 69 ILE B N 1
ATOM 5865 C CA . ILE B 1 69 ? -24.125 -45.188 -9.047 1 98.31 69 ILE B CA 1
ATOM 5866 C C . ILE B 1 69 ? -25.125 -46.031 -8.219 1 98.31 69 ILE B C 1
ATOM 5868 O O . ILE B 1 69 ? -24.891 -47.188 -7.949 1 98.31 69 ILE B O 1
ATOM 5872 N N . VAL B 1 70 ? -26.156 -45.312 -7.859 1 97.94 70 VAL B N 1
ATOM 5873 C CA . VAL B 1 70 ? -27.156 -45.906 -6.98 1 97.94 70 VAL B CA 1
ATOM 5874 C C . VAL B 1 70 ? -28.438 -46.188 -7.77 1 97.94 70 VAL B C 1
ATOM 5876 O O . VAL B 1 70 ? -28.953 -45.281 -8.43 1 97.94 70 VAL B O 1
ATOM 5879 N N . GLY B 1 71 ? -28.906 -47.406 -7.656 1 95.31 71 GLY B N 1
ATOM 5880 C CA . GLY B 1 71 ? -30.141 -47.781 -8.328 1 95.31 71 GLY B CA 1
ATOM 5881 C C . GLY B 1 71 ? -31.391 -47.25 -7.633 1 95.31 71 GLY B C 1
ATOM 5882 O O . GLY B 1 71 ? -31.297 -46.656 -6.566 1 95.31 71 GLY B O 1
ATOM 5883 N N . PRO B 1 72 ? -32.594 -47.5 -8.266 1 91.75 72 PRO B N 1
ATOM 5884 C CA . PRO B 1 72 ? -33.844 -46.969 -7.723 1 91.75 72 PRO B CA 1
ATOM 5885 C C . PRO B 1 72 ? -34.156 -47.562 -6.348 1 91.75 72 PRO B C 1
ATOM 5887 O O . PRO B 1 72 ? -34.906 -46.938 -5.57 1 91.75 72 PRO B O 1
ATOM 5890 N N . THR B 1 73 ? -33.594 -48.75 -6.027 1 93.19 73 THR B N 1
ATOM 5891 C CA . THR B 1 73 ? -33.906 -49.375 -4.746 1 93.19 73 THR B CA 1
ATOM 5892 C C . THR B 1 73 ? -32.875 -48.969 -3.695 1 93.19 73 THR B C 1
ATOM 5894 O O . THR B 1 73 ? -32.938 -49.438 -2.549 1 93.19 73 THR B O 1
ATOM 5897 N N . GLY B 1 74 ? -31.875 -48.281 -4.133 1 93.5 74 GLY B N 1
ATOM 5898 C CA . GLY B 1 74 ? -30.891 -47.812 -3.172 1 93.5 74 GLY B CA 1
ATOM 5899 C C . GLY B 1 74 ? -29.594 -48.594 -3.188 1 93.5 74 GLY B C 1
ATOM 5900 O O . GLY B 1 74 ? -28.625 -48.219 -2.537 1 93.5 74 GLY B O 1
ATOM 5901 N N . ASP B 1 75 ? -29.562 -49.594 -3.945 1 94.94 75 ASP B N 1
ATOM 5902 C CA . ASP B 1 75 ? -28.375 -50.438 -4.016 1 94.94 75 ASP B CA 1
ATOM 5903 C C . ASP B 1 75 ? -27.312 -49.812 -4.906 1 94.94 75 ASP B C 1
ATOM 5905 O O . ASP B 1 75 ? -27.625 -49.156 -5.91 1 94.94 75 ASP B O 1
ATOM 5909 N N . ILE B 1 76 ? -26.094 -50.031 -4.543 1 97 76 ILE B N 1
ATOM 5910 C CA . ILE B 1 76 ? -24.984 -49.594 -5.395 1 97 76 ILE B CA 1
ATOM 5911 C C . ILE B 1 76 ? -24.844 -50.562 -6.582 1 97 76 ILE B C 1
ATOM 5913 O O . ILE B 1 76 ? -24.625 -51.75 -6.402 1 97 76 ILE B O 1
ATOM 5917 N N . ILE B 1 77 ? -24.969 -50.031 -7.746 1 94.88 77 ILE B N 1
ATOM 5918 C CA . ILE B 1 77 ? -24.953 -50.906 -8.922 1 94.88 77 ILE B CA 1
ATOM 5919 C C . ILE B 1 77 ? -23.609 -50.781 -9.633 1 94.88 77 ILE B C 1
ATOM 5921 O O . ILE B 1 77 ? -23.234 -51.625 -10.453 1 94.88 77 ILE B O 1
ATOM 5925 N N . HIS B 1 78 ? -22.906 -49.719 -9.375 1 96.69 78 HIS B N 1
ATOM 5926 C CA . HIS B 1 78 ? -21.594 -49.469 -9.945 1 96.69 78 HIS B CA 1
ATOM 5927 C C . HIS B 1 78 ? -20.781 -48.531 -9.078 1 96.69 78 HIS B C 1
ATOM 5929 O O . HIS B 1 78 ? -21.344 -47.625 -8.453 1 96.69 78 HIS B O 1
ATOM 5935 N N . SER B 1 79 ? -19.469 -48.781 -8.938 1 97.31 79 SER B N 1
ATOM 5936 C CA . SER B 1 79 ? -18.562 -47.906 -8.211 1 97.31 79 SER B CA 1
ATOM 5937 C C . SER B 1 79 ? -17.406 -47.469 -9.094 1 97.31 79 SER B C 1
ATOM 5939 O O . SER B 1 79 ? -16.797 -48.281 -9.789 1 97.31 79 SER B O 1
ATOM 5941 N N . CYS B 1 80 ? -17.109 -46.188 -9.094 1 97.25 80 CYS B N 1
ATOM 5942 C CA . CYS B 1 80 ? -15.93 -45.656 -9.773 1 97.25 80 CYS B CA 1
ATOM 5943 C C . CYS B 1 80 ? -14.656 -46.125 -9.062 1 97.25 80 CYS B C 1
ATOM 5945 O O . CYS B 1 80 ? -14.695 -46.469 -7.883 1 97.25 80 CYS B O 1
ATOM 5947 N N . HIS B 1 81 ? -13.57 -46.031 -9.828 1 96 81 HIS B N 1
ATOM 5948 C CA . HIS B 1 81 ? -12.281 -46.406 -9.258 1 96 81 HIS B CA 1
ATOM 5949 C C . HIS B 1 81 ? -11.859 -45.438 -8.164 1 96 81 HIS B C 1
ATOM 5951 O O . HIS B 1 81 ? -12 -44.219 -8.312 1 96 81 HIS B O 1
ATOM 5957 N N . ARG B 1 82 ? -11.344 -46 -7.148 1 93.38 82 ARG B N 1
ATOM 5958 C CA . ARG B 1 82 ? -10.906 -45.188 -6.027 1 93.38 82 ARG B CA 1
ATOM 5959 C C . ARG B 1 82 ? -9.461 -44.75 -6.203 1 93.38 82 ARG B C 1
ATOM 5961 O O . ARG B 1 82 ? -9.023 -43.75 -5.594 1 93.38 82 ARG B O 1
ATOM 5968 N N . THR B 1 83 ? -8.742 -45.562 -6.879 1 94.56 83 THR B N 1
ATOM 5969 C CA . THR B 1 83 ? -7.332 -45.281 -7.125 1 94.56 83 THR B CA 1
ATOM 5970 C C . THR B 1 83 ? -6.973 -45.531 -8.586 1 94.56 83 THR B C 1
ATOM 5972 O O . THR B 1 83 ? -7.738 -46.188 -9.312 1 94.56 83 THR B O 1
ATOM 5975 N N . GLU B 1 84 ? -5.855 -45.031 -9.008 1 97.5 84 GLU B N 1
ATOM 5976 C CA . GLU B 1 84 ? -5.348 -45.281 -10.352 1 97.5 84 GLU B CA 1
ATOM 5977 C C . GLU B 1 84 ? -4.785 -46.688 -10.469 1 97.5 84 GLU B C 1
ATOM 5979 O O . GLU B 1 84 ? -4.316 -47.281 -9.477 1 97.5 84 GLU B O 1
ATOM 5984 N N . GLU B 1 85 ? -4.848 -47.219 -11.656 1 97.12 85 GLU B N 1
ATOM 5985 C CA . GLU B 1 85 ? -4.344 -48.562 -11.898 1 97.12 85 GLU B CA 1
ATOM 5986 C C . GLU B 1 85 ? -2.826 -48.625 -11.75 1 97.12 85 GLU B C 1
ATOM 5988 O O . GLU B 1 85 ? -2.123 -47.719 -12.172 1 97.12 85 GLU B O 1
ATOM 5993 N N . ASN B 1 86 ? -2.357 -49.688 -11.109 1 97.5 86 ASN B N 1
ATOM 5994 C CA . ASN B 1 86 ? -0.919 -49.906 -10.992 1 97.5 86 ASN B CA 1
ATOM 5995 C C . ASN B 1 86 ? -0.33 -50.5 -12.273 1 97.5 86 ASN B C 1
ATOM 5997 O O . ASN B 1 86 ? -0.367 -51.719 -12.469 1 97.5 86 ASN B O 1
ATOM 6001 N N . VAL B 1 87 ? 0.272 -49.719 -13.102 1 96.5 87 VAL B N 1
ATOM 6002 C CA . VAL B 1 87 ? 0.698 -50.188 -14.414 1 96.5 87 VAL B CA 1
ATOM 6003 C C . VAL B 1 87 ? 2.215 -50.375 -14.43 1 96.5 87 VAL B C 1
ATOM 6005 O O . VAL B 1 87 ? 2.754 -51.094 -15.273 1 96.5 87 VAL B O 1
ATOM 6008 N N . THR B 1 88 ? 2.932 -49.688 -13.523 1 96.19 88 THR B N 1
ATOM 6009 C CA . THR B 1 88 ? 4.387 -49.781 -13.531 1 96.19 88 THR B CA 1
ATOM 6010 C C . THR B 1 88 ? 4.914 -50.094 -12.133 1 96.19 88 THR B C 1
ATOM 6012 O O . THR B 1 88 ? 6.129 -50.125 -11.914 1 96.19 88 THR B O 1
ATOM 6015 N N . GLY B 1 89 ? 4.035 -50.25 -11.164 1 94.75 89 GLY B N 1
ATOM 6016 C CA . GLY B 1 89 ? 4.441 -50.531 -9.797 1 94.75 89 GLY B CA 1
ATOM 6017 C C . GLY B 1 89 ? 4.355 -49.312 -8.883 1 94.75 89 GLY B C 1
ATOM 6018 O O . GLY B 1 89 ? 3.883 -49.438 -7.75 1 94.75 89 GLY B O 1
ATOM 6019 N N . GLU B 1 90 ? 4.715 -48.125 -9.305 1 93.62 90 GLU B N 1
ATOM 6020 C CA . GLU B 1 90 ? 4.793 -46.906 -8.508 1 93.62 90 GLU B CA 1
ATOM 6021 C C . GLU B 1 90 ? 3.408 -46.469 -8.039 1 93.62 90 GLU B C 1
ATOM 6023 O O . GLU B 1 90 ? 3.268 -45.875 -6.965 1 93.62 90 GLU B O 1
ATOM 6028 N N . GLN B 1 91 ? 2.385 -46.719 -8.805 1 95.25 91 GLN B N 1
ATOM 6029 C CA . GLN B 1 91 ? 1.036 -46.25 -8.516 1 95.25 91 GLN B CA 1
ATOM 6030 C C . GLN B 1 91 ? 0.437 -47 -7.316 1 95.25 91 GLN B C 1
ATOM 6032 O O . GLN B 1 91 ? -0.553 -46.531 -6.738 1 95.25 91 GLN B O 1
ATOM 6037 N N . GLY B 1 92 ? 0.985 -48.125 -7.016 1 92.94 92 GLY B N 1
ATOM 6038 C CA . GLY B 1 92 ? 0.444 -48.906 -5.93 1 92.94 92 GLY B CA 1
ATOM 6039 C C . GLY B 1 92 ? 1.109 -48.625 -4.594 1 92.94 92 GLY B C 1
ATOM 6040 O O . GLY B 1 92 ? 0.807 -49.281 -3.596 1 92.94 92 GLY B O 1
ATOM 6041 N N . GLY B 1 93 ? 1.978 -47.656 -4.531 1 92.06 93 GLY B N 1
ATOM 6042 C CA . GLY B 1 93 ? 2.67 -47.344 -3.295 1 92.06 93 GLY B CA 1
ATOM 6043 C C . GLY B 1 93 ? 1.736 -46.875 -2.195 1 92.06 93 GLY B C 1
ATOM 6044 O O . GLY B 1 93 ? 0.722 -46.219 -2.467 1 92.06 93 GLY B O 1
ATOM 6045 N N . PRO B 1 94 ? 2.061 -47.156 -0.969 1 91.75 94 PRO B N 1
ATOM 6046 C CA . PRO B 1 94 ? 1.17 -46.844 0.151 1 91.75 94 PRO B CA 1
ATOM 6047 C C . PRO B 1 94 ? 1.002 -45.344 0.373 1 91.75 94 PRO B C 1
ATOM 6049 O O . PRO B 1 94 ? 0.008 -44.906 0.961 1 91.75 94 PRO B O 1
ATOM 6052 N N . ASP B 1 95 ? 1.977 -44.594 -0.075 1 93.75 95 ASP B N 1
ATOM 6053 C CA . ASP B 1 95 ? 1.938 -43.188 0.194 1 93.75 95 ASP B CA 1
ATOM 6054 C C . ASP B 1 95 ? 1.327 -42.406 -0.979 1 93.75 95 ASP B C 1
ATOM 6056 O O . ASP B 1 95 ? 1.288 -41.188 -0.972 1 93.75 95 ASP B O 1
ATOM 6060 N N . VAL B 1 96 ? 0.91 -43.094 -2.018 1 96.06 96 VAL B N 1
ATOM 6061 C CA . VAL B 1 96 ? 0.166 -42.469 -3.098 1 96.06 96 VAL B CA 1
ATOM 6062 C C . VAL B 1 96 ? -1.194 -42 -2.584 1 96.06 96 VAL B C 1
ATOM 6064 O O . VAL B 1 96 ? -2.041 -42.812 -2.221 1 96.06 96 VAL B O 1
ATOM 6067 N N . VAL B 1 97 ? -1.362 -40.719 -2.525 1 96.06 97 VAL B N 1
ATOM 6068 C CA . VAL B 1 97 ? -2.578 -40.156 -1.958 1 96.06 97 VAL B CA 1
ATOM 6069 C C . VAL B 1 97 ? -3.768 -40.469 -2.865 1 96.06 97 VAL B C 1
ATOM 6071 O O . VAL B 1 97 ? -3.637 -40.469 -4.09 1 96.06 97 VAL B O 1
ATOM 6074 N N . GLN B 1 98 ? -4.906 -40.75 -2.322 1 94.88 98 GLN B N 1
ATOM 6075 C CA . GLN B 1 98 ? -6.125 -40.969 -3.1 1 94.88 98 GLN B CA 1
ATOM 6076 C C . GLN B 1 98 ? -6.465 -39.75 -3.938 1 94.88 98 GLN B C 1
ATOM 6078 O O . GLN B 1 98 ? -6.254 -38.625 -3.498 1 94.88 98 GLN B O 1
ATOM 6083 N N . PRO B 1 99 ? -7 -39.969 -5.133 1 95.69 99 PRO B N 1
ATOM 6084 C CA . PRO B 1 99 ? -7.48 -38.812 -5.895 1 95.69 99 PRO B CA 1
ATOM 6085 C C . PRO B 1 99 ? -8.508 -38 -5.129 1 95.69 99 PRO B C 1
ATOM 6087 O O . PRO B 1 99 ? -9.406 -38.562 -4.492 1 95.69 99 PRO B O 1
ATOM 6090 N N . TYR B 1 100 ? -8.305 -36.688 -5.09 1 97.75 100 TYR B N 1
ATOM 6091 C CA . TYR B 1 100 ? -9.266 -35.844 -4.406 1 97.75 100 TYR B CA 1
ATOM 6092 C C . TYR B 1 100 ? -9.094 -34.375 -4.828 1 97.75 100 TYR B C 1
ATOM 6094 O O . TYR B 1 100 ? -8.102 -34.031 -5.473 1 97.75 100 TYR B O 1
ATOM 6102 N N . ALA B 1 101 ? -10.086 -33.594 -4.652 1 98.12 101 ALA B N 1
ATOM 6103 C CA . ALA B 1 101 ? -10.062 -32.156 -4.789 1 98.12 101 ALA B CA 1
ATOM 6104 C C . ALA B 1 101 ? -9.781 -31.484 -3.451 1 98.12 101 ALA B C 1
ATOM 6106 O O . ALA B 1 101 ? -10.672 -31.344 -2.611 1 98.12 101 ALA B O 1
ATOM 6107 N N . ALA B 1 102 ? -8.516 -30.969 -3.361 1 98.31 102 ALA B N 1
ATOM 6108 C CA . ALA B 1 102 ? -8.148 -30.328 -2.096 1 98.31 102 ALA B CA 1
ATOM 6109 C C . ALA B 1 102 ? -9.039 -29.125 -1.799 1 98.31 102 ALA B C 1
ATOM 6111 O O . ALA B 1 102 ? -9.328 -28.328 -2.691 1 98.31 102 ALA B O 1
ATOM 6112 N N . TYR B 1 103 ? -9.547 -28.984 -0.508 1 98.19 103 TYR B N 1
ATOM 6113 C CA . TYR B 1 103 ? -10.336 -27.906 0.063 1 98.19 103 TYR B CA 1
ATOM 6114 C C . TYR B 1 103 ? -11.797 -28.031 -0.34 1 98.19 103 TYR B C 1
ATOM 6116 O O . TYR B 1 103 ? -12.633 -27.234 0.104 1 98.19 103 TYR B O 1
ATOM 6124 N N . ALA B 1 104 ? -12.148 -28.984 -1.245 1 98.19 104 ALA B N 1
ATOM 6125 C CA . ALA B 1 104 ? -13.57 -29.25 -1.436 1 98.19 104 ALA B CA 1
ATOM 6126 C C . ALA B 1 104 ? -14.227 -29.703 -0.133 1 98.19 104 ALA B C 1
ATOM 6128 O O . ALA B 1 104 ? -13.641 -30.469 0.625 1 98.19 104 ALA B O 1
ATOM 6129 N N . PRO B 1 105 ? -15.422 -29.266 0.102 1 97.38 105 PRO B N 1
ATOM 6130 C CA . PRO B 1 105 ? -16.047 -29.609 1.38 1 97.38 105 PRO B CA 1
ATOM 6131 C C . PRO B 1 105 ? -16.547 -31.047 1.432 1 97.38 105 PRO B C 1
ATOM 6133 O O . PRO B 1 105 ? -16.875 -31.625 0.394 1 97.38 105 PRO B O 1
ATOM 6136 N N . SER B 1 106 ? -16.594 -31.578 2.629 1 97.19 106 SER B N 1
ATOM 6137 C CA . SER B 1 106 ? -17.172 -32.906 2.83 1 97.19 106 SER B CA 1
ATOM 6138 C C . SER B 1 106 ? -18.672 -32.906 2.576 1 97.19 106 SER B C 1
ATOM 6140 O O . SER B 1 106 ? -19.344 -31.875 2.762 1 97.19 106 SER B O 1
ATOM 6142 N N . GLY B 1 107 ? -19.172 -33.938 2.117 1 98.12 107 GLY B N 1
ATOM 6143 C CA . GLY B 1 107 ? -20.594 -34.125 1.835 1 98.12 107 GLY B CA 1
ATOM 6144 C C . GLY B 1 107 ? -20.875 -35.375 0.991 1 98.12 107 GLY B C 1
ATOM 6145 O O . GLY B 1 107 ? -19.953 -36 0.483 1 98.12 107 GLY B O 1
ATOM 6146 N N . THR B 1 108 ? -22.172 -35.75 0.946 1 98.31 108 THR B N 1
ATOM 6147 C CA . THR B 1 108 ? -22.562 -36.938 0.192 1 98.31 108 THR B CA 1
ATOM 6148 C C . THR B 1 108 ? -23.781 -36.656 -0.679 1 98.31 108 THR B C 1
ATOM 6150 O O . THR B 1 108 ? -24.812 -37.312 -0.557 1 98.31 108 THR B O 1
ATOM 6153 N N . PRO B 1 109 ? -23.641 -35.75 -1.547 1 98.75 109 PRO B N 1
ATOM 6154 C CA . PRO B 1 109 ? -24.781 -35.469 -2.426 1 98.75 109 PRO B CA 1
ATOM 6155 C C . PRO B 1 109 ? -25.094 -36.656 -3.354 1 98.75 109 PRO B C 1
ATOM 6157 O O . PRO B 1 109 ? -24.203 -37.438 -3.688 1 98.75 109 PRO B O 1
ATOM 6160 N N . GLN B 1 110 ? -26.344 -36.75 -3.676 1 98.62 110 GLN B N 1
ATOM 6161 C CA . GLN B 1 110 ? -26.875 -37.75 -4.598 1 98.62 110 GLN B CA 1
ATOM 6162 C C . GLN B 1 110 ? -27.922 -37.156 -5.527 1 98.62 110 GLN B C 1
ATOM 6164 O O . GLN B 1 110 ? -28.766 -36.344 -5.094 1 98.62 110 GLN B O 1
ATOM 6169 N N . GLY B 1 111 ? -27.781 -37.438 -6.797 1 98.5 111 GLY B N 1
ATOM 6170 C CA . GLY B 1 111 ? -28.734 -36.875 -7.754 1 98.5 111 GLY B CA 1
ATOM 6171 C C . GLY B 1 111 ? -28.516 -37.375 -9.164 1 98.5 111 GLY B C 1
ATOM 6172 O O . GLY B 1 111 ? -27.625 -38.188 -9.406 1 98.5 111 GLY B O 1
ATOM 6173 N N . LEU B 1 112 ? -29.484 -36.969 -10.07 1 98.25 112 LEU B N 1
ATOM 6174 C CA . LEU B 1 112 ? -29.344 -37.344 -11.477 1 98.25 112 LEU B CA 1
ATOM 6175 C C . LEU B 1 112 ? -28.094 -36.688 -12.07 1 98.25 112 LEU B C 1
ATOM 6177 O O . LEU B 1 112 ? -27.734 -35.562 -11.695 1 98.25 112 LEU B O 1
ATOM 6181 N N . LEU B 1 113 ? -27.438 -37.406 -12.922 1 98.44 113 LEU B N 1
ATOM 6182 C CA . LEU B 1 113 ? -26.219 -36.906 -13.547 1 98.44 113 LEU B CA 1
ATOM 6183 C C . LEU B 1 113 ? -26.547 -35.969 -14.703 1 98.44 113 LEU B C 1
ATOM 6185 O O . LEU B 1 113 ? -27.469 -36.219 -15.484 1 98.44 113 LEU B O 1
ATOM 6189 N N . VAL B 1 114 ? -25.844 -34.906 -14.781 1 98.69 114 VAL B N 1
ATOM 6190 C CA . VAL B 1 114 ? -25.859 -34 -15.93 1 98.69 114 VAL B CA 1
ATOM 6191 C C . VAL B 1 114 ? -24.438 -33.75 -16.422 1 98.69 114 VAL B C 1
ATOM 6193 O O . VAL B 1 114 ? -23.5 -33.719 -15.617 1 98.69 114 VAL B O 1
ATOM 6196 N N . TYR B 1 115 ? -24.25 -33.656 -17.734 1 98.75 115 TYR B N 1
ATOM 6197 C CA . TYR B 1 115 ? -22.969 -33.281 -18.312 1 98.75 115 TYR B CA 1
ATOM 6198 C C . TYR B 1 115 ? -22.891 -31.766 -18.531 1 98.75 115 TYR B C 1
ATOM 6200 O O . TYR B 1 115 ? -23.734 -31.203 -19.234 1 98.75 115 TYR B O 1
ATOM 6208 N N . ALA B 1 116 ? -21.859 -31.156 -17.922 1 98.62 116 ALA B N 1
ATOM 6209 C CA . ALA B 1 116 ? -21.812 -29.688 -17.922 1 98.62 116 ALA B CA 1
ATOM 6210 C C . ALA B 1 116 ? -20.5 -29.203 -18.547 1 98.62 116 ALA B C 1
ATOM 6212 O O . ALA B 1 116 ? -19.953 -28.188 -18.109 1 98.62 116 ALA B O 1
ATOM 6213 N N . ASN B 1 117 ? -19.938 -29.859 -19.484 1 98.31 117 ASN B N 1
ATOM 6214 C CA . ASN B 1 117 ? -18.766 -29.438 -20.234 1 98.31 117 ASN B CA 1
ATOM 6215 C C . ASN B 1 117 ? -17.625 -29 -19.312 1 98.31 117 ASN B C 1
ATOM 6217 O O . ASN B 1 117 ? -17.188 -29.766 -18.453 1 98.31 117 ASN B O 1
ATOM 6221 N N . ARG B 1 118 ? -17.203 -27.688 -19.359 1 97.75 118 ARG B N 1
ATOM 6222 C CA . ARG B 1 118 ? -16.078 -27.266 -18.531 1 97.75 118 ARG B CA 1
ATOM 6223 C C . ARG B 1 118 ? -16.547 -26.547 -17.281 1 97.75 118 ARG B C 1
ATOM 6225 O O . ARG B 1 118 ? -15.742 -25.984 -16.531 1 97.75 118 ARG B O 1
ATOM 6232 N N . GLY B 1 119 ? -17.766 -26.516 -17.047 1 98.06 119 GLY B N 1
ATOM 6233 C CA . GLY B 1 119 ? -18.312 -26 -15.812 1 98.06 119 GLY B CA 1
ATOM 6234 C C . GLY B 1 119 ? -18.281 -24.484 -15.719 1 98.06 119 GLY B C 1
ATOM 6235 O O . GLY B 1 119 ? -18.172 -23.938 -14.625 1 98.06 119 GLY B O 1
ATOM 6236 N N . THR B 1 120 ? -18.203 -23.719 -16.828 1 96.75 120 THR B N 1
ATOM 6237 C CA . THR B 1 120 ? -18.281 -22.266 -16.797 1 96.75 120 THR B CA 1
ATOM 6238 C C . THR B 1 120 ? -19.703 -21.812 -16.453 1 96.75 120 THR B C 1
ATOM 6240 O O . THR B 1 120 ? -20.641 -22.594 -16.5 1 96.75 120 THR B O 1
ATOM 6243 N N . GLU B 1 121 ? -19.797 -20.609 -16.031 1 95.31 121 GLU B N 1
ATOM 6244 C CA . GLU B 1 121 ? -21.141 -20.078 -15.797 1 95.31 121 GLU B CA 1
ATOM 6245 C C . GLU B 1 121 ? -22.016 -20.188 -17.031 1 95.31 121 GLU B C 1
ATOM 6247 O O . GLU B 1 121 ? -23.203 -20.5 -16.938 1 95.31 121 GLU B O 1
ATOM 6252 N N . GLU B 1 122 ? -21.438 -19.953 -18.172 1 95.38 122 GLU B N 1
ATOM 6253 C CA . GLU B 1 122 ? -22.141 -20.031 -19.438 1 95.38 122 GLU B CA 1
ATOM 6254 C C . GLU B 1 122 ? -22.594 -21.469 -19.734 1 95.38 122 GLU B C 1
ATOM 6256 O O . GLU B 1 122 ? -23.656 -21.672 -20.328 1 95.38 122 GLU B O 1
ATOM 6261 N N . ASP B 1 123 ? -21.828 -22.469 -19.406 1 98.06 123 ASP B N 1
ATOM 6262 C CA . ASP B 1 123 ? -22.203 -23.859 -19.594 1 98.06 123 ASP B CA 1
ATOM 6263 C C . ASP B 1 123 ? -23.469 -24.203 -18.828 1 98.06 123 ASP B C 1
ATOM 6265 O O . ASP B 1 123 ? -24.375 -24.844 -19.359 1 98.06 123 ASP B O 1
ATOM 6269 N N . PHE B 1 124 ? -23.578 -23.766 -17.625 1 98.25 124 PHE B N 1
ATOM 6270 C CA . PHE B 1 124 ? -24.734 -24.062 -16.797 1 98.25 124 PHE B CA 1
ATOM 6271 C C . PHE B 1 124 ? -25.953 -23.297 -17.297 1 98.25 124 PHE B C 1
ATOM 6273 O O . PHE B 1 124 ? -27.078 -23.812 -17.281 1 98.25 124 PHE B O 1
ATOM 6280 N N . LYS B 1 125 ? -25.688 -22.078 -17.719 1 97.25 125 LYS B N 1
ATOM 6281 C CA . LYS B 1 125 ? -26.781 -21.297 -18.312 1 97.25 125 LYS B CA 1
ATOM 6282 C C . LYS B 1 125 ? -27.328 -21.984 -19.562 1 97.25 125 LYS B C 1
ATOM 6284 O O . LYS B 1 125 ? -28.531 -22 -19.797 1 97.25 125 LYS B O 1
ATOM 6289 N N . GLU B 1 126 ? -26.422 -22.453 -20.344 1 97.25 126 GLU B N 1
ATOM 6290 C CA . GLU B 1 126 ? -26.828 -23.156 -21.547 1 97.25 126 GLU B CA 1
ATOM 6291 C C . GLU B 1 126 ? -27.672 -24.391 -21.219 1 97.25 126 GLU B C 1
ATOM 6293 O O . GLU B 1 126 ? -28.656 -24.656 -21.906 1 97.25 126 GLU B O 1
ATOM 6298 N N . LEU B 1 127 ? -27.359 -25.172 -20.219 1 98.31 127 LEU B N 1
ATOM 6299 C CA . LEU B 1 127 ? -28.141 -26.328 -19.781 1 98.31 127 LEU B CA 1
ATOM 6300 C C . LEU B 1 127 ? -29.547 -25.922 -19.375 1 98.31 127 LEU B C 1
ATOM 6302 O O . LEU B 1 127 ? -30.531 -26.578 -19.734 1 98.31 127 LEU B O 1
ATOM 6306 N N . GLN B 1 128 ? -29.578 -24.844 -18.641 1 97.38 128 GLN B N 1
ATOM 6307 C CA . GLN B 1 128 ? -30.875 -24.328 -18.219 1 97.38 128 GLN B CA 1
ATOM 6308 C C . GLN B 1 128 ? -31.703 -23.875 -19.422 1 97.38 128 GLN B C 1
ATOM 6310 O O . GLN B 1 128 ? -32.906 -24.094 -19.469 1 97.38 128 GLN B O 1
ATOM 6315 N N . THR B 1 129 ? -31.047 -23.203 -20.312 1 96.44 129 THR B N 1
ATOM 6316 C CA . THR B 1 129 ? -31.719 -22.75 -21.531 1 96.44 129 THR B CA 1
ATOM 6317 C C . THR B 1 129 ? -32.281 -23.938 -22.297 1 96.44 129 THR B C 1
ATOM 6319 O O . THR B 1 129 ? -33.344 -23.812 -22.953 1 96.44 129 THR B O 1
ATOM 6322 N N . GLN B 1 130 ? -31.688 -25.062 -22.234 1 95.94 130 GLN B N 1
ATOM 6323 C CA . GLN B 1 130 ? -32.125 -26.281 -22.906 1 95.94 130 GLN B CA 1
ATOM 6324 C C . GLN B 1 130 ? -33.219 -26.984 -22.094 1 95.94 130 GLN B C 1
ATOM 6326 O O . GLN B 1 130 ? -33.656 -28.078 -22.453 1 95.94 130 GLN B O 1
ATOM 6331 N N . GLY B 1 131 ? -33.625 -26.391 -20.969 1 96.25 131 GLY B N 1
ATOM 6332 C CA . GLY B 1 131 ? -34.75 -26.875 -20.172 1 96.25 131 GLY B CA 1
ATOM 6333 C C . GLY B 1 131 ? -34.344 -27.922 -19.156 1 96.25 131 GLY B C 1
ATOM 6334 O O . GLY B 1 131 ? -35.219 -28.641 -18.625 1 96.25 131 GLY B O 1
ATOM 6335 N N . ILE B 1 132 ? -33.125 -28.047 -18.875 1 97.69 132 ILE B N 1
ATOM 6336 C CA . ILE B 1 132 ? -32.656 -29.047 -17.922 1 97.69 132 ILE B CA 1
ATOM 6337 C C . ILE B 1 132 ? -32.719 -28.469 -16.5 1 97.69 132 ILE B C 1
ATOM 6339 O O . ILE B 1 132 ? -32.094 -27.422 -16.234 1 97.69 132 ILE B O 1
ATOM 6343 N N . ASN B 1 133 ? -33.438 -29.094 -15.602 1 97.44 133 ASN B N 1
ATOM 6344 C CA . ASN B 1 133 ? -33.469 -28.703 -14.195 1 97.44 133 ASN B CA 1
ATOM 6345 C C . ASN B 1 133 ? -32.219 -29.172 -13.469 1 97.44 133 ASN B C 1
ATOM 6347 O O . ASN B 1 133 ? -32 -30.375 -13.305 1 97.44 133 ASN B O 1
ATOM 6351 N N . LEU B 1 134 ? -31.453 -28.297 -12.953 1 98.62 134 LEU B N 1
ATOM 6352 C CA . LEU B 1 134 ? -30.141 -28.594 -12.398 1 98.62 134 LEU B CA 1
ATOM 6353 C C . LEU B 1 134 ? -30.219 -28.797 -10.891 1 98.62 134 LEU B C 1
ATOM 6355 O O . LEU B 1 134 ? -29.266 -29.297 -10.273 1 98.62 134 LEU B O 1
ATOM 6359 N N . GLU B 1 135 ? -31.312 -28.469 -10.273 1 98.38 135 GLU B N 1
ATOM 6360 C CA . GLU B 1 135 ? -31.438 -28.547 -8.82 1 98.38 135 GLU B CA 1
ATOM 6361 C C . GLU B 1 135 ? -31.203 -29.969 -8.312 1 98.38 135 GLU B C 1
ATOM 6363 O O . GLU B 1 135 ? -31.891 -30.906 -8.719 1 98.38 135 GLU B O 1
ATOM 6368 N N . GLY B 1 136 ? -30.219 -30.078 -7.477 1 98.38 136 GLY B N 1
ATOM 6369 C CA . GLY B 1 136 ? -29.969 -31.359 -6.816 1 98.38 136 GLY B CA 1
ATOM 6370 C C . GLY B 1 136 ? -29.219 -32.344 -7.688 1 98.38 136 GLY B C 1
ATOM 6371 O O . GLY B 1 136 ? -29 -33.5 -7.285 1 98.38 136 GLY B O 1
ATOM 6372 N N . THR B 1 137 ? -28.812 -31.969 -8.859 1 98.69 137 THR B N 1
ATOM 6373 C CA . THR B 1 137 ? -28.125 -32.844 -9.789 1 98.69 137 THR B CA 1
ATOM 6374 C C . THR B 1 137 ? -26.641 -32.969 -9.422 1 98.69 137 THR B C 1
ATOM 6376 O O . THR B 1 137 ? -26.156 -32.219 -8.562 1 98.69 137 THR B O 1
ATOM 6379 N N . ILE B 1 138 ? -25.984 -33.938 -9.93 1 98.81 138 ILE B N 1
ATOM 6380 C CA . ILE B 1 138 ? -24.531 -34.062 -9.945 1 98.81 138 ILE B CA 1
ATOM 6381 C C . ILE B 1 138 ? -23.984 -33.688 -11.328 1 98.81 138 ILE B C 1
ATOM 6383 O O . ILE B 1 138 ? -24.375 -34.312 -12.328 1 98.81 138 ILE B O 1
ATOM 6387 N N . ALA B 1 139 ? -23.125 -32.719 -11.359 1 98.88 139 ALA B N 1
ATOM 6388 C CA . ALA B 1 139 ? -22.594 -32.281 -12.641 1 98.88 139 ALA B CA 1
ATOM 6389 C C . ALA B 1 139 ? -21.266 -32.938 -12.953 1 98.88 139 ALA B C 1
ATOM 6391 O O . ALA B 1 139 ? -20.359 -32.969 -12.102 1 98.88 139 ALA B O 1
ATOM 6392 N N . LEU B 1 140 ? -21.109 -33.531 -14.094 1 98.81 140 LEU B N 1
ATOM 6393 C CA . LEU B 1 140 ? -19.844 -34.031 -14.625 1 98.81 140 LEU B CA 1
ATOM 6394 C C . LEU B 1 140 ? -19.203 -32.969 -15.523 1 98.81 140 LEU B C 1
ATOM 6396 O O . LEU B 1 140 ? -19.797 -32.531 -16.5 1 98.81 140 LEU B O 1
ATOM 6400 N N . THR B 1 141 ? -17.969 -32.531 -15.172 1 98.69 141 THR B N 1
ATOM 6401 C CA . THR B 1 141 ? -17.281 -31.484 -15.914 1 98.69 141 THR B CA 1
ATOM 6402 C C . THR B 1 141 ? -15.891 -31.938 -16.344 1 98.69 141 THR B C 1
ATOM 6404 O O . THR B 1 141 ? -15.297 -32.812 -15.703 1 98.69 141 THR B O 1
ATOM 6407 N N . ARG B 1 142 ? -15.367 -31.328 -17.422 1 97.56 142 ARG B N 1
ATOM 6408 C CA . ARG B 1 142 ? -13.992 -31.547 -17.859 1 97.56 142 ARG B CA 1
ATOM 6409 C C . ARG B 1 142 ? -13.031 -30.578 -17.188 1 97.56 142 ARG B C 1
ATOM 6411 O O . ARG B 1 142 ? -13.391 -29.438 -16.891 1 97.56 142 ARG B O 1
ATOM 6418 N N . TYR B 1 143 ? -11.82 -31.094 -16.969 1 96.06 143 TYR B N 1
ATOM 6419 C CA . TYR B 1 143 ? -10.766 -30.141 -16.594 1 96.06 143 TYR B CA 1
ATOM 6420 C C . TYR B 1 143 ? -10.508 -29.156 -17.719 1 96.06 143 TYR B C 1
ATOM 6422 O O . TYR B 1 143 ? -10.844 -29.406 -18.875 1 96.06 143 TYR B O 1
ATOM 6430 N N . GLY B 1 144 ? -9.938 -27.938 -17.391 1 91.56 144 GLY B N 1
ATOM 6431 C CA . GLY B 1 144 ? -9.633 -26.891 -18.359 1 91.56 144 GLY B CA 1
ATOM 6432 C C . GLY B 1 144 ? -10.68 -25.797 -18.406 1 91.56 144 GLY B C 1
ATOM 6433 O O . GLY B 1 144 ? -11.758 -25.938 -17.828 1 91.56 144 GLY B O 1
ATOM 6434 N N . GLY B 1 145 ? -10.328 -24.734 -19.078 1 88.25 145 GLY B N 1
ATOM 6435 C CA . GLY B 1 145 ? -11.234 -23.609 -19.156 1 88.25 145 GLY B CA 1
ATOM 6436 C C . GLY B 1 145 ? -11.211 -22.734 -17.906 1 88.25 145 GLY B C 1
ATOM 6437 O O . GLY B 1 145 ? -10.227 -22.047 -17.641 1 88.25 145 GLY B O 1
ATOM 6438 N N . VAL B 1 146 ? -12.266 -22.953 -17.156 1 89 146 VAL B N 1
ATOM 6439 C CA . VAL B 1 146 ? -12.328 -22.172 -15.93 1 89 146 VAL B CA 1
ATOM 6440 C C . VAL B 1 146 ? -11.523 -22.859 -14.836 1 89 146 VAL B C 1
ATOM 6442 O O . VAL B 1 146 ? -11.141 -24.016 -14.969 1 89 146 VAL B O 1
ATOM 6445 N N . GLY B 1 147 ? -11.086 -22.172 -13.836 1 88.69 147 GLY B N 1
ATOM 6446 C CA . GLY B 1 147 ? -10.328 -22.719 -12.727 1 88.69 147 GLY B CA 1
ATOM 6447 C C . GLY B 1 147 ? -11.062 -23.828 -11.984 1 88.69 147 GLY B C 1
ATOM 6448 O O . GLY B 1 147 ? -12.297 -23.875 -11.992 1 88.69 147 GLY B O 1
ATOM 6449 N N . ARG B 1 148 ? -10.383 -24.766 -11.359 1 94 148 ARG B N 1
ATOM 6450 C CA . ARG B 1 148 ? -10.906 -25.938 -10.656 1 94 148 ARG B CA 1
ATOM 6451 C C . ARG B 1 148 ? -12 -25.531 -9.664 1 94 148 ARG B C 1
ATOM 6453 O O . ARG B 1 148 ? -13.125 -26.031 -9.734 1 94 148 ARG B O 1
ATOM 6460 N N . GLY B 1 149 ? -11.656 -24.609 -8.805 1 95.06 149 GLY B N 1
ATOM 6461 C CA . GLY B 1 149 ? -12.609 -24.172 -7.797 1 95.06 149 GLY B CA 1
ATOM 6462 C C . GLY B 1 149 ? -13.812 -23.453 -8.383 1 95.06 149 GLY B C 1
ATOM 6463 O O . GLY B 1 149 ? -14.922 -23.562 -7.863 1 95.06 149 GLY B O 1
ATOM 6464 N N . ALA B 1 150 ? -13.609 -22.766 -9.461 1 95.81 150 ALA B N 1
ATOM 6465 C CA . ALA B 1 150 ? -14.664 -21.984 -10.102 1 95.81 150 ALA B CA 1
ATOM 6466 C C . ALA B 1 150 ? -15.781 -22.891 -10.625 1 95.81 150 ALA B C 1
ATOM 6468 O O . ALA B 1 150 ? -16.938 -22.484 -10.648 1 95.81 150 ALA B O 1
ATOM 6469 N N . LYS B 1 151 ? -15.484 -24.109 -11.039 1 97.81 151 LYS B N 1
ATOM 6470 C CA . LYS B 1 151 ? -16.484 -25.062 -11.5 1 97.81 151 LYS B CA 1
ATOM 6471 C C . LYS B 1 151 ? -17.547 -25.312 -10.422 1 97.81 151 LYS B C 1
ATOM 6473 O O . LYS B 1 151 ? -18.75 -25.312 -10.703 1 97.81 151 LYS B O 1
ATOM 6478 N N . ALA B 1 152 ? -17.031 -25.516 -9.234 1 98.25 152 ALA B N 1
ATOM 6479 C CA . ALA B 1 152 ? -17.938 -25.781 -8.109 1 98.25 152 ALA B CA 1
ATOM 6480 C C . ALA B 1 152 ? -18.75 -24.531 -7.754 1 98.25 152 ALA B C 1
ATOM 6482 O O . ALA B 1 152 ? -19.938 -24.641 -7.418 1 98.25 152 ALA B O 1
ATOM 6483 N N . VAL B 1 153 ? -18.109 -23.375 -7.797 1 97.75 153 VAL B N 1
ATOM 6484 C CA . VAL B 1 153 ? -18.781 -22.125 -7.492 1 97.75 153 VAL B CA 1
ATOM 6485 C C . VAL B 1 153 ? -19.906 -21.875 -8.5 1 97.75 153 VAL B C 1
ATOM 6487 O O . VAL B 1 153 ? -21.031 -21.562 -8.117 1 97.75 153 VAL B O 1
ATOM 6490 N N . ASN B 1 154 ? -19.609 -22 -9.773 1 98.12 154 ASN B N 1
ATOM 6491 C CA . ASN B 1 154 ? -20.594 -21.812 -10.828 1 98.12 154 ASN B CA 1
ATOM 6492 C C . ASN B 1 154 ? -21.75 -22.812 -10.727 1 98.12 154 ASN B C 1
ATOM 6494 O O . ASN B 1 154 ? -22.906 -22.453 -10.883 1 98.12 154 ASN B O 1
ATOM 6498 N N . ALA B 1 155 ? -21.438 -24.047 -10.477 1 98.69 155 ALA B N 1
ATOM 6499 C CA . ALA B 1 155 ? -22.438 -25.109 -10.344 1 98.69 155 ALA B CA 1
ATOM 6500 C C . ALA B 1 155 ? -23.391 -24.828 -9.195 1 98.69 155 ALA B C 1
ATOM 6502 O O . ALA B 1 155 ? -24.609 -24.953 -9.352 1 98.69 155 ALA B O 1
ATOM 6503 N N . ALA B 1 156 ? -22.812 -24.469 -8.102 1 98.56 156 ALA B N 1
ATOM 6504 C CA . ALA B 1 156 ? -23.625 -24.203 -6.91 1 98.56 156 ALA B CA 1
ATOM 6505 C C . ALA B 1 156 ? -24.641 -23.109 -7.16 1 98.56 156 ALA B C 1
ATOM 6507 O O . ALA B 1 156 ? -25.766 -23.156 -6.645 1 98.56 156 ALA B O 1
ATOM 6508 N N . LYS B 1 157 ? -24.266 -22.109 -7.926 1 97.81 157 LYS B N 1
ATOM 6509 C CA . LYS B 1 157 ? -25.172 -21.016 -8.25 1 97.81 157 LYS B CA 1
ATOM 6510 C C . LYS B 1 157 ? -26.438 -21.516 -8.93 1 97.81 157 LYS B C 1
ATOM 6512 O O . LYS B 1 157 ? -27.484 -20.859 -8.867 1 97.81 157 LYS B O 1
ATOM 6517 N N . HIS B 1 158 ? -26.391 -22.656 -9.578 1 98.19 158 HIS B N 1
ATOM 6518 C CA . HIS B 1 158 ? -27.516 -23.156 -10.352 1 98.19 158 HIS B CA 1
ATOM 6519 C C . HIS B 1 158 ? -28.172 -24.359 -9.656 1 98.19 158 HIS B C 1
ATOM 6521 O O . HIS B 1 158 ? -28.938 -25.094 -10.281 1 98.19 158 HIS B O 1
ATOM 6527 N N . GLY B 1 159 ? -27.797 -24.609 -8.422 1 98.31 159 GLY B N 1
ATOM 6528 C CA . GLY B 1 159 ? -28.484 -25.594 -7.602 1 98.31 159 GLY B CA 1
ATOM 6529 C C . GLY B 1 159 ? -27.906 -26.984 -7.715 1 98.31 159 GLY B C 1
ATOM 6530 O O . GLY B 1 159 ? -28.453 -27.953 -7.18 1 98.31 159 GLY B O 1
ATOM 6531 N N . VAL B 1 160 ? -26.781 -27.125 -8.406 1 98.75 160 VAL B N 1
ATOM 6532 C CA . VAL B 1 160 ? -26.094 -28.406 -8.484 1 98.75 160 VAL B CA 1
ATOM 6533 C C . VAL B 1 160 ? -25.609 -28.828 -7.098 1 98.75 160 VAL B C 1
ATOM 6535 O O . VAL B 1 160 ? -25.141 -27.984 -6.32 1 98.75 160 VAL B O 1
ATOM 6538 N N . ALA B 1 161 ? -25.703 -30.078 -6.812 1 98.75 161 ALA B N 1
ATOM 6539 C CA . ALA B 1 161 ? -25.422 -30.531 -5.453 1 98.75 161 ALA B CA 1
ATOM 6540 C C . ALA B 1 161 ? -23.984 -31.031 -5.316 1 98.75 161 ALA B C 1
ATOM 6542 O O . ALA B 1 161 ? -23.422 -31 -4.223 1 98.75 161 ALA B O 1
ATOM 6543 N N . GLY B 1 162 ? -23.391 -31.484 -6.344 1 98.75 162 GLY B N 1
ATOM 6544 C CA . GLY B 1 162 ? -22.016 -32 -6.375 1 98.75 162 GLY B CA 1
ATOM 6545 C C . GLY B 1 162 ? -21.391 -31.938 -7.754 1 98.75 162 GLY B C 1
ATOM 6546 O O . GLY B 1 162 ? -22.109 -31.891 -8.766 1 98.75 162 GLY B O 1
ATOM 6547 N N . VAL B 1 163 ? -20.094 -31.938 -7.801 1 98.88 163 VAL B N 1
ATOM 6548 C CA . VAL B 1 163 ? -19.406 -31.797 -9.078 1 98.88 163 VAL B CA 1
ATOM 6549 C C . VAL B 1 163 ? -18.375 -32.906 -9.234 1 98.88 163 VAL B C 1
ATOM 6551 O O . VAL B 1 163 ? -17.641 -33.219 -8.297 1 98.88 163 VAL B O 1
ATOM 6554 N N . LEU B 1 164 ? -18.359 -33.562 -10.336 1 98.75 164 LEU B N 1
ATOM 6555 C CA . LEU B 1 164 ? -17.297 -34.469 -10.781 1 98.75 164 LEU B CA 1
ATOM 6556 C C . LEU B 1 164 ? -16.453 -33.812 -11.867 1 98.75 164 LEU B C 1
ATOM 6558 O O . LEU B 1 164 ? -16.984 -33.094 -12.727 1 98.75 164 LEU B O 1
ATOM 6562 N N . VAL B 1 165 ? -15.172 -34.031 -11.766 1 98.69 165 VAL B N 1
ATOM 6563 C CA . VAL B 1 165 ? -14.258 -33.438 -12.75 1 98.69 165 VAL B CA 1
ATOM 6564 C C . VAL B 1 165 ? -13.383 -34.562 -13.344 1 98.69 165 VAL B C 1
ATOM 6566 O O . VAL B 1 165 ? -12.906 -35.438 -12.625 1 98.69 165 VAL B O 1
ATOM 6569 N N . TYR B 1 166 ? -13.211 -34.531 -14.609 1 98.25 166 TYR B N 1
ATOM 6570 C CA . TYR B 1 166 ? -12.344 -35.531 -15.242 1 98.25 166 TYR B CA 1
ATOM 6571 C C . TYR B 1 166 ? -11.523 -34.906 -16.359 1 98.25 166 TYR B C 1
ATOM 6573 O O . TYR B 1 166 ? -11.828 -33.812 -16.812 1 98.25 166 TYR B O 1
ATOM 6581 N N . THR B 1 167 ? -10.422 -35.531 -16.75 1 98 167 THR B N 1
ATOM 6582 C CA . THR B 1 167 ? -9.562 -35.094 -17.844 1 98 167 THR B CA 1
ATOM 6583 C C . THR B 1 167 ? -9.93 -35.812 -19.141 1 98 167 THR B C 1
ATOM 6585 O O . THR B 1 167 ? -9.664 -37 -19.297 1 98 167 THR B O 1
ATOM 6588 N N . ASP B 1 168 ? -10.5 -35.094 -20.031 1 98.38 168 ASP B N 1
ATOM 6589 C CA . ASP B 1 168 ? -10.984 -35.688 -21.266 1 98.38 168 ASP B CA 1
ATOM 6590 C C . ASP B 1 168 ? -9.836 -36 -22.219 1 98.38 168 ASP B C 1
ATOM 6592 O O . ASP B 1 168 ? -8.969 -35.156 -22.438 1 98.38 168 ASP B O 1
ATOM 6596 N N . PRO B 1 169 ? -9.82 -37.188 -22.844 1 98.25 169 PRO B N 1
ATOM 6597 C CA . PRO B 1 169 ? -8.742 -37.531 -23.766 1 98.25 169 PRO B CA 1
ATOM 6598 C C . PRO B 1 169 ? -8.617 -36.531 -24.922 1 98.25 169 PRO B C 1
ATOM 6600 O O . PRO B 1 169 ? -7.535 -36.375 -25.484 1 98.25 169 PRO B O 1
ATOM 6603 N N . ALA B 1 170 ? -9.703 -35.875 -25.25 1 97.81 170 ALA B N 1
ATOM 6604 C CA . ALA B 1 170 ? -9.656 -34.875 -26.312 1 97.81 170 ALA B CA 1
ATOM 6605 C C . ALA B 1 170 ? -8.797 -33.656 -25.906 1 97.81 170 ALA B C 1
ATOM 6607 O O . ALA B 1 170 ? -8.203 -33 -26.75 1 97.81 170 ALA B O 1
ATOM 6608 N N . ASP B 1 171 ? -8.68 -33.469 -24.594 1 97.06 171 ASP B N 1
ATOM 6609 C CA . ASP B 1 171 ? -8.008 -32.25 -24.094 1 97.06 171 ASP B CA 1
ATOM 6610 C C . ASP B 1 171 ? -6.582 -32.562 -23.656 1 97.06 171 ASP B C 1
ATOM 6612 O O . ASP B 1 171 ? -5.789 -31.656 -23.406 1 97.06 171 ASP B O 1
ATOM 6616 N N . ILE B 1 172 ? -6.223 -33.938 -23.578 1 97.56 172 ILE B N 1
ATOM 6617 C CA . ILE B 1 172 ? -4.969 -34.219 -22.906 1 97.56 172 ILE B CA 1
ATOM 6618 C C . ILE B 1 172 ? -4.188 -35.25 -23.719 1 97.56 172 ILE B C 1
ATOM 6620 O O . ILE B 1 172 ? -2.965 -35.375 -23.594 1 97.56 172 ILE B O 1
ATOM 6624 N N . ASN B 1 173 ? -4.914 -36.125 -24.625 1 98.12 173 ASN B N 1
ATOM 6625 C CA . ASN B 1 173 ? -4.309 -37.312 -25.188 1 98.12 173 ASN B CA 1
ATOM 6626 C C . ASN B 1 173 ? -4.387 -37.344 -26.703 1 98.12 173 ASN B C 1
ATOM 6628 O O . ASN B 1 173 ? -4.25 -38.375 -27.328 1 98.12 173 ASN B O 1
ATOM 6632 N N . ASP B 1 174 ? -4.777 -36.219 -27.312 1 98 174 ASP B N 1
ATOM 6633 C CA . ASP B 1 174 ? -4.984 -36.188 -28.766 1 98 174 ASP B CA 1
ATOM 6634 C C . ASP B 1 174 ? -6.039 -37.188 -29.203 1 98 174 ASP B C 1
ATOM 6636 O O . ASP B 1 174 ? -5.91 -37.812 -30.266 1 98 174 ASP B O 1
ATOM 6640 N N . GLY B 1 175 ? -6.918 -37.469 -28.312 1 97.69 175 GLY B N 1
ATOM 6641 C CA . GLY B 1 175 ? -8.047 -38.344 -28.625 1 97.69 175 GLY B CA 1
ATOM 6642 C C . GLY B 1 175 ? -7.773 -39.812 -28.312 1 97.69 175 GLY B C 1
ATOM 6643 O O . GLY B 1 175 ? -8.672 -40.656 -28.422 1 97.69 175 GLY B O 1
ATOM 6644 N N . LEU B 1 176 ? -6.609 -40.156 -27.922 1 98 176 LEU B N 1
ATOM 6645 C CA . LEU B 1 176 ? -6.258 -41.531 -27.594 1 98 176 LEU B CA 1
ATOM 6646 C C . LEU B 1 176 ? -6.734 -41.875 -26.188 1 98 176 LEU B C 1
ATOM 6648 O O . LEU B 1 176 ? -6.648 -41.062 -25.266 1 98 176 LEU B O 1
ATOM 6652 N N . ARG B 1 177 ? -7.273 -43.094 -26.016 1 96.88 177 ARG B N 1
ATOM 6653 C CA . ARG B 1 177 ? -7.91 -43.375 -24.734 1 96.88 177 ARG B CA 1
ATOM 6654 C C . ARG B 1 177 ? -7.652 -44.812 -24.297 1 96.88 177 ARG B C 1
ATOM 6656 O O . ARG B 1 177 ? -7.879 -45.188 -23.141 1 96.88 177 ARG B O 1
ATOM 6663 N N . LEU B 1 178 ? -7.121 -45.688 -25.203 1 97.19 178 LEU B N 1
ATOM 6664 C CA . LEU B 1 178 ? -6.992 -47.094 -24.891 1 97.19 178 LEU B CA 1
ATOM 6665 C C . LEU B 1 178 ? -5.727 -47.375 -24.078 1 97.19 178 LEU B C 1
ATOM 6667 O O . LEU B 1 178 ? -4.723 -46.656 -24.234 1 97.19 178 LEU B O 1
ATOM 6671 N N . PRO B 1 179 ? -5.785 -48.375 -23.219 1 96.5 179 PRO B N 1
ATOM 6672 C CA . PRO B 1 179 ? -4.621 -48.688 -22.375 1 96.5 179 PRO B CA 1
ATOM 6673 C C . PRO B 1 179 ? -3.355 -48.938 -23.203 1 96.5 179 PRO B C 1
ATOM 6675 O O . PRO B 1 179 ? -2.26 -48.562 -22.766 1 96.5 179 PRO B O 1
ATOM 6678 N N . ASN B 1 180 ? -3.5 -49.531 -24.359 1 97.06 180 ASN B N 1
ATOM 6679 C CA . ASN B 1 180 ? -2.326 -49.844 -25.156 1 97.06 180 ASN B CA 1
ATOM 6680 C C . ASN B 1 180 ? -1.802 -48.625 -25.891 1 97.06 180 ASN B C 1
ATOM 6682 O O . ASN B 1 180 ? -0.704 -48.625 -26.438 1 97.06 180 ASN B O 1
ATOM 6686 N N . GLU B 1 181 ? -2.559 -47.5 -25.828 1 97.62 181 GLU B N 1
ATOM 6687 C CA . GLU B 1 181 ? -2.188 -46.25 -26.484 1 97.62 181 GLU B CA 1
ATOM 6688 C C . GLU B 1 181 ? -1.622 -45.25 -25.484 1 97.62 181 GLU B C 1
ATOM 6690 O O . GLU B 1 181 ? -1.085 -44.188 -25.875 1 97.62 181 GLU B O 1
ATOM 6695 N N . THR B 1 182 ? -1.726 -45.531 -24.297 1 98.06 182 THR B N 1
ATOM 6696 C CA . THR B 1 182 ? -1.399 -44.562 -23.25 1 98.06 182 THR B CA 1
ATOM 6697 C C . THR B 1 182 ? -0.272 -45.094 -22.359 1 98.06 182 THR B C 1
ATOM 6699 O O . THR B 1 182 ? 0.283 -46.156 -22.625 1 98.06 182 THR B O 1
ATOM 6702 N N . PHE B 1 183 ? 0.223 -44.312 -21.406 1 97.56 183 PHE B N 1
ATOM 6703 C CA . PHE B 1 183 ? 1.285 -44.719 -20.5 1 97.56 183 PHE B CA 1
ATOM 6704 C C . PHE B 1 183 ? 0.968 -46.062 -19.859 1 97.56 183 PHE B C 1
ATOM 6706 O O . PHE B 1 183 ? -0.17 -46.312 -19.453 1 97.56 183 PHE B O 1
ATOM 6713 N N . PRO B 1 184 ? 1.948 -47 -19.812 1 97.44 184 PRO B N 1
ATOM 6714 C CA . PRO B 1 184 ? 3.385 -46.781 -20 1 97.44 184 PRO B CA 1
ATOM 6715 C C . PRO B 1 184 ? 3.832 -47 -21.453 1 97.44 184 PRO B C 1
ATOM 6717 O O . PRO B 1 184 ? 5.031 -47.156 -21.719 1 97.44 184 PRO B O 1
ATOM 6720 N N . ASN B 1 185 ? 2.922 -47.031 -22.391 1 97.62 185 ASN B N 1
ATOM 6721 C CA . ASN B 1 185 ? 3.254 -47.312 -23.781 1 97.62 185 ASN B CA 1
ATOM 6722 C C . ASN B 1 185 ? 3.465 -46.031 -24.578 1 97.62 185 ASN B C 1
ATOM 6724 O O . ASN B 1 185 ? 3.961 -46.062 -25.703 1 97.62 185 ASN B O 1
ATOM 6728 N N . SER B 1 186 ? 3.143 -44.969 -24.094 1 97.5 186 SER B N 1
ATOM 6729 C CA . SER B 1 186 ? 3.342 -43.625 -24.656 1 97.5 186 SER B CA 1
ATOM 6730 C C . SER B 1 186 ? 3.314 -42.562 -23.578 1 97.5 186 SER B C 1
ATOM 6732 O O . SER B 1 186 ? 3.191 -42.875 -22.391 1 97.5 186 SER B O 1
ATOM 6734 N N . TRP B 1 187 ? 3.42 -41.281 -23.953 1 97.75 187 TRP B N 1
ATOM 6735 C CA . TRP B 1 187 ? 3.451 -40.219 -22.969 1 97.75 187 TRP B CA 1
ATOM 6736 C C . TRP B 1 187 ? 2.039 -39.812 -22.562 1 97.75 187 TRP B C 1
ATOM 6738 O O . TRP B 1 187 ? 1.859 -38.938 -21.719 1 97.75 187 TRP B O 1
ATOM 6748 N N . TYR B 1 188 ? 0.947 -40.406 -23.125 1 98.5 188 TYR B N 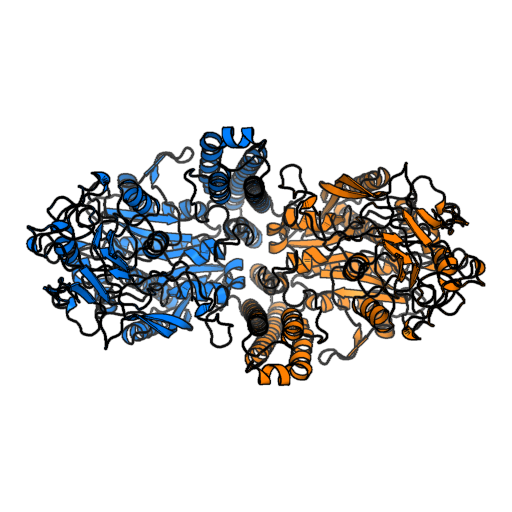1
ATOM 6749 C CA . TYR B 1 188 ? -0.439 -40.031 -22.906 1 98.5 188 TYR B CA 1
ATOM 6750 C C . TYR B 1 188 ? -0.953 -40.594 -21.578 1 98.5 188 TYR B C 1
ATOM 6752 O O . TYR B 1 188 ? -0.425 -41.562 -21.062 1 98.5 188 TYR B O 1
ATOM 6760 N N . LEU B 1 189 ? -1.935 -40 -21 1 98.44 189 LEU B N 1
ATOM 6761 C CA . LEU B 1 189 ? -2.537 -40.344 -19.719 1 98.44 189 LEU B CA 1
ATOM 6762 C C . LEU B 1 189 ? -3.326 -41.656 -19.844 1 98.44 189 LEU B C 1
ATOM 6764 O O . LEU B 1 189 ? -4.164 -41.781 -20.734 1 98.44 189 LEU B O 1
ATOM 6768 N N . PRO B 1 190 ? -3.094 -42.625 -18.938 1 98.12 190 PRO B N 1
ATOM 6769 C CA . PRO B 1 190 ? -3.896 -43.875 -18.938 1 98.12 190 PRO B CA 1
ATOM 6770 C C . PRO B 1 190 ? -5.336 -43.625 -18.5 1 98.12 190 PRO B C 1
ATOM 6772 O O . PRO B 1 190 ? -5.629 -42.625 -17.844 1 98.12 190 PRO B O 1
ATOM 6775 N N . PRO B 1 191 ? -6.227 -44.562 -18.828 1 98.06 191 PRO B N 1
ATOM 6776 C CA . PRO B 1 191 ? -7.66 -44.375 -18.578 1 98.06 191 PRO B CA 1
ATOM 6777 C C . PRO B 1 191 ? -7.977 -44.156 -17.109 1 98.06 191 PRO B C 1
ATOM 6779 O O . PRO B 1 191 ? -8.93 -43.438 -16.781 1 98.06 191 PRO B O 1
ATOM 6782 N N . SER B 1 192 ? -7.188 -44.688 -16.234 1 98 192 SER B N 1
ATOM 6783 C CA . SER B 1 192 ? -7.488 -44.594 -14.812 1 98 192 SER B CA 1
ATOM 6784 C C . SER B 1 192 ? -6.887 -43.312 -14.211 1 98 192 SER B C 1
ATOM 6786 O O . SER B 1 192 ? -7.027 -43.062 -13.008 1 98 192 SER B O 1
ATOM 6788 N N . GLY B 1 193 ? -6.121 -42.531 -15.047 1 97.94 193 GLY B N 1
ATOM 6789 C CA . GLY B 1 193 ? -5.441 -41.344 -14.523 1 97.94 193 GLY B CA 1
ATOM 6790 C C . GLY B 1 193 ? -6.395 -40.312 -13.977 1 97.94 193 GLY B C 1
ATOM 6791 O O . GLY B 1 193 ? -7.391 -39.969 -14.625 1 97.94 193 GLY B O 1
ATOM 6792 N N . VAL B 1 194 ? -6.168 -39.812 -12.711 1 98.06 194 VAL B N 1
ATOM 6793 C CA . VAL B 1 194 ? -6.988 -38.781 -12.07 1 98.06 194 VAL B CA 1
ATOM 6794 C C . VAL B 1 194 ? -6.125 -37.594 -11.688 1 98.06 194 VAL B C 1
ATOM 6796 O O . VAL B 1 194 ? -5.156 -37.719 -10.93 1 98.06 194 VAL B O 1
ATOM 6799 N N . GLU B 1 195 ? -6.434 -36.406 -12.211 1 97.5 195 GLU B N 1
ATOM 6800 C CA . GLU B 1 195 ? -5.73 -35.156 -11.922 1 97.5 195 GLU B CA 1
ATOM 6801 C C . GLU B 1 195 ? -6.172 -34.594 -10.578 1 97.5 195 GLU B C 1
ATOM 6803 O O . GLU B 1 195 ? -7.34 -34.25 -10.398 1 97.5 195 GLU B O 1
ATOM 6808 N N . ARG B 1 196 ? -5.25 -34.562 -9.578 1 97.38 196 ARG B N 1
ATOM 6809 C CA . ARG B 1 196 ? -5.48 -33.938 -8.289 1 97.38 196 ARG B CA 1
ATOM 6810 C C . ARG B 1 196 ? -5.18 -32.438 -8.367 1 97.38 196 ARG B C 1
ATOM 6812 O O . ARG B 1 196 ? -4.586 -31.969 -9.344 1 97.38 196 ARG B O 1
ATOM 6819 N N . GLY B 1 197 ? -5.566 -31.672 -7.32 1 96.94 197 GLY B N 1
ATOM 6820 C CA . GLY B 1 197 ? -5.207 -30.266 -7.266 1 96.94 197 GLY B CA 1
ATOM 6821 C C . GLY B 1 197 ? -5.914 -29.516 -6.152 1 96.94 197 GLY B C 1
ATOM 6822 O O . GLY B 1 197 ? -6.828 -30.047 -5.52 1 96.94 197 GLY B O 1
ATOM 6823 N N . SER B 1 198 ? -5.438 -28.344 -5.906 1 97.38 198 SER B N 1
ATOM 6824 C CA . SER B 1 198 ? -6.109 -27.422 -4.988 1 97.38 198 SER B CA 1
ATOM 6825 C C . SER B 1 198 ? -7.309 -26.75 -5.652 1 97.38 198 SER B C 1
ATOM 6827 O O . SER B 1 198 ? -7.207 -26.281 -6.785 1 97.38 198 SER B O 1
ATOM 6829 N N . TYR B 1 199 ? -8.406 -26.734 -4.996 1 97.75 199 TYR B N 1
ATOM 6830 C CA . TYR B 1 199 ? -9.602 -26.062 -5.48 1 97.75 199 TYR B CA 1
ATOM 6831 C C . TYR B 1 199 ? -9.828 -24.75 -4.723 1 97.75 199 TYR B C 1
ATOM 6833 O O . TYR B 1 199 ? -10.922 -24.188 -4.781 1 97.75 199 TYR B O 1
ATOM 6841 N N . TYR B 1 200 ? -8.812 -24.297 -3.93 1 96.5 200 TYR B N 1
ATOM 6842 C CA . TYR B 1 200 ? -8.805 -23.016 -3.24 1 96.5 200 TYR B CA 1
ATOM 6843 C C . TYR B 1 200 ? -8.594 -21.875 -4.223 1 96.5 200 TYR B C 1
ATOM 6845 O O . TYR B 1 200 ? -7.719 -21.938 -5.09 1 96.5 200 TYR B O 1
ATOM 6853 N N . LYS B 1 201 ? -9.336 -20.828 -4.074 1 94.94 201 LYS B N 1
ATOM 6854 C CA . LYS B 1 201 ? -9.383 -19.75 -5.055 1 94.94 201 LYS B CA 1
ATOM 6855 C C . LYS B 1 201 ? -8.133 -18.875 -4.984 1 94.94 201 LYS B C 1
ATOM 6857 O O . LYS B 1 201 ? -7.617 -18.438 -6.012 1 94.94 201 LYS B O 1
ATOM 6862 N N . TYR B 1 202 ? -7.637 -18.594 -3.811 1 94.75 202 TYR B N 1
ATOM 6863 C CA . TYR B 1 202 ? -6.594 -17.594 -3.602 1 94.75 202 TYR B CA 1
ATOM 6864 C C . TYR B 1 202 ? -5.238 -18.25 -3.387 1 94.75 202 TYR B C 1
ATOM 6866 O O . TYR B 1 202 ? -5.156 -19.484 -3.234 1 94.75 202 TYR B O 1
ATOM 6874 N N . PHE B 1 203 ? -4.176 -17.531 -3.555 1 95.31 203 PHE B N 1
ATOM 6875 C CA . PHE B 1 203 ? -2.889 -18.078 -3.152 1 95.31 203 PHE B CA 1
ATOM 6876 C C . PHE B 1 203 ? -2.516 -17.609 -1.75 1 95.31 203 PHE B C 1
ATOM 6878 O O . PHE B 1 203 ? -2.988 -16.578 -1.288 1 95.31 203 PHE B O 1
ATOM 6885 N N . GLY B 1 204 ? -1.729 -18.484 -1.057 1 97.81 204 GLY B N 1
ATOM 6886 C CA . GLY B 1 204 ? -1.351 -18.25 0.329 1 97.81 204 GLY B CA 1
ATOM 6887 C C . GLY B 1 204 ? -2.211 -19.016 1.316 1 97.81 204 GLY B C 1
ATOM 6888 O O . GLY B 1 204 ? -3.18 -19.672 0.927 1 97.81 204 GLY B O 1
ATOM 6889 N N . ASP B 1 205 ? -1.886 -19.016 2.572 1 98.62 205 ASP B N 1
ATOM 6890 C CA . ASP B 1 205 ? -2.639 -19.672 3.631 1 98.62 205 ASP B CA 1
ATOM 6891 C C . ASP B 1 205 ? -4.043 -19.094 3.762 1 98.62 205 ASP B C 1
ATOM 6893 O O . ASP B 1 205 ? -4.203 -17.875 3.891 1 98.62 205 ASP B O 1
ATOM 6897 N N . PRO B 1 206 ? -5.133 -19.953 3.766 1 98.31 206 PRO B N 1
ATOM 6898 C CA . PRO B 1 206 ? -6.508 -19.453 3.846 1 98.31 206 PRO B CA 1
ATOM 6899 C C . PRO B 1 206 ? -6.793 -18.703 5.145 1 98.31 206 PRO B C 1
ATOM 6901 O O . PRO B 1 206 ? -7.672 -17.844 5.18 1 98.31 206 PRO B O 1
ATOM 6904 N N . LEU B 1 207 ? -5.996 -18.984 6.168 1 98.31 207 LEU B N 1
ATOM 6905 C CA . LEU B 1 207 ? -6.359 -18.484 7.488 1 98.31 207 LEU B CA 1
ATOM 6906 C C . LEU B 1 207 ? -5.652 -17.156 7.777 1 98.31 207 LEU B C 1
ATOM 6908 O O . LEU B 1 207 ? -6.066 -16.406 8.664 1 98.31 207 LEU B O 1
ATOM 6912 N N . THR B 1 208 ? -4.59 -16.875 7.105 1 98.25 208 THR B N 1
ATOM 6913 C CA . THR B 1 208 ? -3.799 -15.719 7.504 1 98.25 208 THR B CA 1
ATOM 6914 C C . THR B 1 208 ? -3.518 -14.82 6.301 1 98.25 208 THR B C 1
ATOM 6916 O O . THR B 1 208 ? -2.371 -14.445 6.059 1 98.25 208 THR B O 1
ATOM 6919 N N . PRO B 1 209 ? -4.531 -14.43 5.527 1 97.56 209 PRO B N 1
ATOM 6920 C CA . PRO B 1 209 ? -4.27 -13.539 4.391 1 97.56 209 PRO B CA 1
ATOM 6921 C C . PRO B 1 209 ? -3.531 -12.273 4.797 1 97.56 209 PRO B C 1
ATOM 6923 O O . PRO B 1 209 ? -3.924 -11.602 5.754 1 97.56 209 PRO B O 1
ATOM 6926 N N . TYR B 1 210 ? -2.381 -11.969 4.152 1 97.38 210 TYR B N 1
ATOM 6927 C CA . TYR B 1 210 ? -1.561 -10.773 4.281 1 97.38 210 TYR B CA 1
ATOM 6928 C C . TYR B 1 210 ? -0.729 -10.812 5.559 1 97.38 210 TYR B C 1
ATOM 6930 O O . TYR B 1 210 ? -0.097 -9.82 5.926 1 97.38 210 TYR B O 1
ATOM 6938 N N . LEU B 1 211 ? -0.752 -11.914 6.359 1 98.25 211 LEU B N 1
ATOM 6939 C CA . LEU B 1 211 ? 0.091 -12.18 7.52 1 98.25 211 LEU B CA 1
ATOM 6940 C C . LEU B 1 211 ? 0.835 -13.5 7.367 1 98.25 211 LEU B C 1
ATOM 6942 O O . LEU B 1 211 ? 0.292 -14.461 6.824 1 98.25 211 LEU B O 1
ATOM 6946 N N . PRO B 1 212 ? 2.105 -13.531 7.809 1 98.25 212 PRO B N 1
ATOM 6947 C CA . PRO B 1 212 ? 2.768 -14.836 7.781 1 98.25 212 PRO B CA 1
ATOM 6948 C C . PRO B 1 212 ? 2.09 -15.867 8.688 1 98.25 212 PRO B C 1
ATOM 6950 O O . PRO B 1 212 ? 1.644 -15.523 9.781 1 98.25 212 PRO B O 1
ATOM 6953 N N . ALA B 1 213 ? 1.998 -17.062 8.234 1 98.62 213 ALA B N 1
ATOM 6954 C CA . ALA B 1 213 ? 1.307 -18.109 8.984 1 98.62 213 ALA B CA 1
ATOM 6955 C C . ALA B 1 213 ? 2.191 -18.672 10.102 1 98.62 213 ALA B C 1
ATOM 6957 O O . ALA B 1 213 ? 2.529 -19.859 10.102 1 98.62 213 ALA B O 1
ATOM 6958 N N . ILE B 1 214 ? 2.557 -17.875 11.008 1 97.38 214 ILE B N 1
ATOM 6959 C CA . ILE B 1 214 ? 3.316 -18.266 12.188 1 97.38 214 ILE B CA 1
ATOM 6960 C C . ILE B 1 214 ? 2.398 -18.281 13.414 1 97.38 214 ILE B C 1
ATOM 6962 O O . ILE B 1 214 ? 1.301 -17.719 13.375 1 97.38 214 ILE B O 1
ATOM 6966 N N . PRO B 1 215 ? 2.75 -18.891 14.5 1 93.5 215 PRO B N 1
ATOM 6967 C CA . PRO B 1 215 ? 1.841 -19.125 15.625 1 93.5 215 PRO B CA 1
ATOM 6968 C C . PRO B 1 215 ? 1.251 -17.828 16.188 1 93.5 215 PRO B C 1
ATOM 6970 O O . PRO B 1 215 ? 0.094 -17.812 16.609 1 93.5 215 PRO B O 1
ATOM 6973 N N . SER B 1 216 ? 1.932 -16.734 16.109 1 92.5 216 SER B N 1
ATOM 6974 C CA . SER B 1 216 ? 1.489 -15.5 16.734 1 92.5 216 SER B CA 1
ATOM 6975 C C . SER B 1 216 ? 0.547 -14.719 15.836 1 92.5 216 SER B C 1
ATOM 6977 O O . SER B 1 216 ? -0.079 -13.75 16.266 1 92.5 216 SER B O 1
ATOM 6979 N N . SER B 1 217 ? 0.34 -15.133 14.648 1 97.5 217 SER B N 1
ATOM 6980 C CA . SER B 1 217 ? -0.459 -14.375 13.695 1 97.5 217 SER B CA 1
ATOM 6981 C C . SER B 1 217 ? -1.95 -14.602 13.906 1 97.5 217 SER B C 1
ATOM 6983 O O . SER B 1 217 ? -2.367 -15.711 14.25 1 97.5 217 SER B O 1
ATOM 6985 N N . PHE B 1 218 ? -2.689 -13.57 13.719 1 97.38 218 PHE B N 1
ATOM 6986 C CA . PHE B 1 218 ? -4.145 -13.672 13.688 1 97.38 218 PHE B CA 1
ATOM 6987 C C . PHE B 1 218 ? -4.594 -14.641 12.602 1 97.38 218 PHE B C 1
ATOM 6989 O O . PHE B 1 218 ? -4.047 -14.648 11.5 1 97.38 218 PHE B O 1
ATOM 6996 N N . ARG B 1 219 ? -5.559 -15.492 12.953 1 97.62 219 ARG B N 1
ATOM 6997 C CA . ARG B 1 219 ? -6.152 -16.438 12.016 1 97.62 219 ARG B CA 1
ATOM 6998 C C . ARG B 1 219 ? -7.656 -16.219 11.891 1 97.62 219 ARG B C 1
ATOM 7000 O O . ARG B 1 219 ? -8.336 -15.961 12.883 1 97.62 219 ARG B O 1
ATOM 7007 N N . LEU B 1 220 ? -8.148 -16.25 10.719 1 97 220 LEU B N 1
ATOM 7008 C CA . LEU B 1 220 ? -9.586 -16.203 10.477 1 97 220 LEU B CA 1
ATOM 7009 C C . LEU B 1 220 ? -10.281 -17.438 11.047 1 97 220 LEU B C 1
ATOM 7011 O O . LEU B 1 220 ? -9.711 -18.516 11.055 1 97 220 LEU B O 1
ATOM 7015 N N . ASP B 1 221 ? -11.508 -17.141 11.492 1 95.12 221 ASP B N 1
ATOM 7016 C CA . ASP B 1 221 ? -12.375 -18.281 11.766 1 95.12 221 ASP B CA 1
ATOM 7017 C C . ASP B 1 221 ? -12.68 -19.062 10.484 1 95.12 221 ASP B C 1
ATOM 7019 O O . ASP B 1 221 ? -12.914 -18.453 9.438 1 95.12 221 ASP B O 1
ATOM 7023 N N . LEU B 1 222 ? -12.633 -20.391 10.586 1 94.5 222 LEU B N 1
ATOM 7024 C CA . LEU B 1 222 ? -12.859 -21.234 9.422 1 94.5 222 LEU B CA 1
ATOM 7025 C C . LEU B 1 222 ? -14.156 -20.859 8.711 1 94.5 222 LEU B C 1
ATOM 7027 O O . LEU B 1 222 ? -14.242 -20.922 7.484 1 94.5 222 LEU B O 1
ATOM 7031 N N . ALA B 1 223 ? -15.156 -20.453 9.484 1 92.62 223 ALA B N 1
ATOM 7032 C CA . ALA B 1 223 ? -16.469 -20.109 8.938 1 92.62 223 ALA B CA 1
ATOM 7033 C C . ALA B 1 223 ? -16.391 -18.828 8.109 1 92.62 223 ALA B C 1
ATOM 7035 O O . ALA B 1 223 ? -17.266 -18.562 7.285 1 92.62 223 ALA B O 1
ATOM 7036 N N . ASN B 1 224 ? -15.289 -18.016 8.359 1 92.31 224 ASN B N 1
ATOM 7037 C CA . ASN B 1 224 ? -15.164 -16.719 7.703 1 92.31 224 ASN B CA 1
ATOM 7038 C C . ASN B 1 224 ? -14.164 -16.781 6.551 1 92.31 224 ASN B C 1
ATOM 7040 O O . ASN B 1 224 ? -13.867 -15.75 5.934 1 92.31 224 ASN B O 1
ATOM 7044 N N . VAL B 1 225 ? -13.641 -17.984 6.289 1 95.75 225 VAL B N 1
ATOM 7045 C CA . VAL B 1 225 ? -12.695 -18.141 5.188 1 95.75 225 VAL B CA 1
ATOM 7046 C C . VAL B 1 225 ? -13.453 -18.203 3.861 1 95.75 225 VAL B C 1
ATOM 7048 O O . VAL B 1 225 ? -14.477 -18.875 3.756 1 95.75 225 VAL B O 1
ATOM 7051 N N . SER B 1 226 ? -13.023 -17.406 2.963 1 94.38 226 SER B N 1
ATOM 7052 C CA . SER B 1 226 ? -13.586 -17.422 1.618 1 94.38 226 SER B CA 1
ATOM 7053 C C . SER B 1 226 ? -12.664 -18.141 0.641 1 94.38 226 SER B C 1
ATOM 7055 O O . SER B 1 226 ? -11.477 -18.328 0.927 1 94.38 226 SER B O 1
ATOM 7057 N N . GLY B 1 227 ? -13.219 -18.594 -0.457 1 95.5 227 GLY B N 1
ATOM 7058 C CA . GLY B 1 227 ? -12.398 -19.125 -1.537 1 95.5 227 GLY B CA 1
ATOM 7059 C C . GLY B 1 227 ? -12.484 -20.625 -1.664 1 95.5 227 GLY B C 1
ATOM 7060 O O . GLY B 1 227 ? -12.016 -21.203 -2.654 1 95.5 227 GLY B O 1
ATOM 7061 N N . PHE B 1 228 ? -13.07 -21.297 -0.676 1 97.12 228 PHE B N 1
ATOM 7062 C CA . PHE B 1 228 ? -13.297 -22.719 -0.795 1 97.12 228 PHE B CA 1
ATOM 7063 C C . PHE B 1 228 ? -14.5 -23.016 -1.688 1 97.12 228 PHE B C 1
ATOM 7065 O O . PHE B 1 228 ? -15.461 -22.234 -1.709 1 97.12 228 PHE B O 1
ATOM 7072 N N . PRO B 1 229 ? -14.414 -24.172 -2.445 1 97 229 PRO B N 1
ATOM 7073 C CA . PRO B 1 229 ? -15.633 -24.562 -3.148 1 97 229 PRO B CA 1
ATOM 7074 C C . PRO B 1 229 ? -16.828 -24.719 -2.209 1 97 229 PRO B C 1
ATOM 7076 O O . PRO B 1 229 ? -16.672 -25.219 -1.088 1 97 229 PRO B O 1
ATOM 7079 N N . PRO B 1 230 ? -18.016 -24.359 -2.73 1 97.5 230 PRO B N 1
ATOM 7080 C CA . PRO B 1 230 ? -19.172 -24.391 -1.832 1 97.5 230 PRO B CA 1
ATOM 7081 C C . PRO B 1 230 ? -19.828 -25.766 -1.765 1 97.5 230 PRO B C 1
ATOM 7083 O O . PRO B 1 230 ? -20.641 -26.016 -0.873 1 97.5 230 PRO B O 1
ATOM 7086 N N . ILE B 1 231 ? -19.562 -26.688 -2.695 1 98.5 231 ILE B N 1
ATOM 7087 C CA . ILE B 1 231 ? -20.219 -28 -2.725 1 98.5 231 ILE B CA 1
ATOM 7088 C C . ILE B 1 231 ? -19.188 -29.094 -2.93 1 98.5 231 ILE B C 1
ATOM 7090 O O . ILE B 1 231 ? -18.094 -28.844 -3.461 1 98.5 231 ILE B O 1
ATOM 7094 N N . PRO B 1 232 ? -19.484 -30.328 -2.506 1 98.56 232 PRO B N 1
ATOM 7095 C CA . PRO B 1 232 ? -18.562 -31.438 -2.688 1 98.56 232 PRO B CA 1
ATOM 7096 C C . PRO B 1 232 ? -18.141 -31.625 -4.145 1 98.56 232 PRO B C 1
ATOM 7098 O O . PRO B 1 232 ? -18.969 -31.531 -5.047 1 98.56 232 PRO B O 1
ATOM 7101 N N . THR B 1 233 ? -16.891 -31.797 -4.324 1 98.69 233 THR B N 1
ATOM 7102 C CA . THR B 1 233 ? -16.281 -31.984 -5.637 1 98.69 233 THR B CA 1
ATOM 7103 C C . THR B 1 233 ? -15.273 -33.125 -5.617 1 98.69 233 THR B C 1
ATOM 7105 O O . THR B 1 233 ? -14.516 -33.281 -4.656 1 98.69 233 THR B O 1
ATOM 7108 N N . GLN B 1 234 ? -15.289 -33.938 -6.645 1 98.5 234 GLN B N 1
ATOM 7109 C CA . GLN B 1 234 ? -14.414 -35.094 -6.695 1 98.5 234 GLN B CA 1
ATOM 7110 C C . GLN B 1 234 ? -13.922 -35.344 -8.117 1 98.5 234 GLN B C 1
ATOM 7112 O O . GLN B 1 234 ? -14.727 -35.406 -9.055 1 98.5 234 GLN B O 1
ATOM 7117 N N . PRO B 1 235 ? -12.617 -35.469 -8.297 1 98.44 235 PRO B N 1
ATOM 7118 C CA . PRO B 1 235 ? -12.109 -35.875 -9.609 1 98.44 235 PRO B CA 1
ATOM 7119 C C . PRO B 1 235 ? -12.188 -37.375 -9.82 1 98.44 235 PRO B C 1
ATOM 7121 O O . PRO B 1 235 ? -12.062 -38.156 -8.859 1 98.44 235 PRO B O 1
ATOM 7124 N N . ILE B 1 236 ? -12.398 -37.812 -11.039 1 98.56 236 ILE B N 1
ATOM 7125 C CA . ILE B 1 236 ? -12.438 -39.219 -11.414 1 98.56 236 ILE B CA 1
ATOM 7126 C C . ILE B 1 236 ? -11.625 -39.438 -12.688 1 98.56 236 ILE B C 1
ATOM 7128 O O . ILE B 1 236 ? -11.266 -38.469 -13.375 1 98.56 236 ILE B O 1
ATOM 7132 N N . GLY B 1 237 ? -11.227 -40.656 -12.969 1 98.06 237 GLY B N 1
ATOM 7133 C CA . GLY B 1 237 ? -10.547 -41 -14.211 1 98.06 237 GLY B CA 1
ATOM 7134 C C . GLY B 1 237 ? -11.461 -40.906 -15.43 1 98.06 237 GLY B C 1
ATOM 7135 O O . GLY B 1 237 ? -12.68 -40.969 -15.297 1 98.06 237 GLY B O 1
ATOM 7136 N N . PHE B 1 238 ? -10.828 -40.781 -16.625 1 98.19 238 PHE B N 1
ATOM 7137 C CA . PHE B 1 238 ? -11.695 -40.656 -17.781 1 98.19 238 PHE B CA 1
ATOM 7138 C C . PHE B 1 238 ? -12.32 -42 -18.156 1 98.19 238 PHE B C 1
ATOM 7140 O O . PHE B 1 238 ? -13.305 -42.062 -18.891 1 98.19 238 PHE B O 1
ATOM 7147 N N . GLN B 1 239 ? -11.828 -43.125 -17.625 1 98 239 GLN B N 1
ATOM 7148 C CA . GLN B 1 239 ? -12.523 -44.406 -17.75 1 98 239 GLN B CA 1
ATOM 7149 C C . GLN B 1 239 ? -13.867 -44.375 -17.031 1 98 239 GLN B C 1
ATOM 7151 O O . GLN B 1 239 ? -14.875 -44.844 -17.578 1 98 239 GLN B O 1
ATOM 7156 N N . ASP B 1 240 ? -13.844 -43.938 -15.836 1 98.38 240 ASP B N 1
ATOM 7157 C CA . ASP B 1 240 ? -15.086 -43.781 -15.07 1 98.38 240 ASP B CA 1
ATOM 7158 C C . ASP B 1 240 ? -16.031 -42.781 -15.719 1 98.38 240 ASP B C 1
ATOM 7160 O O . ASP B 1 240 ? -17.234 -43 -15.758 1 98.38 240 ASP B O 1
ATOM 7164 N N . ALA B 1 241 ? -15.469 -41.688 -16.172 1 98.69 241 ALA B N 1
ATOM 7165 C CA . ALA B 1 241 ? -16.281 -40.719 -16.891 1 98.69 241 ALA B CA 1
ATOM 7166 C C . ALA B 1 241 ? -16.938 -41.344 -18.109 1 98.69 241 ALA B C 1
ATOM 7168 O O . ALA B 1 241 ? -18.078 -41 -18.453 1 98.69 241 ALA B O 1
ATOM 7169 N N . ARG B 1 242 ? -16.219 -42.188 -18.812 1 98.19 242 ARG B N 1
ATOM 7170 C CA . ARG B 1 242 ? -16.781 -42.906 -19.953 1 98.19 242 ARG B CA 1
ATOM 7171 C C . ARG B 1 242 ? -17.984 -43.75 -19.547 1 98.19 242 ARG B C 1
ATOM 7173 O O . ARG B 1 242 ? -19.016 -43.719 -20.203 1 98.19 242 ARG B O 1
ATOM 7180 N N . ASP B 1 243 ? -17.875 -44.469 -18.453 1 97.44 243 ASP B N 1
ATOM 7181 C CA . ASP B 1 243 ? -18.969 -45.281 -17.953 1 97.44 243 ASP B CA 1
ATOM 7182 C C . ASP B 1 243 ? -20.203 -44.438 -17.656 1 97.44 243 ASP B C 1
ATOM 7184 O O . ASP B 1 243 ? -21.328 -44.875 -17.859 1 97.44 243 ASP B O 1
ATOM 7188 N N . LEU B 1 244 ? -19.953 -43.25 -17.172 1 98.06 244 LEU B N 1
ATOM 7189 C CA . LEU B 1 244 ? -21.062 -42.344 -16.812 1 98.06 244 LEU B CA 1
ATOM 7190 C C . LEU B 1 244 ? -21.641 -41.688 -18.047 1 98.06 244 LEU B C 1
ATOM 7192 O O . LEU B 1 244 ? -22.844 -41.844 -18.328 1 98.06 244 LEU B O 1
ATOM 7196 N N . LEU B 1 245 ? -20.844 -41.094 -18.812 1 97.88 245 LEU B N 1
ATOM 7197 C CA . LEU B 1 245 ? -21.266 -40.219 -19.891 1 97.88 245 LEU B CA 1
ATOM 7198 C C . LEU B 1 245 ? -21.828 -41 -21.062 1 97.88 245 LEU B C 1
ATOM 7200 O O . LEU B 1 245 ? -22.766 -40.562 -21.719 1 97.88 245 LEU B O 1
ATOM 7204 N N . CYS B 1 246 ? -21.297 -42.188 -21.406 1 97.44 246 CYS B N 1
ATOM 7205 C CA . CYS B 1 246 ? -21.75 -42.969 -22.531 1 97.44 246 CYS B CA 1
ATOM 7206 C C . CYS B 1 246 ? -23.094 -43.625 -22.219 1 97.44 246 CYS B C 1
ATOM 7208 O O . CYS B 1 246 ? -23.766 -44.125 -23.125 1 97.44 246 CYS B O 1
ATOM 7210 N N . ASN B 1 247 ? -23.531 -43.594 -20.984 1 97.62 247 ASN B N 1
ATOM 7211 C CA . ASN B 1 247 ? -24.828 -44.125 -20.578 1 97.62 247 ASN B CA 1
ATOM 7212 C C . ASN B 1 247 ? -25.812 -43 -20.234 1 97.62 247 ASN B C 1
ATOM 7214 O O . ASN B 1 247 ? -26.906 -43.281 -19.734 1 97.62 247 ASN B O 1
ATOM 7218 N N . LEU B 1 248 ? -25.406 -41.812 -20.422 1 97.56 248 LEU B N 1
ATOM 7219 C CA . LEU B 1 248 ? -26.219 -40.656 -20.047 1 97.56 248 LEU B CA 1
ATOM 7220 C C . LEU B 1 248 ? -27.375 -40.469 -21.031 1 97.56 248 LEU B C 1
ATOM 7222 O O . LEU B 1 248 ? -27.188 -40.625 -22.234 1 97.56 248 LEU B O 1
ATOM 7226 N N . ASN B 1 249 ? -28.531 -40.156 -20.531 1 96.31 249 ASN B N 1
ATOM 7227 C CA . ASN B 1 249 ? -29.703 -39.844 -21.344 1 96.31 249 ASN B CA 1
ATOM 7228 C C . ASN B 1 249 ? -29.703 -38.375 -21.766 1 96.31 249 ASN B C 1
ATOM 7230 O O . ASN B 1 249 ? -28.734 -37.656 -21.547 1 96.31 249 ASN B O 1
ATOM 7234 N N . GLY B 1 250 ? -30.812 -38.031 -22.453 1 95.12 250 GLY B N 1
ATOM 7235 C CA . GLY B 1 250 ? -31.031 -36.625 -22.766 1 95.12 250 GLY B CA 1
ATOM 7236 C C . GLY B 1 250 ? -30.594 -36.219 -24.156 1 95.12 250 GLY B C 1
ATOM 7237 O O . GLY B 1 250 ? -30.25 -37.094 -24.969 1 95.12 250 GLY B O 1
ATOM 7238 N N . THR B 1 251 ? -30.531 -34.875 -24.406 1 96.31 251 THR B N 1
ATOM 7239 C CA . THR B 1 251 ? -30.172 -34.312 -25.703 1 96.31 251 THR B CA 1
ATOM 7240 C C . THR B 1 251 ? -28.672 -34.406 -25.938 1 96.31 251 THR B C 1
ATOM 7242 O O . THR B 1 251 ? -27.875 -34.312 -25 1 96.31 251 THR B O 1
ATOM 7245 N N . LEU B 1 252 ? -28.391 -34.656 -27.234 1 97.31 252 LEU B N 1
ATOM 7246 C CA . LEU B 1 252 ? -26.984 -34.656 -27.641 1 97.31 252 LEU B CA 1
ATOM 7247 C C . LEU B 1 252 ? -26.328 -33.312 -27.328 1 97.31 252 LEU B C 1
ATOM 7249 O O . LEU B 1 252 ? -26.875 -32.25 -27.625 1 97.31 252 LEU B O 1
ATOM 7253 N N . ALA B 1 253 ? -25.156 -33.375 -26.625 1 98.06 253 ALA B N 1
ATOM 7254 C CA . ALA B 1 253 ? -24.422 -32.156 -26.328 1 98.06 253 ALA B CA 1
ATOM 7255 C C . ALA B 1 253 ? -23.969 -31.453 -27.594 1 98.06 253 ALA B C 1
ATOM 7257 O O . ALA B 1 253 ? -23.75 -32.094 -28.625 1 98.06 253 ALA B O 1
ATOM 7258 N N . PRO B 1 254 ? -23.766 -30.094 -27.531 1 96.56 254 PRO B N 1
ATOM 7259 C CA . PRO B 1 254 ? -23.234 -29.359 -28.688 1 96.56 254 PRO B CA 1
ATOM 7260 C C . PRO B 1 254 ? -21.891 -29.922 -29.156 1 96.56 254 PRO B C 1
ATOM 7262 O O . PRO B 1 254 ? -21.156 -30.516 -28.359 1 96.56 254 PRO B O 1
ATOM 7265 N N . ALA B 1 255 ? -21.594 -29.672 -30.422 1 96.88 255 ALA B N 1
ATOM 7266 C CA . ALA B 1 255 ? -20.359 -30.188 -31.016 1 96.88 255 ALA B CA 1
ATOM 7267 C C . ALA B 1 255 ? -19.141 -29.734 -30.234 1 96.88 255 ALA B C 1
ATOM 7269 O O . ALA B 1 255 ? -18.188 -30.5 -30.062 1 96.88 255 ALA B O 1
ATOM 7270 N N . THR B 1 256 ? -19.156 -28.531 -29.719 1 96.25 256 THR B N 1
ATOM 7271 C CA . THR B 1 256 ? -18.016 -27.969 -29 1 96.25 256 THR B CA 1
ATOM 7272 C C . THR B 1 256 ? -17.875 -28.609 -27.625 1 96.25 256 THR B C 1
ATOM 7274 O O . THR B 1 256 ? -16.844 -28.469 -26.969 1 96.25 256 THR B O 1
ATOM 7277 N N . TRP B 1 257 ? -18.922 -29.359 -27.188 1 97.94 257 TRP B N 1
ATOM 7278 C CA . TRP B 1 257 ? -18.906 -30 -25.875 1 97.94 257 TRP B CA 1
ATOM 7279 C C . TRP B 1 257 ? -18.484 -31.469 -25.984 1 97.94 257 TRP B C 1
ATOM 7281 O O . TRP B 1 257 ? -18.234 -32.125 -24.984 1 97.94 257 TRP B O 1
ATOM 7291 N N . GLN B 1 258 ? -18.406 -31.984 -27.203 1 98.06 258 GLN B N 1
ATOM 7292 C CA . GLN B 1 258 ? -18.031 -33.375 -27.406 1 98.06 258 GLN B CA 1
ATOM 7293 C C . GLN B 1 258 ? -16.562 -33.625 -27.094 1 98.06 258 GLN B C 1
ATOM 7295 O O . GLN B 1 258 ? -15.758 -32.688 -27.172 1 98.06 258 GLN B O 1
ATOM 7300 N N . GLY B 1 259 ? -16.203 -34.875 -26.734 1 97.81 259 GLY B N 1
ATOM 7301 C CA . GLY B 1 259 ? -14.836 -35.281 -26.422 1 97.81 259 GLY B CA 1
ATOM 7302 C C . GLY B 1 259 ? -14.445 -36.625 -27.047 1 97.81 259 GLY B C 1
ATOM 7303 O O . GLY B 1 259 ? -14.828 -36.906 -28.188 1 97.81 259 GLY B O 1
ATOM 7304 N N . ALA B 1 260 ? -13.602 -37.375 -26.359 1 98.19 260 ALA B N 1
ATOM 7305 C CA . ALA B 1 260 ? -13.055 -38.562 -27 1 98.19 260 ALA B CA 1
ATOM 7306 C C . ALA B 1 260 ? -13.156 -39.781 -26.094 1 98.19 260 ALA B C 1
ATOM 7308 O O . ALA B 1 260 ? -12.211 -40.562 -25.984 1 98.19 260 ALA B O 1
ATOM 7309 N N . LEU B 1 261 ? -14.297 -39.906 -25.516 1 98 261 LEU B N 1
ATOM 7310 C CA . LEU B 1 261 ? -14.484 -41.062 -24.641 1 98 261 LEU B CA 1
ATOM 7311 C C . LEU B 1 261 ? -14.969 -42.281 -25.453 1 98 261 LEU B C 1
ATOM 7313 O O . LEU B 1 261 ? -15.117 -43.375 -24.906 1 98 261 LEU B O 1
ATOM 7317 N N . GLY B 1 262 ? -15.234 -42.094 -26.781 1 96.81 262 GLY B N 1
ATOM 7318 C CA . GLY B 1 262 ? -15.586 -43.219 -27.641 1 96.81 262 GLY B CA 1
ATOM 7319 C C . GLY B 1 262 ? -17.078 -43.344 -27.859 1 96.81 262 GLY B C 1
ATOM 7320 O O . GLY B 1 262 ? -17.562 -44.406 -28.312 1 96.81 262 GLY B O 1
ATOM 7321 N N . CYS B 1 263 ? -17.906 -42.344 -27.469 1 97.38 263 CYS B N 1
ATOM 7322 C CA . CYS B 1 263 ? -19.359 -42.25 -27.656 1 97.38 263 CYS B CA 1
ATOM 7323 C C . CYS B 1 263 ? -19.812 -40.812 -27.75 1 97.38 263 CYS B C 1
ATOM 7325 O O . CYS B 1 263 ? -19.047 -39.906 -27.438 1 97.38 263 CYS B O 1
ATOM 7327 N N . PRO B 1 264 ? -20.984 -40.562 -28.359 1 97.44 264 PRO B N 1
ATOM 7328 C CA . PRO B 1 264 ? -21.531 -39.219 -28.297 1 97.44 264 PRO B CA 1
ATOM 7329 C C . PRO B 1 264 ? -21.891 -38.812 -26.875 1 97.44 264 PRO B C 1
ATOM 7331 O O . PRO B 1 264 ? -22.422 -39.625 -26.094 1 97.44 264 PRO B O 1
ATOM 7334 N N . TYR B 1 265 ? -21.609 -37.594 -26.516 1 98.5 265 TYR B N 1
ATOM 7335 C CA . TYR B 1 265 ? -21.953 -37.062 -25.203 1 98.5 265 TYR B CA 1
ATOM 7336 C C . TYR B 1 265 ? -23.359 -36.5 -25.188 1 98.5 265 TYR B C 1
ATOM 7338 O O . TYR B 1 265 ? -23.734 -35.719 -26.062 1 98.5 265 TYR B O 1
ATOM 7346 N N . SER B 1 266 ? -24.172 -36.906 -24.281 1 97.94 266 SER B N 1
ATOM 7347 C CA . SER B 1 266 ? -25.5 -36.344 -24.031 1 97.94 266 SER B CA 1
ATOM 7348 C C . SER B 1 266 ? -25.516 -35.5 -22.766 1 97.94 266 SER B C 1
ATOM 7350 O O . SER B 1 266 ? -24.594 -35.594 -21.953 1 97.94 266 SER B O 1
ATOM 7352 N N . LEU B 1 267 ? -26.469 -34.719 -22.578 1 98.38 267 LEU B N 1
ATOM 7353 C CA . LEU B 1 267 ? -26.469 -33.719 -21.531 1 98.38 267 LEU B CA 1
ATOM 7354 C C . LEU B 1 267 ? -27.125 -34.25 -20.25 1 98.38 267 LEU B C 1
ATOM 7356 O O . LEU B 1 267 ? -26.797 -33.812 -19.156 1 98.38 267 LEU B O 1
ATOM 7360 N N . GLY B 1 268 ? -27.984 -35.281 -20.312 1 96.81 268 GLY B N 1
ATOM 7361 C CA . GLY B 1 268 ? -28.812 -35.656 -19.188 1 96.81 268 GLY B CA 1
ATOM 7362 C C . GLY B 1 268 ? -30.109 -34.875 -19.109 1 96.81 268 GLY B C 1
ATOM 7363 O O . GLY B 1 268 ? -30.547 -34.281 -20.094 1 96.81 268 GLY B O 1
ATOM 7364 N N . PRO B 1 269 ? -30.734 -35 -17.953 1 97.19 269 PRO B N 1
ATOM 7365 C CA . PRO B 1 269 ? -30.281 -35.656 -16.719 1 97.19 269 PRO B CA 1
ATOM 7366 C C . PRO B 1 269 ? -30.625 -37.156 -16.688 1 97.19 269 PRO B C 1
ATOM 7368 O O . PRO B 1 269 ? -31.547 -37.594 -17.375 1 97.19 269 PRO B O 1
ATOM 7371 N N . GLY B 1 270 ? -29.812 -37.781 -15.969 1 96.75 270 GLY B N 1
ATOM 7372 C CA . GLY B 1 270 ? -30.094 -39.188 -15.711 1 96.75 270 GLY B CA 1
ATOM 7373 C C . GLY B 1 270 ? -29.578 -40.125 -16.797 1 96.75 270 GLY B C 1
ATOM 7374 O O . GLY B 1 270 ? -29.062 -39.656 -17.812 1 96.75 270 GLY B O 1
ATOM 7375 N N . PHE B 1 271 ? -29.766 -41.406 -16.641 1 97.62 271 PHE B N 1
ATOM 7376 C CA . PHE B 1 271 ? -29.188 -42.406 -17.531 1 97.62 271 PHE B CA 1
ATOM 7377 C C . PHE B 1 271 ? -30.234 -42.906 -18.531 1 97.62 271 PHE B C 1
ATOM 7379 O O . PHE B 1 271 ? -31.438 -42.812 -18.266 1 97.62 271 PHE B O 1
ATOM 7386 N N . ARG B 1 272 ? -29.75 -43.375 -19.656 1 95.75 272 ARG B N 1
ATOM 7387 C CA . ARG B 1 272 ? -30.641 -43.938 -20.672 1 95.75 272 ARG B CA 1
ATOM 7388 C C . ARG B 1 272 ? -31.172 -45.281 -20.266 1 95.75 272 ARG B C 1
ATOM 7390 O O . ARG B 1 272 ? -30.453 -46.094 -19.656 1 95.75 272 ARG B O 1
ATOM 7397 N N . PRO B 1 273 ? -32.375 -45.656 -20.672 1 92.06 273 PRO B N 1
ATOM 7398 C CA . PRO B 1 273 ? -33 -46.938 -20.25 1 92.06 273 PRO B CA 1
ATOM 7399 C C . PRO B 1 273 ? -32.312 -48.156 -20.859 1 92.06 273 PRO B C 1
ATOM 7401 O O . PRO B 1 273 ? -32.375 -49.25 -20.297 1 92.06 273 PRO B O 1
ATOM 7404 N N . ASP B 1 274 ? -31.688 -48 -22.016 1 92.56 274 ASP B N 1
ATOM 7405 C CA . ASP B 1 274 ? -31.078 -49.125 -22.719 1 92.56 274 ASP B CA 1
ATOM 7406 C C . ASP B 1 274 ? -29.578 -49.219 -22.406 1 92.56 274 ASP B C 1
ATOM 7408 O O . ASP B 1 274 ? -28.844 -49.938 -23.094 1 92.56 274 ASP B O 1
ATOM 7412 N N . GLY B 1 275 ? -29.219 -48.438 -21.375 1 93 275 GLY B N 1
ATOM 7413 C CA . GLY B 1 275 ? -27.812 -48.469 -21 1 93 275 GLY B CA 1
ATOM 7414 C C . GLY B 1 275 ? -27.5 -49.469 -19.906 1 93 275 GLY B C 1
ATOM 7415 O O . GLY B 1 275 ? -28.266 -50.406 -19.688 1 93 275 GLY B O 1
ATOM 7416 N N . ASN B 1 276 ? -26.328 -49.281 -19.312 1 94.19 276 ASN B N 1
ATOM 7417 C CA . ASN B 1 276 ? -25.844 -50.219 -18.297 1 94.19 276 ASN B CA 1
ATOM 7418 C C . ASN B 1 276 ? -26.484 -49.938 -16.938 1 94.19 276 ASN B C 1
ATOM 7420 O O . ASN B 1 276 ? -26.422 -50.781 -16.047 1 94.19 276 ASN B O 1
ATOM 7424 N N . PHE B 1 277 ? -27.047 -48.719 -16.875 1 95 277 PHE B N 1
ATOM 7425 C CA . PHE B 1 277 ? -27.688 -48.312 -15.633 1 95 277 PHE B CA 1
ATOM 7426 C C . PHE B 1 277 ? -29.172 -48.062 -15.844 1 95 277 PHE B C 1
ATOM 7428 O O . PHE B 1 277 ? -29.578 -47.594 -16.906 1 95 277 PHE B O 1
ATOM 7435 N N . SER B 1 278 ? -29.953 -48.344 -14.805 1 91.88 278 SER B N 1
ATOM 7436 C CA . SER B 1 278 ? -31.375 -48.062 -14.938 1 91.88 278 SER B CA 1
ATOM 7437 C C . SER B 1 278 ? -31.656 -46.562 -15.039 1 91.88 278 SER B C 1
ATOM 7439 O O . SER B 1 278 ? -30.922 -45.75 -14.484 1 91.88 278 SER B O 1
ATOM 7441 N N . ALA B 1 279 ? -32.656 -46.219 -15.711 1 90.5 279 ALA B N 1
ATOM 7442 C CA . ALA B 1 279 ? -33 -44.844 -16 1 90.5 279 ALA B CA 1
ATOM 7443 C C . ALA B 1 279 ? -33.156 -44.031 -14.711 1 90.5 279 ALA B C 1
ATOM 7445 O O . ALA B 1 279 ? -32.844 -42.844 -14.664 1 90.5 279 ALA B O 1
ATOM 7446 N N . ASP B 1 280 ? -33.531 -44.688 -13.617 1 88.31 280 ASP B N 1
ATOM 7447 C CA . ASP B 1 280 ? -33.781 -43.969 -12.375 1 88.31 280 ASP B CA 1
ATOM 7448 C C . ASP B 1 280 ? -32.594 -44.031 -11.445 1 88.31 280 ASP B C 1
ATOM 7450 O O . ASP B 1 280 ? -32.656 -43.594 -10.297 1 88.31 280 ASP B O 1
ATOM 7454 N N . SER B 1 281 ? -31.531 -44.469 -12.047 1 96.69 281 SER B N 1
ATOM 7455 C CA . SER B 1 281 ? -30.328 -44.531 -11.234 1 96.69 281 SER B CA 1
ATOM 7456 C C . SER B 1 281 ? -29.766 -43.125 -11.008 1 96.69 281 SER B C 1
ATOM 7458 O O . SER B 1 281 ? -29.938 -42.219 -11.844 1 96.69 281 SER B O 1
ATOM 7460 N N . GLN B 1 282 ? -29.094 -42.906 -9.852 1 98.06 282 GLN B N 1
ATOM 7461 C CA . GLN B 1 282 ? -28.5 -41.625 -9.461 1 98.06 282 GLN B CA 1
ATOM 7462 C C . GLN B 1 282 ? -27.016 -41.781 -9.148 1 98.06 282 GLN B C 1
ATOM 7464 O O . GLN B 1 282 ? -26.531 -42.906 -8.984 1 98.06 282 GLN B O 1
ATOM 7469 N N . VAL B 1 283 ? -26.312 -40.688 -9.188 1 98.69 283 VAL B N 1
ATOM 7470 C CA . VAL B 1 283 ? -24.906 -40.688 -8.812 1 98.69 283 VAL B CA 1
ATOM 7471 C C . VAL B 1 283 ? -24.766 -40.156 -7.387 1 98.69 283 VAL B C 1
ATOM 7473 O O . VAL B 1 283 ? -25.328 -39.125 -7.031 1 98.69 283 VAL B O 1
ATOM 7476 N N . ASN B 1 284 ? -24.109 -40.875 -6.598 1 98.62 284 ASN B N 1
ATOM 7477 C CA . ASN B 1 284 ? -23.75 -40.469 -5.242 1 98.62 284 ASN B CA 1
ATOM 7478 C C . ASN B 1 284 ? -22.281 -40.094 -5.137 1 98.62 284 ASN B C 1
ATOM 7480 O O . ASN B 1 284 ? -21.406 -40.906 -5.508 1 98.62 284 ASN B O 1
ATOM 7484 N N . VAL B 1 285 ? -21.953 -38.906 -4.738 1 98.62 285 VAL B N 1
ATOM 7485 C CA . VAL B 1 285 ? -20.594 -38.406 -4.535 1 98.62 285 VAL B CA 1
ATOM 7486 C C . VAL B 1 285 ? -20.312 -38.281 -3.041 1 98.62 285 VAL B C 1
ATOM 7488 O O . VAL B 1 285 ? -20.844 -37.375 -2.381 1 98.62 285 VAL B O 1
ATOM 7491 N N . SER B 1 286 ? -19.469 -39.094 -2.5 1 98.12 286 SER B N 1
ATOM 7492 C CA . SER B 1 286 ? -19.078 -39.031 -1.096 1 98.12 286 SER B CA 1
ATOM 7493 C C . SER B 1 286 ? -17.688 -38.469 -0.938 1 98.12 286 SER B C 1
ATOM 7495 O O . SER B 1 286 ? -16.703 -39.094 -1.317 1 98.12 286 SER B O 1
ATOM 7497 N N . VAL B 1 287 ? -17.594 -37.281 -0.423 1 98.31 287 VAL B N 1
ATOM 7498 C CA . VAL B 1 287 ? -16.328 -36.594 -0.203 1 98.31 287 VAL B CA 1
ATOM 7499 C C . VAL B 1 287 ? -16.078 -36.438 1.295 1 98.31 287 VAL B C 1
ATOM 7501 O O . VAL B 1 287 ? -16.938 -35.938 2.023 1 98.31 287 VAL B O 1
ATOM 7504 N N . TYR B 1 288 ? -14.945 -36.906 1.732 1 97.75 288 TYR B N 1
ATOM 7505 C CA . TYR B 1 288 ? -14.547 -36.781 3.129 1 97.75 288 TYR B CA 1
ATOM 7506 C C . TYR B 1 288 ? -13.156 -36.156 3.242 1 97.75 288 TYR B C 1
ATOM 7508 O O . TYR B 1 288 ? -12.219 -36.812 3.705 1 97.75 288 TYR B O 1
ATOM 7516 N N . ASN B 1 289 ? -12.992 -34.938 2.814 1 97.56 289 ASN B N 1
ATOM 7517 C CA . ASN B 1 289 ? -11.758 -34.188 2.977 1 97.56 289 ASN B CA 1
ATOM 7518 C C . ASN B 1 289 ? -11.68 -33.531 4.359 1 97.56 289 ASN B C 1
ATOM 7520 O O . ASN B 1 289 ? -12.695 -33.156 4.934 1 97.56 289 ASN B O 1
ATOM 7524 N N . ARG B 1 290 ? -10.531 -33.438 4.859 1 95.94 290 ARG B N 1
ATOM 7525 C CA . ARG B 1 290 ? -10.305 -32.812 6.164 1 95.94 290 ARG B CA 1
ATOM 7526 C C . ARG B 1 290 ? -9.336 -31.656 6.062 1 95.94 290 ARG B C 1
ATOM 7528 O O . ARG B 1 290 ? -8.367 -31.703 5.301 1 95.94 290 ARG B O 1
ATOM 7535 N N . LEU B 1 291 ? -9.625 -30.609 6.754 1 97.19 291 LEU B N 1
ATOM 7536 C CA . LEU B 1 291 ? -8.711 -29.484 6.922 1 97.19 291 LEU B CA 1
ATOM 7537 C C . LEU B 1 291 ? -7.816 -29.688 8.141 1 97.19 291 LEU B C 1
ATOM 7539 O O . LEU B 1 291 ? -8.297 -30.078 9.211 1 97.19 291 LEU B O 1
ATOM 7543 N N . GLU B 1 292 ? -6.562 -29.531 7.922 1 97.19 292 GLU B N 1
ATOM 7544 C CA . GLU B 1 292 ? -5.609 -29.734 9.008 1 97.19 292 GLU B CA 1
ATOM 7545 C C . GLU B 1 292 ? -4.566 -28.609 9.039 1 97.19 292 GLU B C 1
ATOM 7547 O O . GLU B 1 292 ? -4.062 -28.203 7.996 1 97.19 292 GLU B O 1
ATOM 7552 N N . LEU B 1 293 ? -4.273 -28.109 10.227 1 97.88 293 LEU B N 1
ATOM 7553 C CA . LEU B 1 293 ? -3.113 -27.25 10.406 1 97.88 293 LEU B CA 1
ATOM 7554 C C . LEU B 1 293 ? -1.828 -28.062 10.477 1 97.88 293 LEU B C 1
ATOM 7556 O O . LEU B 1 293 ? -1.712 -28.969 11.305 1 97.88 293 LEU B O 1
ATOM 7560 N N . ARG B 1 294 ? -0.908 -27.781 9.594 1 98.12 294 ARG B N 1
ATOM 7561 C CA . ARG B 1 294 ? 0.375 -28.484 9.547 1 98.12 294 ARG B CA 1
ATOM 7562 C C . ARG B 1 294 ? 1.523 -27.5 9.352 1 98.12 294 ARG B C 1
ATOM 7564 O O . ARG B 1 294 ? 1.329 -26.406 8.805 1 98.12 294 ARG B O 1
ATOM 7571 N N . ASN B 1 295 ? 2.662 -27.891 9.828 1 98.31 295 ASN B N 1
ATOM 7572 C CA . ASN B 1 295 ? 3.867 -27.125 9.523 1 98.31 295 ASN B CA 1
ATOM 7573 C C . ASN B 1 295 ? 4.383 -27.438 8.117 1 98.31 295 ASN B C 1
ATOM 7575 O O . ASN B 1 295 ? 4.348 -28.578 7.672 1 98.31 295 ASN B O 1
ATOM 7579 N N . SER B 1 296 ? 4.691 -26.5 7.402 1 98.38 296 SER B N 1
ATOM 7580 C CA . SER B 1 296 ? 5.371 -26.594 6.113 1 98.38 296 SER B CA 1
ATOM 7581 C C . SER B 1 296 ? 6.57 -25.641 6.055 1 98.38 296 SER B C 1
ATOM 7583 O O . SER B 1 296 ? 6.512 -24.516 6.555 1 98.38 296 SER B O 1
ATOM 7585 N N . SER B 1 297 ? 7.676 -26.094 5.43 1 98.44 297 SER B N 1
ATOM 7586 C CA . SER B 1 297 ? 8.914 -25.328 5.492 1 98.44 297 SER B CA 1
ATOM 7587 C C . SER B 1 297 ? 9.32 -24.812 4.109 1 98.44 297 SER B C 1
ATOM 7589 O O . SER B 1 297 ? 9.188 -25.531 3.117 1 98.44 297 SER B O 1
ATOM 7591 N N . ASN B 1 298 ? 9.727 -23.578 4.074 1 98.75 298 ASN B N 1
ATOM 7592 C CA . ASN B 1 298 ? 10.586 -23.094 3.004 1 98.75 298 ASN B CA 1
ATOM 7593 C C . ASN B 1 298 ? 12.055 -23.359 3.305 1 98.75 298 ASN B C 1
ATOM 7595 O O . ASN B 1 298 ? 12.469 -23.359 4.465 1 98.75 298 ASN B O 1
ATOM 7599 N N . VAL B 1 299 ? 12.844 -23.656 2.312 1 98.81 299 VAL B N 1
ATOM 7600 C CA . VAL B 1 299 ? 14.297 -23.719 2.461 1 98.81 299 VAL B CA 1
ATOM 7601 C C . VAL B 1 299 ? 14.953 -22.625 1.607 1 98.81 299 VAL B C 1
ATOM 7603 O O . VAL B 1 299 ? 14.695 -22.531 0.406 1 98.81 299 VAL B O 1
ATOM 7606 N N . LEU B 1 300 ? 15.727 -21.812 2.246 1 98.44 300 LEU B N 1
ATOM 7607 C CA . LEU B 1 300 ? 16.422 -20.734 1.551 1 98.44 300 LEU B CA 1
ATOM 7608 C C . LEU B 1 300 ? 17.938 -20.922 1.636 1 98.44 300 LEU B C 1
ATOM 7610 O O . LEU B 1 300 ? 18.453 -21.328 2.676 1 98.44 300 LEU B O 1
ATOM 7614 N N . GLY B 1 301 ? 18.656 -20.75 0.551 1 98.38 301 GLY B N 1
ATOM 7615 C CA . GLY B 1 301 ? 20.094 -20.688 0.467 1 98.38 301 GLY B CA 1
ATOM 7616 C C . GLY B 1 301 ? 20.609 -19.391 -0.139 1 98.38 301 GLY B C 1
ATOM 7617 O O . GLY B 1 301 ? 20.016 -18.875 -1.082 1 98.38 301 GLY B O 1
ATOM 7618 N N . ILE B 1 302 ? 21.719 -18.891 0.377 1 98.25 302 ILE B N 1
ATOM 7619 C CA . ILE B 1 302 ? 22.156 -17.562 -0.053 1 98.25 302 ILE B CA 1
ATOM 7620 C C . ILE B 1 302 ? 23.625 -17.609 -0.466 1 98.25 302 ILE B C 1
ATOM 7622 O O . ILE B 1 302 ? 24.438 -18.281 0.188 1 98.25 302 ILE B O 1
ATOM 7626 N N . ILE B 1 303 ? 23.953 -17.078 -1.583 1 98.56 303 ILE B N 1
ATOM 7627 C CA . ILE B 1 303 ? 25.281 -16.625 -1.948 1 98.56 303 ILE B CA 1
ATOM 7628 C C . ILE B 1 303 ? 25.375 -15.109 -1.791 1 98.56 303 ILE B C 1
ATOM 7630 O O . ILE B 1 303 ? 24.703 -14.359 -2.502 1 98.56 303 ILE B O 1
ATOM 7634 N N . ARG B 1 304 ? 26.25 -14.68 -0.93 1 97.88 304 ARG B N 1
ATOM 7635 C CA . ARG B 1 304 ? 26.344 -13.25 -0.634 1 97.88 304 ARG B CA 1
ATOM 7636 C C . ARG B 1 304 ? 27.109 -12.516 -1.733 1 97.88 304 ARG B C 1
ATOM 7638 O O . ARG B 1 304 ? 28.141 -12.992 -2.215 1 97.88 304 ARG B O 1
ATOM 7645 N N . GLY B 1 305 ? 26.516 -11.352 -2.105 1 98 305 GLY B N 1
ATOM 7646 C CA . GLY B 1 305 ? 27.188 -10.523 -3.094 1 98 305 GLY B CA 1
ATOM 7647 C C . GLY B 1 305 ? 28.438 -9.836 -2.553 1 98 305 GLY B C 1
ATOM 7648 O O . GLY B 1 305 ? 28.484 -9.492 -1.372 1 98 305 GLY B O 1
ATOM 7649 N N . ALA B 1 306 ? 29.344 -9.516 -3.451 1 96.94 306 ALA B N 1
ATOM 7650 C CA . ALA B 1 306 ? 30.609 -8.914 -3.061 1 96.94 306 ALA B CA 1
ATOM 7651 C C . ALA B 1 306 ? 30.516 -7.395 -3.039 1 96.94 306 ALA B C 1
ATOM 7653 O O . ALA B 1 306 ? 31.188 -6.734 -2.244 1 96.94 306 ALA B O 1
ATOM 7654 N N . VAL B 1 307 ? 29.688 -6.828 -3.922 1 96.81 307 VAL B N 1
ATOM 7655 C CA . VAL B 1 307 ? 29.672 -5.383 -4.113 1 96.81 307 VAL B CA 1
ATOM 7656 C C . VAL B 1 307 ? 28.359 -4.797 -3.584 1 96.81 307 VAL B C 1
ATOM 7658 O O . VAL B 1 307 ? 28.375 -3.822 -2.828 1 96.81 307 VAL B O 1
ATOM 7661 N N . GLU B 1 308 ? 27.266 -5.383 -3.938 1 97.25 308 GLU B N 1
ATOM 7662 C CA . GLU B 1 308 ? 25.938 -4.969 -3.5 1 97.25 308 GLU B CA 1
ATOM 7663 C C . GLU B 1 308 ? 25.188 -6.125 -2.836 1 97.25 308 GLU B C 1
ATOM 7665 O O . GLU B 1 308 ? 24.141 -6.543 -3.312 1 97.25 308 GLU B O 1
ATOM 7670 N N . PRO B 1 309 ? 25.656 -6.562 -1.679 1 97.56 309 PRO B N 1
ATOM 7671 C CA . PRO B 1 309 ? 25.016 -7.695 -1.015 1 97.56 309 PRO B CA 1
ATOM 7672 C C . PRO B 1 309 ? 23.547 -7.41 -0.646 1 97.56 309 PRO B C 1
ATOM 7674 O O . PRO B 1 309 ? 22.812 -8.336 -0.314 1 97.56 309 PRO B O 1
ATOM 7677 N N . ASP B 1 310 ? 23.094 -6.09 -0.686 1 97.31 310 ASP B N 1
ATOM 7678 C CA . ASP B 1 310 ? 21.734 -5.703 -0.313 1 97.31 310 ASP B CA 1
ATOM 7679 C C . ASP B 1 310 ? 20.766 -5.898 -1.48 1 97.31 310 ASP B C 1
ATOM 7681 O O . ASP B 1 310 ? 19.578 -5.652 -1.347 1 97.31 310 ASP B O 1
ATOM 7685 N N . ARG B 1 311 ? 21.234 -6.258 -2.666 1 98.06 311 ARG B N 1
ATOM 7686 C CA . ARG B 1 311 ? 20.391 -6.523 -3.82 1 98.06 311 ARG B CA 1
ATOM 7687 C C . ARG B 1 311 ? 20.297 -8.023 -4.098 1 98.06 311 ARG B C 1
ATOM 7689 O O . ARG B 1 311 ? 21.312 -8.719 -4.125 1 98.06 311 ARG B O 1
ATOM 7696 N N . TYR B 1 312 ? 19.031 -8.516 -4.281 1 98.31 312 TYR B N 1
ATOM 7697 C CA . TYR B 1 312 ? 18.781 -9.953 -4.344 1 98.31 312 TYR B CA 1
ATOM 7698 C C . TYR B 1 312 ? 18.328 -10.367 -5.738 1 98.31 312 TYR B C 1
ATOM 7700 O O . TYR B 1 312 ? 17.391 -9.789 -6.289 1 98.31 312 TYR B O 1
ATOM 7708 N N . VAL B 1 313 ? 18.984 -11.297 -6.344 1 98.81 313 VAL B N 1
ATOM 7709 C CA . VAL B 1 313 ? 18.438 -12.102 -7.434 1 98.81 313 VAL B CA 1
ATOM 7710 C C . VAL B 1 313 ? 17.859 -13.406 -6.883 1 98.81 313 VAL B C 1
ATOM 7712 O O . VAL B 1 313 ? 18.609 -14.25 -6.383 1 98.81 313 VAL B O 1
ATOM 7715 N N . LEU B 1 314 ? 16.531 -13.578 -6.973 1 98.75 314 LEU B N 1
ATOM 7716 C CA . LEU B 1 314 ? 15.867 -14.734 -6.383 1 98.75 314 LEU B CA 1
ATOM 7717 C C . LEU B 1 314 ? 15.586 -15.797 -7.438 1 98.75 314 LEU B C 1
ATOM 7719 O O . LEU B 1 314 ? 15.18 -15.477 -8.555 1 98.75 314 LEU B O 1
ATOM 7723 N N . TYR B 1 315 ? 15.914 -16.969 -7.117 1 98.88 315 TYR B N 1
ATOM 7724 C CA . TYR B 1 315 ? 15.555 -18.156 -7.883 1 98.88 315 TYR B CA 1
ATOM 7725 C C . TYR B 1 315 ? 14.719 -19.125 -7.047 1 98.88 315 TYR B C 1
ATOM 7727 O O . TYR B 1 315 ? 15.086 -19.453 -5.922 1 98.88 315 TYR B O 1
ATOM 7735 N N . GLY B 1 316 ? 13.508 -19.562 -7.629 1 98.75 316 GLY B N 1
ATOM 7736 C CA . GLY B 1 316 ? 12.664 -20.391 -6.781 1 98.75 316 GLY B CA 1
ATOM 7737 C C . GLY B 1 316 ? 12.039 -21.562 -7.516 1 98.75 316 GLY B C 1
ATOM 7738 O O . GLY B 1 316 ? 11.82 -21.484 -8.727 1 98.75 316 GLY B O 1
ATOM 7739 N N . ASN B 1 317 ? 11.773 -22.625 -6.816 1 98.44 317 ASN B N 1
ATOM 7740 C CA . ASN B 1 317 ? 11.047 -23.844 -7.18 1 98.44 317 ASN B CA 1
ATOM 7741 C C . ASN B 1 317 ? 10.336 -24.438 -5.973 1 98.44 317 ASN B C 1
ATOM 7743 O O . ASN B 1 317 ? 10.844 -24.391 -4.852 1 98.44 317 ASN B O 1
ATOM 7747 N N . HIS B 1 318 ? 9.156 -24.906 -6.141 1 98.56 318 HIS B N 1
ATOM 7748 C CA . HIS B 1 318 ? 8.539 -25.625 -5.027 1 98.56 318 HIS B CA 1
ATOM 7749 C C . HIS B 1 318 ? 8.961 -27.094 -5.016 1 98.56 318 HIS B C 1
ATOM 7751 O O . HIS B 1 318 ? 9.461 -27.609 -6.02 1 98.56 318 HIS B O 1
ATOM 7757 N N . ARG B 1 319 ? 8.703 -27.766 -3.869 1 97.62 319 ARG B N 1
ATOM 7758 C CA . ARG B 1 319 ? 9.219 -29.109 -3.645 1 97.62 319 ARG B CA 1
ATOM 7759 C C . ARG B 1 319 ? 8.086 -30.125 -3.49 1 97.62 319 ARG B C 1
ATOM 7761 O O . ARG B 1 319 ? 8.25 -31.297 -3.791 1 97.62 319 ARG B O 1
ATOM 7768 N N . ASP B 1 320 ? 7 -29.734 -2.99 1 98.25 320 ASP B N 1
ATOM 7769 C CA . ASP B 1 320 ? 5.914 -30.656 -2.682 1 98.25 320 ASP B CA 1
ATOM 7770 C C . ASP B 1 320 ? 5.191 -31.094 -3.953 1 98.25 320 ASP B C 1
ATOM 7772 O O . ASP B 1 320 ? 5.098 -30.328 -4.914 1 98.25 320 ASP B O 1
ATOM 7776 N N . SER B 1 321 ? 4.734 -32.312 -3.969 1 97.88 321 SER B N 1
ATOM 7777 C CA . SER B 1 321 ? 3.994 -32.875 -5.082 1 97.88 321 SER B CA 1
ATOM 7778 C C . SER B 1 321 ? 2.766 -33.656 -4.594 1 97.88 321 SER B C 1
ATOM 7780 O O . SER B 1 321 ? 2.742 -34.125 -3.463 1 97.88 321 SER B O 1
ATOM 7782 N N . TRP B 1 322 ? 1.804 -33.75 -5.395 1 98 322 TRP B N 1
ATOM 7783 C CA . TRP B 1 322 ? 0.627 -34.531 -5.059 1 98 322 TRP B CA 1
ATOM 7784 C C . TRP B 1 322 ? 0.986 -36 -4.938 1 98 322 TRP B C 1
ATOM 7786 O O . TRP B 1 322 ? 0.405 -36.719 -4.125 1 98 322 TRP B O 1
ATOM 7796 N N . VAL B 1 323 ? 1.948 -36.562 -5.797 1 97.44 323 VAL B N 1
ATOM 7797 C CA . VAL B 1 323 ? 2.365 -37.969 -5.836 1 97.44 323 VAL B CA 1
ATOM 7798 C C . VAL B 1 323 ? 3.885 -38.031 -5.969 1 97.44 323 VAL B C 1
ATOM 7800 O O . VAL B 1 323 ? 4.617 -37.406 -5.211 1 97.44 323 VAL B O 1
ATOM 7803 N N . HIS B 1 324 ? 4.348 -38.812 -6.988 1 97.06 324 HIS B N 1
ATOM 7804 C CA . HIS B 1 324 ? 5.793 -38.938 -7.145 1 97.06 324 HIS B CA 1
ATOM 7805 C C . HIS B 1 324 ? 6.387 -37.625 -7.703 1 97.06 324 HIS B C 1
ATOM 7807 O O . HIS B 1 324 ? 7.488 -37.25 -7.32 1 97.06 324 HIS B O 1
ATOM 7813 N N . GLY B 1 325 ? 5.68 -37.031 -8.633 1 97.69 325 GLY B N 1
ATOM 7814 C CA . GLY B 1 325 ? 5.969 -35.688 -9.094 1 97.69 325 GLY B CA 1
ATOM 7815 C C . GLY B 1 325 ? 7.336 -35.562 -9.742 1 97.69 325 GLY B C 1
ATOM 7816 O O . GLY B 1 325 ? 8.102 -34.656 -9.414 1 97.69 325 GLY B O 1
ATOM 7817 N N . ALA B 1 326 ? 7.699 -36.469 -10.633 1 97.88 326 ALA B N 1
ATOM 7818 C CA . ALA B 1 326 ? 8.977 -36.406 -11.328 1 97.88 326 ALA B CA 1
ATOM 7819 C C . ALA B 1 326 ? 9.031 -35.156 -12.234 1 97.88 326 ALA B C 1
ATOM 7821 O O . ALA B 1 326 ? 10.078 -34.531 -12.367 1 97.88 326 ALA B O 1
ATOM 7822 N N . VAL B 1 327 ? 7.914 -34.875 -12.922 1 98.06 327 VAL B N 1
ATOM 7823 C CA . VAL B 1 327 ? 7.82 -33.688 -13.758 1 98.06 327 VAL B CA 1
ATOM 7824 C C . VAL B 1 327 ? 7.539 -32.469 -12.891 1 98.06 327 VAL B C 1
ATOM 7826 O O . VAL B 1 327 ? 8.289 -31.484 -12.922 1 98.06 327 VAL B O 1
ATOM 7829 N N . ASP B 1 328 ? 6.535 -32.594 -12.094 1 98.06 328 ASP B N 1
ATOM 7830 C CA . ASP B 1 328 ? 6.082 -31.516 -11.203 1 98.06 328 ASP B CA 1
ATOM 7831 C C . ASP B 1 328 ? 6.105 -31.969 -9.75 1 98.06 328 ASP B C 1
ATOM 7833 O O . ASP B 1 328 ? 5.203 -32.688 -9.297 1 98.06 328 ASP B O 1
ATOM 7837 N N . PRO B 1 329 ? 7.094 -31.531 -9.086 1 97.62 329 PRO B N 1
ATOM 7838 C CA . PRO B 1 329 ? 7.996 -30.438 -9.43 1 97.62 329 PRO B CA 1
ATOM 7839 C C . PRO B 1 329 ? 9.461 -30.859 -9.469 1 97.62 329 PRO B C 1
ATOM 7841 O O . PRO B 1 329 ? 10.352 -30.016 -9.555 1 97.62 329 PRO B O 1
ATOM 7844 N N . SER B 1 330 ? 9.695 -32.094 -9.438 1 97.88 330 SER B N 1
ATOM 7845 C CA . SER B 1 330 ? 11.062 -32.562 -9.188 1 97.88 330 SER B CA 1
ATOM 7846 C C . SER B 1 330 ? 11.992 -32.188 -10.336 1 97.88 330 SER B C 1
ATOM 7848 O O . SER B 1 330 ? 13.195 -32.031 -10.148 1 97.88 330 SER B O 1
ATOM 7850 N N . SER B 1 331 ? 11.414 -32.031 -11.555 1 97.81 331 SER B N 1
ATOM 7851 C CA . SER B 1 331 ? 12.227 -31.5 -12.656 1 97.81 331 SER B CA 1
ATOM 7852 C C . SER B 1 331 ? 12.836 -30.156 -12.305 1 97.81 331 SER B C 1
ATOM 7854 O O . SER B 1 331 ? 14.016 -29.922 -12.547 1 97.81 331 SER B O 1
ATOM 7856 N N . GLY B 1 332 ? 12.016 -29.234 -11.703 1 98.12 332 GLY B N 1
ATOM 7857 C CA . GLY B 1 332 ? 12.5 -27.938 -11.266 1 98.12 332 GLY B CA 1
ATOM 7858 C C . GLY B 1 332 ? 13.477 -28.016 -10.109 1 98.12 332 GLY B C 1
ATOM 7859 O O . GLY B 1 332 ? 14.461 -27.281 -10.062 1 98.12 332 GLY B O 1
ATOM 7860 N N . THR B 1 333 ? 13.203 -28.875 -9.141 1 98.31 333 THR B N 1
ATOM 7861 C CA . THR B 1 333 ? 14.094 -29.047 -8 1 98.31 333 THR B CA 1
ATOM 7862 C C . THR B 1 333 ? 15.445 -29.594 -8.453 1 98.31 333 THR B C 1
ATOM 7864 O O . THR B 1 333 ? 16.484 -29.219 -7.902 1 98.31 333 THR B O 1
ATOM 7867 N N . ALA B 1 334 ? 15.406 -30.516 -9.438 1 97.56 334 ALA B N 1
ATOM 7868 C CA . ALA B 1 334 ? 16.656 -31.031 -9.984 1 97.56 334 ALA B CA 1
ATOM 7869 C C . ALA B 1 334 ? 17.516 -29.906 -10.562 1 97.56 334 ALA B C 1
ATOM 7871 O O . ALA B 1 334 ? 18.719 -29.859 -10.336 1 97.56 334 ALA B O 1
ATOM 7872 N N . VAL B 1 335 ? 16.875 -29.016 -11.305 1 98.06 335 VAL B N 1
ATOM 7873 C CA . VAL B 1 335 ? 17.578 -27.875 -11.883 1 98.06 335 VAL B CA 1
ATOM 7874 C C . VAL B 1 335 ? 18.094 -26.969 -10.766 1 98.06 335 VAL B C 1
ATOM 7876 O O . VAL B 1 335 ? 19.234 -26.5 -10.82 1 98.06 335 VAL B O 1
ATOM 7879 N N . LEU B 1 336 ? 17.266 -26.719 -9.758 1 98.5 336 LEU B N 1
ATOM 7880 C CA . LEU B 1 336 ? 17.641 -25.906 -8.609 1 98.5 336 LEU B CA 1
ATOM 7881 C C . LEU B 1 336 ? 18.891 -26.453 -7.934 1 98.5 336 LEU B C 1
ATOM 7883 O O . LEU B 1 336 ? 19.828 -25.719 -7.633 1 98.5 336 LEU B O 1
ATOM 7887 N N . LEU B 1 337 ? 18.891 -27.734 -7.695 1 97.75 337 LEU B N 1
ATOM 7888 C CA . LEU B 1 337 ? 20 -28.391 -7.004 1 97.75 337 LEU B CA 1
ATOM 7889 C C . LEU B 1 337 ? 21.266 -28.344 -7.852 1 97.75 337 LEU B C 1
ATOM 7891 O O . LEU B 1 337 ? 22.359 -28.125 -7.328 1 97.75 337 LEU B O 1
ATOM 7895 N N . GLU B 1 338 ? 21.141 -28.578 -9.141 1 96.81 338 GLU B N 1
ATOM 7896 C CA . GLU B 1 338 ? 22.312 -28.562 -10.016 1 96.81 338 GLU B CA 1
ATOM 7897 C C . GLU B 1 338 ? 22.875 -27.141 -10.117 1 96.81 338 GLU B C 1
ATOM 7899 O O . GLU B 1 338 ? 24.094 -26.953 -10.062 1 96.81 338 GLU B O 1
ATOM 7904 N N . LEU B 1 339 ? 22.016 -26.156 -10.289 1 97.69 339 LEU B N 1
ATOM 7905 C CA . LEU B 1 339 ? 22.453 -24.766 -10.367 1 97.69 339 LEU B CA 1
ATOM 7906 C C . LEU B 1 339 ? 23.156 -24.344 -9.086 1 97.69 339 LEU B C 1
ATOM 7908 O O . LEU B 1 339 ? 24.234 -23.734 -9.133 1 97.69 339 LEU B O 1
ATOM 7912 N N . SER B 1 340 ? 22.516 -24.656 -7.938 1 98.19 340 SER B N 1
ATOM 7913 C CA . SER B 1 340 ? 23.141 -24.281 -6.668 1 98.19 340 SER B CA 1
ATOM 7914 C C . SER B 1 340 ? 24.453 -25.016 -6.453 1 98.19 340 SER B C 1
ATOM 7916 O O . SER B 1 340 ? 25.391 -24.453 -5.898 1 98.19 340 SER B O 1
ATOM 7918 N N . ARG B 1 341 ? 24.578 -26.281 -6.922 1 97.5 341 ARG B N 1
ATOM 7919 C CA . ARG B 1 341 ? 25.828 -27.031 -6.805 1 97.5 341 ARG B CA 1
ATOM 7920 C C . ARG B 1 341 ? 26.922 -26.391 -7.641 1 97.5 341 ARG B C 1
ATOM 7922 O O . ARG B 1 341 ? 28.047 -26.219 -7.168 1 97.5 341 ARG B O 1
ATOM 7929 N N . VAL B 1 342 ? 26.625 -26.094 -8.922 1 97.44 342 VAL B N 1
ATOM 7930 C CA . VAL B 1 342 ? 27.609 -25.531 -9.844 1 97.44 342 VAL B CA 1
ATOM 7931 C C . VAL B 1 342 ? 28.109 -24.203 -9.312 1 97.44 342 VAL B C 1
ATOM 7933 O O . VAL B 1 342 ? 29.312 -23.953 -9.234 1 97.44 342 VAL B O 1
ATOM 7936 N N . LEU B 1 343 ? 27.188 -23.312 -8.945 1 98.44 343 LEU B N 1
ATOM 7937 C CA . LEU B 1 343 ? 27.562 -22 -8.438 1 98.44 343 LEU B CA 1
ATOM 7938 C C . LEU B 1 343 ? 28.234 -22.125 -7.078 1 98.44 343 LEU B C 1
ATOM 7940 O O . LEU B 1 343 ? 29.188 -21.391 -6.793 1 98.44 343 LEU B O 1
ATOM 7944 N N . GLY B 1 344 ? 27.688 -23.031 -6.219 1 98.5 344 GLY B N 1
ATOM 7945 C CA . GLY B 1 344 ? 28.328 -23.281 -4.934 1 98.5 344 GLY B CA 1
ATOM 7946 C C . GLY B 1 344 ? 29.75 -23.781 -5.055 1 98.5 344 GLY B C 1
ATOM 7947 O O . GLY B 1 344 ? 30.625 -23.406 -4.27 1 98.5 344 GLY B O 1
ATOM 7948 N N . THR B 1 345 ? 30.016 -24.625 -6.043 1 98.19 345 THR B N 1
ATOM 7949 C CA . THR B 1 345 ? 31.359 -25.141 -6.281 1 98.19 345 THR B CA 1
ATOM 7950 C C . THR B 1 345 ? 32.312 -24 -6.648 1 98.19 345 THR B C 1
ATOM 7952 O O . THR B 1 345 ? 33.438 -23.938 -6.137 1 98.19 345 THR B O 1
ATOM 7955 N N . LEU B 1 346 ? 31.891 -23.156 -7.582 1 98.06 346 LEU B N 1
ATOM 7956 C CA . LEU B 1 346 ? 32.719 -22 -7.949 1 98.06 346 LEU B CA 1
ATOM 7957 C C . LEU B 1 346 ? 32.969 -21.109 -6.738 1 98.06 346 LEU B C 1
ATOM 7959 O O . LEU B 1 346 ? 34.062 -20.594 -6.559 1 98.06 346 LEU B O 1
ATOM 7963 N N . LEU B 1 347 ? 31.938 -20.938 -5.914 1 98.25 347 LEU B N 1
ATOM 7964 C CA . LEU B 1 347 ? 32.031 -20.125 -4.707 1 98.25 347 LEU B CA 1
ATOM 7965 C C . LEU B 1 347 ? 33.031 -20.703 -3.732 1 98.25 347 LEU B C 1
ATOM 7967 O O . LEU B 1 347 ? 33.938 -19.984 -3.258 1 98.25 347 LEU B O 1
ATOM 7971 N N . LYS B 1 348 ? 32.938 -22.016 -3.457 1 98.06 348 LYS B N 1
ATOM 7972 C CA . LYS B 1 348 ? 33.781 -22.672 -2.461 1 98.06 348 LYS B CA 1
ATOM 7973 C C . LYS B 1 348 ? 35.219 -22.797 -2.947 1 98.06 348 LYS B C 1
ATOM 7975 O O . LYS B 1 348 ? 36.156 -22.812 -2.143 1 98.06 348 LYS B O 1
ATOM 7980 N N . LYS B 1 349 ? 35.406 -22.781 -4.199 1 97.81 349 LYS B N 1
ATOM 7981 C CA . LYS B 1 349 ? 36.75 -22.812 -4.777 1 97.81 349 LYS B CA 1
ATOM 7982 C C . LYS B 1 349 ? 37.406 -21.438 -4.707 1 97.81 349 LYS B C 1
ATOM 7984 O O . LYS B 1 349 ? 38.594 -21.297 -4.914 1 97.81 349 LYS B O 1
ATOM 7989 N N . GLY B 1 350 ? 36.625 -20.422 -4.488 1 97.38 350 GLY B N 1
ATOM 7990 C CA . GLY B 1 350 ? 37.156 -19.062 -4.391 1 97.38 350 GLY B CA 1
ATOM 7991 C C . GLY B 1 350 ? 37.375 -18.406 -5.738 1 97.38 350 GLY B C 1
ATOM 7992 O O . GLY B 1 350 ? 38 -17.359 -5.832 1 97.38 350 GLY B O 1
ATOM 7993 N N . THR B 1 351 ? 36.75 -18.922 -6.754 1 97.06 351 THR B N 1
ATOM 7994 C CA . THR B 1 351 ? 37 -18.422 -8.102 1 97.06 351 THR B CA 1
ATOM 7995 C C . THR B 1 351 ? 35.906 -17.453 -8.547 1 97.06 351 THR B C 1
ATOM 7997 O O . THR B 1 351 ? 36.062 -16.781 -9.562 1 97.06 351 THR B O 1
ATOM 8000 N N . TRP B 1 352 ? 34.875 -17.453 -7.82 1 97.5 352 TRP B N 1
ATOM 8001 C CA . TRP B 1 352 ? 33.75 -16.609 -8.234 1 97.5 352 TRP B CA 1
ATOM 8002 C C . TRP B 1 352 ? 32.938 -16.172 -7.035 1 97.5 352 TRP B C 1
ATOM 8004 O O . TRP B 1 352 ? 32.688 -16.969 -6.117 1 97.5 352 TRP B O 1
ATOM 8014 N N . ARG B 1 353 ? 32.5 -14.984 -7.004 1 97.75 353 ARG B N 1
ATOM 8015 C CA . ARG B 1 353 ? 31.484 -14.422 -6.141 1 97.75 353 ARG B CA 1
ATOM 8016 C C . ARG B 1 353 ? 30.703 -13.328 -6.859 1 97.75 353 ARG B C 1
ATOM 8018 O O . ARG B 1 353 ? 31.297 -12.414 -7.441 1 97.75 353 ARG B O 1
ATOM 8025 N N . PRO B 1 354 ? 29.406 -13.375 -6.863 1 98.25 354 PRO B N 1
ATOM 8026 C CA . PRO B 1 354 ? 28.625 -12.406 -7.633 1 98.25 354 PRO B CA 1
ATOM 8027 C C . PRO B 1 354 ? 28.656 -11.008 -7.027 1 98.25 354 PRO B C 1
ATOM 8029 O O . PRO B 1 354 ? 28.984 -10.844 -5.848 1 98.25 354 PRO B O 1
ATOM 8032 N N . ARG B 1 355 ? 28.406 -10 -7.863 1 97.69 355 ARG B N 1
ATOM 8033 C CA . ARG B 1 355 ? 28.281 -8.617 -7.418 1 97.69 355 ARG B CA 1
ATOM 8034 C C . ARG B 1 355 ? 27.109 -8.453 -6.457 1 97.69 355 ARG B C 1
ATOM 8036 O O . ARG B 1 355 ? 27.172 -7.66 -5.52 1 97.69 355 ARG B O 1
ATOM 8043 N N . ARG B 1 356 ? 26 -9.047 -6.723 1 98.38 356 ARG B N 1
ATOM 8044 C CA . ARG B 1 356 ? 24.75 -9.023 -5.953 1 98.38 356 ARG B CA 1
ATOM 8045 C C . ARG B 1 356 ? 24.453 -10.391 -5.352 1 98.38 356 ARG B C 1
ATOM 8047 O O . ARG B 1 356 ? 24.938 -11.414 -5.84 1 98.38 356 ARG B O 1
ATOM 8054 N N . SER B 1 357 ? 23.609 -10.422 -4.324 1 98.44 357 SER B N 1
ATOM 8055 C CA . SER B 1 357 ? 23.297 -11.68 -3.656 1 98.44 357 SER B CA 1
ATOM 8056 C C . SER B 1 357 ? 22.359 -12.531 -4.5 1 98.44 357 SER B C 1
ATOM 8058 O O . SER B 1 357 ? 21.531 -12 -5.25 1 98.44 357 SER B O 1
ATOM 8060 N N . ILE B 1 358 ? 22.547 -13.812 -4.402 1 98.75 358 ILE B N 1
ATOM 8061 C CA . ILE B 1 358 ? 21.625 -14.781 -4.992 1 98.75 358 ILE B CA 1
ATOM 8062 C C . ILE B 1 358 ? 20.922 -15.562 -3.887 1 98.75 358 ILE B C 1
ATOM 8064 O O . ILE B 1 358 ? 21.562 -16.062 -2.955 1 98.75 358 ILE B O 1
ATOM 8068 N N . VAL B 1 359 ? 19.656 -15.617 -3.953 1 98.56 359 VAL B N 1
ATOM 8069 C CA . VAL B 1 359 ? 18.875 -16.391 -2.994 1 98.56 359 VAL B CA 1
ATOM 8070 C C . VAL B 1 359 ? 18.141 -17.516 -3.717 1 98.56 359 VAL B C 1
ATOM 8072 O O . VAL B 1 359 ? 17.312 -17.281 -4.602 1 98.56 359 VAL B O 1
ATOM 8075 N N . PHE B 1 360 ? 18.516 -18.734 -3.377 1 98.75 360 PHE B N 1
ATOM 8076 C CA . PHE B 1 360 ? 17.781 -19.922 -3.838 1 98.75 360 PHE B CA 1
ATOM 8077 C C . PHE B 1 360 ? 16.672 -20.281 -2.869 1 98.75 360 PHE B C 1
ATOM 8079 O O . PHE B 1 360 ? 16.875 -20.312 -1.654 1 98.75 360 PHE B O 1
ATOM 8086 N N . ALA B 1 361 ? 15.508 -20.531 -3.428 1 98.88 361 ALA B N 1
ATOM 8087 C CA . ALA B 1 361 ? 14.359 -20.812 -2.574 1 98.88 361 ALA B CA 1
ATOM 8088 C C . ALA B 1 361 ? 13.664 -22.109 -3.01 1 98.88 361 ALA B C 1
ATOM 8090 O O . ALA B 1 361 ? 13.344 -22.281 -4.188 1 98.88 361 ALA B O 1
ATOM 8091 N N . SER B 1 362 ? 13.508 -23 -2.113 1 98.88 362 SER B N 1
ATOM 8092 C CA . SER B 1 362 ? 12.641 -24.172 -2.232 1 98.88 362 SER B CA 1
ATOM 8093 C C . SER B 1 362 ? 11.359 -23.984 -1.429 1 98.88 362 SER B C 1
ATOM 8095 O O . SER B 1 362 ? 11.383 -24.031 -0.197 1 98.88 362 SER B O 1
ATOM 8097 N N . TRP B 1 363 ? 10.25 -23.812 -2.102 1 98.88 363 TRP B N 1
ATOM 8098 C CA . TRP B 1 363 ? 9 -23.438 -1.459 1 98.88 363 TRP B CA 1
ATOM 8099 C C . TRP B 1 363 ? 8.25 -24.672 -0.968 1 98.88 363 TRP B C 1
ATOM 8101 O O . TRP B 1 363 ? 8.227 -25.703 -1.646 1 98.88 363 TRP B O 1
ATOM 8111 N N . GLY B 1 364 ? 7.57 -24.531 0.18 1 98.62 364 GLY B N 1
ATOM 8112 C CA . GLY B 1 364 ? 6.68 -25.547 0.703 1 98.62 364 GLY B CA 1
ATOM 8113 C C . GLY B 1 364 ? 5.223 -25.297 0.365 1 98.62 364 GLY B C 1
ATOM 8114 O O . GLY B 1 364 ? 4.797 -24.156 0.233 1 98.62 364 GLY B O 1
ATOM 8115 N N . ALA B 1 365 ? 4.492 -26.328 0.112 1 98.62 365 ALA B N 1
ATOM 8116 C CA . ALA B 1 365 ? 3.037 -26.375 -0.015 1 98.62 365 ALA B CA 1
ATOM 8117 C C . ALA B 1 365 ? 2.561 -25.516 -1.179 1 98.62 365 ALA B C 1
ATOM 8119 O O . ALA B 1 365 ? 1.545 -24.812 -1.071 1 98.62 365 ALA B O 1
ATOM 8120 N N . GLU B 1 366 ? 3.312 -25.438 -2.23 1 98.69 366 GLU B N 1
ATOM 8121 C CA . GLU B 1 366 ? 2.869 -24.719 -3.428 1 98.69 366 GLU B CA 1
ATOM 8122 C C . GLU B 1 366 ? 1.586 -25.328 -3.986 1 98.69 366 GLU B C 1
ATOM 8124 O O . GLU B 1 366 ? 0.683 -24.609 -4.41 1 98.69 366 GLU B O 1
ATOM 8129 N N . GLU B 1 367 ? 1.47 -26.641 -3.918 1 98.19 367 GLU B N 1
ATOM 8130 C CA . GLU B 1 367 ? 0.375 -27.375 -4.543 1 98.19 367 GLU B CA 1
ATOM 8131 C C . GLU B 1 367 ? -0.96 -27.047 -3.883 1 98.19 367 GLU B C 1
ATOM 8133 O O . GLU B 1 367 ? -2.021 -27.281 -4.469 1 98.19 367 GLU B O 1
ATOM 8138 N N . PHE B 1 368 ? -0.943 -26.547 -2.689 1 98.25 368 PHE B N 1
ATOM 8139 C CA . PHE B 1 368 ? -2.172 -26.234 -1.967 1 98.25 368 PHE B CA 1
ATOM 8140 C C . PHE B 1 368 ? -2.568 -24.781 -2.174 1 98.25 368 PHE B C 1
ATOM 8142 O O . PHE B 1 368 ? -3.479 -24.281 -1.512 1 98.25 368 PHE B O 1
ATOM 8149 N N . GLY B 1 3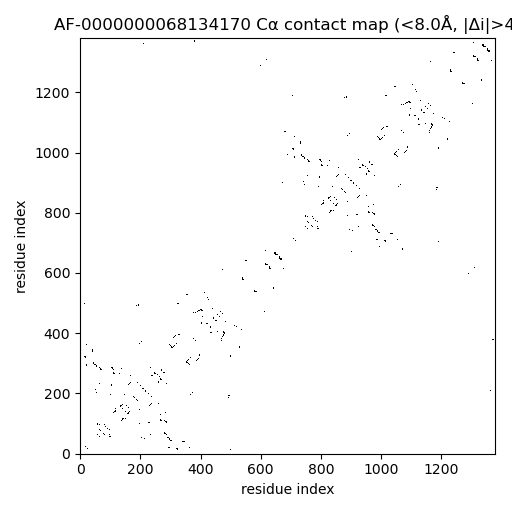69 ? -1.886 -24.094 -3.037 1 97.5 369 GLY B N 1
ATOM 8150 C CA . GLY B 1 369 ? -2.246 -22.719 -3.295 1 97.5 369 GLY B CA 1
ATOM 8151 C C . GLY B 1 369 ? -1.095 -21.75 -3.09 1 97.5 369 GLY B C 1
ATOM 8152 O O . GLY B 1 369 ? -1.271 -20.672 -2.504 1 97.5 369 GLY B O 1
ATOM 8153 N N . LEU B 1 370 ? 0.081 -22.094 -3.512 1 98.62 370 LEU B N 1
ATOM 8154 C CA . LEU B 1 370 ? 1.266 -21.25 -3.484 1 98.62 370 LEU B CA 1
ATOM 8155 C C . LEU B 1 370 ? 1.543 -20.75 -2.072 1 98.62 370 LEU B C 1
ATOM 8157 O O . LEU B 1 370 ? 1.812 -19.562 -1.872 1 98.62 370 LEU B O 1
ATOM 8161 N N . ILE B 1 371 ? 1.456 -21.547 -1.108 1 98.75 371 ILE B N 1
ATOM 8162 C CA . ILE B 1 371 ? 1.475 -21.141 0.289 1 98.75 371 ILE B CA 1
ATOM 8163 C C . ILE B 1 371 ? 2.881 -20.688 0.673 1 98.75 371 ILE B C 1
ATOM 8165 O O . ILE B 1 371 ? 3.07 -19.562 1.172 1 98.75 371 ILE B O 1
ATOM 8169 N N . GLY B 1 372 ? 3.922 -21.469 0.373 1 98.75 372 GLY B N 1
ATOM 8170 C CA . GLY B 1 372 ? 5.273 -21.172 0.818 1 98.75 372 GLY B CA 1
ATOM 8171 C C . GLY B 1 372 ? 5.793 -19.844 0.318 1 98.75 372 GLY B C 1
ATOM 8172 O O . GLY B 1 372 ? 6.266 -19.016 1.104 1 98.75 372 GLY B O 1
ATOM 8173 N N . SER B 1 373 ? 5.734 -19.625 -1.042 1 98.81 373 SER B N 1
ATOM 8174 C CA . SER B 1 373 ? 6.207 -18.375 -1.625 1 98.81 373 SER B CA 1
ATOM 8175 C C . SER B 1 373 ? 5.418 -17.188 -1.093 1 98.81 373 SER B C 1
ATOM 8177 O O . SER B 1 373 ? 5.988 -16.125 -0.824 1 98.81 373 SER B O 1
ATOM 8179 N N . THR B 1 374 ? 4.082 -17.344 -0.863 1 98.75 374 THR B N 1
ATOM 8180 C CA . THR B 1 374 ? 3.248 -16.25 -0.351 1 98.75 374 THR B CA 1
ATOM 8181 C C . THR B 1 374 ? 3.631 -15.914 1.086 1 98.75 374 THR B C 1
ATOM 8183 O O . THR B 1 374 ? 3.775 -14.734 1.431 1 98.75 374 THR B O 1
ATOM 8186 N N . GLU B 1 375 ? 3.848 -16.969 1.943 1 98.75 375 GLU B N 1
ATOM 8187 C CA . GLU B 1 375 ? 4.262 -16.734 3.324 1 98.75 375 GLU B CA 1
ATOM 8188 C C . GLU B 1 375 ? 5.586 -15.969 3.383 1 98.75 375 GLU B C 1
ATOM 8190 O O . GLU B 1 375 ? 5.754 -15.07 4.207 1 98.75 375 GLU B O 1
ATOM 8195 N N . PHE B 1 376 ? 6.504 -16.344 2.523 1 98.44 376 PHE B N 1
ATOM 8196 C CA . PHE B 1 376 ? 7.801 -15.688 2.441 1 98.44 376 PHE B CA 1
ATOM 8197 C C . PHE B 1 376 ? 7.637 -14.211 2.104 1 98.44 376 PHE B C 1
ATOM 8199 O O . PHE B 1 376 ? 8.25 -13.352 2.738 1 98.44 376 PHE B O 1
ATOM 8206 N N . THR B 1 377 ? 6.797 -13.883 1.092 1 98.38 377 THR B N 1
ATOM 8207 C CA . THR B 1 377 ? 6.59 -12.508 0.669 1 98.38 377 THR B CA 1
ATOM 8208 C C . THR B 1 377 ? 5.863 -11.711 1.751 1 98.38 377 THR B C 1
ATOM 8210 O O . THR B 1 377 ? 6.109 -10.516 1.92 1 98.38 377 THR B O 1
ATOM 8213 N N . GLU B 1 378 ? 4.934 -12.359 2.523 1 98.12 378 GLU B N 1
ATOM 8214 C CA . GLU B 1 378 ? 4.25 -11.695 3.631 1 98.12 378 GLU B CA 1
ATOM 8215 C C . GLU B 1 378 ? 5.219 -11.383 4.77 1 98.12 378 GLU B C 1
ATOM 8217 O O . GLU B 1 378 ? 5.215 -10.273 5.309 1 98.12 378 GLU B O 1
ATOM 8222 N N . GLU B 1 379 ? 6.043 -12.344 5.066 1 97.25 379 GLU B N 1
ATOM 8223 C CA . GLU B 1 379 ? 6.93 -12.211 6.219 1 97.25 379 GLU B CA 1
ATOM 8224 C C . GLU B 1 379 ? 8.016 -11.172 5.961 1 97.25 379 GLU B C 1
ATOM 8226 O O . GLU B 1 379 ? 8.383 -10.414 6.859 1 97.25 379 GLU B O 1
ATOM 8231 N N . PHE B 1 380 ? 8.555 -11.133 4.742 1 97 380 PHE B N 1
ATOM 8232 C CA . PHE B 1 380 ? 9.688 -10.266 4.422 1 97 380 PHE B CA 1
ATOM 8233 C C . PHE B 1 380 ? 9.273 -9.188 3.424 1 97 380 PHE B C 1
ATOM 8235 O O . PHE B 1 380 ? 10.086 -8.766 2.594 1 97 380 PHE B O 1
ATOM 8242 N N . PHE B 1 381 ? 8.055 -8.75 3.486 1 96.5 381 PHE B N 1
ATOM 8243 C CA . PHE B 1 381 ? 7.414 -7.844 2.545 1 96.5 381 PHE B CA 1
ATOM 8244 C C . PHE B 1 381 ? 8.305 -6.641 2.254 1 96.5 381 PHE B C 1
ATOM 8246 O O . PHE B 1 381 ? 8.672 -6.398 1.104 1 96.5 381 PHE B O 1
ATOM 8253 N N . ASN B 1 382 ? 8.75 -5.902 3.236 1 95 382 ASN B N 1
ATOM 8254 C CA . ASN B 1 382 ? 9.484 -4.648 3.076 1 95 382 ASN B CA 1
ATOM 8255 C C . ASN B 1 382 ? 10.867 -4.883 2.484 1 95 382 ASN B C 1
ATOM 8257 O O . ASN B 1 382 ? 11.281 -4.18 1.561 1 95 382 ASN B O 1
ATOM 8261 N N . LYS B 1 383 ? 11.594 -5.871 2.955 1 95.38 383 LYS B N 1
ATOM 8262 C CA . LYS B 1 383 ? 12.945 -6.195 2.488 1 95.38 383 LYS B CA 1
ATOM 8263 C C . LYS B 1 383 ? 12.93 -6.602 1.017 1 95.38 383 LYS B C 1
ATOM 8265 O O . LYS B 1 383 ? 13.758 -6.133 0.232 1 95.38 383 LYS B O 1
ATOM 8270 N N . LEU B 1 384 ? 11.977 -7.457 0.733 1 97.38 384 LEU B N 1
ATOM 8271 C CA . LEU B 1 384 ? 11.922 -7.973 -0.631 1 97.38 384 LEU B CA 1
ATOM 8272 C C . LEU B 1 384 ? 11.5 -6.875 -1.606 1 97.38 384 LEU B C 1
ATOM 8274 O O . LEU B 1 384 ? 12.07 -6.758 -2.695 1 97.38 384 LEU B O 1
ATOM 8278 N N . GLN B 1 385 ? 10.523 -6.105 -1.229 1 96.06 385 GLN B N 1
ATOM 8279 C CA . GLN B 1 385 ? 10.062 -5.047 -2.121 1 96.06 385 GLN B CA 1
ATOM 8280 C C . GLN B 1 385 ? 11.172 -4.039 -2.398 1 96.06 385 GLN B C 1
ATOM 8282 O O . GLN B 1 385 ? 11.328 -3.568 -3.527 1 96.06 385 GLN B O 1
ATOM 8287 N N . GLU B 1 386 ? 11.961 -3.764 -1.413 1 95.19 386 GLU B N 1
ATOM 8288 C CA . GLU B 1 386 ? 13.016 -2.754 -1.518 1 95.19 386 GLU B CA 1
ATOM 8289 C C . GLU B 1 386 ? 14.234 -3.303 -2.25 1 95.19 386 GLU B C 1
ATOM 8291 O O . GLU B 1 386 ? 14.914 -2.568 -2.973 1 95.19 386 GLU B O 1
ATOM 8296 N N . ARG B 1 387 ? 14.5 -4.602 -2.102 1 97.5 387 ARG B N 1
ATOM 8297 C CA . ARG B 1 387 ? 15.859 -5.051 -2.365 1 97.5 387 ARG B CA 1
ATOM 8298 C C . ARG B 1 387 ? 15.898 -6.035 -3.529 1 97.5 387 ARG B C 1
ATOM 8300 O O . ARG B 1 387 ? 16.969 -6.301 -4.09 1 97.5 387 ARG B O 1
ATOM 8307 N N . THR B 1 388 ? 14.781 -6.617 -3.947 1 98.38 388 THR B N 1
ATOM 8308 C CA . THR B 1 388 ? 14.82 -7.711 -4.91 1 98.38 388 THR B CA 1
ATOM 8309 C C . THR B 1 388 ? 14.906 -7.176 -6.336 1 98.38 388 THR B C 1
ATOM 8311 O O . THR B 1 388 ? 14.086 -6.344 -6.738 1 98.38 388 THR B O 1
ATOM 8314 N N . VAL B 1 389 ? 15.898 -7.672 -7.074 1 98.56 389 VAL B N 1
ATOM 8315 C CA . VAL B 1 389 ? 16.141 -7.285 -8.461 1 98.56 389 VAL B CA 1
ATOM 8316 C C . VAL B 1 389 ? 15.117 -7.961 -9.375 1 98.56 389 VAL B C 1
ATOM 8318 O O . VAL B 1 389 ? 14.484 -7.309 -10.203 1 98.56 389 VAL B O 1
ATOM 8321 N N . ALA B 1 390 ? 14.977 -9.195 -9.234 1 98.81 390 ALA B N 1
ATOM 8322 C CA . ALA B 1 390 ? 14.07 -10.016 -10.039 1 98.81 390 ALA B CA 1
ATOM 8323 C C . ALA B 1 390 ? 13.852 -11.383 -9.391 1 98.81 390 ALA B C 1
ATOM 8325 O O . ALA B 1 390 ? 14.633 -11.805 -8.539 1 98.81 390 ALA B O 1
ATOM 8326 N N . TYR B 1 391 ? 12.781 -11.984 -9.734 1 98.88 391 TYR B N 1
ATOM 8327 C CA . TYR B 1 391 ? 12.469 -13.352 -9.32 1 98.88 391 TYR B CA 1
ATOM 8328 C C . TYR B 1 391 ? 12.445 -14.289 -10.516 1 98.88 391 TYR B C 1
ATOM 8330 O O . TYR B 1 391 ? 11.711 -14.062 -11.484 1 98.88 391 TYR B O 1
ATOM 8338 N N . ILE B 1 392 ? 13.227 -15.32 -10.5 1 98.94 392 ILE B N 1
ATOM 8339 C CA . ILE B 1 392 ? 13.297 -16.359 -11.523 1 98.94 392 ILE B CA 1
ATOM 8340 C C . ILE B 1 392 ? 12.594 -17.609 -11.031 1 98.94 392 ILE B C 1
ATOM 8342 O O . ILE B 1 392 ? 13.039 -18.25 -10.07 1 98.94 392 ILE B O 1
ATOM 8346 N N . ASN B 1 393 ? 11.539 -17.984 -11.703 1 98.88 393 ASN B N 1
ATOM 8347 C CA . ASN B 1 393 ? 10.742 -19.156 -11.352 1 98.88 393 ASN B CA 1
ATOM 8348 C C . ASN B 1 393 ? 10.992 -20.312 -12.32 1 98.88 393 ASN B C 1
ATOM 8350 O O . ASN B 1 393 ? 10.922 -20.141 -13.539 1 98.88 393 ASN B O 1
ATOM 8354 N N . VAL B 1 394 ? 11.367 -21.453 -11.836 1 98.62 394 VAL B N 1
ATOM 8355 C CA . VAL B 1 394 ? 11.344 -22.703 -12.57 1 98.62 394 VAL B CA 1
ATOM 8356 C C . VAL B 1 394 ? 10.461 -23.719 -11.852 1 98.62 394 VAL B C 1
ATOM 8358 O O . VAL B 1 394 ? 10.953 -24.547 -11.078 1 98.62 394 VAL B O 1
ATOM 8361 N N . ASP B 1 395 ? 9.25 -23.641 -12.156 1 98.19 395 ASP B N 1
ATOM 8362 C CA . ASP B 1 395 ? 8.266 -24.531 -11.555 1 98.19 395 ASP B CA 1
ATOM 8363 C C . ASP B 1 395 ? 8.406 -25.953 -12.078 1 98.19 395 ASP B C 1
ATOM 8365 O O . ASP B 1 395 ? 8.906 -26.844 -11.367 1 98.19 395 ASP B O 1
ATOM 8369 N N . ILE B 1 396 ? 8.016 -26.172 -13.312 1 98.06 396 ILE B N 1
ATOM 8370 C CA . ILE B 1 396 ? 8.289 -27.359 -14.117 1 98.06 396 ILE B CA 1
ATOM 8371 C C . ILE B 1 396 ? 9.383 -27.047 -15.133 1 98.06 396 ILE B C 1
ATOM 8373 O O . ILE B 1 396 ? 9.219 -26.172 -15.992 1 98.06 396 ILE B O 1
ATOM 8377 N N . ALA B 1 397 ? 10.516 -27.734 -14.992 1 98.25 397 ALA B N 1
ATOM 8378 C CA . ALA B 1 397 ? 11.625 -27.438 -15.891 1 98.25 397 ALA B CA 1
ATOM 8379 C C . ALA B 1 397 ? 11.359 -27.984 -17.297 1 98.25 397 ALA B C 1
ATOM 8381 O O . ALA B 1 397 ? 11.727 -27.359 -18.281 1 98.25 397 ALA B O 1
ATOM 8382 N N . VAL B 1 398 ? 10.719 -29.172 -17.281 1 97.88 398 VAL B N 1
ATOM 8383 C CA . VAL B 1 398 ? 10.57 -29.844 -18.562 1 97.88 398 VAL B CA 1
ATOM 8384 C C . VAL B 1 398 ? 9.18 -30.469 -18.656 1 97.88 398 VAL B C 1
ATOM 8386 O O . VAL B 1 398 ? 8.906 -31.484 -18 1 97.88 398 VAL B O 1
ATOM 8389 N N . PHE B 1 399 ? 8.336 -29.859 -19.531 1 97.19 399 PHE B N 1
ATOM 8390 C CA . PHE B 1 399 ? 7.062 -30.453 -19.922 1 97.19 399 PHE B CA 1
ATOM 8391 C C . PHE B 1 399 ? 7.27 -31.484 -21.031 1 97.19 399 PHE B C 1
ATOM 8393 O O . PHE B 1 399 ? 6.508 -32.469 -21.141 1 97.19 399 PHE B O 1
ATOM 8400 N N . ALA B 1 400 ? 8.133 -31.141 -21.891 1 95.88 400 ALA B N 1
ATOM 8401 C CA . ALA B 1 400 ? 8.547 -31.891 -23.078 1 95.88 400 ALA B CA 1
ATOM 8402 C C . ALA B 1 400 ? 9.82 -31.297 -23.688 1 95.88 400 ALA B C 1
ATOM 8404 O O . ALA B 1 400 ? 10.492 -30.484 -23.047 1 95.88 400 ALA B O 1
ATOM 8405 N N . ASN B 1 401 ? 10.242 -31.734 -24.875 1 95.62 401 ASN B N 1
ATOM 8406 C CA . ASN B 1 401 ? 11.625 -31.469 -25.266 1 95.62 401 ASN B CA 1
ATOM 8407 C C . ASN B 1 401 ? 11.703 -30.734 -26.594 1 95.62 401 ASN B C 1
ATOM 8409 O O . ASN B 1 401 ? 12.734 -30.766 -27.266 1 95.62 401 ASN B O 1
ATOM 8413 N N . ALA B 1 402 ? 10.586 -30 -26.984 1 96.06 402 ALA B N 1
ATOM 8414 C CA . ALA B 1 402 ? 10.586 -29.391 -28.312 1 96.06 402 ALA B CA 1
ATOM 8415 C C . ALA B 1 402 ? 11.297 -28.047 -28.297 1 96.06 402 ALA B C 1
ATOM 8417 O O . ALA B 1 402 ? 12.07 -27.734 -29.203 1 96.06 402 ALA B O 1
ATOM 8418 N N . THR B 1 403 ? 10.977 -27.234 -27.312 1 97.06 403 THR B N 1
ATOM 8419 C CA . THR B 1 403 ? 11.461 -25.859 -27.328 1 97.06 403 THR B CA 1
ATOM 8420 C C . THR B 1 403 ? 11.352 -25.234 -25.953 1 97.06 403 THR B C 1
ATOM 8422 O O . THR B 1 403 ? 10.672 -25.766 -25.062 1 97.06 403 THR B O 1
ATOM 8425 N N . LEU B 1 404 ? 12.078 -24.094 -25.797 1 98 404 LEU B N 1
ATOM 8426 C CA . LEU B 1 404 ? 11.969 -23.297 -24.578 1 98 404 LEU B CA 1
ATOM 8427 C C . LEU B 1 404 ? 10.695 -22.453 -24.578 1 98 404 LEU B C 1
ATOM 8429 O O . LEU B 1 404 ? 10.242 -22.016 -25.641 1 98 404 LEU B O 1
ATOM 8433 N N . ARG B 1 405 ? 10.109 -22.281 -23.484 1 97.69 405 ARG B N 1
ATOM 8434 C CA . ARG B 1 405 ? 9.039 -21.344 -23.203 1 97.69 405 ARG B CA 1
ATOM 8435 C C . ARG B 1 405 ? 9.375 -20.453 -22 1 97.69 405 ARG B C 1
ATOM 8437 O O . ARG B 1 405 ? 9.711 -20.969 -20.938 1 97.69 405 ARG B O 1
ATOM 8444 N N . VAL B 1 406 ? 9.297 -19.172 -22.172 1 98.5 406 VAL B N 1
ATOM 8445 C CA . VAL B 1 406 ? 9.484 -18.25 -21.062 1 98.5 406 VAL B CA 1
ATOM 8446 C C . VAL B 1 406 ? 8.297 -17.297 -20.984 1 98.5 406 VAL B C 1
ATOM 8448 O O . VAL B 1 406 ? 7.812 -16.812 -22.016 1 98.5 406 VAL B O 1
ATOM 8451 N N . GLN B 1 407 ? 7.762 -17.188 -19.828 1 98.19 407 GLN B N 1
ATOM 8452 C CA . GLN B 1 407 ? 6.84 -16.109 -19.484 1 98.19 407 GLN B CA 1
ATOM 8453 C C . GLN B 1 407 ? 7.492 -15.094 -18.547 1 98.19 407 GLN B C 1
ATOM 8455 O O . GLN B 1 407 ? 8.344 -15.461 -17.734 1 98.19 407 GLN B O 1
ATOM 8460 N N . GLY B 1 408 ? 7.176 -13.859 -18.672 1 98.38 408 GLY B N 1
ATOM 8461 C CA . GLY B 1 408 ? 7.809 -12.867 -17.812 1 98.38 408 GLY B CA 1
ATOM 8462 C C . GLY B 1 408 ? 7.285 -11.461 -18.047 1 98.38 408 GLY B C 1
ATOM 8463 O O . GLY B 1 408 ? 6.527 -11.227 -19 1 98.38 408 GLY B O 1
ATOM 8464 N N . THR B 1 409 ? 7.613 -10.547 -17.172 1 98.25 409 THR B N 1
ATOM 8465 C CA . THR B 1 409 ? 7.359 -9.133 -17.406 1 98.25 409 THR B CA 1
ATOM 8466 C C . THR B 1 409 ? 8.227 -8.609 -18.547 1 98.25 409 THR B C 1
ATOM 8468 O O . THR B 1 409 ? 9.336 -9.102 -18.766 1 98.25 409 THR B O 1
ATOM 8471 N N . PRO B 1 410 ? 7.816 -7.582 -19.172 1 98.06 410 PRO B N 1
ATOM 8472 C CA . PRO B 1 410 ? 8.508 -7.129 -20.375 1 98.06 410 PRO B CA 1
ATOM 8473 C C . PRO B 1 410 ? 9.969 -6.773 -20.125 1 98.06 410 PRO B C 1
ATOM 8475 O O . PRO B 1 410 ? 10.836 -7.105 -20.938 1 98.06 410 PRO B O 1
ATOM 8478 N N . PRO B 1 411 ? 10.383 -6.207 -19.031 1 98.44 411 PRO B N 1
ATOM 8479 C CA . PRO B 1 411 ? 11.781 -5.805 -18.859 1 98.44 411 PRO B CA 1
ATOM 8480 C C . PRO B 1 411 ? 12.742 -6.992 -18.844 1 98.44 411 PRO B C 1
ATOM 8482 O O . PRO B 1 411 ? 13.938 -6.832 -19.094 1 98.44 411 PRO B O 1
ATOM 8485 N N . VAL B 1 412 ? 12.297 -8.234 -18.562 1 98.62 412 VAL B N 1
ATOM 8486 C CA . VAL B 1 412 ? 13.219 -9.359 -18.453 1 98.62 412 VAL B CA 1
ATOM 8487 C C . VAL B 1 412 ? 13.492 -9.945 -19.828 1 98.62 412 VAL B C 1
ATOM 8489 O O . VAL B 1 412 ? 14.383 -10.789 -19.984 1 98.62 412 VAL B O 1
ATOM 8492 N N . GLN B 1 413 ? 12.758 -9.516 -20.844 1 98.19 413 GLN B N 1
ATOM 8493 C CA . GLN B 1 413 ? 12.883 -10.047 -22.203 1 98.19 413 GLN B CA 1
ATOM 8494 C C . GLN B 1 413 ? 14.336 -10.008 -22.672 1 98.19 413 GLN B C 1
ATOM 8496 O O . GLN B 1 413 ? 14.844 -10.992 -23.203 1 98.19 413 GLN B O 1
ATOM 8501 N N . SER B 1 414 ? 15.008 -8.898 -22.438 1 97.12 414 SER B N 1
ATOM 8502 C CA . SER B 1 414 ? 16.359 -8.688 -22.938 1 97.12 414 SER B CA 1
ATOM 8503 C C . SER B 1 414 ? 17.344 -9.703 -22.359 1 97.12 414 SER B C 1
ATOM 8505 O O . SER B 1 414 ? 18.172 -10.258 -23.078 1 97.12 414 SER B O 1
ATOM 8507 N N . VAL B 1 415 ? 17.266 -9.867 -21.062 1 98.62 415 VAL B N 1
ATOM 8508 C CA . VAL B 1 415 ? 18.203 -10.766 -20.406 1 98.62 415 VAL B CA 1
ATOM 8509 C C . VAL B 1 415 ? 17.906 -12.211 -20.812 1 98.62 415 VAL B C 1
ATOM 8511 O O . VAL B 1 415 ? 18.828 -13.016 -20.984 1 98.62 415 VAL B O 1
ATOM 8514 N N . VAL B 1 416 ? 16.656 -12.594 -21.031 1 98.81 416 VAL B N 1
ATOM 8515 C CA . VAL B 1 416 ? 16.25 -13.93 -21.469 1 98.81 416 VAL B CA 1
ATOM 8516 C C . VAL B 1 416 ? 16.781 -14.188 -22.891 1 98.81 416 VAL B C 1
ATOM 8518 O O . VAL B 1 416 ? 17.375 -15.234 -23.156 1 98.81 416 VAL B O 1
ATOM 8521 N N . PHE B 1 417 ? 16.578 -13.188 -23.75 1 98.56 417 PHE B N 1
ATOM 8522 C CA . PHE B 1 417 ? 17.031 -13.336 -25.125 1 98.56 417 PHE B CA 1
ATOM 8523 C C . PHE B 1 417 ? 18.547 -13.453 -25.203 1 98.56 417 PHE B C 1
ATOM 8525 O O . PHE B 1 417 ? 19.078 -14.305 -25.922 1 98.56 417 PHE B O 1
ATOM 8532 N N . SER B 1 418 ? 19.234 -12.617 -24.469 1 98.5 418 SER B N 1
ATOM 8533 C CA . SER B 1 418 ? 20.688 -12.672 -24.469 1 98.5 418 SER B CA 1
ATOM 8534 C C . SER B 1 418 ? 21.203 -14.031 -24 1 98.5 418 SER B C 1
ATOM 8536 O O . SER B 1 418 ? 22.109 -14.602 -24.609 1 98.5 418 SER B O 1
ATOM 8538 N N . ALA B 1 419 ? 20.609 -14.531 -22.984 1 98.69 419 ALA B N 1
ATOM 8539 C CA . ALA B 1 419 ? 21.016 -15.836 -22.469 1 98.69 419 ALA B CA 1
ATOM 8540 C C . ALA B 1 419 ? 20.766 -16.938 -23.484 1 98.69 419 ALA B C 1
ATOM 8542 O O . ALA B 1 419 ? 21.625 -17.781 -23.734 1 98.69 419 ALA B O 1
ATOM 8543 N N . THR B 1 420 ? 19.625 -16.953 -24.125 1 98.69 420 THR B N 1
ATOM 8544 C CA . THR B 1 420 ? 19.203 -18.047 -24.984 1 98.69 420 THR B CA 1
ATOM 8545 C C . THR B 1 420 ? 19.969 -18.031 -26.312 1 98.69 420 THR B C 1
ATOM 8547 O O . THR B 1 420 ? 20.078 -19.062 -26.984 1 98.69 420 THR B O 1
ATOM 8550 N N . LYS B 1 421 ? 20.5 -16.859 -26.688 1 98.31 421 LYS B N 1
ATOM 8551 C CA . LYS B 1 421 ? 21.281 -16.75 -27.906 1 98.31 421 LYS B CA 1
ATOM 8552 C C . LYS B 1 421 ? 22.641 -17.422 -27.75 1 98.31 421 LYS B C 1
ATOM 8554 O O . LYS B 1 421 ? 23.25 -17.844 -28.734 1 98.31 421 LYS B O 1
ATOM 8559 N N . GLU B 1 422 ? 23.047 -17.625 -26.547 1 97.38 422 GLU B N 1
ATOM 8560 C CA . GLU B 1 422 ? 24.406 -18.109 -26.297 1 97.38 422 GLU B CA 1
ATOM 8561 C C . GLU B 1 422 ? 24.406 -19.578 -25.906 1 97.38 422 GLU B C 1
ATOM 8563 O O . GLU B 1 422 ? 25.469 -20.141 -25.609 1 97.38 422 GLU B O 1
ATOM 8568 N N . ILE B 1 423 ? 23.266 -20.188 -25.891 1 97.44 423 ILE B N 1
ATOM 8569 C CA . ILE B 1 423 ? 23.188 -21.578 -25.469 1 97.44 423 ILE B CA 1
ATOM 8570 C C . ILE B 1 423 ? 22.656 -22.438 -26.625 1 97.44 423 ILE B C 1
ATOM 8572 O O . ILE B 1 423 ? 21.656 -22.094 -27.25 1 97.44 423 ILE B O 1
ATOM 8576 N N . ARG B 1 424 ? 23.359 -23.516 -26.891 1 96.19 424 ARG B N 1
ATOM 8577 C CA . ARG B 1 424 ? 22.922 -24.422 -27.953 1 96.19 424 ARG B CA 1
ATOM 8578 C C . ARG B 1 424 ? 21.672 -25.188 -27.531 1 96.19 424 ARG B C 1
ATOM 8580 O O . ARG B 1 424 ? 21.547 -25.625 -26.391 1 96.19 424 ARG B O 1
ATOM 8587 N N . SER B 1 425 ? 20.703 -25.25 -28.406 1 96.44 425 SER B N 1
ATOM 8588 C CA . SER B 1 425 ? 19.5 -26.031 -28.141 1 96.44 425 SER B CA 1
ATOM 8589 C C . SER B 1 425 ? 19.797 -27.516 -28.109 1 96.44 425 SER B C 1
ATOM 8591 O O . SER B 1 425 ? 20.625 -28.016 -28.875 1 96.44 425 SER B O 1
ATOM 8593 N N . PRO B 1 426 ? 19.062 -28.25 -27.25 1 93.69 426 PRO B N 1
ATOM 8594 C CA . PRO B 1 426 ? 19.219 -29.703 -27.312 1 93.69 426 PRO B CA 1
ATOM 8595 C C . PRO B 1 426 ? 18.766 -30.297 -28.641 1 93.69 426 PRO B C 1
ATOM 8597 O O . PRO B 1 426 ? 17.922 -29.734 -29.312 1 93.69 426 PRO B O 1
ATOM 8600 N N . GLY B 1 427 ? 19.219 -31.484 -28.969 1 83.5 427 GLY B N 1
ATOM 8601 C CA . GLY B 1 427 ? 18.828 -32.188 -30.172 1 83.5 427 GLY B CA 1
ATOM 8602 C C . GLY B 1 427 ? 19.859 -32.062 -31.281 1 83.5 427 GLY B C 1
ATOM 8603 O O . GLY B 1 427 ? 20.953 -31.531 -31.078 1 83.5 427 GLY B O 1
ATOM 8604 N N . PRO B 1 428 ? 19.391 -32.594 -32.375 1 79.81 428 PRO B N 1
ATOM 8605 C CA . PRO B 1 428 ? 20.297 -32.562 -33.531 1 79.81 428 PRO B CA 1
ATOM 8606 C C . PRO B 1 428 ? 20.359 -31.188 -34.188 1 79.81 428 PRO B C 1
ATOM 8608 O O . PRO B 1 428 ? 19.359 -30.453 -34.156 1 79.81 428 PRO B O 1
ATOM 8611 N N . GLY B 1 429 ? 21.438 -30.594 -34.469 1 82.38 429 GLY B N 1
ATOM 8612 C CA . GLY B 1 429 ? 21.562 -29.312 -35.125 1 82.38 429 GLY B CA 1
ATOM 8613 C C . GLY B 1 429 ? 22.438 -28.328 -34.375 1 82.38 429 GLY B C 1
ATOM 8614 O O . GLY B 1 429 ? 22.938 -28.641 -33.281 1 82.38 429 GLY B O 1
ATOM 8615 N N . ASP B 1 430 ? 22.547 -27.219 -35 1 90.25 430 ASP B N 1
ATOM 8616 C CA . ASP B 1 430 ? 23.484 -26.234 -34.438 1 90.25 430 ASP B CA 1
ATOM 8617 C C . ASP B 1 430 ? 22.766 -24.938 -34.094 1 90.25 430 ASP B C 1
ATOM 8619 O O . ASP B 1 430 ? 23.391 -23.875 -34 1 90.25 430 ASP B O 1
ATOM 8623 N N . LEU B 1 431 ? 21.438 -25.078 -33.719 1 95.81 431 LEU B N 1
ATOM 8624 C CA . LEU B 1 431 ? 20.703 -23.875 -33.406 1 95.81 431 LEU B CA 1
ATOM 8625 C C . LEU B 1 431 ? 20.906 -23.469 -31.953 1 95.81 431 LEU B C 1
ATOM 8627 O O . LEU B 1 431 ? 21.094 -24.312 -31.078 1 95.81 431 LEU B O 1
ATOM 8631 N N . SER B 1 432 ? 20.875 -22.172 -31.688 1 98.06 432 SER B N 1
ATOM 8632 C CA . SER B 1 432 ? 20.766 -21.703 -30.312 1 98.06 432 SER B CA 1
ATOM 8633 C C . SER B 1 432 ? 19.359 -21.938 -29.766 1 98.06 432 SER B C 1
ATOM 8635 O O . SER B 1 432 ? 18.422 -22.188 -30.531 1 98.06 432 SER B O 1
ATOM 8637 N N . ILE B 1 433 ? 19.203 -21.953 -28.5 1 98.38 433 ILE B N 1
ATOM 8638 C CA . ILE B 1 433 ? 17.875 -22.062 -27.891 1 98.38 433 ILE B CA 1
ATOM 8639 C C . ILE B 1 433 ? 16.969 -20.953 -28.438 1 98.38 433 ILE B C 1
ATOM 8641 O O . ILE B 1 433 ? 15.789 -21.188 -28.703 1 98.38 433 ILE B O 1
ATOM 8645 N N . TYR B 1 434 ? 17.516 -19.719 -28.609 1 98.38 434 TYR B N 1
ATOM 8646 C CA . TYR B 1 434 ? 16.781 -18.578 -29.172 1 98.38 434 TYR B CA 1
ATOM 8647 C C . TYR B 1 434 ? 16.234 -18.906 -30.547 1 98.38 434 TYR B C 1
ATOM 8649 O O . TYR B 1 434 ? 15.047 -18.719 -30.812 1 98.38 434 TYR B O 1
ATOM 8657 N N . ASP B 1 435 ? 17.062 -19.422 -31.422 1 97.94 435 ASP B N 1
ATOM 8658 C CA . ASP B 1 435 ? 16.672 -19.719 -32.812 1 97.94 435 ASP B CA 1
ATOM 8659 C C . ASP B 1 435 ? 15.672 -20.859 -32.844 1 97.94 435 ASP B C 1
ATOM 8661 O O . ASP B 1 435 ? 14.766 -20.859 -33.688 1 97.94 435 ASP B O 1
ATOM 8665 N N . ASN B 1 436 ? 15.906 -21.844 -32.031 1 97.81 436 ASN B N 1
ATOM 8666 C CA . ASN B 1 436 ? 14.938 -22.938 -31.938 1 97.81 436 ASN B CA 1
ATOM 8667 C C . ASN B 1 436 ? 13.578 -22.453 -31.453 1 97.81 436 ASN B C 1
ATOM 8669 O O . ASN B 1 436 ? 12.547 -22.859 -31.984 1 97.81 436 ASN B O 1
ATOM 8673 N N . TRP B 1 437 ? 13.609 -21.578 -30.453 1 98.19 437 TRP B N 1
ATOM 8674 C CA . TRP B 1 437 ? 12.406 -21.016 -29.844 1 98.19 437 TRP B CA 1
ATOM 8675 C C . TRP B 1 437 ? 11.578 -20.266 -30.891 1 98.19 437 TRP B C 1
ATOM 8677 O O . TRP B 1 437 ? 10.359 -20.422 -30.953 1 98.19 437 TRP B O 1
ATOM 8687 N N . ILE B 1 438 ? 12.094 -19.516 -31.734 1 97.12 438 ILE B N 1
ATOM 8688 C CA . ILE B 1 438 ? 11.438 -18.703 -32.75 1 97.12 438 ILE B CA 1
ATOM 8689 C C . ILE B 1 438 ? 10.617 -19.609 -33.688 1 97.12 438 ILE B C 1
ATOM 8691 O O . ILE B 1 438 ? 9.562 -19.219 -34.188 1 97.12 438 ILE B O 1
ATOM 8695 N N . GLN B 1 439 ? 11.062 -20.812 -33.844 1 95.75 439 GLN B N 1
ATOM 8696 C CA . GLN B 1 439 ? 10.438 -21.734 -34.812 1 95.75 439 GLN B CA 1
ATOM 8697 C C . GLN B 1 439 ? 9.094 -22.234 -34.281 1 95.75 439 GLN B C 1
ATOM 8699 O O . GLN B 1 439 ? 8.242 -22.672 -35.031 1 95.75 439 GLN B O 1
ATOM 8704 N N . TYR B 1 440 ? 8.945 -22.172 -33.031 1 96.5 440 TYR B N 1
ATOM 8705 C CA . TYR B 1 440 ? 7.766 -22.766 -32.406 1 96.5 440 TYR B CA 1
ATOM 8706 C C . TYR B 1 440 ? 6.812 -21.703 -31.906 1 96.5 440 TYR B C 1
ATOM 8708 O O . TYR B 1 440 ? 5.59 -21.828 -32.031 1 96.5 440 TYR B O 1
ATOM 8716 N N . PHE B 1 441 ? 7.32 -20.688 -31.219 1 95.81 441 PHE B N 1
ATOM 8717 C CA . PHE B 1 441 ? 6.547 -19.578 -30.656 1 95.81 441 PHE B CA 1
ATOM 8718 C C . PHE B 1 441 ? 7.215 -18.234 -30.953 1 95.81 441 PHE B C 1
ATOM 8720 O O . PHE B 1 441 ? 8.242 -17.906 -30.359 1 95.81 441 PHE B O 1
ATOM 8727 N N . ASN B 1 442 ? 6.672 -17.5 -31.812 1 96.81 442 ASN B N 1
ATOM 8728 C CA . ASN B 1 442 ? 7.258 -16.219 -32.188 1 96.81 442 ASN B CA 1
ATOM 8729 C C . ASN B 1 442 ? 6.191 -15.141 -32.312 1 96.81 442 ASN B C 1
ATOM 8731 O O . ASN B 1 442 ? 4.996 -15.422 -32.25 1 96.81 442 ASN B O 1
ATOM 8735 N N . ARG B 1 443 ? 6.598 -13.945 -32.312 1 96.38 443 ARG B N 1
ATOM 8736 C CA . ARG B 1 443 ? 5.758 -12.781 -32.562 1 96.38 443 ARG B CA 1
ATOM 8737 C C . ARG B 1 443 ? 6.508 -11.734 -33.406 1 96.38 443 ARG B C 1
ATOM 8739 O O . ARG B 1 443 ? 7.742 -11.719 -33.406 1 96.38 443 ARG B O 1
ATOM 8746 N N . SER B 1 444 ? 5.77 -10.883 -34.062 1 96.31 444 SER B N 1
ATOM 8747 C CA . SER B 1 444 ? 6.352 -9.75 -34.781 1 96.31 444 SER B CA 1
ATOM 8748 C C . SER B 1 444 ? 6.371 -8.5 -33.906 1 96.31 444 SER B C 1
ATOM 8750 O O . SER B 1 444 ? 5.324 -8.055 -33.406 1 96.31 444 SER B O 1
ATOM 8752 N N . SER B 1 445 ? 7.5 -8.031 -33.656 1 95.31 445 SER B N 1
ATOM 8753 C CA . SER B 1 445 ? 7.699 -6.797 -32.906 1 95.31 445 SER B CA 1
ATOM 8754 C C . SER B 1 445 ? 7.977 -5.621 -33.844 1 95.31 445 SER B C 1
ATOM 8756 O O . SER B 1 445 ? 8.781 -5.73 -34.781 1 95.31 445 SER B O 1
ATOM 8758 N N . PRO B 1 446 ? 7.277 -4.469 -33.656 1 92.25 446 PRO B N 1
ATOM 8759 C CA . PRO B 1 446 ? 7.609 -3.291 -34.469 1 92.25 446 PRO B CA 1
ATOM 8760 C C . PRO B 1 446 ? 9.039 -2.795 -34.219 1 92.25 446 PRO B C 1
ATOM 8762 O O . PRO B 1 446 ? 9.617 -2.133 -35.094 1 92.25 446 PRO B O 1
ATOM 8765 N N . VAL B 1 447 ? 9.594 -3.205 -33.094 1 91.94 447 VAL B N 1
ATOM 8766 C CA . VAL B 1 447 ? 10.906 -2.705 -32.688 1 91.94 447 VAL B CA 1
ATOM 8767 C C . VAL B 1 447 ? 11.977 -3.721 -33.062 1 91.94 447 VAL B C 1
ATOM 8769 O O . VAL B 1 447 ? 13.047 -3.35 -33.562 1 91.94 447 VAL B O 1
ATOM 8772 N N . TYR B 1 448 ? 11.664 -5.062 -32.906 1 95.62 448 TYR B N 1
ATOM 8773 C CA . TYR B 1 448 ? 12.727 -6.059 -32.969 1 95.62 448 TYR B CA 1
ATOM 8774 C C . TYR B 1 448 ? 12.547 -6.977 -34.188 1 95.62 448 TYR B C 1
ATOM 8776 O O . TYR B 1 448 ? 13.398 -7.82 -34.469 1 95.62 448 TYR B O 1
ATOM 8784 N N . GLY B 1 449 ? 11.5 -6.789 -34.938 1 96.62 449 GLY B N 1
ATOM 8785 C CA . GLY B 1 449 ? 11.172 -7.75 -35.969 1 96.62 449 GLY B CA 1
ATOM 8786 C C . GLY B 1 449 ? 10.648 -9.062 -35.438 1 96.62 449 GLY B C 1
ATOM 8787 O O . GLY B 1 449 ? 9.883 -9.078 -34.469 1 96.62 449 GLY B O 1
ATOM 8788 N N . LEU B 1 450 ? 11.039 -10.125 -36.031 1 97.69 450 LEU B N 1
ATOM 8789 C CA . LEU B 1 450 ? 10.578 -11.438 -35.594 1 97.69 450 LEU B CA 1
ATOM 8790 C C . LEU B 1 450 ? 11.406 -11.922 -34.406 1 97.69 450 LEU B C 1
ATOM 8792 O O . LEU B 1 450 ? 12.625 -12.078 -34.531 1 97.69 450 LEU B O 1
ATOM 8796 N N . VAL B 1 451 ? 10.805 -12.133 -33.281 1 98.12 451 VAL B N 1
ATOM 8797 C CA . VAL B 1 451 ? 11.477 -12.586 -32.094 1 98.12 451 VAL B CA 1
ATOM 8798 C C . VAL B 1 451 ? 10.641 -13.68 -31.406 1 98.12 451 VAL B C 1
ATOM 8800 O O . VAL B 1 451 ? 9.469 -13.859 -31.734 1 98.12 451 VAL B O 1
ATOM 8803 N N . PRO B 1 452 ? 11.258 -14.469 -30.484 1 98 452 PRO B N 1
ATOM 8804 C CA . PRO B 1 452 ? 10.445 -15.391 -29.688 1 98 452 PRO B CA 1
ATOM 8805 C C . PRO B 1 452 ? 9.336 -14.672 -28.906 1 98 452 PRO B C 1
ATOM 8807 O O . PRO B 1 452 ? 9.5 -13.523 -28.516 1 98 452 PRO B O 1
ATOM 8810 N N . SER B 1 453 ? 8.258 -15.344 -28.734 1 97.31 453 SER B N 1
ATOM 8811 C CA . SER B 1 453 ? 7.156 -14.789 -27.953 1 97.31 453 SER B CA 1
ATOM 8812 C C . SER B 1 453 ? 7.348 -15.062 -26.469 1 97.31 453 SER B C 1
ATOM 8814 O O . SER B 1 453 ? 7.242 -16.203 -26.016 1 97.31 453 SER B O 1
ATOM 8816 N N . LEU B 1 454 ? 7.734 -14.031 -25.734 1 96.81 454 LEU B N 1
ATOM 8817 C CA . LEU B 1 454 ? 7.723 -14.086 -24.281 1 96.81 454 LEU B CA 1
ATOM 8818 C C . LEU B 1 454 ? 6.301 -13.961 -23.75 1 96.81 454 LEU B C 1
ATOM 8820 O O . LEU B 1 454 ? 5.629 -12.953 -23.984 1 96.81 454 LEU B O 1
ATOM 8824 N N . GLY B 1 455 ? 5.766 -14.938 -23.141 1 95 455 GLY B N 1
ATOM 8825 C CA . GLY B 1 455 ? 4.41 -14.906 -22.625 1 95 455 GLY B CA 1
ATOM 8826 C C . GLY B 1 455 ? 4.27 -14.039 -21.391 1 95 455 GLY B C 1
ATOM 8827 O O . GLY B 1 455 ? 5.262 -13.547 -20.844 1 95 455 GLY B O 1
ATOM 8828 N N . SER B 1 456 ? 3.049 -13.797 -20.922 1 94.25 456 SER B N 1
ATOM 8829 C CA . SER B 1 456 ? 2.756 -13.023 -19.719 1 94.25 456 SER B CA 1
ATOM 8830 C C . SER B 1 456 ? 2.566 -13.93 -18.516 1 94.25 456 SER B C 1
ATOM 8832 O O . SER B 1 456 ? 2.346 -15.133 -18.656 1 94.25 456 SER B O 1
ATOM 8834 N N . LEU B 1 457 ? 2.648 -13.305 -17.359 1 95.62 457 LEU B N 1
ATOM 8835 C CA . LEU B 1 457 ? 2.527 -14.062 -16.125 1 95.62 457 LEU B CA 1
ATOM 8836 C C . LEU B 1 457 ? 1.121 -13.945 -15.547 1 95.62 457 LEU B C 1
ATOM 8838 O O . LEU B 1 457 ? 0.568 -12.844 -15.469 1 95.62 457 LEU B O 1
ATOM 8842 N N . GLY B 1 458 ? 0.488 -15.023 -15.227 1 92.69 458 GLY B N 1
ATOM 8843 C CA . GLY B 1 458 ? -0.732 -15.062 -14.438 1 92.69 458 GLY B CA 1
ATOM 8844 C C . GLY B 1 458 ? -0.478 -15.281 -12.953 1 92.69 458 GLY B C 1
ATOM 8845 O O . GLY B 1 458 ? 0.357 -14.602 -12.359 1 92.69 458 GLY B O 1
ATOM 8846 N N . ALA B 1 459 ? -1.228 -16.141 -12.383 1 91.31 459 ALA B N 1
ATOM 8847 C CA . ALA B 1 459 ? -1.057 -16.484 -10.977 1 91.31 459 ALA B CA 1
ATOM 8848 C C . ALA B 1 459 ? -0.937 -17.984 -10.789 1 91.31 459 ALA B C 1
ATOM 8850 O O . ALA B 1 459 ? -1.399 -18.547 -9.789 1 91.31 459 ALA B O 1
ATOM 8851 N N . GLY B 1 460 ? -0.35 -18.656 -11.711 1 90.75 460 GLY B N 1
ATOM 8852 C CA . GLY B 1 460 ? -0.376 -20.109 -11.742 1 90.75 460 GLY B CA 1
ATOM 8853 C C . GLY B 1 460 ? 0.792 -20.734 -11.008 1 90.75 460 GLY B C 1
ATOM 8854 O O . GLY B 1 460 ? 0.844 -21.953 -10.844 1 90.75 460 GLY B O 1
ATOM 8855 N N . SER B 1 461 ? 1.739 -19.891 -10.625 1 96.5 461 SER B N 1
ATOM 8856 C CA . SER B 1 461 ? 2.904 -20.438 -9.93 1 96.5 461 SER B CA 1
ATOM 8857 C C . SER B 1 461 ? 3.49 -19.422 -8.953 1 96.5 461 SER B C 1
ATOM 8859 O O . SER B 1 461 ? 2.912 -18.359 -8.734 1 96.5 461 SER B O 1
ATOM 8861 N N . ASP B 1 462 ? 4.621 -19.75 -8.375 1 98.5 462 ASP B N 1
ATOM 8862 C CA . ASP B 1 462 ? 5.176 -19.062 -7.211 1 98.5 462 ASP B CA 1
ATOM 8863 C C . ASP B 1 462 ? 5.637 -17.656 -7.578 1 98.5 462 ASP B C 1
ATOM 8865 O O . ASP B 1 462 ? 5.918 -16.844 -6.699 1 98.5 462 ASP B O 1
ATOM 8869 N N . TYR B 1 463 ? 5.641 -17.219 -8.836 1 98.56 463 TYR B N 1
ATOM 8870 C CA . TYR B 1 463 ? 5.953 -15.844 -9.188 1 98.56 463 TYR B CA 1
ATOM 8871 C C . TYR B 1 463 ? 4.816 -14.906 -8.805 1 98.56 463 TYR B C 1
ATOM 8873 O O . TYR B 1 463 ? 5 -13.695 -8.734 1 98.56 463 TYR B O 1
ATOM 8881 N N . ALA B 1 464 ? 3.641 -15.422 -8.508 1 98.44 464 ALA B N 1
ATOM 8882 C CA . ALA B 1 464 ? 2.422 -14.641 -8.344 1 98.44 464 ALA B CA 1
ATOM 8883 C C . ALA B 1 464 ? 2.564 -13.641 -7.191 1 98.44 464 ALA B C 1
ATOM 8885 O O . ALA B 1 464 ? 2.338 -12.445 -7.371 1 98.44 464 ALA B O 1
ATOM 8886 N N . PRO B 1 465 ? 2.975 -14.094 -5.953 1 98.56 465 PRO B N 1
ATOM 8887 C CA . PRO B 1 465 ? 3.082 -13.102 -4.879 1 98.56 465 PRO B CA 1
ATOM 8888 C C . PRO B 1 465 ? 4.176 -12.07 -5.137 1 98.56 465 PRO B C 1
ATOM 8890 O O . PRO B 1 465 ? 4.102 -10.945 -4.641 1 98.56 465 PRO B O 1
ATOM 8893 N N . PHE B 1 466 ? 5.211 -12.383 -5.965 1 98.75 466 PHE B N 1
ATOM 8894 C CA . PHE B 1 466 ? 6.305 -11.461 -6.254 1 98.75 466 PHE B CA 1
ATOM 8895 C C . PHE B 1 466 ? 5.855 -10.383 -7.227 1 98.75 466 PHE B C 1
ATOM 8897 O O . PHE B 1 466 ? 6.172 -9.203 -7.047 1 98.75 466 PHE B O 1
ATOM 8904 N N . ILE B 1 467 ? 5.051 -10.781 -8.258 1 98.38 467 ILE B N 1
ATOM 8905 C CA . ILE B 1 467 ? 4.676 -9.797 -9.266 1 98.38 467 ILE B CA 1
ATOM 8906 C C . ILE B 1 467 ? 3.396 -9.078 -8.836 1 98.38 467 ILE B C 1
ATOM 8908 O O . ILE B 1 467 ? 3.314 -7.848 -8.906 1 98.38 467 ILE B O 1
ATOM 8912 N N . HIS B 1 468 ? 2.361 -9.727 -8.305 1 98.19 468 HIS B N 1
ATOM 8913 C CA . HIS B 1 468 ? 1.041 -9.156 -8.062 1 98.19 468 HIS B CA 1
ATOM 8914 C C . HIS B 1 468 ? 0.983 -8.453 -6.715 1 98.19 468 HIS B C 1
ATOM 8916 O O . HIS B 1 468 ? 0.254 -7.469 -6.555 1 98.19 468 HIS B O 1
ATOM 8922 N N . PHE B 1 469 ? 1.756 -8.906 -5.707 1 97.88 469 PHE B N 1
ATOM 8923 C CA . PHE B 1 469 ? 1.709 -8.383 -4.344 1 97.88 469 PHE B CA 1
ATOM 8924 C C . PHE B 1 469 ? 2.857 -7.414 -4.098 1 97.88 469 PHE B C 1
ATOM 8926 O O . PHE B 1 469 ? 2.643 -6.301 -3.605 1 97.88 469 PHE B O 1
ATOM 8933 N N . LEU B 1 470 ? 4.105 -7.809 -4.625 1 98.31 470 LEU B N 1
ATOM 8934 C CA . LEU B 1 470 ? 5.281 -7.023 -4.266 1 98.31 470 LEU B CA 1
ATOM 8935 C C . LEU B 1 470 ? 5.746 -6.176 -5.445 1 98.31 470 LEU B C 1
ATOM 8937 O O . LEU B 1 470 ? 6.562 -5.266 -5.281 1 98.31 470 LEU B O 1
ATOM 8941 N N . GLY B 1 471 ? 5.312 -6.414 -6.672 1 98.06 471 GLY B N 1
ATOM 8942 C CA . GLY B 1 471 ? 5.746 -5.66 -7.836 1 98.06 471 GLY B CA 1
ATOM 8943 C C . GLY B 1 471 ? 7.195 -5.914 -8.203 1 98.06 471 GLY B C 1
ATOM 8944 O O . GLY B 1 471 ? 7.934 -4.98 -8.523 1 98.06 471 GLY B O 1
ATOM 8945 N N . ILE B 1 472 ? 7.66 -7.18 -8.172 1 98.69 472 ILE B N 1
ATOM 8946 C CA . ILE B 1 472 ? 9.016 -7.57 -8.531 1 98.69 472 ILE B CA 1
ATOM 8947 C C . ILE B 1 472 ? 9.031 -8.188 -9.93 1 98.69 472 ILE B C 1
ATOM 8949 O O . ILE B 1 472 ? 8.258 -9.102 -10.219 1 98.69 472 ILE B O 1
ATOM 8953 N N . SER B 1 473 ? 9.875 -7.676 -10.828 1 98.75 473 SER B N 1
ATOM 8954 C CA . SER B 1 473 ? 10.016 -8.297 -12.141 1 98.75 473 SER B CA 1
ATOM 8955 C C . SER B 1 473 ? 10.273 -9.789 -12.023 1 98.75 473 SER B C 1
ATOM 8957 O O . SER B 1 473 ? 11.102 -10.219 -11.211 1 98.75 473 SER B O 1
ATOM 8959 N N . SER B 1 474 ? 9.516 -10.586 -12.789 1 98.81 474 SER B N 1
ATOM 8960 C CA . SER B 1 474 ? 9.562 -12.031 -12.617 1 98.81 474 SER B CA 1
ATOM 8961 C C . SER B 1 474 ? 9.555 -12.75 -13.961 1 98.81 474 SER B C 1
ATOM 8963 O O . SER B 1 474 ? 9.211 -12.148 -14.984 1 98.81 474 SER B O 1
ATOM 8965 N N . MET B 1 475 ? 9.953 -13.961 -13.992 1 98.81 475 MET B N 1
ATOM 8966 C CA . MET B 1 475 ? 9.93 -14.836 -15.164 1 98.81 475 MET B CA 1
ATOM 8967 C C . MET B 1 475 ? 9.711 -16.281 -14.758 1 98.81 475 MET B C 1
ATOM 8969 O O . MET B 1 475 ? 9.938 -16.656 -13.602 1 98.81 475 MET B O 1
ATOM 8973 N N . ASP B 1 476 ? 9.195 -17.062 -15.594 1 98.75 476 ASP B N 1
ATOM 8974 C CA . ASP B 1 476 ? 9 -18.5 -15.484 1 98.75 476 ASP B CA 1
ATOM 8975 C C . ASP B 1 476 ? 9.57 -19.234 -16.688 1 98.75 476 ASP B C 1
ATOM 8977 O O . ASP B 1 476 ? 9.242 -18.906 -17.844 1 98.75 476 ASP B O 1
ATOM 8981 N N . ILE B 1 477 ? 10.461 -20.203 -16.5 1 98.81 477 ILE B N 1
ATOM 8982 C CA . ILE B 1 477 ? 11.234 -20.828 -17.562 1 98.81 477 ILE B CA 1
ATOM 8983 C C . ILE B 1 477 ? 10.938 -22.328 -17.609 1 98.81 477 ILE B C 1
ATOM 8985 O O . ILE B 1 477 ? 10.969 -23 -16.578 1 98.81 477 ILE B O 1
ATOM 8989 N N . ALA B 1 478 ? 10.656 -22.875 -18.781 1 98.5 478 ALA B N 1
ATOM 8990 C CA . ALA B 1 478 ? 10.43 -24.312 -18.969 1 98.5 478 ALA B CA 1
ATOM 8991 C C . ALA B 1 478 ? 10.672 -24.719 -20.422 1 98.5 478 ALA B C 1
ATOM 8993 O O . ALA B 1 478 ? 10.57 -23.891 -21.328 1 98.5 478 ALA B O 1
ATOM 8994 N N . TYR B 1 479 ? 11.07 -25.938 -20.625 1 97.94 479 TYR B N 1
ATOM 8995 C CA . TYR B 1 479 ? 10.953 -26.531 -21.953 1 97.94 479 TYR B CA 1
ATOM 8996 C C . TYR B 1 479 ? 9.578 -27.156 -22.141 1 97.94 479 TYR B C 1
ATOM 8998 O O . TYR B 1 479 ? 8.984 -27.688 -21.188 1 97.94 479 TYR B O 1
ATOM 9006 N N . THR B 1 480 ? 9.086 -27.094 -23.359 1 97.31 480 THR B N 1
ATOM 9007 C CA . THR B 1 480 ? 7.715 -27.547 -23.594 1 97.31 480 THR B CA 1
ATOM 9008 C C . THR B 1 480 ? 7.59 -28.25 -24.938 1 97.31 480 THR B C 1
ATOM 9010 O O . THR B 1 480 ? 8.594 -28.531 -25.594 1 97.31 480 THR B O 1
ATOM 9013 N N . TYR B 1 481 ? 6.453 -28.75 -25.266 1 96.31 481 TYR B N 1
ATOM 9014 C CA . TYR B 1 481 ? 6.168 -29.484 -26.484 1 96.31 481 TYR B CA 1
ATOM 9015 C C . TYR B 1 481 ? 5.711 -28.562 -27.609 1 96.31 481 TYR B C 1
ATOM 9017 O O . TYR B 1 481 ? 5.504 -27.359 -27.375 1 96.31 481 TYR B O 1
ATOM 9025 N N . ASP B 1 482 ? 5.707 -29.016 -28.828 1 96.19 482 ASP B N 1
ATOM 9026 C CA . ASP B 1 482 ? 5.195 -28.344 -30.016 1 96.19 482 ASP B CA 1
ATOM 9027 C C . ASP B 1 482 ? 3.668 -28.312 -30.016 1 96.19 482 ASP B C 1
ATOM 9029 O O . ASP B 1 482 ? 3.023 -29.344 -30.281 1 96.19 482 ASP B O 1
ATOM 9033 N N . ARG B 1 483 ? 3.078 -27.219 -29.906 1 94.38 483 ARG B N 1
ATOM 9034 C CA . ARG B 1 483 ? 1.629 -27.094 -29.766 1 94.38 483 ARG B CA 1
ATOM 9035 C C . ARG B 1 483 ? 0.925 -27.406 -31.078 1 94.38 483 ARG B C 1
ATOM 9037 O O . ARG B 1 483 ? -0.284 -27.656 -31.094 1 94.38 483 ARG B O 1
ATOM 9044 N N . SER B 1 484 ? 1.627 -27.406 -32.125 1 95.69 484 SER B N 1
ATOM 9045 C CA . SER B 1 484 ? 1.037 -27.75 -33.406 1 95.69 484 SER B CA 1
ATOM 9046 C C . SER B 1 484 ? 0.864 -29.266 -33.531 1 95.69 484 SER B C 1
ATOM 9048 O O . SER B 1 484 ? 0.14 -29.734 -34.406 1 95.69 484 SER B O 1
ATOM 9050 N N . LYS B 1 485 ? 1.478 -29.969 -32.656 1 95.94 485 LYS B N 1
ATOM 9051 C CA . LYS B 1 485 ? 1.486 -31.422 -32.812 1 95.94 485 LYS B CA 1
ATOM 9052 C C . LYS B 1 485 ? 0.607 -32.094 -31.75 1 95.94 485 LYS B C 1
ATOM 9054 O O . LYS B 1 485 ? 0.352 -33.312 -31.828 1 95.94 485 LYS B O 1
ATOM 9059 N N . THR B 1 486 ? 0.177 -31.375 -30.812 1 96.38 486 THR B N 1
ATOM 9060 C CA . THR B 1 486 ? -0.659 -31.969 -29.766 1 96.38 486 THR B CA 1
ATOM 9061 C C . THR B 1 486 ? -1.688 -30.953 -29.266 1 96.38 486 THR B C 1
ATOM 9063 O O . THR B 1 486 ? -1.436 -29.75 -29.281 1 96.38 486 THR B O 1
ATOM 9066 N N . SER B 1 487 ? -2.818 -31.453 -28.844 1 92.69 487 SER B N 1
ATOM 9067 C CA . SER B 1 487 ? -3.877 -30.641 -28.25 1 92.69 487 SER B CA 1
ATOM 9068 C C . SER B 1 487 ? -3.824 -30.688 -26.734 1 92.69 487 SER B C 1
ATOM 9070 O O . SER B 1 487 ? -4.699 -30.141 -26.062 1 92.69 487 SER B O 1
ATOM 9072 N N . ALA B 1 488 ? -2.785 -31.328 -26.219 1 96.44 488 ALA B N 1
ATOM 9073 C CA . ALA B 1 488 ? -2.682 -31.484 -24.766 1 96.44 488 ALA B CA 1
ATOM 9074 C C . ALA B 1 488 ? -2.611 -30.125 -24.078 1 96.44 488 ALA B C 1
ATOM 9076 O O . ALA B 1 488 ? -1.785 -29.281 -24.438 1 96.44 488 ALA B O 1
ATOM 9077 N N . ARG B 1 489 ? -3.449 -29.812 -23.141 1 94.31 489 ARG B N 1
ATOM 9078 C CA . ARG B 1 489 ? -3.482 -28.547 -22.406 1 94.31 489 ARG B CA 1
ATOM 9079 C C . ARG B 1 489 ? -2.248 -28.406 -21.516 1 94.31 489 ARG B C 1
ATOM 9081 O O . ARG B 1 489 ? -1.846 -27.281 -21.188 1 94.31 489 ARG B O 1
ATOM 9088 N N . ILE B 1 490 ? -1.672 -29.438 -21.062 1 95.62 490 ILE B N 1
ATOM 9089 C CA . ILE B 1 490 ? -0.501 -29.625 -20.219 1 95.62 490 ILE B CA 1
ATOM 9090 C C . ILE B 1 490 ? 0.076 -31.016 -20.422 1 95.62 490 ILE B C 1
ATOM 9092 O O . ILE B 1 490 ? -0.468 -31.812 -21.188 1 95.62 490 ILE B O 1
ATOM 9096 N N . TYR B 1 491 ? 1.219 -31.359 -19.797 1 97.25 491 TYR B N 1
ATOM 9097 C CA . TYR B 1 491 ? 1.711 -32.719 -19.984 1 97.25 491 TYR B CA 1
ATOM 9098 C C . TYR B 1 491 ? 0.734 -33.719 -19.406 1 97.25 491 TYR B C 1
ATOM 9100 O O . TYR B 1 491 ? 0.143 -33.5 -18.344 1 97.25 491 TYR B O 1
ATOM 9108 N N . PRO B 1 492 ? 0.484 -34.844 -19.969 1 98.06 492 PRO B N 1
ATOM 9109 C CA . PRO B 1 492 ? -0.696 -35.656 -19.734 1 98.06 492 PRO B CA 1
ATOM 9110 C C . PRO B 1 492 ? -0.74 -36.25 -18.312 1 98.06 492 PRO B C 1
ATOM 9112 O O . PRO B 1 492 ? -1.82 -36.375 -17.734 1 98.06 492 PRO B O 1
ATOM 9115 N N . THR B 1 493 ? 0.373 -36.594 -17.719 1 98.25 493 THR B N 1
ATOM 9116 C CA . THR B 1 493 ? 0.356 -37.25 -16.422 1 98.25 493 THR B CA 1
ATOM 9117 C C . THR B 1 493 ? 0.362 -36.25 -15.281 1 98.25 493 THR B C 1
ATOM 9119 O O . THR B 1 493 ? 0.672 -36.562 -14.133 1 98.25 493 THR B O 1
ATOM 9122 N N . TYR B 1 494 ? 0.033 -35 -15.609 1 97.75 494 TYR B N 1
ATOM 9123 C CA . TYR B 1 494 ? 0.04 -33.875 -14.672 1 97.75 494 TYR B CA 1
ATOM 9124 C C . TYR B 1 494 ? -0.797 -34.188 -13.438 1 97.75 494 TYR B C 1
ATOM 9126 O O . TYR B 1 494 ? -1.979 -34.531 -13.555 1 97.75 494 TYR B O 1
ATOM 9134 N N . HIS B 1 495 ? -0.171 -34.188 -12.195 1 97.75 495 HIS B N 1
ATOM 9135 C CA . HIS B 1 495 ? -0.804 -34.312 -10.891 1 97.75 495 HIS B CA 1
ATOM 9136 C C . HIS B 1 495 ? -1.406 -35.719 -10.703 1 97.75 495 HIS B C 1
ATOM 9138 O O . HIS B 1 495 ? -2.41 -35.875 -10.008 1 97.75 495 HIS B O 1
ATOM 9144 N N . THR B 1 496 ? -0.947 -36.75 -11.414 1 98.19 496 THR B N 1
ATOM 9145 C CA . THR B 1 496 ? -1.415 -38.125 -11.273 1 98.19 496 THR B CA 1
ATOM 9146 C C . THR B 1 496 ? -0.303 -39.031 -10.742 1 98.19 496 THR B C 1
ATOM 9148 O O . THR B 1 496 ? 0.849 -38.594 -10.633 1 98.19 496 THR B O 1
ATOM 9151 N N . ALA B 1 497 ? -0.673 -40.219 -10.445 1 98 497 ALA B N 1
ATOM 9152 C CA . ALA B 1 497 ? 0.3 -41.188 -9.93 1 98 497 ALA B CA 1
ATOM 9153 C C . ALA B 1 497 ? 1.23 -41.688 -11.031 1 98 497 ALA B C 1
ATOM 9155 O O . ALA B 1 497 ? 2.205 -42.375 -10.758 1 98 497 ALA B O 1
ATOM 9156 N N . PHE B 1 498 ? 0.993 -41.219 -12.258 1 98.25 498 PHE B N 1
ATOM 9157 C CA . PHE B 1 498 ? 1.789 -41.656 -13.391 1 98.25 498 PHE B CA 1
ATOM 9158 C C . PHE B 1 498 ? 2.941 -40.688 -13.656 1 98.25 498 PHE B C 1
ATOM 9160 O O . PHE B 1 498 ? 3.785 -40.969 -14.523 1 98.25 498 PHE B O 1
ATOM 9167 N N . ASP B 1 499 ? 2.998 -39.594 -12.922 1 97.81 499 ASP B N 1
ATOM 9168 C CA . ASP B 1 499 ? 4.117 -38.656 -12.977 1 97.81 499 ASP B CA 1
ATOM 9169 C C . ASP B 1 499 ? 5.336 -39.219 -12.25 1 97.81 499 ASP B C 1
ATOM 9171 O O . ASP B 1 499 ? 5.629 -38.812 -11.117 1 97.81 499 ASP B O 1
ATOM 9175 N N . THR B 1 500 ? 6.059 -40.094 -12.945 1 96.88 500 THR B N 1
ATOM 9176 C CA . THR B 1 500 ? 7.16 -40.844 -12.367 1 96.88 500 THR B CA 1
ATOM 9177 C C . THR B 1 500 ? 8.461 -40.562 -13.125 1 96.88 500 THR B C 1
ATOM 9179 O O . THR B 1 500 ? 8.445 -39.969 -14.195 1 96.88 500 THR B O 1
ATOM 9182 N N . PHE B 1 501 ? 9.523 -41 -12.492 1 96.5 501 PHE B N 1
ATOM 9183 C CA . PHE B 1 501 ? 10.836 -40.781 -13.109 1 96.5 501 PHE B CA 1
ATOM 9184 C C . PHE B 1 501 ? 10.891 -41.469 -14.477 1 96.5 501 PHE B C 1
ATOM 9186 O O . PHE B 1 501 ? 11.414 -40.906 -15.438 1 96.5 501 PHE B O 1
ATOM 9193 N N . ASP B 1 502 ? 10.32 -42.656 -14.602 1 95.12 502 ASP B N 1
ATOM 9194 C CA . ASP B 1 502 ? 10.336 -43.406 -15.859 1 95.12 502 ASP B CA 1
ATOM 9195 C C . ASP B 1 502 ? 9.586 -42.656 -16.953 1 95.12 502 ASP B C 1
ATOM 9197 O O . ASP B 1 502 ? 9.969 -42.719 -18.125 1 95.12 502 ASP B O 1
ATOM 9201 N N . TYR B 1 503 ? 8.492 -42.031 -16.578 1 97.12 503 TYR B N 1
ATOM 9202 C CA . TYR B 1 503 ? 7.738 -41.219 -17.516 1 97.12 503 TYR B CA 1
ATOM 9203 C C . TYR B 1 503 ? 8.625 -40.156 -18.141 1 97.12 503 TYR B C 1
ATOM 9205 O O . TYR B 1 503 ? 8.609 -39.938 -19.359 1 97.12 503 TYR B O 1
ATOM 9213 N N . VAL B 1 504 ? 9.484 -39.469 -17.328 1 97.19 504 VAL B N 1
ATOM 9214 C CA . VAL B 1 504 ? 10.375 -38.406 -17.797 1 97.19 504 VAL B CA 1
ATOM 9215 C C . VAL B 1 504 ? 11.492 -39 -18.656 1 97.19 504 VAL B C 1
ATOM 9217 O O . VAL B 1 504 ? 11.75 -38.531 -19.766 1 97.19 504 VAL B O 1
ATOM 9220 N N . ASP B 1 505 ? 12.109 -40.031 -18.156 1 95.31 505 ASP B N 1
ATOM 9221 C CA . ASP B 1 505 ? 13.281 -40.656 -18.766 1 95.31 505 ASP B CA 1
ATOM 9222 C C . ASP B 1 505 ? 12.945 -41.25 -20.125 1 95.31 505 ASP B C 1
ATOM 9224 O O . ASP B 1 505 ? 13.734 -41.156 -21.078 1 95.31 505 ASP B O 1
ATOM 9228 N N . LYS B 1 506 ? 11.75 -41.812 -20.234 1 95.38 506 LYS B N 1
ATOM 9229 C CA . LYS B 1 506 ? 11.398 -42.531 -21.453 1 95.38 506 LYS B CA 1
ATOM 9230 C C . LYS B 1 506 ? 10.734 -41.594 -22.469 1 95.38 506 LYS B C 1
ATOM 9232 O O . LYS B 1 506 ? 10.945 -41.75 -23.672 1 95.38 506 LYS B O 1
ATOM 9237 N N . PHE B 1 507 ? 9.898 -40.688 -21.969 1 96.31 507 PHE B N 1
ATOM 9238 C CA . PHE B 1 507 ? 9.008 -40.031 -22.922 1 96.31 507 PHE B CA 1
ATOM 9239 C C . PHE B 1 507 ? 9.297 -38.562 -22.984 1 96.31 507 PHE B C 1
ATOM 9241 O O . PHE B 1 507 ? 9.172 -37.938 -24.047 1 96.31 507 PHE B O 1
ATOM 9248 N N . LEU B 1 508 ? 9.633 -37.875 -21.969 1 96.5 508 LEU B N 1
ATOM 9249 C CA . LEU B 1 508 ? 9.672 -36.406 -21.969 1 96.5 508 LEU B CA 1
ATOM 9250 C C . LEU B 1 508 ? 11.07 -35.906 -22.297 1 96.5 508 LEU B C 1
ATOM 9252 O O . LEU B 1 508 ? 11.219 -34.969 -23.062 1 96.5 508 LEU B O 1
ATOM 9256 N N . ASP B 1 509 ? 12.055 -36.5 -21.672 1 96.25 509 ASP B N 1
ATOM 9257 C CA . ASP B 1 509 ? 13.406 -35.969 -21.844 1 96.25 509 ASP B CA 1
ATOM 9258 C C . ASP B 1 509 ? 14.453 -37.062 -21.719 1 96.25 509 ASP B C 1
ATOM 9260 O O . ASP B 1 509 ? 15.32 -37.031 -20.844 1 96.25 509 ASP B O 1
ATOM 9264 N N . PRO B 1 510 ? 14.43 -38.031 -22.625 1 93.69 510 PRO B N 1
ATOM 9265 C CA . PRO B 1 510 ? 15.516 -39 -22.609 1 93.69 510 PRO B CA 1
ATOM 9266 C C . PRO B 1 510 ? 16.891 -38.375 -22.688 1 93.69 510 PRO B C 1
ATOM 9268 O O . PRO B 1 510 ? 17.141 -37.531 -23.562 1 93.69 510 PRO B O 1
ATOM 9271 N N . GLY B 1 511 ? 17.734 -38.688 -21.844 1 92.38 511 GLY B N 1
ATOM 9272 C CA . GLY B 1 511 ? 19.078 -38.125 -21.812 1 92.38 511 GLY B CA 1
ATOM 9273 C C . GLY B 1 511 ? 19.172 -36.812 -21.031 1 92.38 511 GLY B C 1
ATOM 9274 O O . GLY B 1 511 ? 20.266 -36.312 -20.812 1 92.38 511 GLY B O 1
ATOM 9275 N N . PHE B 1 512 ? 18.016 -36.156 -20.641 1 95.62 512 PHE B N 1
ATOM 9276 C CA . PHE B 1 512 ? 17.875 -35.031 -19.734 1 95.62 512 PHE B CA 1
ATOM 9277 C C . PHE B 1 512 ? 18.578 -33.812 -20.297 1 95.62 512 PHE B C 1
ATOM 9279 O O . PHE B 1 512 ? 19.141 -33 -19.547 1 95.62 512 PHE B O 1
ATOM 9286 N N . SER B 1 513 ? 18.641 -33.719 -21.641 1 95.38 513 SER B N 1
ATOM 9287 C CA . SER B 1 513 ? 19.281 -32.594 -22.281 1 95.38 513 SER B CA 1
ATOM 9288 C C . SER B 1 513 ? 18.438 -31.328 -22.188 1 95.38 513 SER B C 1
ATOM 9290 O O . SER B 1 513 ? 18.953 -30.219 -22.141 1 95.38 513 SER B O 1
ATOM 9292 N N . SER B 1 514 ? 17.109 -31.516 -22.141 1 96.69 514 SER B N 1
ATOM 9293 C CA . SER B 1 514 ? 16.234 -30.344 -21.969 1 96.69 514 SER B CA 1
ATOM 9294 C C . SER B 1 514 ? 16.375 -29.781 -20.547 1 96.69 514 SER B C 1
ATOM 9296 O O . SER B 1 514 ? 16.344 -28.562 -20.359 1 96.69 514 SER B O 1
ATOM 9298 N N . HIS B 1 515 ? 16.516 -30.641 -19.547 1 97.19 515 HIS B N 1
ATOM 9299 C CA . HIS B 1 515 ? 16.812 -30.188 -18.188 1 97.19 515 HIS B CA 1
ATOM 9300 C C . HIS B 1 515 ? 18.078 -29.359 -18.141 1 97.19 515 HIS B C 1
ATOM 9302 O O . HIS B 1 515 ? 18.125 -28.297 -17.5 1 97.19 515 HIS B O 1
ATOM 9308 N N . GLN B 1 516 ? 19.062 -29.828 -18.844 1 96.44 516 GLN B N 1
ATOM 9309 C CA . GLN B 1 516 ? 20.328 -29.109 -18.906 1 96.44 516 GLN B CA 1
ATOM 9310 C C . GLN B 1 516 ? 20.156 -27.75 -19.578 1 96.44 516 GLN B C 1
ATOM 9312 O O . GLN B 1 516 ? 20.75 -26.766 -19.141 1 96.44 516 GLN B O 1
ATOM 9317 N N . ALA B 1 517 ? 19.375 -27.734 -20.609 1 97.19 517 ALA B N 1
ATOM 9318 C CA . ALA B 1 517 ? 19.125 -26.484 -21.328 1 97.19 517 ALA B CA 1
ATOM 9319 C C . ALA B 1 517 ? 18.469 -25.453 -20.422 1 97.19 517 ALA B C 1
ATOM 9321 O O . ALA B 1 517 ? 18.828 -24.281 -20.438 1 97.19 517 ALA B O 1
ATOM 9322 N N . VAL B 1 518 ? 17.469 -25.891 -19.656 1 98.31 518 VAL B N 1
ATOM 9323 C CA . VAL B 1 518 ? 16.797 -24.984 -18.734 1 98.31 518 VAL B CA 1
ATOM 9324 C C . VAL B 1 518 ? 17.781 -24.516 -17.672 1 98.31 518 VAL B C 1
ATOM 9326 O O . VAL B 1 518 ? 17.812 -23.328 -17.344 1 98.31 518 VAL B O 1
ATOM 9329 N N . ALA B 1 519 ? 18.578 -25.391 -17.141 1 98.12 519 ALA B N 1
ATOM 9330 C CA . ALA B 1 519 ? 19.562 -25.031 -16.125 1 98.12 519 ALA B CA 1
ATOM 9331 C C . ALA B 1 519 ? 20.562 -24.016 -16.656 1 98.12 519 ALA B C 1
ATOM 9333 O O . ALA B 1 519 ? 20.875 -23.031 -15.977 1 98.12 519 ALA B O 1
ATOM 9334 N N . ARG B 1 520 ? 21.047 -24.266 -17.875 1 98 520 ARG B N 1
ATOM 9335 C CA . ARG B 1 520 ? 22 -23.359 -18.484 1 98 520 ARG B CA 1
ATOM 9336 C C . ARG B 1 520 ? 21.375 -21.984 -18.734 1 98 520 ARG B C 1
ATOM 9338 O O . ARG B 1 520 ? 22 -20.953 -18.516 1 98 520 ARG B O 1
ATOM 9345 N N . THR B 1 521 ? 20.156 -22 -19.188 1 98.69 521 THR B N 1
ATOM 9346 C CA . THR B 1 521 ? 19.453 -20.75 -19.438 1 98.69 521 THR B CA 1
ATOM 9347 C C . THR B 1 521 ? 19.25 -19.969 -18.125 1 98.69 521 THR B C 1
ATOM 9349 O O . THR B 1 521 ? 19.625 -18.797 -18.047 1 98.69 521 THR B O 1
ATOM 9352 N N . ALA B 1 522 ? 18.688 -20.641 -17.125 1 98.81 522 ALA B N 1
ATOM 9353 C CA . ALA B 1 522 ? 18.453 -20 -15.828 1 98.81 522 ALA B CA 1
ATOM 9354 C C . ALA B 1 522 ? 19.766 -19.547 -15.195 1 98.81 522 ALA B C 1
ATOM 9356 O O . ALA B 1 522 ? 19.859 -18.469 -14.617 1 98.81 522 ALA B O 1
ATOM 9357 N N . GLY B 1 523 ? 20.75 -20.406 -15.266 1 98.62 523 GLY B N 1
ATOM 9358 C CA . GLY B 1 523 ? 22.062 -20.047 -14.75 1 98.62 523 GLY B CA 1
ATOM 9359 C C . GLY B 1 523 ? 22.656 -18.812 -15.406 1 98.62 523 GLY B C 1
ATOM 9360 O O . GLY B 1 523 ? 23.219 -17.953 -14.734 1 98.62 523 GLY B O 1
ATOM 9361 N N . SER B 1 524 ? 22.562 -18.766 -16.766 1 98.69 524 SER B N 1
ATOM 9362 C CA . SER B 1 524 ? 23.047 -17.594 -17.5 1 98.69 524 SER B CA 1
ATOM 9363 C C . SER B 1 524 ? 22.312 -16.328 -17.078 1 98.69 524 SER B C 1
ATOM 9365 O O . SER B 1 524 ? 22.922 -15.273 -16.922 1 98.69 524 SER B O 1
ATOM 9367 N N . ILE B 1 525 ? 21.062 -16.422 -16.906 1 98.88 525 ILE B N 1
ATOM 9368 C CA . ILE B 1 525 ? 20.25 -15.281 -16.484 1 98.88 525 ILE B CA 1
ATOM 9369 C C . ILE B 1 525 ? 20.656 -14.836 -15.086 1 98.88 525 ILE B C 1
ATOM 9371 O O . ILE B 1 525 ? 20.812 -13.648 -14.828 1 98.88 525 ILE B O 1
ATOM 9375 N N . ILE B 1 526 ? 20.828 -15.805 -14.141 1 98.88 526 ILE B N 1
ATOM 9376 C CA . ILE B 1 526 ? 21.266 -15.508 -12.781 1 98.88 526 ILE B CA 1
ATOM 9377 C C . ILE B 1 526 ? 22.578 -14.742 -12.82 1 98.88 526 ILE B C 1
ATOM 9379 O O . ILE B 1 526 ? 22.734 -13.719 -12.148 1 98.88 526 ILE B O 1
ATOM 9383 N N . LEU B 1 527 ? 23.531 -15.211 -13.617 1 98.69 527 LEU B N 1
ATOM 9384 C CA . LEU B 1 527 ? 24.859 -14.602 -13.688 1 98.69 527 LEU B CA 1
ATOM 9385 C C . LEU B 1 527 ? 24.766 -13.188 -14.266 1 98.69 527 LEU B C 1
ATOM 9387 O O . LEU B 1 527 ? 25.422 -12.266 -13.773 1 98.69 527 LEU B O 1
ATOM 9391 N N . ARG B 1 528 ? 23.938 -13.023 -15.289 1 98.69 528 ARG B N 1
ATOM 9392 C CA . ARG B 1 528 ? 23.781 -11.711 -15.898 1 98.69 528 ARG B CA 1
ATOM 9393 C C . ARG B 1 528 ? 23.141 -10.727 -14.922 1 98.69 528 ARG B C 1
ATOM 9395 O O . ARG B 1 528 ? 23.578 -9.578 -14.805 1 98.69 528 ARG B O 1
ATOM 9402 N N . LEU B 1 529 ? 22.125 -11.141 -14.188 1 98.88 529 LEU B N 1
ATOM 9403 C CA . LEU B 1 529 ? 21.438 -10.266 -13.242 1 98.88 529 LEU B CA 1
ATOM 9404 C C . LEU B 1 529 ? 22.297 -9.992 -12.016 1 98.88 529 LEU B C 1
ATOM 9406 O O . LEU B 1 529 ? 22.25 -8.891 -11.461 1 98.88 529 LEU B O 1
ATOM 9410 N N . SER B 1 530 ? 23.062 -10.984 -11.578 1 98.62 530 SER B N 1
ATOM 9411 C CA . SER B 1 530 ? 23.797 -10.859 -10.32 1 98.62 530 SER B CA 1
ATOM 9412 C C . SER B 1 530 ? 25.156 -10.211 -10.531 1 98.62 530 SER B C 1
ATOM 9414 O O . SER B 1 530 ? 25.734 -9.641 -9.602 1 98.62 530 SER B O 1
ATOM 9416 N N . ASP B 1 531 ? 25.703 -10.18 -11.828 1 97.69 531 ASP B N 1
ATOM 9417 C CA . ASP B 1 531 ? 27.109 -9.812 -11.984 1 97.69 531 ASP B CA 1
ATOM 9418 C C . ASP B 1 531 ? 27.266 -8.609 -12.922 1 97.69 531 ASP B C 1
ATOM 9420 O O . ASP B 1 531 ? 28.328 -7.996 -12.977 1 97.69 531 ASP B O 1
ATOM 9424 N N . SER B 1 532 ? 26.219 -8.227 -13.633 1 96.31 532 SER B N 1
ATOM 9425 C CA . SER B 1 532 ? 26.344 -7.109 -14.562 1 96.31 532 SER B CA 1
ATOM 9426 C C . SER B 1 532 ? 26.438 -5.781 -13.812 1 96.31 532 SER B C 1
ATOM 9428 O O . SER B 1 532 ? 25.812 -5.617 -12.758 1 96.31 532 SER B O 1
ATOM 9430 N N . PHE B 1 533 ? 27.234 -4.848 -14.469 1 95.06 533 PHE B N 1
ATOM 9431 C CA . PHE B 1 533 ? 27.312 -3.508 -13.906 1 95.06 533 PHE B CA 1
ATOM 9432 C C . PHE B 1 533 ? 25.969 -2.805 -13.969 1 95.06 533 PHE B C 1
ATOM 9434 O O . PHE B 1 533 ? 25.469 -2.312 -12.953 1 95.06 533 PHE B O 1
ATOM 9441 N N . PHE B 1 534 ? 25.469 -2.711 -15.188 1 97.31 534 PHE B N 1
ATOM 9442 C CA . PHE B 1 534 ? 24.094 -2.234 -15.391 1 97.31 534 PHE B CA 1
ATOM 9443 C C . PHE B 1 534 ? 23.125 -3.402 -15.477 1 97.31 534 PHE B C 1
ATOM 9445 O O . PHE B 1 534 ? 23.375 -4.367 -16.203 1 97.31 534 PHE B O 1
ATOM 9452 N N . LEU B 1 535 ? 22.047 -3.395 -14.695 1 98.31 535 LEU B N 1
ATOM 9453 C CA . LEU B 1 535 ? 21.047 -4.461 -14.75 1 98.31 535 LEU B CA 1
ATOM 9454 C C . LEU B 1 535 ? 20.547 -4.664 -16.172 1 98.31 535 LEU B C 1
ATOM 9456 O O . LEU B 1 535 ? 20.188 -3.697 -16.844 1 98.31 535 LEU B O 1
ATOM 9460 N N . PRO B 1 536 ? 20.547 -5.805 -16.641 1 98.31 536 PRO B N 1
ATOM 9461 C CA . PRO B 1 536 ? 20.078 -6.062 -18 1 98.31 536 PRO B CA 1
ATOM 9462 C C . PRO B 1 536 ? 18.562 -6.188 -18.094 1 98.31 536 PRO B C 1
ATOM 9464 O O . PRO B 1 536 ? 18.047 -7.125 -18.703 1 98.31 536 PRO B O 1
ATOM 9467 N N . LEU B 1 537 ? 17.812 -5.266 -17.547 1 98.44 537 LEU B N 1
ATOM 9468 C CA . LEU B 1 537 ? 16.359 -5.09 -17.656 1 98.44 537 LEU B CA 1
ATOM 9469 C C . LEU B 1 537 ? 16.031 -3.947 -18.609 1 98.44 537 LEU B C 1
ATOM 9471 O O . LEU B 1 537 ? 16.5 -2.822 -18.422 1 98.44 537 LEU B O 1
ATOM 9475 N N . LYS B 1 538 ? 15.32 -4.219 -19.578 1 97.88 538 LYS B N 1
ATOM 9476 C CA . LYS B 1 538 ? 15 -3.201 -20.578 1 97.88 538 LYS B CA 1
ATOM 9477 C C . LYS B 1 538 ? 13.578 -2.682 -20.391 1 97.88 538 LYS B C 1
ATOM 9479 O O . LYS B 1 538 ? 12.641 -3.184 -21.016 1 97.88 538 LYS B O 1
ATOM 9484 N N . VAL B 1 539 ? 13.445 -1.568 -19.734 1 97.94 539 VAL B N 1
ATOM 9485 C CA . VAL B 1 539 ? 12.141 -1.061 -19.312 1 97.94 539 VAL B CA 1
ATOM 9486 C C . VAL B 1 539 ? 11.367 -0.566 -20.547 1 97.94 539 VAL B C 1
ATOM 9488 O O . VAL B 1 539 ? 10.133 -0.547 -20.547 1 97.94 539 VAL B O 1
ATOM 9491 N N . SER B 1 540 ? 12.055 -0.197 -21.656 1 97.88 540 SER B N 1
ATOM 9492 C CA . SER B 1 540 ? 11.391 0.291 -22.859 1 97.88 540 SER B CA 1
ATOM 9493 C C . SER B 1 540 ? 10.57 -0.811 -23.531 1 97.88 540 SER B C 1
ATOM 9495 O O . SER B 1 540 ? 9.719 -0.533 -24.375 1 97.88 540 SER B O 1
ATOM 9497 N N . ASP B 1 541 ? 10.836 -2.051 -23.141 1 97.62 541 ASP B N 1
ATOM 9498 C CA . ASP B 1 541 ? 10.047 -3.154 -23.688 1 97.62 541 ASP B CA 1
ATOM 9499 C C . ASP B 1 541 ? 8.594 -3.076 -23.234 1 97.62 541 ASP B C 1
ATOM 9501 O O . ASP B 1 541 ? 7.711 -3.672 -23.859 1 97.62 541 ASP B O 1
ATOM 9505 N N . TYR B 1 542 ? 8.281 -2.35 -22.203 1 98 542 TYR B N 1
ATOM 9506 C CA . TYR B 1 542 ? 6.902 -2.135 -21.781 1 98 542 TYR B CA 1
ATOM 9507 C C . TYR B 1 542 ? 6.121 -1.365 -22.828 1 98 542 TYR B C 1
ATOM 9509 O O . TYR B 1 542 ? 4.887 -1.421 -22.859 1 98 542 TYR B O 1
ATOM 9517 N N . SER B 1 543 ? 6.855 -0.602 -23.656 1 97.56 543 SER B N 1
ATOM 9518 C CA . SER B 1 543 ? 6.191 0.265 -24.625 1 97.56 543 SER B CA 1
ATOM 9519 C C . SER B 1 543 ? 5.289 -0.538 -25.562 1 97.56 543 SER B C 1
ATOM 9521 O O . SER B 1 543 ? 4.168 -0.119 -25.859 1 97.56 543 SER B O 1
ATOM 9523 N N . GLU B 1 544 ? 5.723 -1.678 -25.984 1 96.56 544 GLU B N 1
ATOM 9524 C CA . GLU B 1 544 ? 4.91 -2.504 -26.875 1 96.56 544 GLU B CA 1
ATOM 9525 C C . GLU B 1 544 ? 3.643 -2.988 -26.172 1 96.56 544 GLU B C 1
ATOM 9527 O O . GLU B 1 544 ? 2.566 -3.006 -26.781 1 96.56 544 GLU B O 1
ATOM 9532 N N . THR B 1 545 ? 3.787 -3.451 -24.953 1 96.94 545 THR B N 1
ATOM 9533 C CA . THR B 1 545 ? 2.646 -3.912 -24.172 1 96.94 545 THR B CA 1
ATOM 9534 C C . THR B 1 545 ? 1.644 -2.783 -23.953 1 96.94 545 THR B C 1
ATOM 9536 O O . THR B 1 545 ? 0.442 -2.967 -24.156 1 96.94 545 THR B O 1
ATOM 9539 N N . LEU B 1 546 ? 2.158 -1.615 -23.562 1 98.44 546 LEU B N 1
ATOM 9540 C CA . LEU B 1 546 ? 1.301 -0.471 -23.266 1 98.44 546 LEU B CA 1
ATOM 9541 C C . LEU B 1 546 ? 0.58 0.002 -24.531 1 98.44 546 LEU B C 1
ATOM 9543 O O . LEU B 1 546 ? -0.604 0.343 -24.484 1 98.44 546 LEU B O 1
ATOM 9547 N N . ARG B 1 547 ? 1.261 0.031 -25.656 1 97.69 547 ARG B N 1
ATOM 9548 C CA . ARG B 1 547 ? 0.642 0.414 -26.922 1 97.69 547 ARG B CA 1
ATOM 9549 C C . ARG B 1 547 ? -0.438 -0.584 -27.328 1 97.69 547 ARG B C 1
ATOM 9551 O O . ARG B 1 547 ? -1.487 -0.196 -27.844 1 97.69 547 ARG B O 1
ATOM 9558 N N . SER B 1 548 ? -0.129 -1.84 -27.141 1 97.12 548 SER B N 1
ATOM 9559 C CA . SER B 1 548 ? -1.116 -2.869 -27.453 1 97.12 548 SER B CA 1
ATOM 9560 C C . SER B 1 548 ? -2.377 -2.695 -26.609 1 97.12 548 SER B C 1
ATOM 9562 O O . SER B 1 548 ? -3.492 -2.771 -27.125 1 97.12 548 SER B O 1
ATOM 9564 N N . PHE B 1 549 ? -2.248 -2.484 -25.297 1 98.31 549 PHE B N 1
ATOM 9565 C CA . PHE B 1 549 ? -3.385 -2.248 -24.422 1 98.31 549 PHE B CA 1
ATOM 9566 C C . PHE B 1 549 ? -4.164 -1.016 -24.859 1 98.31 549 PHE B C 1
ATOM 9568 O O . PHE B 1 549 ? -5.398 -1.039 -24.906 1 98.31 549 PHE B O 1
ATOM 9575 N N . LEU B 1 550 ? -3.385 0.08 -25.141 1 98.75 550 LEU B N 1
ATOM 9576 C CA . LEU B 1 550 ? -4.016 1.329 -25.562 1 98.75 550 LEU B CA 1
ATOM 9577 C C . LEU B 1 550 ? -4.805 1.14 -26.859 1 98.75 550 LEU B C 1
ATOM 9579 O O . LEU B 1 550 ? -5.938 1.61 -26.969 1 98.75 550 LEU B O 1
ATOM 9583 N N . GLN B 1 551 ? -4.234 0.441 -27.797 1 98.31 551 GLN B N 1
ATOM 9584 C CA . GLN B 1 551 ? -4.898 0.19 -29.062 1 98.31 551 GLN B CA 1
ATOM 9585 C C . GLN B 1 551 ? -6.18 -0.619 -28.875 1 98.31 551 GLN B C 1
ATOM 9587 O O . GLN B 1 551 ? -7.215 -0.305 -29.469 1 98.31 551 GLN B O 1
ATOM 9592 N N . ALA B 1 552 ? -6.074 -1.662 -28.062 1 98.56 552 ALA B N 1
ATOM 9593 C CA . ALA B 1 552 ? -7.258 -2.463 -27.781 1 98.56 552 ALA B CA 1
ATOM 9594 C C . ALA B 1 552 ? -8.352 -1.613 -27.125 1 98.56 552 ALA B C 1
ATOM 9596 O O . ALA B 1 552 ? -9.531 -1.746 -27.453 1 98.56 552 ALA B O 1
ATOM 9597 N N . ALA B 1 553 ? -7.988 -0.77 -26.188 1 98.62 553 ALA B N 1
ATOM 9598 C CA . ALA B 1 553 ? -8.953 0.123 -25.547 1 98.62 553 ALA B CA 1
ATOM 9599 C C . ALA B 1 553 ? -9.594 1.056 -26.562 1 98.62 553 ALA B C 1
ATOM 9601 O O . ALA B 1 553 ? -10.82 1.238 -26.562 1 98.62 553 ALA B O 1
ATOM 9602 N N . GLN B 1 554 ? -8.781 1.663 -27.453 1 98.62 554 GLN B N 1
ATOM 9603 C CA . GLN B 1 554 ? -9.266 2.611 -28.453 1 98.62 554 GLN B CA 1
ATOM 9604 C C . GLN B 1 554 ? -10.18 1.926 -29.453 1 98.62 554 GLN B C 1
ATOM 9606 O O . GLN B 1 554 ? -11.234 2.455 -29.812 1 98.62 554 GLN B O 1
ATOM 9611 N N . GLU B 1 555 ? -9.828 0.737 -29.859 1 98.5 555 GLU B N 1
ATOM 9612 C CA . GLU B 1 555 ? -10.562 0.04 -30.906 1 98.5 555 GLU B CA 1
ATOM 9613 C C . GLU B 1 555 ? -11.836 -0.605 -30.359 1 98.5 555 GLU B C 1
ATOM 9615 O O . GLU B 1 555 ? -12.883 -0.575 -31.016 1 98.5 555 GLU B O 1
ATOM 9620 N N . ASP B 1 556 ? -11.742 -1.157 -29.188 1 98.31 556 ASP B N 1
ATOM 9621 C CA . ASP B 1 556 ? -12.828 -2.021 -28.734 1 98.31 556 ASP B CA 1
ATOM 9622 C C . ASP B 1 556 ? -13.688 -1.313 -27.688 1 98.31 556 ASP B C 1
ATOM 9624 O O . ASP B 1 556 ? -14.828 -1.715 -27.438 1 98.31 556 ASP B O 1
ATOM 9628 N N . LEU B 1 557 ? -13.148 -0.287 -27.047 1 98.12 557 LEU B N 1
ATOM 9629 C CA . LEU B 1 557 ? -13.906 0.376 -25.984 1 98.12 557 LEU B CA 1
ATOM 9630 C C . LEU B 1 557 ? -14.133 1.848 -26.328 1 98.12 557 LEU B C 1
ATOM 9632 O O . LEU B 1 557 ? -14.961 2.514 -25.688 1 98.12 557 LEU B O 1
ATOM 9636 N N . GLY B 1 558 ? -13.43 2.451 -27.281 1 97.81 558 GLY B N 1
ATOM 9637 C CA . GLY B 1 558 ? -13.406 3.879 -27.562 1 97.81 558 GLY B CA 1
ATOM 9638 C C . GLY B 1 558 ? -14.789 4.469 -27.75 1 97.81 558 GLY B C 1
ATOM 9639 O O . GLY B 1 558 ? -15.141 5.469 -27.125 1 97.81 558 GLY B O 1
ATOM 9640 N N . ALA B 1 559 ? -15.602 3.865 -28.609 1 97.06 559 ALA B N 1
ATOM 9641 C CA . ALA B 1 559 ? -16.938 4.371 -28.922 1 97.06 559 ALA B CA 1
ATOM 9642 C C . ALA B 1 559 ? -17.844 4.312 -27.688 1 97.06 559 ALA B C 1
ATOM 9644 O O . ALA B 1 559 ? -18.594 5.25 -27.422 1 97.06 559 ALA B O 1
ATOM 9645 N N . LEU B 1 560 ? -17.75 3.193 -27.031 1 96.5 560 LEU B N 1
ATOM 9646 C CA . LEU B 1 560 ? -18.547 3.018 -25.812 1 96.5 560 LEU B CA 1
ATOM 9647 C C . LEU B 1 560 ? -18.203 4.082 -24.781 1 96.5 560 LEU B C 1
ATOM 9649 O O . LEU B 1 560 ? -19.094 4.664 -24.156 1 96.5 560 LEU B O 1
ATOM 9653 N N . LEU B 1 561 ? -16.953 4.316 -24.562 1 97.56 561 LEU B N 1
ATOM 9654 C CA . LEU B 1 561 ? -16.484 5.301 -23.594 1 97.56 561 LEU B CA 1
ATOM 9655 C C . LEU B 1 561 ? -16.922 6.707 -23.984 1 97.56 561 LEU B C 1
ATOM 9657 O O . LEU B 1 561 ? -17.375 7.48 -23.141 1 97.56 561 LEU B O 1
ATOM 9661 N N . GLU B 1 562 ? -16.828 7.035 -25.188 1 96.38 562 GLU B N 1
ATOM 9662 C CA . GLU B 1 562 ? -17.25 8.352 -25.672 1 96.38 562 GLU B CA 1
ATOM 9663 C C . GLU B 1 562 ? -18.734 8.578 -25.438 1 96.38 562 GLU B C 1
ATOM 9665 O O . GLU B 1 562 ? -19.156 9.695 -25.141 1 96.38 562 GLU B O 1
ATOM 9670 N N . GLN B 1 563 ? -19.516 7.531 -25.656 1 95.62 563 GLN B N 1
ATOM 9671 C CA . GLN B 1 563 ? -20.953 7.609 -25.422 1 95.62 563 GLN B CA 1
ATOM 9672 C C . GLN B 1 563 ? -21.25 8.023 -23.984 1 95.62 563 GLN B C 1
ATOM 9674 O O . GLN B 1 563 ? -22.297 8.625 -23.703 1 95.62 563 GLN B O 1
ATOM 9679 N N . HIS B 1 564 ? -20.375 7.707 -23.141 1 95.69 564 HIS B N 1
ATOM 9680 C CA . HIS B 1 564 ? -20.562 8.008 -21.719 1 95.69 564 HIS B CA 1
ATOM 9681 C C . HIS B 1 564 ? -19.641 9.141 -21.281 1 95.69 564 HIS B C 1
ATOM 9683 O O . HIS B 1 564 ? -19.328 9.266 -20.094 1 95.69 564 HIS B O 1
ATOM 9689 N N . SER B 1 565 ? -19.031 9.891 -22.219 1 94.44 565 SER B N 1
ATOM 9690 C CA . SER B 1 565 ? -18.25 11.102 -22.031 1 94.44 565 SER B CA 1
ATOM 9691 C C . SER B 1 565 ? -16.938 10.805 -21.281 1 94.44 565 SER B C 1
ATOM 9693 O O . SER B 1 565 ? -16.531 11.562 -20.406 1 94.44 565 SER B O 1
ATOM 9695 N N . ILE B 1 566 ? -16.422 9.688 -21.5 1 96.75 566 ILE B N 1
ATOM 9696 C CA . ILE B 1 566 ? -15.117 9.305 -20.953 1 96.75 566 ILE B CA 1
ATOM 9697 C C . ILE B 1 566 ? -14.07 9.312 -22.062 1 96.75 566 ILE B C 1
ATOM 9699 O O . ILE B 1 566 ? -14.195 8.586 -23.062 1 96.75 566 ILE B O 1
ATOM 9703 N N . SER B 1 567 ? -13.055 10.141 -21.906 1 97.38 567 SER B N 1
ATOM 9704 C CA . SER B 1 567 ? -12.016 10.297 -22.906 1 97.38 567 SER B CA 1
ATOM 9705 C C . SER B 1 567 ? -10.805 9.422 -22.594 1 97.38 567 SER B C 1
ATOM 9707 O O . SER B 1 567 ? -10.398 9.312 -21.438 1 97.38 567 SER B O 1
ATOM 9709 N N . LEU B 1 568 ? -10.219 8.805 -23.609 1 98.5 568 LEU B N 1
ATOM 9710 C CA . LEU B 1 568 ? -8.969 8.055 -23.469 1 98.5 568 LEU B CA 1
ATOM 9711 C C . LEU B 1 568 ? -7.766 8.969 -23.672 1 98.5 568 LEU B C 1
ATOM 9713 O O . LEU B 1 568 ? -6.621 8.508 -23.609 1 98.5 568 LEU B O 1
ATOM 9717 N N . GLY B 1 569 ? -8.023 10.242 -23.906 1 98.38 569 GLY B N 1
ATOM 9718 C CA . GLY B 1 569 ? -6.961 11.219 -24.141 1 98.38 569 GLY B CA 1
ATOM 9719 C C . GLY B 1 569 ? -5.867 11.164 -23.094 1 98.38 569 GLY B C 1
ATOM 9720 O O . GLY B 1 569 ? -4.684 11.078 -23.422 1 98.38 569 GLY B O 1
ATOM 9721 N N . PRO B 1 570 ? -6.262 11.258 -21.828 1 98.25 570 PRO B N 1
ATOM 9722 C CA . PRO B 1 570 ? -5.254 11.195 -20.766 1 98.25 570 PRO B CA 1
ATOM 9723 C C . PRO B 1 570 ? -4.418 9.922 -20.828 1 98.25 570 PRO B C 1
ATOM 9725 O O . PRO B 1 570 ? -3.217 9.953 -20.547 1 98.25 570 PRO B O 1
ATOM 9728 N N . LEU B 1 571 ? -5.039 8.789 -21.109 1 98.69 571 LEU B N 1
ATOM 9729 C CA . LEU B 1 571 ? -4.32 7.523 -21.219 1 98.69 571 LEU B CA 1
ATOM 9730 C C . LEU B 1 571 ? -3.314 7.57 -22.359 1 98.69 571 LEU B C 1
ATOM 9732 O O . LEU B 1 571 ? -2.189 7.086 -22.219 1 98.69 571 LEU B O 1
ATOM 9736 N N . VAL B 1 572 ? -3.713 8.109 -23.516 1 98.81 572 VAL B N 1
ATOM 9737 C CA . VAL B 1 572 ? -2.822 8.273 -24.672 1 98.81 572 VAL B CA 1
ATOM 9738 C C . VAL B 1 572 ? -1.596 9.086 -24.25 1 98.81 572 VAL B C 1
ATOM 9740 O O . VAL B 1 572 ? -0.46 8.672 -24.5 1 98.81 572 VAL B O 1
ATOM 9743 N N . THR B 1 573 ? -1.812 10.203 -23.578 1 98.62 573 THR B N 1
ATOM 9744 C CA . THR B 1 573 ? -0.731 11.086 -23.156 1 98.62 573 THR B CA 1
ATOM 9745 C C . THR B 1 573 ? 0.195 10.367 -22.172 1 98.62 573 THR B C 1
ATOM 9747 O O . THR B 1 573 ? 1.418 10.5 -22.266 1 98.62 573 THR B O 1
ATOM 9750 N N . ALA B 1 574 ? -0.388 9.664 -21.219 1 98.56 574 ALA B N 1
ATOM 9751 C CA . ALA B 1 574 ? 0.4 8.961 -20.219 1 98.56 574 ALA B CA 1
ATOM 9752 C C . ALA B 1 574 ? 1.287 7.902 -20.859 1 98.56 574 ALA B C 1
ATOM 9754 O O . ALA B 1 574 ? 2.449 7.742 -20.469 1 98.56 574 ALA B O 1
ATOM 9755 N N . VAL B 1 575 ? 0.759 7.098 -21.812 1 98.81 575 VAL B N 1
ATOM 9756 C CA . VAL B 1 575 ? 1.52 6.07 -22.516 1 98.81 575 VAL B CA 1
ATOM 9757 C C . VAL B 1 575 ? 2.672 6.711 -23.281 1 98.81 575 VAL B C 1
ATOM 9759 O O . VAL B 1 575 ? 3.807 6.23 -23.234 1 98.81 575 VAL B O 1
ATOM 9762 N N . GLU B 1 576 ? 2.396 7.797 -23.969 1 98.69 576 GLU B N 1
ATOM 9763 C CA . GLU B 1 576 ? 3.418 8.5 -24.734 1 98.69 576 GLU B CA 1
ATOM 9764 C C . GLU B 1 576 ? 4.523 9.031 -23.828 1 98.69 576 GLU B C 1
ATOM 9766 O O . GLU B 1 576 ? 5.703 8.953 -24.172 1 98.69 576 GLU B O 1
ATOM 9771 N N . LYS B 1 577 ? 4.137 9.609 -22.734 1 98.31 577 LYS B N 1
ATOM 9772 C CA . LYS B 1 577 ? 5.117 10.117 -21.766 1 98.31 577 LYS B CA 1
ATOM 9773 C C . LYS B 1 577 ? 6.02 8.992 -21.266 1 98.31 577 LYS B C 1
ATOM 9775 O O . LYS B 1 577 ? 7.238 9.172 -21.156 1 98.31 577 LYS B O 1
ATOM 9780 N N . PHE B 1 578 ? 5.438 7.859 -20.891 1 98.5 578 PHE B N 1
ATOM 9781 C CA . PHE B 1 578 ? 6.219 6.715 -20.438 1 98.5 578 PHE B CA 1
ATOM 9782 C C . PHE B 1 578 ? 7.223 6.289 -21.5 1 98.5 578 PHE B C 1
ATOM 9784 O O . PHE B 1 578 ? 8.398 6.059 -21.203 1 98.5 578 PHE B O 1
ATOM 9791 N N . GLU B 1 579 ? 6.715 6.164 -22.719 1 98.38 579 GLU B N 1
ATOM 9792 C CA . GLU B 1 579 ? 7.559 5.727 -23.828 1 98.38 579 GLU B CA 1
ATOM 9793 C C . GLU B 1 579 ? 8.758 6.656 -24 1 98.38 579 GLU B C 1
ATOM 9795 O O . GLU B 1 579 ? 9.883 6.195 -24.188 1 98.38 579 GLU B O 1
ATOM 9800 N N . ALA B 1 580 ? 8.5 7.91 -23.938 1 98.56 580 ALA B N 1
ATOM 9801 C CA . ALA B 1 580 ? 9.555 8.906 -24.109 1 98.56 580 ALA B CA 1
ATOM 9802 C C . ALA B 1 580 ? 10.594 8.805 -23 1 98.56 580 ALA B C 1
ATOM 9804 O O . ALA B 1 580 ? 11.805 8.82 -23.266 1 98.56 580 ALA B O 1
ATOM 9805 N N . GLU B 1 581 ? 10.164 8.672 -21.766 1 98.38 581 GLU B N 1
ATOM 9806 C CA . GLU B 1 581 ? 11.078 8.625 -20.641 1 98.38 581 GLU B CA 1
ATOM 9807 C C . GLU B 1 581 ? 11.859 7.309 -20.609 1 98.38 581 GLU B C 1
ATOM 9809 O O . GLU B 1 581 ? 13.023 7.277 -20.219 1 98.38 581 GLU B O 1
ATOM 9814 N N . ALA B 1 582 ? 11.164 6.207 -20.953 1 98.5 582 ALA B N 1
ATOM 9815 C CA . ALA B 1 582 ? 11.852 4.918 -21.031 1 98.5 582 ALA B CA 1
ATOM 9816 C C . ALA B 1 582 ? 12.961 4.941 -22.062 1 98.5 582 ALA B C 1
ATOM 9818 O O . ALA B 1 582 ? 14.062 4.445 -21.812 1 98.5 582 ALA B O 1
ATOM 9819 N N . ALA B 1 583 ? 12.68 5.508 -23.219 1 97.75 583 ALA B N 1
ATOM 9820 C CA . ALA B 1 583 ? 13.695 5.641 -24.266 1 97.75 583 ALA B CA 1
ATOM 9821 C C . ALA B 1 583 ? 14.844 6.535 -23.812 1 97.75 583 ALA B C 1
ATOM 9823 O O . ALA B 1 583 ? 16.016 6.227 -24.062 1 97.75 583 ALA B O 1
ATOM 9824 N N . ALA B 1 584 ? 14.492 7.652 -23.172 1 98.06 584 ALA B N 1
ATOM 9825 C CA . ALA B 1 584 ? 15.508 8.586 -22.703 1 98.06 584 ALA B CA 1
ATOM 9826 C C . ALA B 1 584 ? 16.406 7.934 -21.656 1 98.06 584 ALA B C 1
ATOM 9828 O O . ALA B 1 584 ? 17.625 8.18 -21.641 1 98.06 584 ALA B O 1
ATOM 9829 N N . LEU B 1 585 ? 15.875 7.168 -20.812 1 98 585 LEU B N 1
ATOM 9830 C CA . LEU B 1 585 ? 16.688 6.461 -19.812 1 98 585 LEU B CA 1
ATOM 9831 C C . LEU B 1 585 ? 17.656 5.508 -20.5 1 98 585 LEU B C 1
ATOM 9833 O O . LEU B 1 585 ? 18.812 5.402 -20.078 1 98 585 LEU B O 1
ATOM 9837 N N . GLY B 1 586 ? 17.141 4.773 -21.531 1 97 586 GLY B N 1
ATOM 9838 C CA . GLY B 1 586 ? 18.016 3.906 -22.297 1 97 586 GLY B CA 1
ATOM 9839 C C . GLY B 1 586 ? 19.203 4.641 -22.875 1 97 586 GLY B C 1
ATOM 9840 O O . GLY B 1 586 ? 20.328 4.133 -22.859 1 97 586 GLY B O 1
ATOM 9841 N N . GLN B 1 587 ? 18.969 5.824 -23.344 1 97.12 587 GLN B N 1
ATOM 9842 C CA . GLN B 1 587 ? 20.031 6.641 -23.922 1 97.12 587 GLN B CA 1
ATOM 9843 C C . GLN B 1 587 ? 21.031 7.078 -22.844 1 97.12 587 GLN B C 1
ATOM 9845 O O . GLN B 1 587 ? 22.234 7.09 -23.078 1 97.12 587 GLN B O 1
ATOM 9850 N N . ARG B 1 588 ? 20.531 7.441 -21.703 1 96.25 588 ARG B N 1
ATOM 9851 C CA . ARG B 1 588 ? 21.406 7.836 -20.609 1 96.25 588 ARG B CA 1
ATOM 9852 C C . ARG B 1 588 ? 22.297 6.68 -20.172 1 96.25 588 ARG B C 1
ATOM 9854 O O . ARG B 1 588 ? 23.484 6.875 -19.875 1 96.25 588 ARG B O 1
ATOM 9861 N N . ILE B 1 589 ? 21.734 5.5 -20.094 1 96.88 589 ILE B N 1
ATOM 9862 C CA . ILE B 1 589 ? 22.484 4.316 -19.703 1 96.88 589 ILE B CA 1
ATOM 9863 C C . ILE B 1 589 ? 23.594 4.047 -20.734 1 96.88 589 ILE B C 1
ATOM 9865 O O . ILE B 1 589 ? 24.75 3.807 -20.375 1 96.88 589 ILE B O 1
ATOM 9869 N N . SER B 1 590 ? 23.25 4.129 -22.016 1 96.06 590 SER B N 1
ATOM 9870 C CA . SER B 1 590 ? 24.219 3.9 -23.094 1 96.06 590 SER B CA 1
ATOM 9871 C C . SER B 1 590 ? 25.359 4.906 -23.031 1 96.06 590 SER B C 1
ATOM 9873 O O . SER B 1 590 ? 26.516 4.551 -23.25 1 96.06 590 SER B O 1
ATOM 9875 N N . ALA B 1 591 ? 24.969 6.094 -22.75 1 95.38 591 ALA B N 1
ATOM 9876 C CA . ALA B 1 591 ? 25.984 7.145 -22.641 1 95.38 591 ALA B CA 1
ATOM 9877 C C . ALA B 1 591 ? 26.922 6.887 -21.453 1 95.38 591 ALA B C 1
ATOM 9879 O O . ALA B 1 591 ? 28.125 7.082 -21.562 1 95.38 591 ALA B O 1
ATOM 9880 N N . LEU B 1 592 ? 26.406 6.48 -20.375 1 94.38 592 LEU B N 1
ATOM 9881 C CA . LEU B 1 592 ? 27.188 6.227 -19.172 1 94.38 592 LEU B CA 1
ATOM 9882 C C . LEU B 1 592 ? 28.078 5.004 -19.359 1 94.38 592 LEU B C 1
ATOM 9884 O O . LEU B 1 592 ? 29.188 4.941 -18.797 1 94.38 592 LEU B O 1
ATOM 9888 N N . GLN B 1 593 ? 27.594 4.043 -20.031 1 93.69 593 GLN B N 1
ATOM 9889 C CA . GLN B 1 593 ? 28.328 2.812 -20.281 1 93.69 593 GLN B CA 1
ATOM 9890 C C . GLN B 1 593 ? 29.609 3.098 -21.047 1 93.69 593 GLN B C 1
ATOM 9892 O O . GLN B 1 593 ? 30.594 2.365 -20.922 1 93.69 593 GLN B O 1
ATOM 9897 N N . LYS B 1 594 ? 29.703 4.191 -21.875 1 92.88 594 LYS B N 1
ATOM 9898 C CA . LYS B 1 594 ? 30.859 4.555 -22.688 1 92.88 594 LYS B CA 1
ATOM 9899 C C . LYS B 1 594 ? 31.922 5.27 -21.844 1 92.88 594 LYS B C 1
ATOM 9901 O O . LYS B 1 594 ? 33.094 5.367 -22.234 1 92.88 594 LYS B O 1
ATOM 9906 N N . GLY B 1 595 ? 31.438 5.531 -20.672 1 91.31 595 GLY B N 1
ATOM 9907 C CA . GLY B 1 595 ? 32.375 6.215 -19.781 1 91.31 595 GLY B CA 1
ATOM 9908 C C . GLY B 1 595 ? 32.812 5.359 -18.609 1 91.31 595 GLY B C 1
ATOM 9909 O O . GLY B 1 595 ? 32.906 4.137 -18.734 1 91.31 595 GLY B O 1
ATOM 9910 N N . SER B 1 596 ? 33.375 5.992 -17.641 1 90.5 596 SER B N 1
ATOM 9911 C CA . SER B 1 596 ? 33.719 5.363 -16.375 1 90.5 596 SER B CA 1
ATOM 9912 C C . SER B 1 596 ? 32.906 5.914 -15.219 1 90.5 596 SER B C 1
ATOM 9914 O O . SER B 1 596 ? 33.406 6.66 -14.375 1 90.5 596 SER B O 1
ATOM 9916 N N . PRO B 1 597 ? 31.672 5.434 -15.266 1 90.38 597 PRO B N 1
ATOM 9917 C CA . PRO B 1 597 ? 30.781 6.016 -14.258 1 90.38 597 PRO B CA 1
ATOM 9918 C C . PRO B 1 597 ? 31.156 5.613 -12.836 1 90.38 597 PRO B C 1
ATOM 9920 O O . PRO B 1 597 ? 31.719 4.535 -12.625 1 90.38 597 PRO B O 1
ATOM 9923 N N . ASP B 1 598 ? 30.797 6.527 -11.906 1 92.62 598 ASP B N 1
ATOM 9924 C CA . ASP B 1 598 ? 30.891 6.242 -10.477 1 92.62 598 ASP B CA 1
ATOM 9925 C C . ASP B 1 598 ? 29.891 5.168 -10.062 1 92.62 598 ASP B C 1
ATOM 9927 O O . ASP B 1 598 ? 28.797 5.074 -10.641 1 92.62 598 ASP B O 1
ATOM 9931 N N . PRO B 1 599 ? 30.312 4.332 -9.078 1 94.06 599 PRO B N 1
ATOM 9932 C CA . PRO B 1 599 ? 29.406 3.27 -8.633 1 94.06 599 PRO B CA 1
ATOM 9933 C C . PRO B 1 599 ? 28.047 3.797 -8.211 1 94.06 599 PRO B C 1
ATOM 9935 O O . PRO B 1 599 ? 27.031 3.131 -8.422 1 94.06 599 PRO B O 1
ATOM 9938 N N . LEU B 1 600 ? 28.016 4.98 -7.664 1 96.44 600 LEU B N 1
ATOM 9939 C CA . LEU B 1 600 ? 26.734 5.527 -7.219 1 96.44 600 LEU B CA 1
ATOM 9940 C C . LEU B 1 600 ? 25.859 5.902 -8.414 1 96.44 600 LEU B C 1
ATOM 9942 O O . LEU B 1 600 ? 24.641 5.785 -8.352 1 96.44 600 LEU B O 1
ATOM 9946 N N . GLN B 1 601 ? 26.469 6.391 -9.492 1 95.56 601 GLN B N 1
ATOM 9947 C CA . GLN B 1 601 ? 25.719 6.699 -10.703 1 95.56 601 GLN B CA 1
ATOM 9948 C C . GLN B 1 601 ? 25.078 5.445 -11.289 1 95.56 601 GLN B C 1
ATOM 9950 O O . GLN B 1 601 ? 23.922 5.477 -11.711 1 95.56 601 GLN B O 1
ATOM 9955 N N . VAL B 1 602 ? 25.859 4.387 -11.266 1 96.5 602 VAL B N 1
ATOM 9956 C CA . VAL B 1 602 ? 25.359 3.115 -11.766 1 96.5 602 VAL B CA 1
ATOM 9957 C C . VAL B 1 602 ? 24.219 2.629 -10.883 1 96.5 602 VAL B C 1
ATOM 9959 O O . VAL B 1 602 ? 23.172 2.197 -11.391 1 96.5 602 VAL B O 1
ATOM 9962 N N . ARG B 1 603 ? 24.422 2.779 -9.586 1 96.94 603 ARG B N 1
ATOM 9963 C CA . ARG B 1 603 ? 23.406 2.342 -8.625 1 96.94 603 ARG B CA 1
ATOM 9964 C C . ARG B 1 603 ? 22.109 3.105 -8.812 1 96.94 603 ARG B C 1
ATOM 9966 O O . ARG B 1 603 ? 21.016 2.521 -8.75 1 96.94 603 ARG B O 1
ATOM 9973 N N . MET B 1 604 ? 22.156 4.355 -9.047 1 96.62 604 MET B N 1
ATOM 9974 C CA . MET B 1 604 ? 20.969 5.184 -9.211 1 96.62 604 MET B CA 1
ATOM 9975 C C . MET B 1 604 ? 20.188 4.77 -10.453 1 96.62 604 MET B C 1
ATOM 9977 O O . MET B 1 604 ? 18.953 4.699 -10.422 1 96.62 604 MET B O 1
ATOM 9981 N N . LEU B 1 605 ? 20.891 4.473 -11.547 1 97.25 605 LEU B N 1
ATOM 9982 C CA . LEU B 1 605 ? 20.234 4.02 -12.766 1 97.25 605 LEU B CA 1
ATOM 9983 C C . LEU B 1 605 ? 19.656 2.627 -12.586 1 97.25 605 LEU B C 1
ATOM 9985 O O . LEU B 1 605 ? 18.516 2.363 -13.008 1 97.25 605 LEU B O 1
ATOM 9989 N N . ASN B 1 606 ? 20.391 1.735 -11.891 1 98.06 606 ASN B N 1
ATOM 9990 C CA . ASN B 1 606 ? 19.906 0.388 -11.625 1 98.06 606 ASN B CA 1
ATOM 9991 C C . ASN B 1 606 ? 18.656 0.411 -10.742 1 98.06 606 ASN B C 1
ATOM 9993 O O . ASN B 1 606 ? 17.766 -0.421 -10.898 1 98.06 606 ASN B O 1
ATOM 9997 N N . ASP B 1 607 ? 18.609 1.376 -9.781 1 97.69 607 ASP B N 1
ATOM 9998 C CA . ASP B 1 607 ? 17.438 1.506 -8.938 1 97.69 607 ASP B CA 1
ATOM 9999 C C . ASP B 1 607 ? 16.203 1.858 -9.766 1 97.69 607 ASP B C 1
ATOM 10001 O O . ASP B 1 607 ? 15.102 1.355 -9.5 1 97.69 607 ASP B O 1
ATOM 10005 N N . GLN B 1 608 ? 16.375 2.75 -10.781 1 97.88 608 GLN B N 1
ATOM 10006 C CA . GLN B 1 608 ? 15.25 3.094 -11.648 1 97.88 608 GLN B CA 1
ATOM 10007 C C . GLN B 1 608 ? 14.758 1.875 -12.422 1 97.88 608 GLN B C 1
ATOM 10009 O O . GLN B 1 608 ? 13.547 1.66 -12.555 1 97.88 608 GLN B O 1
ATOM 10014 N N . LEU B 1 609 ? 15.672 1.032 -12.891 1 98.38 609 LEU B N 1
ATOM 10015 C CA . LEU B 1 609 ? 15.32 -0.181 -13.617 1 98.38 609 LEU B CA 1
ATOM 10016 C C . LEU B 1 609 ? 14.641 -1.187 -12.695 1 98.38 609 LEU B C 1
ATOM 10018 O O . LEU B 1 609 ? 13.562 -1.703 -13.023 1 98.38 609 LEU B O 1
ATOM 10022 N N . MET B 1 610 ? 15.211 -1.405 -11.547 1 97.94 610 MET B N 1
ATOM 10023 C CA . MET B 1 610 ? 14.766 -2.428 -10.602 1 97.94 610 MET B CA 1
ATOM 10024 C C . MET B 1 610 ? 13.398 -2.074 -10.023 1 97.94 610 MET B C 1
ATOM 10026 O O . MET B 1 610 ? 12.539 -2.943 -9.883 1 97.94 610 MET B O 1
ATOM 10030 N N . LEU B 1 611 ? 13.141 -0.793 -9.703 1 97.5 611 LEU B N 1
ATOM 10031 C CA . LEU B 1 611 ? 11.984 -0.406 -8.906 1 97.5 611 LEU B CA 1
ATOM 10032 C C . LEU B 1 611 ? 10.82 -0.005 -9.797 1 97.5 611 LEU B C 1
ATOM 10034 O O . LEU B 1 611 ? 9.734 0.324 -9.305 1 97.5 611 LEU B O 1
ATOM 10038 N N . LEU B 1 612 ? 10.977 -0.056 -11.133 1 97.81 612 LEU B N 1
ATOM 10039 C CA . LEU B 1 612 ? 9.914 0.351 -12.055 1 97.81 612 LEU B CA 1
ATOM 10040 C C . LEU B 1 612 ? 8.648 -0.458 -11.812 1 97.81 612 LEU B C 1
ATOM 10042 O O . LEU B 1 612 ? 7.551 0.104 -11.734 1 97.81 612 LEU B O 1
ATOM 10046 N N . GLU B 1 613 ? 8.82 -1.782 -11.664 1 97.69 613 GLU B N 1
ATOM 10047 C CA . GLU B 1 613 ? 7.66 -2.66 -11.531 1 97.69 613 GLU B CA 1
ATOM 10048 C C . GLU B 1 613 ? 6.785 -2.25 -10.352 1 97.69 613 GLU B C 1
ATOM 10050 O O . GLU B 1 613 ? 5.559 -2.373 -10.406 1 97.69 613 GLU B O 1
ATOM 10055 N N . ARG B 1 614 ? 7.375 -1.709 -9.258 1 97.69 614 ARG B N 1
ATOM 10056 C CA . ARG B 1 614 ? 6.668 -1.304 -8.047 1 97.69 614 ARG B CA 1
ATOM 10057 C C . ARG B 1 614 ? 5.758 -0.111 -8.312 1 97.69 614 ARG B C 1
ATOM 10059 O O . ARG B 1 614 ? 4.762 0.086 -7.613 1 97.69 614 ARG B O 1
ATOM 10066 N N . THR B 1 615 ? 6.027 0.662 -9.367 1 97.94 615 THR B N 1
ATOM 10067 C CA . THR B 1 615 ? 5.262 1.87 -9.656 1 97.94 615 THR B CA 1
ATOM 10068 C C . THR B 1 615 ? 3.871 1.518 -10.18 1 97.94 615 THR B C 1
ATOM 10070 O O . THR B 1 615 ? 2.979 2.369 -10.203 1 97.94 615 THR B O 1
ATOM 10073 N N . PHE B 1 616 ? 3.66 0.288 -10.539 1 98.5 616 PHE B N 1
ATOM 10074 C CA . PHE B 1 616 ? 2.375 -0.136 -11.078 1 98.5 616 PHE B CA 1
ATOM 10075 C C . PHE B 1 616 ? 1.51 -0.764 -9.992 1 98.5 616 PHE B C 1
ATOM 10077 O O . PHE B 1 616 ? 0.421 -1.271 -10.273 1 98.5 616 PHE B O 1
ATOM 10084 N N . LEU B 1 617 ? 1.961 -0.734 -8.719 1 97.69 617 LEU B N 1
ATOM 10085 C CA . LEU B 1 617 ? 1.177 -1.29 -7.621 1 97.69 617 LEU B CA 1
ATOM 10086 C C . LEU B 1 617 ? 0.192 -0.259 -7.078 1 97.69 617 LEU B C 1
ATOM 10088 O O . LEU B 1 617 ? 0.524 0.923 -6.965 1 97.69 617 LEU B O 1
ATOM 10092 N N . ASN B 1 618 ? -1 -0.63 -6.867 1 97.56 618 ASN B N 1
ATOM 10093 C CA . ASN B 1 618 ? -2.033 0.13 -6.172 1 97.56 618 ASN B CA 1
ATOM 10094 C C . ASN B 1 618 ? -2.938 -0.78 -5.344 1 97.56 618 ASN B C 1
ATOM 10096 O O . ASN B 1 618 ? -3.834 -1.43 -5.883 1 97.56 618 ASN B O 1
ATOM 10100 N N . PRO B 1 619 ? -2.715 -0.831 -4.027 1 95.06 619 PRO B N 1
ATOM 10101 C CA . PRO B 1 619 ? -3.482 -1.755 -3.191 1 95.06 619 PRO B CA 1
ATOM 10102 C C . PRO B 1 619 ? -4.969 -1.415 -3.15 1 95.06 619 PRO B C 1
ATOM 10104 O O . PRO B 1 619 ? -5.773 -2.205 -2.65 1 95.06 619 PRO B O 1
ATOM 10107 N N . ARG B 1 620 ? -5.383 -0.313 -3.734 1 95.38 620 ARG B N 1
ATOM 10108 C CA . ARG B 1 620 ? -6.777 0.113 -3.682 1 95.38 620 ARG B CA 1
ATOM 10109 C C . ARG B 1 620 ? -7.465 -0.102 -5.023 1 95.38 620 ARG B C 1
ATOM 10111 O O . ARG B 1 620 ? -8.672 0.124 -5.152 1 95.38 620 ARG B O 1
ATOM 10118 N N . ALA B 1 621 ? -6.758 -0.542 -6.02 1 97.19 621 ALA B N 1
ATOM 10119 C CA . ALA B 1 621 ? -7.301 -0.65 -7.371 1 97.19 621 ALA B CA 1
ATOM 10120 C C . ALA B 1 621 ? -8.336 -1.77 -7.461 1 97.19 621 ALA B C 1
ATOM 10122 O O . ALA B 1 621 ? -9.32 -1.652 -8.188 1 97.19 621 ALA B O 1
ATOM 10123 N N . PHE B 1 622 ? -8.055 -2.852 -6.711 1 96.31 622 PHE B N 1
ATOM 10124 C CA . PHE B 1 622 ? -8.898 -4.039 -6.781 1 96.31 622 PHE B CA 1
ATOM 10125 C C . PHE B 1 622 ? -9.242 -4.539 -5.383 1 96.31 622 PHE B C 1
ATOM 10127 O O . PHE B 1 622 ? -8.805 -5.613 -4.977 1 96.31 622 PHE B O 1
ATOM 10134 N N . PRO B 1 623 ? -10.109 -3.865 -4.688 1 91 623 PRO B N 1
ATOM 10135 C CA . PRO B 1 623 ? -10.367 -4.188 -3.281 1 91 623 PRO B CA 1
ATOM 10136 C C . PRO B 1 623 ? -10.953 -5.586 -3.098 1 91 623 PRO B C 1
ATOM 10138 O O . PRO B 1 623 ? -10.812 -6.184 -2.027 1 91 623 PRO B O 1
ATOM 10141 N N . GLU B 1 624 ? -11.508 -6.148 -4.125 1 91.31 624 GLU B N 1
ATOM 10142 C CA . GLU B 1 624 ? -12.148 -7.453 -4.004 1 91.31 624 GLU B CA 1
ATOM 10143 C C . GLU B 1 624 ? -11.18 -8.586 -4.34 1 91.31 624 GLU B C 1
ATOM 10145 O O . GLU B 1 624 ? -11.5 -9.758 -4.168 1 91.31 624 GLU B O 1
ATOM 10150 N N . GLU B 1 625 ? -10.031 -8.234 -4.848 1 93.62 625 GLU B N 1
ATOM 10151 C CA . GLU B 1 625 ? -9.047 -9.227 -5.266 1 93.62 625 GLU B CA 1
ATOM 10152 C C . GLU B 1 625 ? -7.902 -9.32 -4.266 1 93.62 625 GLU B C 1
ATOM 10154 O O . GLU B 1 625 ? -7.117 -8.383 -4.121 1 93.62 625 GLU B O 1
ATOM 10159 N N . ARG B 1 626 ? -7.781 -10.461 -3.666 1 94.56 626 ARG B N 1
ATOM 10160 C CA . ARG B 1 626 ? -6.727 -10.656 -2.68 1 94.56 626 ARG B CA 1
ATOM 10161 C C . ARG B 1 626 ? -5.352 -10.68 -3.344 1 94.56 626 ARG B C 1
ATOM 10163 O O . ARG B 1 626 ? -5.137 -11.422 -4.305 1 94.56 626 ARG B O 1
ATOM 10170 N N . TYR B 1 627 ? -4.414 -9.844 -2.904 1 96.25 627 TYR B N 1
ATOM 10171 C CA . TYR B 1 627 ? -2.992 -9.789 -3.236 1 96.25 627 TYR B CA 1
ATOM 10172 C C . TYR B 1 627 ? -2.771 -9.125 -4.59 1 96.25 627 TYR B C 1
ATOM 10174 O O . TYR B 1 627 ? -1.657 -8.703 -4.906 1 96.25 627 TYR B O 1
ATOM 10182 N N . TYR B 1 628 ? -3.814 -9 -5.465 1 97 628 TYR B N 1
ATOM 10183 C CA . TYR B 1 628 ? -3.652 -8.359 -6.762 1 97 628 TYR B CA 1
ATOM 10184 C C . TYR B 1 628 ? -3.619 -6.84 -6.621 1 97 628 TYR B C 1
ATOM 10186 O O . TYR B 1 628 ? -4.648 -6.215 -6.363 1 97 628 TYR B O 1
ATOM 10194 N N . SER B 1 629 ? -2.488 -6.293 -6.758 1 96.75 629 SER B N 1
ATOM 10195 C CA . SER B 1 629 ? -2.336 -4.848 -6.652 1 96.75 629 SER B CA 1
ATOM 10196 C C . SER B 1 629 ? -1.692 -4.262 -7.906 1 96.75 629 SER B C 1
ATOM 10198 O O . SER B 1 629 ? -1.611 -3.043 -8.055 1 96.75 629 SER B O 1
ATOM 10200 N N . HIS B 1 630 ? -1.191 -5.086 -8.844 1 98.06 630 HIS B N 1
ATOM 10201 C CA . HIS B 1 630 ? -0.525 -4.645 -10.062 1 98.06 630 HIS B CA 1
ATOM 10202 C C . HIS B 1 630 ? -1.538 -4.23 -11.125 1 98.06 630 HIS B C 1
ATOM 10204 O O . HIS B 1 630 ? -2.254 -5.074 -11.672 1 98.06 630 HIS B O 1
ATOM 10210 N N . VAL B 1 631 ? -1.612 -3.047 -11.555 1 98.19 631 VAL B N 1
ATOM 10211 C CA . VAL B 1 631 ? -2.738 -2.512 -12.312 1 98.19 631 VAL B CA 1
ATOM 10212 C C . VAL B 1 631 ? -2.623 -2.934 -13.773 1 98.19 631 VAL B C 1
ATOM 10214 O O . VAL B 1 631 ? -3.59 -2.84 -14.531 1 98.19 631 VAL B O 1
ATOM 10217 N N . LEU B 1 632 ? -1.386 -3.434 -14.203 1 98.06 632 LEU B N 1
ATOM 10218 C CA . LEU B 1 632 ? -1.214 -3.885 -15.578 1 98.06 632 LEU B CA 1
ATOM 10219 C C . LEU B 1 632 ? -1.469 -5.383 -15.695 1 98.06 632 LEU B C 1
ATOM 10221 O O . LEU B 1 632 ? -1.701 -5.895 -16.797 1 98.06 632 LEU B O 1
ATOM 10225 N N . TRP B 1 633 ? -1.366 -6.094 -14.523 1 97 633 TRP B N 1
ATOM 10226 C CA . TRP B 1 633 ? -1.322 -7.547 -14.656 1 97 633 TRP B CA 1
ATOM 10227 C C . TRP B 1 633 ? -2.369 -8.211 -13.773 1 97 633 TRP B C 1
ATOM 10229 O O . TRP B 1 633 ? -2.396 -9.438 -13.641 1 97 633 TRP B O 1
ATOM 10239 N N . ALA B 1 634 ? -3.277 -7.488 -13.219 1 95.5 634 ALA B N 1
ATOM 10240 C CA . ALA B 1 634 ? -4.348 -8.078 -12.422 1 95.5 634 ALA B CA 1
ATOM 10241 C C . ALA B 1 634 ? -5.25 -8.961 -13.273 1 95.5 634 ALA B C 1
ATOM 10243 O O . ALA B 1 634 ? -5.109 -9.008 -14.5 1 95.5 634 ALA B O 1
ATOM 10244 N N . THR B 1 635 ? -6.102 -9.703 -12.656 1 92.19 635 THR B N 1
ATOM 10245 C CA . THR B 1 635 ? -6.988 -10.625 -13.352 1 92.19 635 THR B CA 1
ATOM 10246 C C . THR B 1 635 ? -7.973 -9.867 -14.234 1 92.19 635 THR B C 1
ATOM 10248 O O . THR B 1 635 ? -8.547 -8.859 -13.812 1 92.19 635 THR B O 1
ATOM 10251 N N . ARG B 1 636 ? -8.133 -10.273 -15.398 1 92.69 636 ARG B N 1
ATOM 10252 C CA . ARG B 1 636 ? -9.07 -9.672 -16.344 1 92.69 636 ARG B CA 1
ATOM 10253 C C . ARG B 1 636 ? -10.266 -10.586 -16.578 1 92.69 636 ARG B C 1
ATOM 10255 O O . ARG B 1 636 ? -10.102 -11.742 -16.969 1 92.69 636 ARG B O 1
ATOM 10262 N N . THR B 1 637 ? -11.398 -10.203 -16.328 1 89.69 637 THR B N 1
ATOM 10263 C CA . THR B 1 637 ? -12.633 -10.945 -16.609 1 89.69 637 THR B CA 1
ATOM 10264 C C . THR B 1 637 ? -13.336 -10.383 -17.828 1 89.69 637 THR B C 1
ATOM 10266 O O . THR B 1 637 ? -14.172 -11.055 -18.438 1 89.69 637 THR B O 1
ATOM 10269 N N . GLY B 1 638 ? -12.953 -9.164 -18.219 1 92.12 638 GLY B N 1
ATOM 10270 C CA . GLY B 1 638 ? -13.516 -8.57 -19.422 1 92.12 638 GLY B CA 1
ATOM 10271 C C . GLY B 1 638 ? -12.969 -9.172 -20.703 1 92.12 638 GLY B C 1
ATOM 10272 O O . GLY B 1 638 ? -11.883 -9.758 -20.688 1 92.12 638 GLY B O 1
ATOM 10273 N N . SER B 1 639 ? -13.648 -9.008 -21.766 1 92.5 639 SER B N 1
ATOM 10274 C CA . SER B 1 639 ? -13.297 -9.656 -23.031 1 92.5 639 SER B CA 1
ATOM 10275 C C . SER B 1 639 ? -12.227 -8.875 -23.781 1 92.5 639 SER B C 1
ATOM 10277 O O . SER B 1 639 ? -11.508 -9.438 -24.609 1 92.5 639 SER B O 1
ATOM 10279 N N . VAL B 1 640 ? -12.148 -7.582 -23.5 1 96.5 640 VAL B N 1
ATOM 10280 C CA . VAL B 1 640 ? -11.195 -6.754 -24.234 1 96.5 640 VAL B CA 1
ATOM 10281 C C . VAL B 1 640 ? -9.805 -6.879 -23.609 1 96.5 640 VAL B C 1
ATOM 10283 O O . VAL B 1 640 ? -9.641 -6.688 -22.406 1 96.5 640 VAL B O 1
ATOM 10286 N N . ALA B 1 641 ? -8.82 -7.223 -24.391 1 96.12 641 ALA B N 1
ATOM 10287 C CA . ALA B 1 641 ? -7.457 -7.453 -23.906 1 96.12 641 ALA B CA 1
ATOM 10288 C C . ALA B 1 641 ? -6.715 -6.133 -23.719 1 96.12 641 ALA B C 1
ATOM 10290 O O . ALA B 1 641 ? -5.746 -5.852 -24.438 1 96.12 641 ALA B O 1
ATOM 10291 N N . THR B 1 642 ? -7.148 -5.328 -22.812 1 98.12 642 THR B N 1
ATOM 10292 C CA . THR B 1 642 ? -6.555 -4.051 -22.438 1 98.12 642 THR B CA 1
ATOM 10293 C C . THR B 1 642 ? -6.246 -4.02 -20.938 1 98.12 642 THR B C 1
ATOM 10295 O O . THR B 1 642 ? -5.984 -5.062 -20.344 1 98.12 642 THR B O 1
ATOM 10298 N N . PHE B 1 643 ? -6.086 -2.861 -20.359 1 98.44 643 PHE B N 1
ATOM 10299 C CA . PHE B 1 643 ? -5.855 -2.748 -18.922 1 98.44 643 PHE B CA 1
ATOM 10300 C C . PHE B 1 643 ? -6.957 -3.449 -18.141 1 98.44 643 PHE B C 1
ATOM 10302 O O . PHE B 1 643 ? -8.141 -3.117 -18.297 1 98.44 643 PHE B O 1
ATOM 10309 N N . PRO B 1 644 ? -6.539 -4.375 -17.266 1 97.88 644 PRO B N 1
ATOM 10310 C CA . PRO B 1 644 ? -7.527 -5.258 -16.656 1 97.88 644 PRO B CA 1
ATOM 10311 C C . PRO B 1 644 ? -8.617 -4.492 -15.906 1 97.88 644 PRO B C 1
ATOM 10313 O O . PRO B 1 644 ? -9.805 -4.812 -16.031 1 97.88 644 PRO B O 1
ATOM 10316 N N . GLY B 1 645 ? -8.227 -3.494 -15.102 1 98.25 645 GLY B N 1
ATOM 10317 C CA . GLY B 1 645 ? -9.219 -2.717 -14.383 1 98.25 645 GLY B CA 1
ATOM 10318 C C . GLY B 1 645 ? -10.234 -2.049 -15.289 1 98.25 645 GLY B C 1
ATOM 10319 O O . GLY B 1 645 ? -11.438 -2.076 -15.016 1 98.25 645 GLY B O 1
ATOM 10320 N N . LEU B 1 646 ? -9.742 -1.416 -16.359 1 98.56 646 LEU B N 1
ATOM 10321 C CA . LEU B 1 646 ? -10.609 -0.749 -17.328 1 98.56 646 LEU B CA 1
ATOM 10322 C C . LEU B 1 646 ? -11.516 -1.755 -18.031 1 98.56 646 LEU B C 1
ATOM 10324 O O . LEU B 1 646 ? -12.719 -1.521 -18.188 1 98.56 646 LEU B O 1
ATOM 10328 N N . SER B 1 647 ? -10.93 -2.881 -18.469 1 98.31 647 SER B N 1
ATOM 10329 C CA . SER B 1 647 ? -11.68 -3.934 -19.141 1 98.31 647 SER B CA 1
ATOM 10330 C C . SER B 1 647 ? -12.797 -4.469 -18.25 1 98.31 647 SER B C 1
ATOM 10332 O O . SER B 1 647 ? -13.945 -4.582 -18.688 1 98.31 647 SER B O 1
ATOM 10334 N N . ASN B 1 648 ? -12.484 -4.832 -17.031 1 97.5 648 ASN B N 1
ATOM 10335 C CA . ASN B 1 648 ? -13.453 -5.383 -16.094 1 97.5 648 ASN B CA 1
ATOM 10336 C C . ASN B 1 648 ? -14.562 -4.383 -15.781 1 97.5 648 ASN B C 1
ATOM 10338 O O . ASN B 1 648 ? -15.742 -4.742 -15.758 1 97.5 648 ASN B O 1
ATOM 10342 N N . ALA B 1 649 ? -14.172 -3.135 -15.5 1 97.88 649 ALA B N 1
ATOM 10343 C CA . ALA B 1 649 ? -15.148 -2.105 -15.164 1 97.88 649 ALA B CA 1
ATOM 10344 C C . ALA B 1 649 ? -16.109 -1.865 -16.328 1 97.88 649 ALA B C 1
ATOM 10346 O O . ALA B 1 649 ? -17.328 -1.729 -16.109 1 97.88 649 ALA B O 1
ATOM 10347 N N . CYS B 1 650 ? -15.602 -1.794 -17.547 1 98 650 CYS B N 1
ATOM 10348 C CA . CYS B 1 650 ? -16.453 -1.59 -18.719 1 98 650 CYS B CA 1
ATOM 10349 C C . CYS B 1 650 ? -17.422 -2.748 -18.891 1 98 650 CYS B C 1
ATOM 10351 O O . CYS B 1 650 ? -18.594 -2.539 -19.234 1 98 650 CYS B O 1
ATOM 10353 N N . SER B 1 651 ? -16.906 -3.943 -18.719 1 96.31 651 SER B N 1
ATOM 10354 C CA . SER B 1 651 ? -17.75 -5.121 -18.828 1 96.31 651 SER B CA 1
ATOM 10355 C C . SER B 1 651 ? -18.922 -5.051 -17.844 1 96.31 651 SER B C 1
ATOM 10357 O O . SER B 1 651 ? -20.047 -5.414 -18.188 1 96.31 651 SER B O 1
ATOM 10359 N N . ARG B 1 652 ? -18.719 -4.586 -16.656 1 95.12 652 ARG B N 1
ATOM 10360 C CA . ARG B 1 652 ? -19.75 -4.48 -15.633 1 95.12 652 ARG B CA 1
ATOM 10361 C C . ARG B 1 652 ? -20.688 -3.316 -15.93 1 95.12 652 ARG B C 1
ATOM 10363 O O . ARG B 1 652 ? -21.891 -3.381 -15.617 1 95.12 652 ARG B O 1
ATOM 10370 N N . ALA B 1 653 ? -20.172 -2.254 -16.531 1 97.19 653 ALA B N 1
ATOM 10371 C CA . ALA B 1 653 ? -20.922 -1.014 -16.719 1 97.19 653 ALA B CA 1
ATOM 10372 C C . ALA B 1 653 ? -21.812 -1.075 -17.953 1 97.19 653 ALA B C 1
ATOM 10374 O O . ALA B 1 653 ? -22.828 -0.387 -18.047 1 97.19 653 ALA B O 1
ATOM 10375 N N . ARG B 1 654 ? -21.469 -1.848 -18.938 1 93.44 654 ARG B N 1
ATOM 10376 C CA . ARG B 1 654 ? -22.047 -1.854 -20.281 1 93.44 654 ARG B CA 1
ATOM 10377 C C . ARG B 1 654 ? -23.562 -1.894 -20.219 1 93.44 654 ARG B C 1
ATOM 10379 O O . ARG B 1 654 ? -24.234 -1.236 -21.016 1 93.44 654 ARG B O 1
ATOM 10386 N N . ASP B 1 655 ? -24.203 -2.484 -19.266 1 88.25 655 ASP B N 1
ATOM 10387 C CA . ASP B 1 655 ? -25.656 -2.633 -19.266 1 88.25 655 ASP B CA 1
ATOM 10388 C C . ASP B 1 655 ? -26.297 -1.776 -18.156 1 88.25 655 ASP B C 1
ATOM 10390 O O . ASP B 1 655 ? -27.438 -2.014 -17.766 1 88.25 655 ASP B O 1
ATOM 10394 N N . THR B 1 656 ? -25.531 -0.849 -17.672 1 94.5 656 THR B N 1
ATOM 10395 C CA . THR B 1 656 ? -26.078 0.028 -16.641 1 94.5 656 THR B CA 1
ATOM 10396 C C . THR B 1 656 ? -26.297 1.438 -17.172 1 94.5 656 THR B C 1
ATOM 10398 O O . THR B 1 656 ? -25.859 1.753 -18.281 1 94.5 656 THR B O 1
ATOM 10401 N N . ALA B 1 657 ? -27.078 2.266 -16.5 1 92.19 657 ALA B N 1
ATOM 10402 C CA . ALA B 1 657 ? -27.406 3.623 -16.922 1 92.19 657 ALA B CA 1
ATOM 10403 C C . ALA B 1 657 ? -26.172 4.531 -16.844 1 92.19 657 ALA B C 1
ATOM 10405 O O . ALA B 1 657 ? -25.281 4.312 -16.031 1 92.19 657 ALA B O 1
ATOM 10406 N N . SER B 1 658 ? -26.172 5.5 -17.734 1 88 658 SER B N 1
ATOM 10407 C CA . SER B 1 658 ? -25.125 6.5 -17.656 1 88 658 SER B CA 1
ATOM 10408 C C . SER B 1 658 ? -25.094 7.18 -16.297 1 88 658 SER B C 1
ATOM 10410 O O . SER B 1 658 ? -26.141 7.484 -15.727 1 88 658 SER B O 1
ATOM 10412 N N . GLY B 1 659 ? -24.016 7.414 -15.812 1 86.94 659 GLY B N 1
ATOM 10413 C CA . GLY B 1 659 ? -23.875 8.094 -14.531 1 86.94 659 GLY B CA 1
ATOM 10414 C C . GLY B 1 659 ? -23.984 7.16 -13.344 1 86.94 659 GLY B C 1
ATOM 10415 O O . GLY B 1 659 ? -23.875 7.59 -12.195 1 86.94 659 GLY B O 1
ATOM 10416 N N . SER B 1 660 ? -24.172 5.914 -13.641 1 92.38 660 SER B N 1
ATOM 10417 C CA . SER B 1 660 ? -24.25 4.918 -12.578 1 92.38 660 SER B CA 1
ATOM 10418 C C . SER B 1 660 ? -22.906 4.75 -11.875 1 92.38 660 SER B C 1
ATOM 10420 O O . SER B 1 660 ? -21.891 5.262 -12.344 1 92.38 660 SER B O 1
ATOM 10422 N N . GLU B 1 661 ? -22.969 4.07 -10.727 1 94.31 661 GLU B N 1
ATOM 10423 C CA . GLU B 1 661 ? -21.75 3.758 -9.977 1 94.31 661 GLU B CA 1
ATOM 10424 C C . GLU B 1 661 ? -20.797 2.9 -10.805 1 94.31 661 GLU B C 1
ATOM 10426 O O . GLU B 1 661 ? -19.578 3.01 -10.672 1 94.31 661 GLU B O 1
ATOM 10431 N N . ALA B 1 662 ? -21.344 2.094 -11.633 1 96.94 662 ALA B N 1
ATOM 10432 C CA . ALA B 1 662 ? -20.531 1.234 -12.484 1 96.94 662 ALA B CA 1
ATOM 10433 C C . ALA B 1 662 ? -19.688 2.061 -13.453 1 96.94 662 ALA B C 1
ATOM 10435 O O . ALA B 1 662 ? -18.531 1.75 -13.703 1 96.94 662 ALA B O 1
ATOM 10436 N N . TRP B 1 663 ? -20.297 3.049 -14.031 1 96.94 663 TRP B N 1
ATOM 10437 C CA . TRP B 1 663 ? -19.562 3.9 -14.961 1 96.94 663 TRP B CA 1
ATOM 10438 C C . TRP B 1 663 ? -18.578 4.797 -14.211 1 96.94 663 TRP B C 1
ATOM 10440 O O . TRP B 1 663 ? -17.531 5.148 -14.742 1 96.94 663 TRP B O 1
ATOM 10450 N N . ALA B 1 664 ? -18.906 5.18 -12.93 1 96.75 664 ALA B N 1
ATOM 10451 C CA . ALA B 1 664 ? -17.938 5.867 -12.078 1 96.75 664 ALA B CA 1
ATOM 10452 C C . ALA B 1 664 ? -16.688 5.012 -11.867 1 96.75 664 ALA B C 1
ATOM 10454 O O . ALA B 1 664 ? -15.562 5.527 -11.867 1 96.75 664 ALA B O 1
ATOM 10455 N N . GLU B 1 665 ? -16.938 3.736 -11.703 1 97.56 665 GLU B N 1
ATOM 10456 C CA . GLU B 1 665 ? -15.828 2.816 -11.523 1 97.56 665 GLU B CA 1
ATOM 10457 C C . GLU B 1 665 ? -14.953 2.752 -12.773 1 97.56 665 GLU B C 1
ATOM 10459 O O . GLU B 1 665 ? -13.734 2.594 -12.68 1 97.56 665 GLU B O 1
ATOM 10464 N N . VAL B 1 666 ? -15.523 2.826 -13.977 1 98.31 666 VAL B N 1
ATOM 10465 C CA . VAL B 1 666 ? -14.766 2.865 -15.219 1 98.31 666 VAL B CA 1
ATOM 10466 C C . VAL B 1 666 ? -13.82 4.066 -15.211 1 98.31 666 VAL B C 1
ATOM 10468 O O . VAL B 1 666 ? -12.633 3.93 -15.508 1 98.31 666 VAL B O 1
ATOM 10471 N N . GLN B 1 667 ? -14.336 5.219 -14.836 1 97.88 667 GLN B N 1
ATOM 10472 C CA . GLN B 1 667 ? -13.516 6.43 -14.773 1 97.88 667 GLN B CA 1
ATOM 10473 C C . GLN B 1 667 ? -12.422 6.297 -13.719 1 97.88 667 GLN B C 1
ATOM 10475 O O . GLN B 1 667 ? -11.289 6.746 -13.93 1 97.88 667 GLN B O 1
ATOM 10480 N N . ARG B 1 668 ? -12.797 5.738 -12.602 1 98.25 668 ARG B N 1
ATOM 10481 C CA . ARG B 1 668 ? -11.828 5.543 -11.531 1 98.25 668 ARG B CA 1
ATOM 10482 C C . ARG B 1 668 ? -10.68 4.652 -11.992 1 98.25 668 ARG B C 1
ATOM 10484 O O . ARG B 1 668 ? -9.508 4.973 -11.766 1 98.25 668 ARG B O 1
ATOM 10491 N N . GLN B 1 669 ? -10.984 3.541 -12.641 1 98.56 669 GLN B N 1
ATOM 10492 C CA . GLN B 1 669 ? -9.969 2.607 -13.109 1 98.56 669 GLN B CA 1
ATOM 10493 C C . GLN B 1 669 ? -9.078 3.254 -14.164 1 98.56 669 GLN B C 1
ATOM 10495 O O . GLN B 1 669 ? -7.871 3.016 -14.203 1 98.56 669 GLN B O 1
ATOM 10500 N N . LEU B 1 670 ? -9.68 4.008 -15.047 1 98.62 670 LEU B N 1
ATOM 10501 C CA . LEU B 1 670 ? -8.906 4.742 -16.031 1 98.62 670 LEU B CA 1
ATOM 10502 C C . LEU B 1 670 ? -7.93 5.699 -15.359 1 98.62 670 LEU B C 1
ATOM 10504 O O . LEU B 1 670 ? -6.754 5.762 -15.734 1 98.62 670 LEU B O 1
ATOM 10508 N N . SER B 1 671 ? -8.383 6.422 -14.359 1 98.69 671 SER B N 1
ATOM 10509 C CA . SER B 1 671 ? -7.543 7.363 -13.633 1 98.69 671 SER B CA 1
ATOM 10510 C C . SER B 1 671 ? -6.41 6.648 -12.906 1 98.69 671 SER B C 1
ATOM 10512 O O . SER B 1 671 ? -5.289 7.156 -12.844 1 98.69 671 SER B O 1
ATOM 10514 N N . ILE B 1 672 ? -6.703 5.496 -12.367 1 98.56 672 ILE B N 1
ATOM 10515 C CA . ILE B 1 672 ? -5.699 4.703 -11.664 1 98.56 672 ILE B CA 1
ATOM 10516 C C . ILE B 1 672 ? -4.574 4.328 -12.625 1 98.56 672 ILE B C 1
ATOM 10518 O O . ILE B 1 672 ? -3.393 4.488 -12.297 1 98.56 672 ILE B O 1
ATOM 10522 N N . VAL B 1 673 ? -4.91 3.879 -13.805 1 98.5 673 VAL B N 1
ATOM 10523 C CA . VAL B 1 673 ? -3.908 3.473 -14.789 1 98.5 673 VAL B CA 1
ATOM 10524 C C . VAL B 1 673 ? -3.104 4.688 -15.242 1 98.5 673 VAL B C 1
ATOM 10526 O O . VAL B 1 673 ? -1.878 4.621 -15.359 1 98.5 673 VAL B O 1
ATOM 10529 N N . VAL B 1 674 ? -3.793 5.773 -15.523 1 98.56 674 VAL B N 1
ATOM 10530 C CA . VAL B 1 674 ? -3.127 6.996 -15.961 1 98.56 674 VAL B CA 1
ATOM 10531 C C . VAL B 1 674 ? -2.125 7.445 -14.906 1 98.56 674 VAL B C 1
ATOM 10533 O O . VAL B 1 674 ? -0.973 7.754 -15.219 1 98.56 674 VAL B O 1
ATOM 10536 N N . THR B 1 675 ? -2.555 7.453 -13.656 1 98.25 675 THR B N 1
ATOM 10537 C CA . THR B 1 675 ? -1.691 7.879 -12.562 1 98.25 675 THR B CA 1
ATOM 10538 C C . THR B 1 675 ? -0.494 6.941 -12.422 1 98.25 675 THR B C 1
ATOM 10540 O O . THR B 1 675 ? 0.625 7.387 -12.164 1 98.25 675 THR B O 1
ATOM 10543 N N . ALA B 1 676 ? -0.712 5.645 -12.578 1 98.38 676 ALA B N 1
ATOM 10544 C CA . ALA B 1 676 ? 0.375 4.672 -12.5 1 98.38 676 ALA B CA 1
ATOM 10545 C C . ALA B 1 676 ? 1.409 4.918 -13.594 1 98.38 676 ALA B C 1
ATOM 10547 O O . ALA B 1 676 ? 2.615 4.875 -13.344 1 98.38 676 ALA B O 1
ATOM 10548 N N . LEU B 1 677 ? 0.971 5.18 -14.805 1 98.56 677 LEU B N 1
ATOM 10549 C CA . LEU B 1 677 ? 1.868 5.414 -15.93 1 98.56 677 LEU B CA 1
ATOM 10550 C C . LEU B 1 677 ? 2.635 6.723 -15.75 1 98.56 677 LEU B C 1
ATOM 10552 O O . LEU B 1 677 ? 3.826 6.793 -16.062 1 98.56 677 LEU B O 1
ATOM 10556 N N . GLU B 1 678 ? 1.927 7.738 -15.258 1 97.69 678 GLU B N 1
ATOM 10557 C CA . GLU B 1 678 ? 2.598 9.008 -14.984 1 97.69 678 GLU B CA 1
ATOM 10558 C C . GLU B 1 678 ? 3.662 8.844 -13.906 1 97.69 678 GLU B C 1
ATOM 10560 O O . GLU B 1 678 ? 4.746 9.43 -14.008 1 97.69 678 GLU B O 1
ATOM 10565 N N . GLY B 1 679 ? 3.322 8.055 -12.859 1 96.81 679 GLY B N 1
ATOM 10566 C CA . GLY B 1 679 ? 4.301 7.762 -11.828 1 96.81 679 GLY B CA 1
ATOM 10567 C C . GLY B 1 679 ? 5.508 7.004 -12.344 1 96.81 679 GLY B C 1
ATOM 10568 O O . GLY B 1 679 ? 6.641 7.285 -11.953 1 96.81 679 GLY B O 1
ATOM 10569 N N . ALA B 1 680 ? 5.25 6.031 -13.203 1 98.31 680 ALA B N 1
ATOM 10570 C CA . ALA B 1 680 ? 6.332 5.27 -13.82 1 98.31 680 ALA B CA 1
ATOM 10571 C C . ALA B 1 680 ? 7.234 6.176 -14.664 1 98.31 680 ALA B C 1
ATOM 10573 O O . ALA B 1 680 ? 8.461 6.082 -14.586 1 98.31 680 ALA B O 1
ATOM 10574 N N . ALA B 1 681 ? 6.613 7.039 -15.477 1 97.81 681 ALA B N 1
ATOM 10575 C CA . ALA B 1 681 ? 7.375 7.988 -16.281 1 97.81 681 ALA B CA 1
ATOM 10576 C C . ALA B 1 681 ? 8.234 8.891 -15.406 1 97.81 681 ALA B C 1
ATOM 10578 O O . ALA B 1 681 ? 9.414 9.125 -15.703 1 97.81 681 ALA B O 1
ATOM 10579 N N . ALA B 1 682 ? 7.68 9.367 -14.328 1 96.25 682 ALA B N 1
ATOM 10580 C CA . ALA B 1 682 ? 8.406 10.234 -13.398 1 96.25 682 ALA B CA 1
ATOM 10581 C C . ALA B 1 682 ? 9.609 9.508 -12.805 1 96.25 682 ALA B C 1
ATOM 10583 O O . ALA B 1 682 ? 10.672 10.109 -12.617 1 96.25 682 ALA B O 1
ATOM 10584 N N . THR B 1 683 ? 9.461 8.25 -12.5 1 96.19 683 THR B N 1
ATOM 10585 C CA . THR B 1 683 ? 10.516 7.434 -11.922 1 96.19 683 THR B CA 1
ATOM 10586 C C . THR B 1 683 ? 11.688 7.289 -12.883 1 96.19 683 THR B C 1
ATOM 10588 O O . THR B 1 683 ? 12.836 7.176 -12.461 1 96.19 683 THR B O 1
ATOM 10591 N N . LEU B 1 684 ? 11.438 7.371 -14.18 1 97.69 684 LEU B N 1
ATOM 10592 C CA . LEU B 1 684 ? 12.445 7.09 -15.195 1 97.69 684 LEU B CA 1
ATOM 10593 C C . LEU B 1 684 ? 13.18 8.367 -15.602 1 97.69 684 LEU B C 1
ATOM 10595 O O . LEU B 1 684 ? 14.234 8.305 -16.25 1 97.69 684 LEU B O 1
ATOM 10599 N N . ARG B 1 685 ? 12.695 9.539 -15.18 1 96.5 685 ARG B N 1
ATOM 10600 C CA . ARG B 1 685 ? 13.359 10.805 -15.461 1 96.5 685 ARG B CA 1
ATOM 10601 C C . ARG B 1 685 ? 14.711 10.883 -14.75 1 96.5 685 ARG B C 1
ATOM 10603 O O . ARG B 1 685 ? 14.969 10.133 -13.805 1 96.5 685 ARG B O 1
ATOM 10610 N N . PRO B 1 686 ? 15.531 11.828 -15.305 1 94.81 686 PRO B N 1
ATOM 10611 C CA . PRO B 1 686 ? 16.797 12.016 -14.578 1 94.81 686 PRO B CA 1
ATOM 10612 C C . PRO B 1 686 ? 16.578 12.273 -13.094 1 94.81 686 PRO B C 1
ATOM 10614 O O . PRO B 1 686 ? 15.711 13.055 -12.711 1 94.81 686 PRO B O 1
ATOM 10617 N N . VAL B 1 687 ? 17.344 11.633 -12.219 1 92.06 687 VAL B N 1
ATOM 10618 C CA . VAL B 1 687 ? 17.141 11.602 -10.773 1 92.06 687 VAL B CA 1
ATOM 10619 C C . VAL B 1 687 ? 17.328 13 -10.195 1 92.06 687 VAL B C 1
ATOM 10621 O O . VAL B 1 687 ? 16.844 13.305 -9.109 1 92.06 687 VAL B O 1
ATOM 10624 N N . ALA B 1 688 ? 18.031 13.883 -10.922 1 88.69 688 ALA B N 1
ATOM 10625 C CA . ALA B 1 688 ? 18.266 15.25 -10.469 1 88.69 688 ALA B CA 1
ATOM 10626 C C . ALA B 1 688 ? 17.047 16.141 -10.719 1 88.69 688 ALA B C 1
ATOM 10628 O O . ALA B 1 688 ? 16.969 17.25 -10.203 1 88.69 688 ALA B O 1
ATOM 10629 N N . ASP B 1 689 ? 16.125 15.562 -11.438 1 84.88 689 ASP B N 1
ATOM 10630 C CA . ASP B 1 689 ? 14.914 16.297 -11.766 1 84.88 689 ASP B CA 1
ATOM 10631 C C . ASP B 1 689 ? 13.727 15.828 -10.922 1 84.88 689 ASP B C 1
ATOM 10633 O O . ASP B 1 689 ? 13.688 14.672 -10.5 1 84.88 689 ASP B O 1
ATOM 10637 N N . LEU B 1 690 ? 12.977 16.875 -10.531 1 78.31 690 LEU B N 1
ATOM 10638 C CA . LEU B 1 690 ? 11.758 16.469 -9.844 1 78.31 690 LEU B CA 1
ATOM 10639 C C . LEU B 1 690 ? 10.758 15.859 -10.812 1 78.31 690 LEU B C 1
ATOM 10641 O O . LEU B 1 690 ? 10.547 16.375 -11.914 1 78.31 690 LEU B O 1
#

Secondary structure (DSSP, 8-state):
------SHHHHHHHTSS---TTSHHHHHHHHHHHHHHT-TTT--SEEEEEEEEEEEEEE-SSS--EEEEE-TTS-EEEE--SS---SSSGGG-TT-PPP-EETPPPB--EE-EEE-TT--HHHHHHHHHTT---TTPEEEEESSSS-HHHHHHHHHHTT--EEEEE--HHHHSTT--SGGGSTTSSSSPPTT----EE--SSSS-TT-TTS--STTS----GGG--SS-SS-EEE--HHHHHHHHTTB-BSBPPGGG--SSSS--B-BSSB-TTSSS-TT-EEEEEB-EEEEEEEEEEEEEEEPPSSEEEEEEEEEEE---SSS-TTTTHHHHHHHHHHHHHHHHHHHHTS---SEEEEEEEESSGGGTSHHHHHHHHHTHHHHHHHEEEEEE-S-SBS-SSEEEEEE-GGGHHHHHHHHHTSBPSSSSS-BHHHHHHHHSEEEETTTEEEE--BPP-SSSTHHIIIIIS---EEEEEEE--TTT---SS-TTTTSTT--HHHIIIII-GGGHHHHHHHHHHHHHHHHHHH-SS----GGGHHHHHHHHHHHHHHHTHHHHHHTT--SHHHHHHHHHHHHHHHHHHHHHHHHHTS---HHHHHHHHHHHHHGGGGGB-TTS-TTSSS--BTTTS---SSS-S-HHHHHHHHHHTTS-TT-HHHHHHHHHHHHHHHHHHHHHHHHS-TT--/------SHHHHHHHTSS---TTSHHHHHHHHHHHHHHT-TTT--SEEEEEEEEEEEEEE-SSS--EEEEE-TTS-EEEE--SS---SSSGGG-TT-PPP-EETPPPB--EE-EEE-TT--HHHHHHHHHTT---TTPEEEEESSSS-HHHHHHHHHHTT--EEEEE--HHHHSTT--SGGGSTTSSSSPPTT----EE--SSSS-TT-TTS--STTS----GGG---S-SS-EEE--HHHHHHHHTTB-BSBPPGGG--SSSS--B-BSSB-TTSSS-TT-EEEEEB-EEEEEEEEEEEEEEEPPSSEEEEEEEEEEE---SSS-TTTTHHHHHHHHHHHHHHHHHHHTTS---SEEEEEEEESSGGGTSHHHHHHHHHTHHHHHHHEEEEEE-S-SBS-SSEEEEEE-GGGHHHHHHHHHTSBPSSSSS-BHHHHHHHHSEEEETTTEEEE--BPP-SSSTHHIIIIIS---EEEEEEE--TTT---SS-TTTTSTT--HHHIIIII-GGGHHHHHHHHHHHHHHHHHHH-SS----GGGHHHHHHHHHHHHHHHTHHHHHHTT--SHHHHHHHHHHHHHHHHHHHHHHHHHTS---HHHHHHHHHHHHHGGGGGB-TTS-TTSSS--BTTTS---SSS-S-HHHHHHHHHHTTS-TTSHHHHHHHHHHHHHHHHHHHHHHHHS-TT--

Organism: Chlorocebus sabaeus (NCBI:txid60711)

InterPro domains:
  IPR003137 PA domain [PF02225] (112-197)
  IPR007365 Transferrin receptor-like, dimerisation domain [PF04253] (566-685)
  IPR007484 Peptidase M28 [PF04389] (298-506)
  IPR036757 Transferrin receptor-like, dimerisation domain superfamily [G3DSA:1.20.930.40] (542-686)
  IPR036757 Transferrin receptor-like, dimerisation domain superfamily [SSF47672] (537-687)
  IPR039373 Transferrin receptor protein 1/Glutamate carboxypeptidase 2-like [PTHR10404] (12-686)
  IPR046450 PA domain superfamily [SSF52025] (54-300)